Protein AF-A0A919EI27-F1 (afdb_monomer_lite)

InterPro domains:
  IPR001242 Condensation domain [PF00668] (5-442)
  IPR001242 Condensation domain [PF00668] (584-1006)
  IPR009081 Phosphopantetheine binding ACP domain [PF00550] (474-535)
  IPR009081 Phosphopantetheine binding ACP domain [PS50075] (466-541)
  IPR020806 Polyketide synthase-like, phosphopantetheine-binding domain [SM00823] (472-541)
  IPR023213 Chloramphenicol acetyltransferase-like domain superfamily [G3DSA:3.30.559.10] (4-199)
  IPR023213 Chloramphenicol acetyltransferase-like domain superfamily [G3DSA:3.30.559.10] (585-956)
  IPR036736 ACP-like superfamily [G3DSA:1.10.1200.10] (461-544)
  IPR036736 ACP-like superfamily [SSF47336] (469-537)

Organism: Streptomyces filamentosus (NCBI:txid67294)

pLDDT: mean 82.1, std 15.03, range [23.94, 98.06]

Structure (mmCIF, N/CA/C/O backbone):
data_AF-A0A919EI27-F1
#
_entry.id   AF-A0A919EI27-F1
#
loop_
_atom_site.group_PDB
_atom_site.id
_atom_site.type_symbol
_atom_site.label_atom_id
_atom_site.label_alt_id
_atom_site.label_comp_id
_atom_site.label_asym_id
_atom_site.label_entity_id
_atom_site.label_seq_id
_atom_site.pdbx_PDB_ins_code
_atom_site.Cartn_x
_atom_site.Cartn_y
_atom_site.Cartn_z
_atom_site.occupancy
_atom_site.B_iso_or_equiv
_atom_site.auth_seq_id
_atom_site.auth_comp_id
_atom_site.auth_asym_id
_atom_site.auth_atom_id
_atom_site.pdbx_PDB_model_num
ATOM 1 N N . MET A 1 1 ? 16.706 -13.895 17.678 1.00 40.94 1 MET A N 1
ATOM 2 C CA . MET A 1 1 ? 17.689 -13.401 18.673 1.00 40.94 1 MET A CA 1
ATOM 3 C C . MET A 1 1 ? 19.081 -13.915 18.341 1.00 40.94 1 MET A C 1
ATOM 5 O O . MET A 1 1 ? 19.346 -15.107 18.488 1.00 40.94 1 MET A O 1
ATOM 9 N N . HIS A 1 2 ? 19.948 -13.021 17.863 1.00 50.62 2 HIS A N 1
ATOM 10 C CA . HIS A 1 2 ? 21.358 -13.309 17.609 1.00 50.62 2 HIS A CA 1
ATOM 11 C C . HIS A 1 2 ? 22.090 -13.737 18.895 1.00 50.62 2 HIS A C 1
ATOM 13 O O . HIS A 1 2 ? 21.871 -13.136 19.945 1.00 50.62 2 HIS A O 1
ATOM 19 N N . PRO A 1 3 ? 22.994 -14.731 18.836 1.00 46.50 3 PRO A N 1
ATOM 20 C CA . PRO A 1 3 ? 23.742 -15.185 20.009 1.00 46.50 3 PRO A CA 1
ATOM 21 C C . PRO A 1 3 ? 24.803 -14.184 20.510 1.00 46.50 3 PRO A C 1
ATOM 23 O O . PRO A 1 3 ? 25.354 -14.405 21.583 1.00 46.50 3 PRO A O 1
ATOM 26 N N . ASP A 1 4 ? 25.082 -13.101 19.770 1.00 62.56 4 ASP A N 1
ATOM 27 C CA . ASP A 1 4 ? 26.096 -12.090 20.111 1.00 62.56 4 ASP A CA 1
ATOM 28 C C . ASP A 1 4 ? 25.528 -10.657 20.014 1.00 62.56 4 ASP A C 1
ATOM 30 O O . ASP A 1 4 ? 25.851 -9.886 19.111 1.00 62.56 4 ASP A O 1
ATOM 34 N N . GLN A 1 5 ? 24.642 -10.298 20.951 1.00 67.88 5 GLN A N 1
ATOM 35 C CA . GLN A 1 5 ? 24.111 -8.930 21.113 1.00 67.88 5 GLN A CA 1
ATOM 36 C C . GLN A 1 5 ? 25.181 -7.913 21.577 1.00 67.88 5 GLN A C 1
ATOM 38 O O . GLN A 1 5 ? 24.897 -6.716 21.694 1.00 67.88 5 GLN A O 1
ATOM 43 N N . GLU A 1 6 ? 26.413 -8.367 21.840 1.00 71.62 6 GLU A N 1
ATOM 44 C CA . GLU A 1 6 ? 27.525 -7.514 22.260 1.00 71.62 6 GLU A CA 1
ATOM 45 C C . GLU A 1 6 ? 28.332 -6.941 21.081 1.00 71.62 6 GLU A C 1
ATOM 47 O O . GLU A 1 6 ? 29.053 -5.957 21.276 1.00 71.62 6 GLU A O 1
ATOM 52 N N . ARG A 1 7 ? 28.219 -7.522 19.872 1.00 86.00 7 ARG A N 1
ATOM 53 C CA . ARG A 1 7 ? 28.982 -7.117 18.674 1.00 86.00 7 ARG A CA 1
ATOM 54 C C . ARG A 1 7 ? 28.161 -7.202 17.374 1.00 86.00 7 ARG A C 1
ATOM 56 O O . ARG A 1 7 ? 28.481 -7.980 16.473 1.00 86.00 7 ARG A O 1
ATOM 63 N N . LEU A 1 8 ? 27.134 -6.367 17.234 1.00 91.31 8 LEU A N 1
ATOM 64 C CA . LEU A 1 8 ? 26.376 -6.232 15.982 1.00 91.31 8 LEU A CA 1
ATOM 65 C C . LEU A 1 8 ? 27.047 -5.226 15.015 1.00 91.31 8 LEU A C 1
ATOM 67 O O . LEU A 1 8 ? 27.677 -4.265 15.468 1.00 91.31 8 LEU A O 1
ATOM 71 N N . PRO A 1 9 ? 26.959 -5.421 13.684 1.00 90.81 9 PRO A N 1
ATOM 72 C CA . PRO A 1 9 ? 27.556 -4.506 12.708 1.00 90.81 9 PRO A CA 1
ATOM 73 C C . PRO A 1 9 ? 26.771 -3.193 12.610 1.00 90.81 9 PRO A C 1
ATOM 75 O O . PRO A 1 9 ? 25.562 -3.190 12.785 1.00 90.81 9 PRO A O 1
ATOM 78 N N . LEU A 1 10 ? 27.434 -2.085 12.273 1.00 90.44 10 LEU A N 1
ATOM 79 C CA . LEU A 1 10 ? 26.735 -0.852 11.891 1.00 90.44 10 LEU A CA 1
ATOM 80 C C . LEU A 1 10 ? 26.278 -0.942 10.432 1.00 90.44 10 LEU A C 1
ATOM 82 O O . LEU A 1 10 ? 27.021 -1.437 9.573 1.00 90.44 10 LEU A O 1
ATOM 86 N N . THR A 1 11 ? 25.117 -0.359 10.139 1.00 89.44 11 THR A N 1
ATOM 87 C CA . THR A 1 11 ? 24.726 -0.041 8.758 1.00 89.44 11 THR A CA 1
ATOM 88 C C . THR A 1 11 ? 25.671 1.022 8.171 1.00 89.44 11 THR A C 1
ATOM 90 O O . THR A 1 11 ? 26.298 1.778 8.928 1.00 89.44 11 THR A O 1
ATOM 93 N N . PRO A 1 12 ? 25.817 1.152 6.836 1.00 83.62 12 PRO A N 1
ATOM 94 C CA . PRO A 1 12 ? 26.621 2.211 6.223 1.00 83.62 12 PRO A CA 1
ATOM 95 C C . PRO A 1 12 ? 26.224 3.616 6.689 1.00 83.62 12 PRO A C 1
ATOM 97 O O . PRO A 1 12 ? 27.091 4.471 6.884 1.00 83.62 12 PRO A O 1
ATOM 100 N N . VAL A 1 13 ? 24.924 3.846 6.900 1.00 85.25 13 VAL A N 1
ATOM 101 C CA . VAL A 1 13 ? 24.385 5.119 7.395 1.00 85.25 13 VAL A CA 1
ATOM 102 C C . VAL A 1 13 ? 24.808 5.358 8.847 1.00 85.25 13 VAL A C 1
ATOM 104 O O . VAL A 1 13 ? 25.328 6.427 9.167 1.00 85.25 13 VAL A O 1
ATOM 107 N N . GLN A 1 14 ? 24.675 4.359 9.725 1.00 89.31 14 GLN A N 1
ATOM 108 C CA . GLN A 1 14 ? 25.134 4.473 11.113 1.00 89.31 14 GLN A CA 1
ATOM 109 C C . GLN A 1 14 ? 26.646 4.682 11.215 1.00 89.31 14 GLN A C 1
ATOM 111 O O . GLN A 1 14 ? 27.096 5.483 12.033 1.00 89.31 14 GLN A O 1
ATOM 116 N N . ALA A 1 15 ? 27.438 4.002 10.380 1.00 86.62 15 ALA A N 1
ATOM 117 C CA . ALA A 1 15 ? 28.888 4.174 10.344 1.00 86.62 15 ALA A CA 1
ATOM 118 C C . ALA A 1 15 ? 29.279 5.609 9.955 1.00 86.62 15 ALA A C 1
ATOM 120 O O . ALA A 1 15 ? 30.195 6.181 10.550 1.00 86.62 15 ALA A O 1
ATOM 121 N N . GLN A 1 16 ? 28.554 6.218 9.009 1.00 82.44 16 GLN A N 1
ATOM 122 C CA . GLN A 1 16 ? 28.746 7.618 8.626 1.00 82.44 16 GLN A CA 1
ATOM 123 C C . GLN A 1 16 ? 28.404 8.580 9.774 1.00 82.44 16 GLN A C 1
ATOM 125 O O . GLN A 1 16 ? 29.179 9.500 10.043 1.00 82.44 16 GLN A O 1
ATOM 130 N N . LEU A 1 17 ? 27.281 8.361 10.466 1.00 85.56 17 LEU A N 1
ATOM 131 C CA . LEU A 1 17 ? 26.871 9.171 11.620 1.00 85.56 17 LEU A CA 1
ATOM 132 C C . LEU A 1 17 ? 27.876 9.066 12.774 1.00 85.56 17 LEU A C 1
ATOM 134 O O . LEU A 1 17 ? 28.286 10.083 13.330 1.00 85.56 17 LEU A O 1
ATOM 138 N N . TRP A 1 18 ? 28.324 7.850 13.093 1.00 88.06 18 TRP A N 1
ATOM 139 C CA . TRP A 1 18 ? 29.341 7.613 14.117 1.00 88.06 18 TRP A CA 1
ATOM 140 C C . TRP A 1 18 ? 30.667 8.305 13.778 1.00 88.06 18 TRP A C 1
ATOM 142 O O . TRP A 1 18 ? 31.270 8.949 14.639 1.00 88.06 18 TRP A O 1
ATOM 152 N N . PHE A 1 19 ? 31.113 8.219 12.519 1.00 82.19 19 PHE A N 1
ATOM 153 C CA . PHE A 1 19 ? 32.331 8.894 12.071 1.00 82.19 19 PHE A CA 1
ATOM 154 C C . PHE A 1 19 ? 32.207 10.418 12.191 1.00 82.19 19 PHE A C 1
ATOM 156 O O . PHE A 1 19 ? 33.133 11.068 12.676 1.00 82.19 19 PHE A O 1
ATOM 163 N N . ALA A 1 20 ? 31.063 10.987 11.796 1.00 78.75 20 ALA A N 1
ATOM 164 C CA . ALA A 1 20 ? 30.810 12.421 11.901 1.00 78.75 20 ALA A CA 1
ATOM 165 C C . ALA A 1 20 ? 30.842 12.909 13.362 1.00 78.75 20 ALA A C 1
ATOM 167 O O . ALA A 1 20 ? 31.530 13.885 13.657 1.00 78.75 20 ALA A O 1
ATOM 168 N N . GLU A 1 21 ? 30.180 12.198 14.279 1.00 81.31 21 GLU A N 1
ATOM 169 C CA . GLU A 1 21 ? 30.173 12.532 15.711 1.00 81.31 21 GLU A CA 1
ATOM 170 C C . GLU A 1 21 ? 31.572 12.385 16.342 1.00 81.31 21 GLU A C 1
ATOM 172 O O . GLU A 1 21 ? 31.992 13.210 17.148 1.00 81.31 21 GLU A O 1
ATOM 177 N N . THR A 1 22 ? 32.349 11.377 15.928 1.00 78.88 22 THR A N 1
ATOM 178 C CA . THR A 1 22 ? 33.712 11.141 16.447 1.00 78.88 22 THR A CA 1
ATOM 179 C C . THR A 1 22 ? 34.710 12.213 15.996 1.00 78.88 22 THR A C 1
ATOM 181 O O . THR A 1 22 ? 35.674 12.504 16.707 1.00 78.88 22 THR A O 1
ATOM 184 N N . MET A 1 23 ? 34.501 12.811 14.820 1.00 73.25 23 MET A N 1
ATOM 185 C CA . MET A 1 23 ? 35.348 13.889 14.294 1.00 73.25 23 MET A CA 1
ATOM 186 C C . MET A 1 23 ? 35.092 15.232 14.989 1.00 73.25 23 MET A C 1
ATOM 188 O O . MET A 1 23 ? 36.012 16.043 15.107 1.00 73.25 23 MET A O 1
ATOM 192 N N . GLU A 1 24 ? 33.870 15.461 15.477 1.00 68.88 24 GLU A N 1
ATOM 193 C CA . GLU A 1 24 ? 33.476 16.685 16.181 1.00 68.88 24 GLU A CA 1
ATOM 194 C C . GLU A 1 24 ? 32.713 16.386 17.489 1.00 68.88 24 GLU A C 1
ATOM 196 O O . GLU A 1 24 ? 31.555 16.784 17.641 1.00 68.88 24 GLU A O 1
ATOM 201 N N . PRO A 1 25 ? 33.352 15.716 18.468 1.00 63.69 25 PRO A N 1
ATOM 202 C CA . PRO A 1 25 ? 32.661 15.192 19.639 1.00 63.69 25 PRO A CA 1
ATOM 203 C C . PRO A 1 25 ? 32.029 16.299 20.483 1.00 63.69 25 PRO A C 1
ATOM 205 O O . PRO A 1 25 ? 32.644 17.331 20.773 1.00 63.69 25 PRO A O 1
ATOM 208 N N . GLY A 1 26 ? 30.789 16.061 20.914 1.00 61.41 26 GLY A N 1
ATOM 209 C CA . GLY A 1 26 ? 30.034 16.979 21.767 1.00 61.41 26 GLY A CA 1
ATOM 210 C C . GLY A 1 26 ? 29.308 18.088 21.008 1.00 61.41 26 GLY A C 1
ATOM 211 O O . GLY A 1 26 ? 28.791 19.027 21.627 1.00 61.41 26 GLY A O 1
ATOM 212 N N . ARG A 1 27 ? 29.244 17.996 19.677 1.00 65.88 27 ARG A N 1
ATOM 213 C CA . ARG A 1 27 ? 28.364 18.822 18.859 1.00 65.88 27 ARG A CA 1
ATOM 214 C C . ARG A 1 27 ? 27.091 18.029 18.591 1.00 65.88 27 ARG A C 1
ATOM 216 O O . ARG A 1 27 ? 27.091 17.142 17.761 1.00 65.88 27 ARG A O 1
ATOM 223 N N . THR A 1 28 ? 26.003 18.368 19.280 1.00 67.38 28 THR A N 1
ATOM 224 C CA . THR A 1 28 ? 24.674 17.728 19.191 1.00 67.38 28 THR A CA 1
ATOM 225 C C . THR A 1 28 ? 23.966 17.965 17.847 1.00 67.38 28 THR A C 1
ATOM 227 O O . THR A 1 28 ? 22.826 18.411 17.793 1.00 67.38 28 THR A O 1
ATOM 230 N N . LEU A 1 29 ? 24.656 17.695 16.739 1.00 76.44 29 LEU A N 1
ATOM 231 C CA . LEU A 1 29 ? 24.203 17.926 15.369 1.00 76.44 29 LEU A CA 1
ATOM 232 C C . LEU A 1 29 ? 23.205 16.870 14.899 1.00 76.44 29 LEU A C 1
ATOM 234 O O . LEU A 1 29 ? 22.384 17.154 14.035 1.00 76.44 29 LEU A O 1
ATOM 238 N N . TYR A 1 30 ? 23.272 15.663 15.460 1.00 83.25 30 TYR A N 1
ATOM 239 C CA . TYR A 1 30 ? 22.472 14.517 15.033 1.00 83.25 30 TYR A CA 1
ATOM 240 C C . TYR A 1 30 ? 21.437 14.079 16.078 1.00 83.25 30 TYR A C 1
ATOM 242 O O . TYR A 1 30 ? 20.992 12.933 16.068 1.00 83.25 30 TYR A O 1
ATOM 250 N N . THR A 1 31 ? 21.044 14.986 16.975 1.00 83.94 31 THR A N 1
ATOM 251 C CA . THR A 1 31 ? 19.948 14.761 17.924 1.00 83.94 31 THR A CA 1
ATOM 252 C C . THR A 1 31 ? 18.634 15.236 17.313 1.00 83.94 31 THR A C 1
ATOM 254 O O . THR A 1 31 ? 18.442 16.432 17.102 1.00 83.94 31 THR A O 1
ATOM 257 N N . GLU A 1 32 ? 17.705 14.312 17.089 1.00 80.75 32 GLU A N 1
ATOM 258 C CA . GLU A 1 32 ? 16.315 14.642 16.788 1.00 80.75 32 GLU A CA 1
ATOM 259 C C . GLU A 1 32 ? 15.535 14.921 18.063 1.00 80.75 32 GLU A C 1
ATOM 261 O O . GLU A 1 32 ? 15.783 14.327 19.115 1.00 80.75 32 GLU A O 1
ATOM 266 N N . CYS A 1 33 ? 14.574 15.836 17.978 1.00 85.44 33 CYS A N 1
ATOM 267 C CA . CYS A 1 33 ? 13.729 16.182 19.111 1.00 85.44 33 CYS A CA 1
ATOM 268 C C . CYS A 1 33 ? 12.317 16.585 18.688 1.00 85.44 33 CYS A C 1
ATOM 270 O O . CYS A 1 33 ? 12.097 17.096 17.590 1.00 85.44 33 CYS A O 1
ATOM 272 N N . GLY A 1 34 ? 11.369 16.375 19.599 1.00 83.38 34 GLY A N 1
ATOM 273 C CA . GLY A 1 34 ? 9.989 16.829 19.483 1.00 83.38 34 GLY A CA 1
ATOM 274 C C . GLY A 1 34 ? 9.426 17.210 20.848 1.00 83.38 34 GLY A C 1
ATOM 275 O O . GLY A 1 34 ? 9.849 16.670 21.874 1.00 83.38 34 GLY A O 1
ATOM 276 N N . GLY A 1 35 ? 8.485 18.153 20.864 1.00 87.44 35 GLY A N 1
ATOM 277 C CA . GLY A 1 35 ? 7.832 18.629 22.078 1.00 87.44 35 GLY A CA 1
ATOM 278 C C . GLY A 1 35 ? 6.309 18.558 21.991 1.00 87.44 35 GLY A C 1
ATOM 279 O O . GLY A 1 35 ? 5.726 18.766 20.928 1.00 87.44 35 GLY A O 1
ATOM 280 N N . LEU A 1 36 ? 5.665 18.307 23.130 1.00 90.75 36 LEU A N 1
ATOM 281 C CA . LEU A 1 36 ? 4.223 18.412 23.325 1.00 90.75 36 LEU A CA 1
ATOM 282 C C . LEU A 1 36 ? 3.922 19.319 24.510 1.00 90.75 36 LEU A C 1
ATOM 284 O O . LEU A 1 36 ? 4.356 19.054 25.629 1.00 90.75 36 LEU A O 1
ATOM 288 N N . ARG A 1 37 ? 3.144 20.373 24.278 1.00 93.19 37 ARG A N 1
ATOM 289 C CA . ARG A 1 37 ? 2.492 21.141 25.332 1.00 93.19 37 ARG A CA 1
ATOM 290 C C . ARG A 1 37 ? 1.243 20.383 25.765 1.00 93.19 37 ARG A C 1
ATOM 292 O O . ARG A 1 37 ? 0.349 20.147 24.966 1.00 93.19 37 ARG A O 1
ATOM 299 N N . LEU A 1 38 ? 1.210 20.006 27.032 1.00 94.06 38 LEU A N 1
ATOM 300 C CA . LEU A 1 38 ? 0.148 19.251 27.674 1.00 94.06 38 LEU A CA 1
ATOM 301 C C . LEU A 1 38 ? -0.658 20.192 28.567 1.00 94.06 38 LEU A C 1
ATOM 303 O O . LEU A 1 38 ? -0.113 20.743 29.525 1.00 94.06 38 LEU A O 1
ATOM 307 N N . THR A 1 39 ? -1.946 20.362 28.286 1.00 94.06 39 THR A N 1
ATOM 308 C CA . THR A 1 39 ? -2.867 21.148 29.116 1.00 94.06 39 THR A CA 1
ATOM 309 C C . THR A 1 39 ? -3.849 20.210 29.807 1.00 94.06 39 THR A C 1
ATOM 311 O O . THR A 1 39 ? -4.676 19.564 29.161 1.00 94.06 39 THR A O 1
ATOM 314 N N . GLY A 1 40 ? -3.742 20.127 31.133 1.00 91.69 40 GLY A N 1
ATOM 315 C CA . GLY A 1 40 ? -4.445 19.160 31.974 1.00 91.69 40 GLY A CA 1
ATOM 316 C C . GLY A 1 40 ? -3.506 18.410 32.929 1.00 91.69 40 GLY A C 1
ATOM 317 O O . GLY A 1 40 ? -2.307 18.690 32.984 1.00 91.69 40 GLY A O 1
ATOM 318 N N . PRO A 1 41 ? -4.039 17.481 33.740 1.00 90.31 41 PRO A N 1
ATOM 319 C CA . PRO A 1 41 ? -3.232 16.705 34.672 1.00 90.31 41 PRO A CA 1
ATOM 320 C C . PRO A 1 41 ? -2.353 15.683 33.938 1.00 90.31 41 PRO A C 1
ATOM 322 O O . PRO A 1 41 ? -2.840 14.938 33.093 1.00 90.31 41 PRO A O 1
ATOM 325 N N . VAL A 1 42 ? -1.074 15.607 34.322 1.00 93.12 42 VAL A N 1
ATOM 326 C CA . VAL A 1 42 ? -0.113 14.616 33.813 1.00 93.12 42 VAL A CA 1
ATOM 327 C C . VAL A 1 42 ? 0.392 13.749 34.966 1.00 93.12 42 VAL A C 1
ATOM 329 O O . VAL A 1 42 ? 1.088 14.223 35.867 1.00 93.12 42 VAL A O 1
ATOM 332 N N . ASP A 1 43 ? 0.064 12.460 34.933 1.00 93.62 43 ASP A N 1
ATOM 333 C CA . ASP A 1 43 ? 0.638 11.446 35.821 1.00 93.62 43 ASP A CA 1
ATOM 334 C C . ASP A 1 43 ? 2.110 11.168 35.460 1.00 93.62 43 ASP A C 1
ATOM 336 O O . ASP A 1 43 ? 2.430 10.587 34.426 1.00 93.62 43 ASP A O 1
ATOM 340 N N . ARG A 1 44 ? 3.040 11.581 36.321 1.00 94.19 44 ARG A N 1
ATOM 341 C CA . ARG A 1 44 ? 4.482 11.411 36.079 1.00 94.19 44 ARG A CA 1
ATOM 342 C C . ARG A 1 44 ? 4.950 9.963 36.195 1.00 94.19 44 ARG A C 1
ATOM 344 O O . ARG A 1 44 ? 5.930 9.592 35.551 1.00 94.19 44 ARG A O 1
ATOM 351 N N . GLU A 1 45 ? 4.291 9.161 37.025 1.00 93.75 45 GLU A N 1
ATOM 352 C CA . GLU A 1 45 ? 4.665 7.767 37.254 1.00 93.75 45 GLU A CA 1
ATOM 353 C C . GLU A 1 45 ? 4.229 6.900 36.073 1.00 93.75 45 GLU A C 1
ATOM 355 O O . GLU A 1 45 ? 5.025 6.108 35.564 1.00 93.75 45 GLU A O 1
ATOM 360 N N . ALA A 1 46 ? 3.003 7.096 35.580 1.00 94.19 46 ALA A N 1
ATOM 361 C CA . ALA A 1 46 ? 2.534 6.453 34.356 1.00 94.19 46 ALA A CA 1
ATOM 362 C C . ALA A 1 46 ? 3.414 6.823 33.150 1.00 94.19 46 ALA A C 1
ATOM 364 O O . ALA A 1 46 ? 3.792 5.937 32.387 1.00 94.19 46 ALA A O 1
ATOM 365 N N . LEU A 1 47 ? 3.831 8.091 33.027 1.00 95.06 47 LEU A N 1
ATOM 366 C CA . LEU A 1 47 ? 4.739 8.537 31.961 1.00 95.06 47 LEU A CA 1
ATOM 367 C C . LEU A 1 47 ? 6.112 7.859 32.041 1.00 95.06 47 LEU A C 1
ATOM 369 O O . LEU A 1 47 ? 6.648 7.409 31.029 1.00 95.06 47 LEU A O 1
ATOM 373 N N . GLY A 1 48 ? 6.671 7.742 33.248 1.00 95.75 48 GLY A N 1
ATOM 374 C CA . GLY A 1 48 ? 7.915 7.007 33.470 1.00 95.75 48 GLY A CA 1
ATOM 375 C C . GLY A 1 48 ? 7.793 5.522 33.111 1.00 95.75 48 GLY A C 1
ATOM 376 O O . GLY A 1 48 ? 8.687 4.975 32.467 1.00 95.75 48 GLY A O 1
ATOM 377 N N . ARG A 1 49 ? 6.680 4.871 33.474 1.00 95.19 49 ARG A N 1
ATOM 378 C CA . ARG A 1 49 ? 6.418 3.467 33.112 1.00 95.19 49 ARG A CA 1
ATOM 379 C C . ARG A 1 49 ? 6.235 3.280 31.605 1.00 95.19 49 ARG A C 1
ATOM 381 O O . ARG A 1 49 ? 6.775 2.321 31.065 1.00 95.19 49 ARG A O 1
ATOM 388 N N . ALA A 1 50 ? 5.545 4.202 30.935 1.00 95.31 50 ALA A N 1
ATOM 389 C CA . ALA A 1 50 ? 5.350 4.182 29.485 1.00 95.31 50 ALA A CA 1
ATOM 390 C C . ALA A 1 50 ? 6.685 4.250 28.735 1.00 95.31 50 ALA A C 1
ATOM 392 O O . ALA A 1 50 ? 6.979 3.391 27.911 1.00 95.31 50 ALA A O 1
ATOM 393 N N . LEU A 1 51 ? 7.548 5.204 29.101 1.00 95.31 51 LEU A N 1
ATOM 394 C CA . LEU A 1 51 ? 8.895 5.310 28.531 1.00 95.31 51 LEU A CA 1
ATOM 395 C C . LEU A 1 51 ? 9.731 4.044 28.758 1.00 95.31 51 LEU A C 1
ATOM 397 O O . LEU A 1 51 ? 10.425 3.599 27.848 1.00 95.31 51 LEU A O 1
ATOM 401 N N . LEU A 1 52 ? 9.665 3.451 29.953 1.00 95.19 52 LEU A N 1
ATOM 402 C CA . LEU A 1 52 ? 10.368 2.200 30.251 1.00 95.19 52 LEU A CA 1
ATOM 403 C C . LEU A 1 52 ? 9.881 1.030 29.394 1.00 95.19 52 LEU A C 1
ATOM 405 O O . LEU A 1 52 ? 10.711 0.273 28.899 1.00 95.19 52 LEU A O 1
ATOM 409 N N . ALA A 1 53 ? 8.566 0.891 29.215 1.00 94.81 53 ALA A N 1
ATOM 410 C CA . ALA A 1 53 ? 7.982 -0.177 28.408 1.00 94.81 53 ALA A CA 1
ATOM 411 C C . ALA A 1 53 ? 8.446 -0.089 26.946 1.00 94.81 53 ALA A C 1
ATOM 413 O O . ALA A 1 53 ? 8.921 -1.078 26.394 1.00 94.81 53 ALA A O 1
ATOM 414 N N . VAL A 1 54 ? 8.419 1.113 26.363 1.00 95.00 54 VAL A N 1
ATOM 415 C CA . VAL A 1 54 ? 8.875 1.349 24.984 1.00 95.00 54 VAL A CA 1
ATOM 416 C C . VAL A 1 54 ? 10.378 1.090 24.824 1.00 95.00 54 VAL A C 1
ATOM 418 O O . VAL A 1 54 ? 10.793 0.433 23.874 1.00 95.00 54 VAL A O 1
ATOM 421 N N . ILE A 1 55 ? 11.214 1.533 25.771 1.00 95.06 55 ILE A N 1
ATOM 422 C CA . ILE A 1 55 ? 12.665 1.262 25.733 1.00 95.06 55 ILE A CA 1
ATOM 423 C C . ILE A 1 55 ? 12.967 -0.235 25.885 1.00 95.06 55 ILE A C 1
ATOM 425 O O . ILE A 1 55 ? 13.918 -0.735 25.287 1.00 95.06 55 ILE A O 1
ATOM 429 N N . ALA A 1 56 ? 12.192 -0.958 26.696 1.00 93.25 56 ALA A N 1
ATOM 430 C CA . ALA A 1 56 ? 12.385 -2.392 26.879 1.00 93.25 56 ALA A CA 1
ATOM 431 C C . ALA A 1 56 ? 12.076 -3.183 25.596 1.00 93.25 56 ALA A C 1
ATOM 433 O O . ALA A 1 56 ? 12.838 -4.087 25.251 1.00 93.25 56 ALA A O 1
ATOM 434 N N . ARG A 1 57 ? 11.007 -2.787 24.894 1.00 93.81 57 ARG A N 1
ATOM 435 C CA . ARG A 1 57 ? 10.481 -3.407 23.669 1.00 93.81 57 ARG A CA 1
ATOM 436 C C . ARG A 1 57 ? 11.408 -3.259 22.456 1.00 93.81 57 ARG A C 1
ATOM 438 O O . ARG A 1 57 ? 11.557 -4.180 21.657 1.00 93.81 57 ARG A O 1
ATOM 445 N N . HIS A 1 58 ? 12.072 -2.109 22.329 1.00 94.69 58 HIS A N 1
ATOM 446 C CA . HIS A 1 58 ? 12.854 -1.760 21.135 1.00 94.69 58 HIS A CA 1
ATOM 447 C C . HIS A 1 58 ? 14.364 -1.760 21.399 1.00 94.69 58 HIS A C 1
ATOM 449 O O . HIS A 1 58 ? 14.890 -0.881 22.085 1.00 94.69 58 HIS A O 1
ATOM 455 N N . GLU A 1 59 ? 15.097 -2.708 20.801 1.00 93.50 59 GLU A N 1
ATOM 456 C CA . GLU A 1 59 ? 16.556 -2.849 20.953 1.00 93.50 59 GLU A CA 1
ATOM 457 C C . GLU A 1 59 ? 17.324 -1.591 20.550 1.00 93.50 59 GLU A C 1
ATOM 459 O O . GLU A 1 59 ? 18.281 -1.202 21.227 1.00 93.50 59 GLU A O 1
ATOM 464 N N . ALA A 1 60 ? 16.886 -0.916 19.486 1.00 94.50 60 ALA A N 1
ATOM 465 C CA . ALA A 1 60 ? 17.524 0.302 19.002 1.00 94.50 60 ALA A CA 1
ATOM 466 C C . ALA A 1 60 ? 17.592 1.388 20.089 1.00 94.50 60 ALA A C 1
ATOM 468 O O . ALA A 1 60 ? 18.634 2.013 20.269 1.00 94.50 60 ALA A O 1
ATOM 469 N N . LEU A 1 61 ? 16.545 1.552 20.905 1.00 94.44 61 LEU A N 1
ATOM 470 C CA . LEU A 1 61 ? 16.490 2.595 21.942 1.00 94.44 61 LEU A CA 1
ATOM 471 C C . LEU A 1 61 ? 17.439 2.352 23.122 1.00 94.44 61 LEU A C 1
ATOM 473 O O . LEU A 1 61 ? 17.747 3.279 23.874 1.00 94.44 61 LEU A O 1
ATOM 477 N N . ARG A 1 62 ? 17.915 1.114 23.274 1.00 92.62 62 ARG A N 1
ATOM 478 C CA . ARG A 1 62 ? 18.908 0.690 24.271 1.00 92.62 62 ARG A CA 1
ATOM 479 C C . ARG A 1 62 ? 20.251 0.315 23.638 1.00 92.62 62 ARG A C 1
ATOM 481 O O . ARG A 1 62 ? 21.105 -0.262 24.306 1.00 92.62 62 ARG A O 1
ATOM 488 N N . THR A 1 63 ? 20.458 0.647 22.365 1.00 94.25 63 THR A N 1
ATOM 489 C CA . THR A 1 63 ? 21.716 0.402 21.656 1.00 94.25 63 THR A CA 1
ATOM 490 C C . THR A 1 63 ? 22.705 1.543 21.883 1.00 94.25 63 THR A C 1
ATOM 492 O O . THR A 1 63 ? 22.345 2.717 21.848 1.00 94.25 63 THR A O 1
ATOM 495 N N . VAL A 1 64 ? 23.969 1.183 22.100 1.00 94.44 64 VAL A N 1
ATOM 496 C CA . VAL A 1 64 ? 25.129 2.086 22.129 1.00 94.44 64 VAL A CA 1
ATOM 497 C C . VAL A 1 64 ? 26.156 1.642 21.087 1.00 94.44 64 VAL A C 1
ATOM 499 O O . VAL A 1 64 ? 26.129 0.501 20.628 1.00 94.44 64 VAL A O 1
ATOM 502 N N . VAL A 1 65 ? 27.075 2.532 20.717 1.00 94.19 65 VAL A N 1
ATOM 503 C CA . VAL A 1 65 ? 28.064 2.341 19.648 1.00 94.19 65 VAL A CA 1
ATOM 504 C C . VAL A 1 65 ? 29.504 2.489 20.177 1.00 94.19 65 VAL A C 1
ATOM 506 O O . VAL A 1 65 ? 30.184 3.479 19.888 1.00 94.19 65 VAL A O 1
ATOM 509 N N . PRO A 1 66 ? 29.997 1.546 21.006 1.00 93.69 66 PRO A N 1
ATOM 510 C CA . PRO A 1 66 ? 31.378 1.553 21.470 1.00 93.69 66 PRO A CA 1
ATOM 511 C C . PRO A 1 66 ? 32.357 1.155 20.357 1.00 93.69 66 PRO A C 1
ATOM 513 O O . PRO A 1 66 ? 32.008 0.494 19.381 1.00 93.69 66 PRO A O 1
ATOM 516 N N . THR A 1 67 ? 33.631 1.495 20.553 1.00 91.19 67 THR A N 1
ATOM 517 C CA . THR A 1 67 ? 34.730 0.928 19.761 1.00 91.19 67 THR A CA 1
ATOM 518 C C . THR A 1 67 ? 35.269 -0.320 20.449 1.00 91.19 67 THR A C 1
ATOM 520 O O . THR A 1 67 ? 35.718 -0.257 21.594 1.00 91.19 67 THR A O 1
ATOM 523 N N . VAL A 1 68 ? 35.265 -1.447 19.744 1.00 86.38 68 VAL A N 1
ATOM 524 C CA . VAL A 1 68 ? 35.797 -2.727 20.217 1.00 86.38 68 VAL A CA 1
ATOM 525 C C . VAL A 1 68 ? 36.883 -3.174 19.245 1.00 86.38 68 VAL A C 1
ATOM 527 O O . VAL A 1 68 ? 36.656 -3.239 18.043 1.00 86.38 68 VAL A O 1
ATOM 530 N N . ASP A 1 69 ? 38.096 -3.419 19.748 1.00 85.12 69 ASP A N 1
ATOM 531 C CA . ASP A 1 69 ? 39.261 -3.797 18.929 1.00 85.12 69 ASP A CA 1
ATOM 532 C C . ASP A 1 69 ? 39.575 -2.804 17.779 1.00 85.12 69 ASP A C 1
ATOM 534 O O . ASP A 1 69 ? 40.141 -3.170 16.752 1.00 85.12 69 ASP A O 1
ATOM 538 N N . GLY A 1 70 ? 39.219 -1.524 17.953 1.00 81.88 70 GLY A N 1
ATOM 539 C CA . GLY A 1 70 ? 39.415 -0.467 16.951 1.00 81.88 70 GLY A CA 1
ATOM 540 C C . GLY A 1 70 ? 38.299 -0.342 15.905 1.00 81.88 70 GLY A C 1
ATOM 541 O O . GLY A 1 70 ? 38.426 0.483 15.004 1.00 81.88 70 GLY A O 1
ATOM 542 N N . VAL A 1 71 ? 37.214 -1.116 16.026 1.00 85.44 71 VAL A N 1
ATOM 543 C CA . VAL A 1 71 ? 36.061 -1.098 15.111 1.00 85.44 71 VAL A CA 1
ATOM 544 C C . VAL A 1 71 ? 34.800 -0.663 15.872 1.00 85.44 71 VAL A C 1
ATOM 546 O O . VAL A 1 71 ? 34.564 -1.168 16.974 1.00 85.44 71 VAL A O 1
ATOM 549 N N . PRO A 1 72 ? 33.983 0.267 15.343 1.00 90.69 72 PRO A N 1
ATOM 550 C CA . PRO A 1 72 ? 32.692 0.583 15.944 1.00 90.69 72 PRO A CA 1
ATOM 551 C C . PRO A 1 72 ? 31.725 -0.591 15.771 1.00 90.69 72 PRO A C 1
ATOM 553 O O . PRO A 1 72 ? 31.633 -1.170 14.688 1.00 90.69 72 PRO A O 1
ATOM 556 N N . VAL A 1 73 ? 30.999 -0.935 16.832 1.00 92.44 73 VAL A N 1
ATOM 557 C CA . VAL A 1 73 ? 29.972 -1.990 16.821 1.00 92.44 73 VAL A CA 1
ATOM 558 C C . VAL A 1 73 ? 28.722 -1.506 17.540 1.00 92.44 73 VAL A C 1
ATOM 560 O O . VAL A 1 73 ? 28.815 -0.699 18.461 1.00 92.44 73 VAL A O 1
ATOM 563 N N . MET A 1 74 ? 27.556 -2.006 17.146 1.00 94.12 74 MET A N 1
ATOM 564 C CA . MET A 1 74 ? 26.338 -1.844 17.928 1.00 94.12 74 MET A CA 1
ATOM 565 C C . MET A 1 74 ? 26.365 -2.831 19.095 1.00 94.12 74 MET A C 1
ATOM 567 O O . MET A 1 74 ? 26.581 -4.031 18.909 1.00 94.12 74 MET A O 1
ATOM 571 N N . ARG A 1 75 ? 26.122 -2.322 20.301 1.00 94.31 75 ARG A N 1
ATOM 572 C CA . ARG A 1 75 ? 25.960 -3.118 21.517 1.00 94.31 75 ARG A CA 1
ATOM 573 C C . ARG A 1 75 ? 24.616 -2.795 22.143 1.00 94.31 75 ARG A C 1
ATOM 575 O O . ARG A 1 75 ? 24.377 -1.656 22.544 1.00 94.31 75 ARG A O 1
ATOM 582 N N . VAL A 1 76 ? 23.767 -3.807 22.264 1.00 93.62 76 VAL A N 1
ATOM 583 C CA . VAL A 1 76 ? 22.435 -3.654 22.848 1.00 93.62 76 VAL A CA 1
ATOM 584 C C . VAL A 1 76 ? 22.534 -3.812 24.369 1.00 93.62 76 VAL A C 1
ATOM 586 O O . VAL A 1 76 ? 22.939 -4.859 24.868 1.00 93.62 76 VAL A O 1
ATOM 589 N N . LEU A 1 77 ? 22.186 -2.772 25.127 1.00 92.25 77 LEU A N 1
ATOM 590 C CA . LEU A 1 77 ? 22.179 -2.808 26.594 1.00 92.25 77 LEU A CA 1
ATOM 591 C C . LEU A 1 77 ? 20.895 -3.467 27.119 1.00 92.25 77 LEU A C 1
ATOM 593 O O . LEU A 1 77 ? 19.875 -3.438 26.427 1.00 92.25 77 LEU A O 1
ATOM 597 N N . PRO A 1 78 ? 20.885 -4.044 28.335 1.00 90.81 78 PRO A N 1
ATOM 598 C CA . PRO A 1 78 ? 19.639 -4.467 28.972 1.00 90.81 78 PRO A CA 1
ATOM 599 C C . PRO A 1 78 ? 18.703 -3.266 29.215 1.00 90.81 78 PRO A C 1
ATOM 601 O O . PRO A 1 78 ? 19.183 -2.131 29.320 1.00 90.81 78 PRO A O 1
ATOM 604 N N . PRO A 1 79 ? 17.380 -3.488 29.339 1.00 89.62 79 PRO A N 1
ATOM 605 C CA . PRO A 1 79 ? 16.446 -2.427 29.707 1.00 89.62 79 PRO A CA 1
ATOM 606 C C . PRO A 1 79 ? 16.874 -1.731 31.012 1.00 89.62 79 PRO A C 1
ATOM 608 O O . PRO A 1 79 ? 17.280 -2.415 31.956 1.00 89.62 79 PRO A O 1
ATOM 611 N N . PRO A 1 80 ? 16.810 -0.391 31.093 1.00 89.50 80 PRO A N 1
ATOM 612 C CA . PRO A 1 80 ? 17.243 0.332 32.280 1.00 89.50 80 PRO A CA 1
ATOM 613 C C . PRO A 1 80 ? 16.250 0.159 33.437 1.00 89.50 80 PRO A C 1
ATOM 615 O O . PRO A 1 80 ? 15.042 0.102 33.230 1.00 89.50 80 PRO A O 1
ATOM 618 N N . ASP A 1 81 ? 16.744 0.190 34.678 1.00 87.25 81 ASP A N 1
ATOM 619 C CA . ASP A 1 81 ? 15.889 0.135 35.879 1.00 87.25 81 ASP A CA 1
ATOM 620 C C . ASP A 1 81 ? 14.981 1.373 36.031 1.00 87.25 81 ASP A C 1
ATOM 622 O O . ASP A 1 81 ? 14.001 1.358 36.780 1.00 87.25 81 ASP A O 1
ATOM 626 N N . LYS A 1 82 ? 15.337 2.488 35.378 1.00 88.88 82 LYS A N 1
ATOM 627 C CA . LYS A 1 82 ? 14.618 3.768 35.437 1.00 88.88 82 LYS A CA 1
ATOM 628 C C . LYS A 1 82 ? 14.558 4.427 34.067 1.00 88.88 82 LYS A C 1
ATOM 630 O O . LYS A 1 82 ? 15.554 4.442 33.347 1.00 88.88 82 LYS A O 1
ATOM 635 N N . ALA A 1 83 ? 13.410 5.027 33.750 1.00 90.19 83 ALA A N 1
ATOM 636 C CA . ALA A 1 83 ? 13.250 5.815 32.534 1.00 90.19 83 ALA A CA 1
ATOM 637 C C . ALA A 1 83 ? 14.272 6.963 32.507 1.00 90.19 83 ALA A C 1
ATOM 639 O O . ALA A 1 83 ? 14.457 7.622 33.538 1.00 90.19 83 ALA A O 1
ATOM 640 N N . PRO A 1 84 ? 14.862 7.286 31.344 1.00 92.50 84 PRO A N 1
ATOM 641 C CA . PRO A 1 84 ? 15.652 8.498 31.154 1.00 92.50 84 PRO A CA 1
ATOM 642 C C . PRO A 1 84 ? 14.738 9.740 31.059 1.00 92.50 84 PRO A C 1
ATOM 644 O O . PRO A 1 84 ? 14.795 10.487 30.085 1.00 92.50 84 PRO A O 1
ATOM 647 N N . LEU A 1 85 ? 13.875 9.946 32.062 1.00 95.94 85 LEU A N 1
ATOM 648 C CA . LEU A 1 85 ? 12.906 11.041 32.165 1.00 95.94 85 LEU A CA 1
ATOM 649 C C . LEU A 1 85 ? 13.344 12.046 33.238 1.00 95.94 85 LEU A C 1
ATOM 651 O O . LEU A 1 85 ? 13.358 11.742 34.433 1.00 95.94 85 LEU A O 1
ATOM 655 N N . GLY A 1 86 ? 13.690 13.256 32.805 1.00 95.50 86 GLY A N 1
ATOM 656 C CA . GLY A 1 86 ? 13.955 14.396 33.675 1.00 95.50 86 GLY A CA 1
ATOM 657 C C . GLY A 1 86 ? 12.691 15.186 34.015 1.00 95.50 86 GLY A C 1
ATOM 658 O O . GLY A 1 86 ? 11.695 15.137 33.294 1.00 95.50 86 GLY A O 1
ATOM 659 N N . PHE A 1 87 ? 12.766 15.983 35.083 1.00 95.69 87 PHE A N 1
ATOM 660 C CA . PHE A 1 87 ? 11.718 16.930 35.464 1.00 95.69 87 PHE A CA 1
ATOM 661 C C . PHE A 1 87 ? 12.312 18.321 35.688 1.00 95.69 87 PHE A C 1
ATOM 663 O O . PHE A 1 87 ? 13.335 18.458 36.361 1.00 95.69 87 PHE A O 1
ATOM 670 N N . ALA A 1 88 ? 11.648 19.345 35.160 1.00 95.88 88 ALA A N 1
ATOM 671 C CA . ALA A 1 88 ? 11.966 20.750 35.391 1.00 95.88 88 ALA A CA 1
ATOM 672 C C . ALA A 1 88 ? 10.691 21.536 35.724 1.00 95.88 88 ALA A C 1
ATOM 674 O O . ALA A 1 88 ? 9.580 21.081 35.464 1.00 95.88 88 ALA A O 1
ATOM 675 N N . SER A 1 89 ? 10.836 22.718 36.317 1.00 95.62 89 SER A N 1
ATOM 676 C CA . SER A 1 89 ? 9.703 23.594 36.622 1.00 95.62 89 SER A CA 1
ATOM 677 C C . SER A 1 89 ? 10.115 25.049 36.470 1.00 95.62 89 SER A C 1
ATOM 679 O O . SER A 1 89 ? 11.120 25.467 37.047 1.00 95.62 89 SER A O 1
ATOM 681 N N . VAL A 1 90 ? 9.320 25.820 35.728 1.00 96.38 90 VAL A N 1
ATOM 682 C CA . VAL A 1 90 ? 9.491 27.275 35.585 1.00 96.38 90 VAL A CA 1
ATOM 683 C C . VAL A 1 90 ? 8.447 28.059 36.380 1.00 96.38 90 VAL A C 1
ATOM 685 O O . VAL A 1 90 ? 8.382 29.281 36.295 1.00 96.38 90 VAL A O 1
ATOM 688 N N . LEU A 1 91 ? 7.650 27.392 37.221 1.00 93.50 91 LEU A N 1
ATOM 689 C CA . LEU A 1 91 ? 6.584 28.037 37.998 1.00 93.50 91 LEU A CA 1
ATOM 690 C C . LEU A 1 91 ? 7.105 29.113 38.970 1.00 93.50 91 LEU A C 1
ATOM 692 O O . LEU A 1 91 ? 6.364 30.029 39.332 1.00 93.50 91 LEU A O 1
ATOM 696 N N . GLY A 1 92 ? 8.380 29.025 39.368 1.00 92.44 92 GLY A N 1
ATOM 697 C CA . GLY A 1 92 ? 9.067 30.035 40.181 1.00 92.44 92 GLY A CA 1
ATOM 698 C C . GLY A 1 92 ? 9.494 31.300 39.422 1.00 92.44 92 GLY A C 1
ATOM 699 O O . GLY A 1 92 ? 9.933 32.257 40.055 1.00 92.44 92 GLY A O 1
ATOM 700 N N . ILE A 1 93 ? 9.373 31.316 38.092 1.00 94.94 93 ILE A N 1
ATOM 701 C CA . ILE A 1 93 ? 9.684 32.457 37.222 1.00 94.94 93 ILE A CA 1
ATOM 702 C C . ILE A 1 93 ? 8.408 33.305 37.046 1.00 94.94 93 ILE A C 1
ATOM 704 O O . ILE A 1 93 ? 7.310 32.731 36.992 1.00 94.94 93 ILE A O 1
ATOM 708 N N . PRO A 1 94 ? 8.504 34.653 36.990 1.00 93.38 94 PRO A N 1
ATOM 709 C CA . PRO A 1 94 ? 7.352 35.519 36.733 1.00 93.38 94 PRO A CA 1
ATOM 710 C C . PRO A 1 94 ? 6.572 35.096 35.472 1.00 93.38 94 PRO A C 1
ATOM 712 O O . PRO A 1 94 ? 7.220 34.735 34.486 1.00 93.38 94 PRO A O 1
ATOM 715 N N . PRO A 1 95 ? 5.219 35.112 35.479 1.00 90.94 95 PRO A N 1
ATOM 716 C CA . PRO A 1 95 ? 4.391 34.599 34.379 1.00 90.94 95 PRO A CA 1
ATOM 717 C C . PRO A 1 95 ? 4.783 35.107 32.988 1.00 90.94 95 PRO A C 1
ATOM 719 O O . PRO A 1 95 ? 4.814 34.330 32.039 1.00 90.94 95 PRO A O 1
ATOM 722 N N . GLU A 1 96 ? 5.154 36.381 32.879 1.00 92.06 96 GLU A N 1
ATOM 723 C CA . GLU A 1 96 ? 5.577 37.036 31.640 1.00 92.06 96 GLU A CA 1
ATOM 724 C C . GLU A 1 96 ? 6.867 36.461 31.023 1.00 92.06 96 GLU A C 1
ATOM 726 O O . GLU A 1 96 ? 7.099 36.642 29.832 1.00 92.06 96 GLU A O 1
ATOM 731 N N . HIS A 1 97 ? 7.677 35.738 31.804 1.00 93.56 97 HIS A N 1
ATOM 732 C CA . HIS A 1 97 ? 8.941 35.128 31.373 1.00 93.56 97 HIS A CA 1
ATOM 733 C C . HIS A 1 97 ? 8.893 33.590 31.323 1.00 93.56 97 HIS A C 1
ATOM 735 O O . HIS A 1 97 ? 9.885 32.953 30.968 1.00 93.56 97 HIS A O 1
ATOM 741 N N . ARG A 1 98 ? 7.764 32.959 31.682 1.00 93.50 98 ARG A N 1
ATOM 742 C CA . ARG A 1 98 ? 7.666 31.488 31.766 1.00 93.50 98 ARG A CA 1
ATOM 743 C C . ARG A 1 98 ? 7.786 30.795 30.418 1.00 93.50 98 ARG A C 1
ATOM 745 O O . ARG A 1 98 ? 8.425 29.751 30.340 1.00 93.50 98 ARG A O 1
ATOM 752 N N . GLU A 1 99 ? 7.200 31.360 29.368 1.00 92.94 99 GLU A N 1
ATOM 753 C CA . GLU A 1 99 ? 7.267 30.782 28.021 1.00 92.94 99 GLU A CA 1
ATOM 754 C C . GLU A 1 99 ? 8.710 30.781 27.491 1.00 92.94 99 GLU A C 1
ATOM 756 O O . GLU A 1 99 ? 9.194 29.755 27.016 1.00 92.94 99 GLU A O 1
ATOM 761 N N . GLU A 1 100 ? 9.426 31.898 27.652 1.00 92.06 100 GLU A N 1
ATOM 762 C CA . GLU A 1 100 ? 10.846 32.023 27.296 1.00 92.06 100 GLU A CA 1
ATOM 763 C C . GLU A 1 100 ? 11.707 31.040 28.100 1.00 92.06 100 GLU A C 1
ATOM 765 O O . GLU A 1 100 ? 12.505 30.297 27.532 1.00 92.06 100 GLU A O 1
ATOM 770 N N . ALA A 1 101 ? 11.491 30.956 29.415 1.00 94.19 101 ALA A N 1
ATOM 771 C CA . ALA A 1 101 ? 12.212 30.015 30.264 1.00 94.19 101 ALA A CA 1
ATOM 772 C C . ALA A 1 101 ? 11.896 28.543 29.947 1.00 94.19 101 ALA A C 1
ATOM 774 O O . ALA A 1 101 ? 12.768 27.687 30.084 1.00 94.19 101 ALA A O 1
ATOM 775 N N . THR A 1 102 ? 10.667 28.235 29.520 1.00 95.69 102 THR A N 1
ATOM 776 C CA . THR A 1 102 ? 10.263 26.883 29.102 1.00 95.69 102 THR A CA 1
ATOM 777 C C . THR A 1 102 ? 10.994 26.477 27.828 1.00 95.69 102 THR A C 1
ATOM 779 O O . THR A 1 102 ? 11.550 25.380 27.778 1.00 95.69 102 THR A O 1
ATOM 782 N N . ARG A 1 103 ? 11.052 27.368 26.826 1.00 92.69 103 ARG A N 1
ATOM 783 C CA . ARG A 1 103 ? 11.830 27.148 25.595 1.00 92.69 103 ARG A CA 1
ATOM 784 C C . ARG A 1 103 ? 13.310 26.983 25.903 1.00 92.69 103 ARG A C 1
ATOM 786 O O . ARG A 1 103 ? 13.884 25.978 25.507 1.00 92.69 103 ARG A O 1
ATOM 793 N N . ALA A 1 104 ? 13.887 27.877 26.707 1.00 92.38 104 ALA A N 1
ATOM 794 C CA . ALA A 1 104 ? 15.285 27.781 27.121 1.00 92.38 104 ALA A CA 1
ATOM 795 C C . ALA A 1 104 ? 15.592 26.444 27.817 1.00 92.38 104 ALA A C 1
ATOM 797 O O . ALA A 1 104 ? 16.564 25.784 27.473 1.00 92.38 104 ALA A O 1
ATOM 798 N N . ALA A 1 105 ? 14.734 25.991 28.738 1.00 94.88 105 ALA A N 1
ATOM 799 C CA . ALA A 1 105 ? 14.913 24.710 29.419 1.00 94.88 105 ALA A CA 1
ATOM 800 C C . ALA A 1 105 ? 14.803 23.497 28.474 1.00 94.88 105 ALA A C 1
ATOM 802 O O . ALA A 1 105 ? 15.525 22.514 28.660 1.00 94.88 105 ALA A O 1
ATOM 803 N N . ALA A 1 106 ? 13.915 23.551 27.476 1.00 93.94 106 ALA A N 1
ATOM 804 C CA . ALA A 1 106 ? 13.798 22.518 26.448 1.00 93.94 106 ALA A CA 1
ATOM 805 C C . ALA A 1 106 ? 15.044 22.479 25.544 1.00 93.94 106 ALA A C 1
ATOM 807 O O . ALA A 1 106 ? 15.619 21.409 25.336 1.00 93.94 106 ALA A O 1
ATOM 808 N N . THR A 1 107 ? 15.499 23.640 25.075 1.00 90.25 107 THR A N 1
ATOM 809 C CA . THR A 1 107 ? 16.700 23.800 24.243 1.00 90.25 107 THR A CA 1
ATOM 810 C C . THR A 1 107 ? 17.954 23.334 24.985 1.00 90.25 107 THR A C 1
ATOM 812 O O . THR A 1 107 ? 18.664 22.449 24.506 1.00 90.25 107 THR A O 1
ATOM 815 N N . ASP A 1 108 ? 18.153 23.799 26.223 1.00 91.44 108 ASP A N 1
ATOM 816 C CA . ASP A 1 108 ? 19.250 23.381 27.108 1.00 91.44 108 ASP A CA 1
ATOM 817 C C . ASP A 1 108 ? 19.265 21.872 27.371 1.00 91.44 108 ASP A C 1
ATOM 819 O O . ASP A 1 108 ? 20.295 21.313 27.745 1.00 91.44 108 ASP A O 1
ATOM 823 N N . PHE A 1 109 ? 18.122 21.195 27.267 1.00 92.69 109 PHE A N 1
ATOM 824 C CA . PHE A 1 109 ? 18.030 19.750 27.425 1.00 92.69 109 PHE A CA 1
ATOM 825 C C . PHE A 1 109 ? 18.444 19.004 26.155 1.00 92.69 109 PHE A C 1
ATOM 827 O O . PHE A 1 109 ? 19.258 18.079 26.242 1.00 92.69 109 PHE A O 1
ATOM 834 N N . VAL A 1 110 ? 17.926 19.414 24.995 1.00 89.06 110 VAL A N 1
ATOM 835 C CA . VAL A 1 110 ? 18.239 18.793 23.697 1.00 89.06 110 VAL A CA 1
ATOM 836 C C . VAL A 1 110 ? 19.715 18.976 23.342 1.00 89.06 110 VAL A C 1
ATOM 838 O O . VAL A 1 110 ? 20.354 18.042 22.854 1.00 89.06 110 VAL A O 1
ATOM 841 N N . GLU A 1 111 ? 20.290 20.135 23.664 1.00 86.44 111 GLU A N 1
ATOM 842 C CA . GLU A 1 111 ? 21.676 20.470 23.335 1.00 86.44 111 GLU A CA 1
ATOM 843 C C . GLU A 1 111 ? 22.730 19.754 24.179 1.00 86.44 111 GLU A C 1
ATOM 845 O O . GLU A 1 111 ? 23.918 19.817 23.846 1.00 86.44 111 GLU A O 1
ATOM 850 N N . ARG A 1 112 ? 22.332 19.046 25.243 1.00 87.94 112 ARG A N 1
ATOM 851 C CA . ARG A 1 112 ? 23.280 18.292 26.072 1.00 87.94 112 ARG A CA 1
ATOM 852 C C . ARG A 1 112 ? 23.956 17.211 25.235 1.00 87.94 112 ARG A C 1
ATOM 854 O O . ARG A 1 112 ? 23.231 16.336 24.745 1.00 87.94 112 ARG A O 1
ATOM 861 N N . PRO A 1 113 ? 25.301 17.210 25.156 1.00 85.19 113 PRO A N 1
ATOM 862 C CA . PRO A 1 113 ? 26.066 16.165 24.492 1.00 85.19 113 PRO A CA 1
ATOM 863 C C . PRO A 1 113 ? 25.642 14.765 24.923 1.00 85.19 113 PRO A C 1
ATOM 865 O O . PRO A 1 113 ? 25.258 14.548 26.077 1.00 85.19 113 PRO A O 1
ATOM 868 N N . VAL A 1 114 ? 25.723 13.828 23.986 1.00 85.31 114 VAL A N 1
ATOM 869 C CA . VAL A 1 114 ? 25.453 12.411 24.214 1.00 85.31 114 VAL A CA 1
ATOM 870 C C . VAL A 1 114 ? 26.703 11.642 23.821 1.00 85.31 114 VAL A C 1
ATOM 872 O O . VAL A 1 114 ? 27.259 11.879 22.755 1.00 85.31 114 VAL A O 1
ATOM 875 N N . ASP A 1 115 ? 27.152 10.738 24.685 1.00 88.50 115 ASP A N 1
ATOM 876 C CA . ASP A 1 115 ? 28.227 9.813 24.343 1.00 88.50 115 ASP A CA 1
ATOM 877 C C . ASP A 1 115 ? 27.623 8.590 23.647 1.00 88.50 115 ASP A C 1
ATOM 879 O O . ASP A 1 115 ? 26.812 7.868 24.237 1.00 88.50 115 ASP A O 1
ATOM 883 N N . LEU A 1 116 ? 28.016 8.353 22.392 1.00 91.44 116 LEU A N 1
ATOM 884 C CA . LEU A 1 116 ? 27.534 7.211 21.622 1.00 91.44 116 LEU A CA 1
ATOM 885 C C . LEU A 1 116 ? 27.922 5.868 22.246 1.00 91.44 116 LEU A C 1
ATOM 887 O O . LEU A 1 116 ? 27.184 4.905 22.070 1.00 91.44 116 LEU A O 1
ATOM 891 N N . ALA A 1 117 ? 29.035 5.779 22.977 1.00 91.00 117 ALA A N 1
ATOM 892 C CA . ALA A 1 117 ? 29.522 4.533 23.564 1.00 91.00 117 ALA A CA 1
ATOM 893 C C . ALA A 1 117 ? 28.823 4.158 24.884 1.00 91.00 117 ALA A C 1
ATOM 895 O O . ALA A 1 117 ? 28.798 2.972 25.244 1.00 91.00 117 ALA A O 1
ATOM 896 N N . GLU A 1 118 ? 28.262 5.144 25.591 1.00 88.12 118 GLU A N 1
ATOM 897 C CA . GLU A 1 118 ? 27.673 4.971 26.928 1.00 88.12 118 GLU A CA 1
ATOM 898 C C . GLU A 1 118 ? 26.149 5.177 26.968 1.00 88.12 118 GLU A C 1
ATOM 900 O O . GLU A 1 118 ? 25.463 4.479 27.716 1.00 88.12 118 GLU A O 1
ATOM 905 N N . GLY A 1 119 ? 25.595 6.073 26.144 1.00 85.38 119 GLY A N 1
ATOM 906 C CA . GLY A 1 119 ? 24.169 6.408 26.159 1.00 85.38 119 GLY A CA 1
ATOM 907 C C . GLY A 1 119 ? 23.706 7.117 27.449 1.00 85.38 119 GLY A C 1
ATOM 908 O O . GLY A 1 119 ? 24.527 7.620 28.218 1.00 85.38 119 GLY A O 1
ATOM 909 N N . PRO A 1 120 ? 22.385 7.201 27.711 1.00 89.50 120 PRO A N 1
ATOM 910 C CA . PRO A 1 120 ? 21.283 6.757 26.855 1.00 89.50 120 PRO A CA 1
ATOM 911 C C . PRO A 1 120 ? 21.100 7.669 25.633 1.00 89.50 120 PRO A C 1
ATOM 913 O O . PRO A 1 120 ? 21.198 8.893 25.737 1.00 89.50 120 PRO A O 1
ATOM 916 N N . LEU A 1 121 ? 20.808 7.063 24.479 1.00 91.94 121 LEU A N 1
ATOM 917 C CA . LEU A 1 121 ? 20.640 7.787 23.213 1.00 91.94 121 LEU A CA 1
ATOM 918 C C . LEU A 1 121 ? 19.221 8.337 23.012 1.00 91.94 121 LEU A C 1
ATOM 920 O O . LEU A 1 121 ? 19.061 9.286 22.251 1.00 91.94 121 LEU A O 1
ATOM 924 N N . LEU A 1 122 ? 18.230 7.805 23.740 1.00 93.19 122 LEU A N 1
ATOM 925 C CA . LEU A 1 122 ? 16.886 8.367 23.904 1.00 93.19 122 LEU A CA 1
ATOM 926 C C . LEU A 1 122 ? 16.740 8.972 25.311 1.00 93.19 122 LEU A C 1
ATOM 928 O O . LEU A 1 122 ? 17.054 8.329 26.314 1.00 93.19 122 LEU A O 1
ATOM 932 N N . ARG A 1 123 ? 16.255 10.213 25.396 1.00 92.81 123 ARG A N 1
ATOM 933 C CA . ARG A 1 123 ? 16.074 10.977 26.639 1.00 92.81 123 ARG A CA 1
ATOM 934 C C . ARG A 1 123 ? 14.758 11.748 26.593 1.00 92.81 123 ARG A C 1
ATOM 936 O O . ARG A 1 123 ? 14.355 12.212 25.531 1.00 92.81 123 ARG A O 1
ATOM 943 N N . ALA A 1 124 ? 14.133 11.967 27.746 1.00 95.62 124 ALA A N 1
ATOM 944 C CA . ALA A 1 124 ? 12.919 12.769 27.861 1.00 95.62 124 ALA A CA 1
ATOM 945 C C . ALA A 1 124 ? 12.990 13.801 29.001 1.00 95.62 124 ALA A C 1
ATOM 947 O O . ALA A 1 124 ? 13.701 13.608 29.990 1.00 95.62 124 ALA A O 1
ATOM 948 N N . LEU A 1 125 ? 12.221 14.884 28.886 1.00 97.19 125 LEU A N 1
ATOM 949 C CA . LEU A 1 125 ? 12.072 15.928 29.900 1.00 97.19 125 LEU A CA 1
ATOM 950 C C . LEU A 1 125 ? 10.604 16.348 30.013 1.00 97.19 125 LEU A C 1
ATOM 952 O O . LEU A 1 125 ? 9.980 16.673 29.012 1.00 97.19 125 LEU A O 1
ATOM 956 N N . LEU A 1 126 ? 10.068 16.403 31.232 1.00 97.50 126 LEU A N 1
ATOM 957 C CA . LEU A 1 126 ? 8.778 17.032 31.516 1.00 97.50 126 LEU A CA 1
ATOM 958 C C . LEU A 1 126 ? 8.993 18.346 32.279 1.00 97.50 126 LEU A C 1
ATOM 960 O O . LEU A 1 126 ? 9.562 18.352 33.372 1.00 97.50 126 LEU A O 1
ATOM 964 N N . ILE A 1 127 ? 8.535 19.456 31.707 1.00 98.06 127 ILE A N 1
ATOM 965 C CA . ILE A 1 127 ? 8.665 20.808 32.258 1.00 98.06 127 ILE A CA 1
ATOM 966 C C . ILE A 1 127 ? 7.297 21.266 32.762 1.00 98.06 127 ILE A C 1
ATOM 968 O O . ILE A 1 127 ? 6.351 21.300 31.986 1.00 98.06 127 ILE A O 1
ATOM 972 N N . ASP A 1 128 ? 7.169 21.670 34.023 1.00 96.69 128 ASP A N 1
ATOM 973 C CA . ASP A 1 128 ? 5.981 22.410 34.469 1.00 96.69 128 ASP A CA 1
ATOM 974 C C . ASP A 1 128 ? 6.070 23.852 33.953 1.00 96.69 128 ASP A C 1
ATOM 976 O O . ASP A 1 128 ? 6.834 24.657 34.498 1.00 96.69 128 ASP A O 1
ATOM 980 N N . ALA A 1 129 ? 5.321 24.145 32.888 1.00 94.44 129 ALA A N 1
ATOM 981 C CA . ALA A 1 129 ? 5.376 25.406 32.150 1.00 94.44 129 ALA A CA 1
ATOM 982 C C . ALA A 1 129 ? 4.469 26.480 32.771 1.00 94.44 129 ALA A C 1
ATOM 984 O O . ALA A 1 129 ? 4.873 27.633 32.918 1.00 94.44 129 ALA A O 1
ATOM 985 N N . ASP A 1 130 ? 3.262 26.094 33.193 1.00 92.19 130 ASP A N 1
ATOM 986 C CA . ASP A 1 130 ? 2.331 26.968 33.911 1.00 92.19 130 ASP A CA 1
ATOM 987 C C . ASP A 1 130 ? 1.362 26.161 34.798 1.00 92.19 130 ASP A C 1
ATOM 989 O O . ASP A 1 130 ? 1.412 24.930 34.856 1.00 92.19 130 ASP A O 1
ATOM 993 N N . ALA A 1 131 ? 0.468 26.836 35.523 1.00 87.44 131 ALA A N 1
ATOM 994 C CA . ALA A 1 131 ? -0.572 26.185 36.311 1.00 87.44 131 ALA A CA 1
ATOM 995 C C . ALA A 1 131 ? -1.468 25.307 35.414 1.00 87.44 131 ALA A C 1
ATOM 997 O O . ALA A 1 131 ? -2.243 25.810 34.605 1.00 87.44 131 ALA A O 1
ATOM 998 N N . GLY A 1 132 ? -1.360 23.983 35.567 1.00 88.56 132 GLY A N 1
ATOM 999 C CA . GLY A 1 132 ? -2.106 23.011 34.760 1.00 88.56 132 GLY A CA 1
ATOM 1000 C C . GLY A 1 132 ? -1.574 22.820 33.336 1.00 88.56 132 GLY A C 1
ATOM 1001 O O . GLY A 1 132 ? -2.274 22.226 32.520 1.00 88.56 132 GLY A O 1
ATOM 1002 N N . THR A 1 133 ? -0.370 23.320 33.034 1.00 94.75 133 THR A N 1
ATOM 1003 C CA . THR A 1 133 ? 0.285 23.144 31.731 1.00 94.75 133 THR A CA 1
ATOM 1004 C C . THR A 1 133 ? 1.709 22.627 31.907 1.00 94.75 133 THR A C 1
ATOM 1006 O O . THR A 1 133 ? 2.513 23.218 32.631 1.00 94.75 133 THR A O 1
ATOM 1009 N N . SER A 1 134 ? 2.045 21.553 31.201 1.00 95.94 134 SER A N 1
ATOM 1010 C CA . SER A 1 134 ? 3.391 20.982 31.149 1.00 95.94 134 SER A CA 1
ATOM 1011 C C . SER A 1 134 ? 3.893 20.912 29.707 1.00 95.94 134 SER A C 1
ATOM 1013 O O . SER A 1 134 ? 3.102 20.907 28.775 1.00 95.94 134 SER A O 1
ATOM 1015 N N . VAL A 1 135 ? 5.204 20.843 29.501 1.00 95.62 135 VAL A N 1
ATOM 1016 C CA . VAL A 1 135 ? 5.813 20.564 28.195 1.00 95.62 135 VAL A CA 1
ATOM 1017 C C . VAL A 1 135 ? 6.623 19.279 28.302 1.00 95.62 135 VAL A C 1
ATOM 1019 O O . VAL A 1 135 ? 7.554 19.197 29.100 1.00 95.62 135 VAL A O 1
ATOM 1022 N N . PHE A 1 136 ? 6.250 18.268 27.524 1.00 94.88 136 PHE A N 1
ATOM 1023 C CA . PHE A 1 136 ? 6.972 17.009 27.388 1.00 94.88 136 PHE A CA 1
ATOM 1024 C C . PHE A 1 136 ? 7.882 17.070 26.161 1.00 94.88 136 PHE A C 1
ATOM 1026 O O . PHE A 1 136 ? 7.401 17.254 25.049 1.00 94.88 136 PHE A O 1
ATOM 1033 N N . VAL A 1 137 ? 9.188 16.924 26.360 1.00 93.50 137 VAL A N 1
ATOM 1034 C CA . VAL A 1 137 ? 10.210 16.948 25.309 1.00 93.50 137 VAL A CA 1
ATOM 1035 C C . VAL A 1 137 ? 10.844 15.569 25.208 1.00 93.50 137 VAL A C 1
ATOM 1037 O O . VAL A 1 137 ? 11.306 15.027 26.212 1.00 93.50 137 VAL A O 1
ATOM 1040 N N . LEU A 1 138 ? 10.907 15.024 23.998 1.00 92.06 138 LEU A N 1
ATOM 1041 C CA . LEU A 1 138 ? 11.591 13.775 23.676 1.00 92.06 138 LEU A CA 1
ATOM 1042 C C . LEU A 1 138 ? 12.775 14.085 22.755 1.00 92.06 138 LEU A C 1
ATOM 1044 O O . LEU A 1 138 ? 12.616 14.812 21.778 1.00 92.06 138 LEU A O 1
ATOM 1048 N N . ALA A 1 139 ? 13.952 13.545 23.064 1.00 90.69 139 ALA A N 1
ATOM 1049 C CA . ALA A 1 139 ? 15.170 13.713 22.278 1.00 90.69 139 ALA A CA 1
ATOM 1050 C C . ALA A 1 139 ? 15.832 12.355 22.017 1.00 90.69 139 ALA A C 1
ATOM 1052 O O . ALA A 1 139 ? 16.001 11.567 22.949 1.00 90.69 139 ALA A O 1
ATOM 1053 N N . CYS A 1 140 ? 16.232 12.088 20.776 1.00 90.56 140 CYS A N 1
ATOM 1054 C CA . CYS A 1 140 ? 16.868 10.836 20.375 1.00 90.56 140 CYS A CA 1
ATOM 1055 C C . CYS A 1 140 ? 18.002 11.076 19.372 1.00 90.56 140 CYS A C 1
ATOM 1057 O O . CYS A 1 140 ? 17.863 11.899 18.473 1.00 90.56 140 CYS A O 1
ATOM 1059 N N . HIS A 1 141 ? 19.121 10.362 19.487 1.00 91.56 141 HIS A N 1
ATOM 1060 C CA . HIS A 1 141 ? 20.192 10.454 18.491 1.00 91.56 141 HIS A CA 1
ATOM 1061 C C . HIS A 1 141 ? 19.832 9.681 17.211 1.00 91.56 141 HIS A C 1
ATOM 1063 O O . HIS A 1 141 ? 19.446 8.513 17.277 1.00 91.56 141 HIS A O 1
ATOM 1069 N N . HIS A 1 142 ? 20.095 10.262 16.037 1.00 88.81 142 HIS A N 1
ATOM 1070 C CA . HIS A 1 142 ? 19.867 9.644 14.722 1.00 88.81 142 HIS A CA 1
ATOM 1071 C C . HIS A 1 142 ? 20.578 8.312 14.493 1.00 88.81 142 HIS A C 1
ATOM 1073 O O . HIS A 1 142 ? 20.301 7.632 13.523 1.00 88.81 142 HIS A O 1
ATOM 1079 N N . VAL A 1 143 ? 21.520 7.909 15.346 1.00 90.81 143 VAL A N 1
ATOM 1080 C CA . VAL A 1 143 ? 22.208 6.627 15.146 1.00 90.81 143 VAL A CA 1
ATOM 1081 C C . VAL A 1 143 ? 21.304 5.455 15.541 1.00 90.81 143 VAL A C 1
ATOM 1083 O O . VAL A 1 143 ? 21.557 4.331 15.126 1.00 90.81 143 VAL A O 1
ATOM 1086 N N . VAL A 1 144 ? 20.230 5.715 16.296 1.00 91.88 144 VAL A N 1
ATOM 1087 C CA . VAL A 1 144 ? 19.250 4.710 16.737 1.00 91.88 144 VAL A CA 1
ATOM 1088 C C . VAL A 1 144 ? 17.809 5.025 16.328 1.00 91.88 144 VAL A C 1
ATOM 1090 O O . VAL A 1 144 ? 16.925 4.219 16.599 1.00 91.88 144 VAL A O 1
ATOM 1093 N N . CYS A 1 145 ? 17.538 6.184 15.719 1.00 88.62 145 CYS A N 1
ATOM 1094 C CA . CYS A 1 145 ? 16.169 6.639 15.478 1.00 88.62 145 CYS A CA 1
ATOM 1095 C C . CYS A 1 145 ? 16.078 7.636 14.311 1.00 88.62 145 CYS A C 1
ATOM 1097 O O . CYS A 1 145 ? 16.656 8.721 14.374 1.00 88.62 145 CYS A O 1
ATOM 1099 N N . ASP A 1 146 ? 15.299 7.302 13.284 1.00 87.50 146 ASP A N 1
ATOM 1100 C CA . ASP A 1 146 ? 14.856 8.242 12.247 1.00 87.50 146 ASP A CA 1
ATOM 1101 C C . ASP A 1 146 ? 13.512 8.924 12.599 1.00 87.50 146 ASP A C 1
ATOM 1103 O O . ASP A 1 146 ? 12.890 8.648 13.626 1.00 87.50 146 ASP A O 1
ATOM 1107 N N . ALA A 1 147 ? 13.039 9.846 11.752 1.00 78.38 147 ALA A N 1
ATOM 1108 C CA . ALA A 1 147 ? 11.792 10.586 11.992 1.00 78.38 147 ALA A CA 1
ATOM 1109 C C . ALA A 1 147 ? 10.547 9.674 12.074 1.00 78.38 147 ALA A C 1
ATOM 1111 O O . ALA A 1 147 ? 9.645 9.911 12.886 1.00 78.38 147 ALA A O 1
ATOM 1112 N N . THR A 1 148 ? 10.509 8.600 11.277 1.00 83.31 148 THR A N 1
ATOM 1113 C CA . THR A 1 148 ? 9.453 7.578 11.347 1.00 83.31 148 THR A CA 1
ATOM 1114 C C . THR A 1 148 ? 9.497 6.854 12.692 1.00 83.31 148 THR A C 1
ATOM 1116 O O . THR A 1 148 ? 8.478 6.764 13.374 1.00 83.31 148 THR A O 1
ATOM 1119 N N . SER A 1 149 ? 10.683 6.431 13.136 1.00 88.50 149 SER A N 1
ATOM 1120 C CA . SER A 1 149 ? 10.895 5.809 14.447 1.00 88.50 149 SER A CA 1
ATOM 1121 C C . SER A 1 149 ? 10.468 6.716 15.593 1.00 88.50 149 SER A C 1
ATOM 1123 O O . SER A 1 149 ? 9.799 6.258 16.514 1.00 88.50 149 SER A O 1
ATOM 1125 N N . ALA A 1 150 ? 10.787 8.011 15.535 1.00 84.38 150 ALA A N 1
ATOM 1126 C CA . ALA A 1 150 ? 10.374 8.967 16.561 1.00 84.38 150 ALA A CA 1
ATOM 1127 C C . ALA A 1 150 ? 8.841 9.056 16.682 1.00 84.38 150 ALA A C 1
ATOM 1129 O O . ALA A 1 150 ? 8.313 9.150 17.791 1.00 84.38 150 ALA A O 1
ATOM 1130 N N . SER A 1 151 ? 8.135 8.963 15.552 1.00 82.31 151 SER A N 1
ATOM 1131 C CA . SER A 1 151 ? 6.668 8.949 15.498 1.00 82.31 151 SER A CA 1
ATOM 1132 C C . SER A 1 151 ? 6.088 7.663 16.105 1.00 82.31 151 SER A C 1
ATOM 1134 O O . SER A 1 151 ? 5.166 7.730 16.919 1.00 82.31 151 SER A O 1
ATOM 1136 N N . LEU A 1 152 ? 6.666 6.496 15.779 1.00 86.88 152 LEU A N 1
ATOM 1137 C CA . LEU A 1 152 ? 6.281 5.199 16.360 1.00 86.88 152 LEU A CA 1
ATOM 1138 C C . LEU A 1 152 ? 6.467 5.188 17.881 1.00 86.88 152 LEU A C 1
ATOM 1140 O O . LEU A 1 152 ? 5.530 4.894 18.624 1.00 86.88 152 LEU A O 1
ATOM 1144 N N . VAL A 1 153 ? 7.657 5.587 18.341 1.00 90.12 153 VAL A N 1
ATOM 1145 C CA . VAL A 1 153 ? 8.024 5.650 19.761 1.00 90.12 153 VAL A CA 1
ATOM 1146 C C . VAL A 1 153 ? 7.057 6.537 20.532 1.00 90.12 153 VAL A C 1
ATOM 1148 O O . VAL A 1 153 ? 6.568 6.144 21.589 1.00 90.12 153 VAL A O 1
ATOM 1151 N N . LEU A 1 154 ? 6.736 7.719 20.007 1.00 86.94 154 LEU A N 1
ATOM 1152 C CA . LEU A 1 154 ? 5.811 8.628 20.671 1.00 86.94 154 LEU A CA 1
ATOM 1153 C C . LEU A 1 154 ? 4.377 8.084 20.698 1.00 86.94 154 LEU A C 1
ATOM 1155 O O . LEU A 1 154 ? 3.718 8.164 21.735 1.00 86.94 154 LEU A O 1
ATOM 1159 N N . GLY A 1 155 ? 3.911 7.467 19.610 1.00 87.25 155 GLY A N 1
ATOM 1160 C CA . GLY A 1 155 ? 2.604 6.810 19.568 1.00 87.25 155 GLY A CA 1
ATOM 1161 C C . GLY A 1 155 ? 2.480 5.642 20.553 1.00 87.25 155 GLY A C 1
ATOM 1162 O O . GLY A 1 155 ? 1.413 5.437 21.134 1.00 87.25 155 GLY A O 1
ATO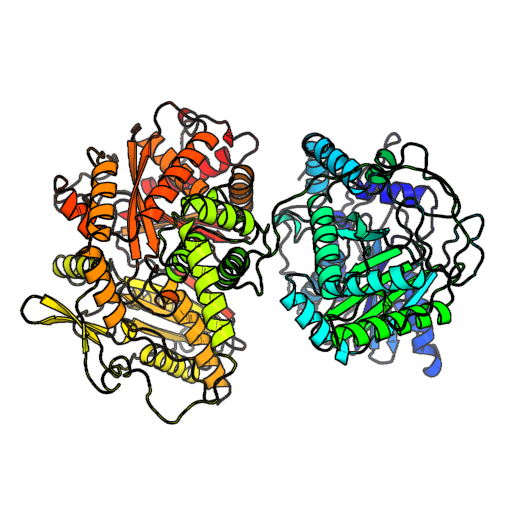M 1163 N N . GLU A 1 156 ? 3.551 4.878 20.772 1.00 92.06 156 GLU A N 1
ATOM 1164 C CA . GLU A 1 156 ? 3.586 3.837 21.805 1.00 92.06 156 GLU A CA 1
ATOM 1165 C C . GLU A 1 156 ? 3.638 4.417 23.218 1.00 92.06 156 GLU A C 1
ATOM 1167 O O . GLU A 1 156 ? 2.925 3.921 24.086 1.00 92.06 156 GLU A O 1
ATOM 1172 N N . ILE A 1 157 ? 4.405 5.494 23.448 1.00 92.00 157 ILE A N 1
ATOM 1173 C CA . ILE A 1 157 ? 4.424 6.194 24.742 1.00 92.00 157 ILE A CA 1
ATOM 1174 C C . ILE A 1 157 ? 3.008 6.636 25.117 1.00 92.00 157 ILE A C 1
ATOM 1176 O O . ILE A 1 157 ? 2.610 6.431 26.258 1.00 92.00 157 ILE A O 1
ATOM 1180 N N . VAL A 1 158 ? 2.238 7.206 24.182 1.00 90.38 158 VAL A N 1
ATOM 1181 C CA . VAL A 1 158 ? 0.848 7.633 24.432 1.00 90.38 158 VAL A CA 1
ATOM 1182 C C . VAL A 1 158 ? -0.044 6.440 24.795 1.00 90.38 158 VAL A C 1
ATOM 1184 O O . VAL A 1 158 ? -0.729 6.480 25.815 1.00 90.38 158 VAL A O 1
ATOM 1187 N N . ARG A 1 159 ? 0.006 5.351 24.017 1.00 90.56 159 ARG A N 1
ATOM 1188 C CA . ARG A 1 159 ? -0.798 4.141 24.273 1.00 90.56 159 ARG A CA 1
ATOM 1189 C C . ARG A 1 159 ? -0.456 3.477 25.609 1.00 90.56 159 ARG A C 1
ATOM 1191 O O . ARG A 1 159 ? -1.351 3.106 26.369 1.00 90.56 159 ARG A O 1
ATOM 1198 N N . ASP A 1 160 ? 0.833 3.338 25.911 1.00 93.69 160 ASP A N 1
ATOM 1199 C CA . ASP A 1 160 ? 1.301 2.757 27.172 1.00 93.69 160 ASP A CA 1
ATOM 1200 C C . ASP A 1 160 ? 0.979 3.677 28.355 1.00 93.69 160 ASP A C 1
ATOM 1202 O O . ASP A 1 160 ? 0.599 3.205 29.427 1.00 93.69 160 ASP A O 1
ATOM 1206 N N . TYR A 1 161 ? 1.061 4.993 28.157 1.00 93.62 161 TYR A N 1
ATOM 1207 C CA . TYR A 1 161 ? 0.666 5.981 29.152 1.00 93.62 161 TYR A CA 1
ATOM 1208 C C . TYR A 1 161 ? -0.805 5.834 29.548 1.00 93.62 161 TYR A C 1
ATOM 1210 O O . TYR A 1 161 ? -1.099 5.733 30.738 1.00 93.62 161 TYR A O 1
ATOM 1218 N N . GLU A 1 162 ? -1.710 5.763 28.571 1.00 90.94 162 GLU A N 1
ATOM 1219 C CA . GLU A 1 162 ? -3.149 5.568 28.792 1.00 90.94 162 GLU A CA 1
ATOM 1220 C C . GLU A 1 162 ? -3.457 4.249 29.507 1.00 90.94 162 GLU A C 1
ATOM 1222 O O . GLU A 1 162 ? -4.232 4.211 30.462 1.00 90.94 162 GLU A O 1
ATOM 1227 N N . ALA A 1 163 ? -2.808 3.154 29.107 1.00 91.31 163 ALA A N 1
ATOM 1228 C CA . ALA A 1 163 ? -2.973 1.882 29.799 1.00 91.31 163 ALA A CA 1
ATOM 1229 C C . ALA A 1 163 ? -2.536 1.983 31.272 1.00 91.31 163 ALA A C 1
ATOM 1231 O O . ALA A 1 163 ? -3.236 1.513 32.174 1.00 91.31 163 ALA A O 1
ATOM 1232 N N . PHE A 1 164 ? -1.397 2.625 31.539 1.00 93.88 164 PHE A N 1
ATOM 1233 C CA . PHE A 1 164 ? -0.837 2.716 32.883 1.00 93.88 164 PHE A CA 1
ATOM 1234 C C . PHE A 1 164 ? -1.565 3.691 33.806 1.00 93.88 164 PHE A C 1
ATOM 1236 O O . PHE A 1 164 ? -1.600 3.422 35.014 1.00 93.88 164 PHE A O 1
ATOM 1243 N N . THR A 1 165 ? -2.157 4.770 33.288 1.00 92.81 165 THR A N 1
ATOM 1244 C CA . THR A 1 165 ? -3.026 5.662 34.077 1.00 92.81 165 THR A CA 1
ATOM 1245 C C . THR A 1 165 ? -4.321 4.966 34.498 1.00 92.81 165 THR A C 1
ATOM 1247 O O . THR A 1 165 ? -4.827 5.221 35.589 1.00 92.81 165 THR A O 1
ATOM 1250 N N . GLU A 1 166 ? -4.815 4.020 33.699 1.00 90.50 166 GLU A N 1
ATOM 1251 C CA . GLU A 1 166 ? -5.992 3.198 34.013 1.00 90.50 166 GLU A CA 1
ATOM 1252 C C . GLU A 1 166 ? -5.671 1.941 34.842 1.00 90.50 166 GLU A C 1
ATOM 1254 O O . GLU A 1 166 ? -6.564 1.168 35.193 1.00 90.50 166 GLU A O 1
ATOM 1259 N N . GLY A 1 167 ? -4.396 1.707 35.167 1.00 88.94 167 GLY A N 1
ATOM 1260 C CA . GLY A 1 167 ? -3.957 0.517 35.900 1.00 88.94 167 GLY A CA 1
ATOM 1261 C C . GLY A 1 167 ? -3.980 -0.779 35.079 1.00 88.94 167 GLY A C 1
ATOM 1262 O O . GLY A 1 167 ? -3.919 -1.865 35.658 1.00 88.94 167 GLY A O 1
ATOM 1263 N N . ARG A 1 168 ? -4.054 -0.684 33.747 1.00 91.44 168 ARG A N 1
ATOM 1264 C CA . ARG A 1 168 ? -3.918 -1.807 32.809 1.00 91.44 168 ARG A CA 1
ATOM 1265 C C . ARG A 1 168 ? -2.441 -2.087 32.498 1.00 91.44 168 ARG A C 1
ATOM 1267 O O . ARG A 1 168 ? -1.555 -1.296 32.814 1.00 91.44 168 ARG A O 1
ATOM 1274 N N . ILE A 1 169 ? -2.171 -3.244 31.894 1.00 88.69 169 ILE A N 1
ATOM 1275 C CA . ILE A 1 169 ? -0.858 -3.569 31.315 1.00 88.69 169 ILE A CA 1
ATOM 1276 C C . ILE A 1 169 ? -0.750 -3.006 29.892 1.00 88.69 169 ILE A C 1
ATOM 1278 O O . ILE A 1 169 ? -1.773 -2.743 29.260 1.00 88.69 169 ILE A O 1
ATOM 1282 N N . SER A 1 170 ? 0.476 -2.853 29.385 1.00 87.81 170 SER A N 1
ATOM 1283 C CA . SER A 1 170 ? 0.707 -2.488 27.982 1.00 87.81 170 SER A CA 1
ATOM 1284 C C . SER A 1 170 ? 0.067 -3.520 27.046 1.00 87.81 170 SER A C 1
ATOM 1286 O O . SER A 1 170 ? 0.225 -4.724 27.248 1.00 87.81 170 SER A O 1
ATOM 1288 N N . GLY A 1 171 ? -0.666 -3.038 26.040 1.00 84.94 171 GLY A N 1
ATOM 1289 C CA . GLY A 1 171 ? -1.248 -3.856 24.970 1.00 84.94 171 GLY A CA 1
ATOM 1290 C C . GLY A 1 171 ? -0.471 -3.780 23.655 1.00 84.94 171 GLY A C 1
ATOM 1291 O O . GLY A 1 171 ? -0.962 -4.259 22.637 1.00 84.94 171 GLY A O 1
ATOM 1292 N N . VAL A 1 172 ? 0.696 -3.131 23.649 1.00 87.56 172 VAL A N 1
ATOM 1293 C CA . VAL A 1 172 ? 1.520 -2.974 22.448 1.00 87.56 172 VAL A CA 1
ATOM 1294 C C . VAL A 1 172 ? 2.336 -4.256 22.238 1.00 87.56 172 VAL A C 1
ATOM 1296 O O . VAL A 1 172 ? 3.067 -4.640 23.155 1.00 87.56 172 VAL A O 1
ATOM 1299 N N . PRO A 1 173 ? 2.208 -4.932 21.079 1.00 85.88 173 PRO A N 1
ATOM 1300 C CA . PRO A 1 173 ? 2.923 -6.178 20.818 1.00 85.88 173 PRO A CA 1
ATOM 1301 C C . PRO A 1 173 ? 4.438 -5.954 20.715 1.00 85.88 173 PRO A C 1
ATOM 1303 O O . PRO A 1 173 ? 4.892 -4.874 20.341 1.00 85.88 173 PRO A O 1
ATOM 1306 N N . GLU A 1 174 ? 5.213 -6.989 21.039 1.00 84.81 174 GLU A N 1
ATOM 1307 C CA . GLU A 1 174 ? 6.657 -7.016 20.779 1.00 84.81 174 GLU A CA 1
ATOM 1308 C C . GLU A 1 174 ? 6.907 -7.122 19.265 1.00 84.81 174 GLU A C 1
ATOM 1310 O O . GLU A 1 174 ? 6.224 -7.911 18.605 1.00 84.81 174 GLU A O 1
ATOM 1315 N N . PRO A 1 175 ? 7.858 -6.361 18.698 1.00 84.50 175 PRO A N 1
ATOM 1316 C CA . PRO A 1 175 ? 8.153 -6.434 17.274 1.00 84.50 175 PRO A CA 1
ATOM 1317 C C . PRO A 1 175 ? 8.860 -7.755 16.932 1.00 84.50 175 PRO A C 1
ATOM 1319 O O . PRO A 1 175 ? 9.752 -8.208 17.653 1.00 84.50 175 PRO A O 1
ATOM 1322 N N . GLU A 1 176 ? 8.459 -8.368 15.815 1.00 85.19 176 GLU A N 1
ATOM 1323 C CA . GLU A 1 176 ? 9.009 -9.646 15.331 1.00 85.19 176 GLU A CA 1
ATOM 1324 C C . GLU A 1 176 ? 10.471 -9.515 14.876 1.00 85.19 176 GLU A C 1
ATOM 1326 O O . GLU A 1 176 ? 11.269 -10.436 15.067 1.00 85.19 176 GLU A O 1
ATOM 1331 N N . LEU A 1 177 ? 10.835 -8.344 14.343 1.00 89.75 177 LEU A N 1
ATOM 1332 C CA . LEU A 1 177 ? 12.194 -7.974 13.957 1.00 89.75 177 LEU A CA 1
ATOM 1333 C C . LEU A 1 177 ? 12.723 -6.833 14.822 1.00 89.75 177 LEU A C 1
ATOM 1335 O O . LEU A 1 177 ? 12.003 -5.899 15.175 1.00 89.75 177 LEU A O 1
ATOM 1339 N N . GLN A 1 178 ? 14.021 -6.874 15.102 1.00 92.69 178 GLN A N 1
ATOM 1340 C CA . GLN A 1 178 ? 14.741 -5.784 15.747 1.00 92.69 178 GLN A CA 1
ATOM 1341 C C . GLN A 1 178 ? 15.734 -5.162 14.761 1.00 92.69 178 GLN A C 1
ATOM 1343 O O . GLN A 1 178 ? 16.185 -5.793 13.805 1.00 92.69 178 GLN A O 1
ATOM 1348 N N . PHE A 1 179 ? 16.134 -3.912 15.002 1.00 92.94 179 PHE A N 1
ATOM 1349 C CA . PHE A 1 179 ? 17.069 -3.213 14.111 1.00 92.94 179 PHE A CA 1
ATOM 1350 C C . PHE A 1 179 ? 18.415 -3.943 13.946 1.00 92.94 179 PHE A C 1
ATOM 1352 O O . PHE A 1 179 ? 19.048 -3.871 12.893 1.00 92.94 179 PHE A O 1
ATOM 1359 N N . GLY A 1 180 ? 18.843 -4.685 14.972 1.00 90.94 180 GLY A N 1
ATOM 1360 C CA . GLY A 1 180 ? 20.030 -5.532 14.902 1.00 90.94 180 GLY A CA 1
ATOM 1361 C C . GLY A 1 180 ? 19.951 -6.605 13.813 1.00 90.94 180 GLY A C 1
ATOM 1362 O O . GLY A 1 180 ? 20.953 -6.857 13.144 1.00 90.94 180 GLY A O 1
ATOM 1363 N N . ASP A 1 181 ? 18.768 -7.190 13.599 1.00 90.81 181 ASP A N 1
ATOM 1364 C CA . ASP A 1 181 ? 18.541 -8.206 12.567 1.00 90.81 181 ASP A CA 1
ATOM 1365 C C . ASP A 1 181 ? 18.675 -7.588 11.165 1.00 90.81 181 ASP A C 1
ATOM 1367 O O . ASP A 1 181 ? 19.366 -8.135 10.302 1.00 90.81 181 ASP A O 1
ATOM 1371 N N . PHE A 1 182 ? 18.110 -6.390 10.968 1.00 90.00 182 PHE A N 1
ATOM 1372 C CA . PHE A 1 182 ? 18.263 -5.618 9.731 1.00 90.00 182 PHE A CA 1
ATOM 1373 C C . PHE A 1 182 ? 19.731 -5.281 9.435 1.00 90.00 182 PHE A C 1
ATOM 1375 O O . PHE A 1 182 ? 20.198 -5.495 8.318 1.00 90.00 182 PHE A O 1
ATOM 1382 N N . ALA A 1 183 ? 20.486 -4.804 10.429 1.00 89.25 183 ALA A N 1
ATOM 1383 C CA . ALA A 1 183 ? 21.885 -4.425 10.234 1.00 89.25 183 ALA A CA 1
ATOM 1384 C C . ALA A 1 183 ? 22.778 -5.619 9.840 1.00 89.25 183 ALA A C 1
ATOM 1386 O O . ALA A 1 183 ? 23.729 -5.470 9.067 1.00 89.25 183 ALA A O 1
ATOM 1387 N N . VAL A 1 184 ? 22.473 -6.818 10.349 1.00 90.06 184 VAL A N 1
ATOM 1388 C CA . VAL A 1 184 ? 23.148 -8.056 9.935 1.00 90.06 184 VAL A CA 1
ATOM 1389 C C . VAL A 1 184 ? 22.770 -8.432 8.503 1.00 90.06 184 VAL A C 1
ATOM 1391 O O . VAL A 1 184 ? 23.663 -8.690 7.696 1.00 90.06 184 VAL A O 1
ATOM 1394 N N . TRP A 1 185 ? 21.478 -8.411 8.172 1.00 88.19 185 TRP A N 1
ATOM 1395 C CA . TRP A 1 185 ? 20.994 -8.706 6.823 1.00 88.19 185 TRP A CA 1
ATOM 1396 C C . TRP A 1 185 ? 21.585 -7.758 5.769 1.00 88.19 185 TRP A C 1
ATOM 1398 O O . TRP A 1 185 ? 22.060 -8.205 4.723 1.00 88.19 185 TRP A O 1
ATOM 1408 N N . GLU A 1 186 ? 21.627 -6.457 6.052 1.00 84.50 186 GLU A N 1
ATOM 1409 C CA . GLU A 1 186 ? 22.169 -5.452 5.135 1.00 84.50 186 GLU A CA 1
ATOM 1410 C C . GLU A 1 186 ? 23.676 -5.650 4.919 1.00 84.50 186 GLU A C 1
ATOM 1412 O O . GLU A 1 186 ? 24.171 -5.528 3.799 1.00 84.50 186 GLU A O 1
ATOM 1417 N N . ARG A 1 187 ? 24.428 -6.011 5.968 1.00 85.56 187 ARG A N 1
ATOM 1418 C CA . ARG A 1 187 ? 25.845 -6.383 5.834 1.00 85.56 187 ARG A CA 1
ATOM 1419 C C . ARG A 1 187 ? 26.017 -7.592 4.912 1.00 85.56 187 ARG A C 1
ATOM 1421 O O . ARG A 1 187 ? 26.904 -7.564 4.063 1.00 85.56 187 ARG A O 1
ATOM 1428 N N . ASP A 1 188 ? 25.206 -8.631 5.091 1.00 84.94 188 ASP A N 1
ATOM 1429 C CA . ASP A 1 188 ? 25.370 -9.915 4.397 1.00 84.94 188 ASP A CA 1
ATOM 1430 C C . ASP A 1 188 ? 24.921 -9.867 2.928 1.00 84.94 188 ASP A C 1
ATOM 1432 O O . ASP A 1 188 ? 25.405 -10.643 2.106 1.00 84.94 188 ASP A O 1
ATOM 1436 N N . THR A 1 189 ? 24.036 -8.932 2.579 1.00 81.19 189 THR A N 1
ATOM 1437 C CA . THR A 1 189 ? 23.504 -8.765 1.215 1.00 81.19 189 THR A CA 1
ATOM 1438 C C . THR A 1 189 ? 24.167 -7.634 0.422 1.00 81.19 189 THR A C 1
ATOM 1440 O O . THR A 1 189 ? 23.972 -7.542 -0.792 1.00 81.19 189 THR A O 1
ATOM 1443 N N . ARG A 1 190 ? 24.986 -6.797 1.073 1.00 75.81 190 ARG A N 1
ATOM 1444 C CA . ARG A 1 190 ? 25.594 -5.584 0.499 1.00 75.81 190 ARG A CA 1
ATOM 1445 C C . ARG A 1 190 ? 26.296 -5.813 -0.836 1.00 75.81 190 ARG A C 1
ATOM 1447 O O . ARG A 1 190 ? 26.002 -5.121 -1.810 1.00 75.81 190 ARG A O 1
ATOM 1454 N N . ASP A 1 191 ? 27.199 -6.789 -0.886 1.00 74.38 191 ASP A N 1
ATOM 1455 C CA . ASP A 1 191 ? 28.065 -7.021 -2.048 1.00 74.38 191 ASP A CA 1
ATOM 1456 C C . ASP A 1 191 ? 27.261 -7.378 -3.312 1.00 74.38 191 ASP A C 1
ATOM 1458 O O . ASP A 1 191 ? 27.698 -7.100 -4.430 1.00 74.38 191 ASP A O 1
ATOM 1462 N N . ALA A 1 192 ? 26.066 -7.960 -3.147 1.00 71.31 192 ALA A N 1
ATOM 1463 C CA . ALA A 1 192 ? 25.201 -8.362 -4.252 1.00 71.31 192 ALA A CA 1
ATOM 1464 C C . ALA A 1 192 ? 24.521 -7.173 -4.953 1.00 71.31 192 ALA A C 1
ATOM 1466 O O . ALA A 1 192 ? 24.151 -7.287 -6.123 1.00 71.31 192 ALA A O 1
ATOM 1467 N N . VAL A 1 193 ? 24.359 -6.039 -4.261 1.00 72.88 193 VAL A N 1
ATOM 1468 C CA . VAL A 1 193 ? 23.642 -4.858 -4.773 1.00 72.88 193 VAL A CA 1
ATOM 1469 C C . VAL A 1 193 ? 24.552 -3.646 -4.987 1.00 72.88 193 VAL A C 1
ATOM 1471 O O . VAL A 1 193 ? 24.287 -2.850 -5.886 1.00 72.88 193 VAL A O 1
ATOM 1474 N N . GLU A 1 194 ? 25.664 -3.530 -4.248 1.00 79.94 194 GLU A N 1
ATOM 1475 C CA . GLU A 1 194 ? 26.539 -2.346 -4.265 1.00 79.94 194 GLU A CA 1
ATOM 1476 C C . GLU A 1 194 ? 27.059 -2.010 -5.674 1.00 79.94 194 GLU A C 1
ATOM 1478 O O . GLU A 1 194 ? 27.096 -0.844 -6.058 1.00 79.94 194 GLU A O 1
ATOM 1483 N N . GLY A 1 195 ? 27.410 -3.013 -6.486 1.00 82.19 195 GLY A N 1
ATOM 1484 C CA . GLY A 1 195 ? 27.922 -2.780 -7.841 1.00 82.19 195 GLY A CA 1
ATOM 1485 C C . GLY A 1 195 ? 26.921 -2.082 -8.771 1.00 82.19 195 GLY A C 1
ATOM 1486 O O . GLY A 1 195 ? 27.303 -1.177 -9.513 1.00 82.19 195 GLY A O 1
ATOM 1487 N N . ALA A 1 196 ? 25.645 -2.477 -8.718 1.00 81.06 196 ALA A N 1
ATOM 1488 C CA . ALA A 1 196 ? 24.589 -1.878 -9.535 1.00 81.06 196 ALA A CA 1
ATOM 1489 C C . ALA A 1 196 ? 24.238 -0.463 -9.051 1.00 81.06 196 ALA A C 1
ATOM 1491 O O . ALA A 1 196 ? 24.079 0.444 -9.868 1.00 81.06 196 ALA A O 1
ATOM 1492 N N . GLU A 1 197 ? 24.195 -0.267 -7.731 1.00 83.50 197 GLU A N 1
ATOM 1493 C CA . GLU A 1 197 ? 23.958 1.038 -7.107 1.00 83.50 197 GLU A CA 1
ATOM 1494 C C . GLU A 1 197 ? 25.052 2.042 -7.482 1.00 83.50 197 GLU A C 1
ATOM 1496 O O . GLU A 1 197 ? 24.773 3.133 -7.980 1.00 83.50 197 GLU A O 1
ATOM 1501 N N . LEU A 1 198 ? 26.323 1.665 -7.319 1.00 86.88 198 LEU A N 1
ATOM 1502 C CA . LEU A 1 198 ? 27.446 2.538 -7.660 1.00 86.88 198 LEU A CA 1
ATOM 1503 C C . LEU A 1 198 ? 27.472 2.893 -9.149 1.00 86.88 198 LEU A C 1
ATOM 1505 O O . LEU A 1 198 ? 27.755 4.042 -9.487 1.00 86.88 198 LEU A O 1
ATOM 1509 N N . ALA A 1 199 ? 27.152 1.941 -10.031 1.00 87.06 199 ALA A N 1
ATOM 1510 C CA . ALA A 1 199 ? 27.071 2.197 -11.466 1.00 87.06 199 ALA A CA 1
ATOM 1511 C C . ALA A 1 199 ? 25.972 3.219 -11.805 1.00 87.06 199 ALA A C 1
ATOM 1513 O O . ALA A 1 199 ? 26.216 4.124 -12.606 1.00 87.06 199 ALA A O 1
ATOM 1514 N N . HIS A 1 200 ? 24.799 3.124 -11.165 1.00 88.19 200 HIS A N 1
ATOM 1515 C CA . HIS A 1 200 ? 23.740 4.123 -11.310 1.00 88.19 200 HIS A CA 1
ATOM 1516 C C . HIS A 1 200 ? 24.222 5.512 -10.879 1.00 88.19 200 HIS A C 1
ATOM 1518 O O . HIS A 1 200 ? 24.134 6.461 -11.656 1.00 88.19 200 HIS A O 1
ATOM 1524 N N . TRP A 1 201 ? 24.784 5.639 -9.673 1.00 89.50 201 TRP A N 1
ATOM 1525 C CA . TRP A 1 201 ? 25.205 6.938 -9.142 1.00 89.50 201 TRP A CA 1
ATOM 1526 C C . TRP A 1 201 ? 26.347 7.578 -9.944 1.00 89.50 201 TRP A C 1
ATOM 1528 O O . TRP A 1 201 ? 26.370 8.798 -10.106 1.00 89.50 201 TRP A O 1
ATOM 1538 N N . GLN A 1 202 ? 27.259 6.774 -10.499 1.00 89.56 202 GLN A N 1
ATOM 1539 C CA . GLN A 1 202 ? 28.294 7.248 -11.426 1.00 89.56 202 GLN A CA 1
ATOM 1540 C C . GLN A 1 202 ? 27.719 7.819 -12.725 1.00 89.56 202 GLN A C 1
ATOM 1542 O O . GLN A 1 202 ? 28.267 8.782 -13.260 1.00 89.56 202 GLN A O 1
ATOM 1547 N N . GLU A 1 203 ? 26.649 7.223 -13.250 1.00 88.38 203 GLU A N 1
ATOM 1548 C CA . GLU A 1 203 ? 25.955 7.714 -14.440 1.00 88.38 203 GLU A CA 1
ATOM 1549 C C . GLU A 1 203 ? 25.129 8.966 -14.117 1.00 88.38 203 GLU A C 1
ATOM 1551 O O . GLU A 1 203 ? 25.328 10.010 -14.734 1.00 88.38 203 GLU A O 1
ATOM 1556 N N . ALA A 1 204 ? 24.259 8.892 -13.105 1.00 87.69 204 ALA A N 1
ATOM 1557 C CA . ALA A 1 204 ? 23.325 9.956 -12.737 1.00 87.69 204 ALA A CA 1
ATOM 1558 C C . ALA A 1 204 ? 24.034 11.274 -12.374 1.00 87.69 204 ALA A C 1
ATOM 1560 O O . ALA A 1 204 ? 23.578 12.368 -12.724 1.00 87.69 204 ALA A O 1
ATOM 1561 N N . LEU A 1 205 ? 25.189 11.181 -11.709 1.00 89.31 205 LEU A N 1
ATOM 1562 C CA . LEU A 1 205 ? 25.987 12.332 -11.281 1.00 89.31 205 LEU A CA 1
ATOM 1563 C C . LEU A 1 205 ? 27.204 12.588 -12.181 1.00 89.31 205 LEU A C 1
ATOM 1565 O O . LEU A 1 205 ? 28.113 13.336 -11.808 1.00 89.31 205 LEU A O 1
ATOM 1569 N N . ARG A 1 206 ? 27.244 12.001 -13.384 1.00 87.25 206 ARG A N 1
ATOM 1570 C CA . ARG A 1 206 ? 28.321 12.262 -14.342 1.00 87.25 206 ARG A CA 1
ATOM 1571 C C . ARG A 1 206 ? 28.355 13.742 -14.716 1.00 87.25 206 ARG A C 1
ATOM 1573 O O . ARG A 1 206 ? 27.359 14.292 -15.183 1.00 87.25 206 ARG A O 1
ATOM 1580 N N . GLY A 1 207 ? 29.520 14.368 -14.553 1.00 82.75 207 GLY A N 1
ATOM 1581 C CA . GLY A 1 207 ? 29.698 15.788 -14.866 1.00 82.75 207 GLY A CA 1
ATOM 1582 C C . GLY A 1 207 ? 28.831 16.697 -13.995 1.00 82.75 207 GLY A C 1
ATOM 1583 O O . GLY A 1 207 ? 28.387 17.735 -14.473 1.00 82.75 207 GLY A O 1
ATOM 1584 N N . VAL A 1 208 ? 28.527 16.274 -12.761 1.00 79.81 208 VAL A N 1
ATOM 1585 C CA . VAL A 1 208 ? 27.752 17.081 -11.818 1.00 79.81 208 VAL A CA 1
ATOM 1586 C C . VAL A 1 208 ? 28.397 18.468 -11.658 1.00 79.81 208 VAL A C 1
ATOM 1588 O O . VAL A 1 208 ? 29.607 18.546 -11.418 1.00 79.81 208 VAL A O 1
ATOM 1591 N N . PRO A 1 209 ? 27.628 19.560 -11.812 1.00 71.19 209 PRO A N 1
ATOM 1592 C CA . PRO A 1 209 ? 28.162 20.907 -11.668 1.00 71.19 209 PRO A CA 1
ATOM 1593 C C . PRO A 1 209 ? 28.655 21.168 -10.239 1.00 71.19 209 PRO A C 1
ATOM 1595 O O . PRO A 1 209 ? 28.286 20.475 -9.288 1.00 71.19 209 PRO A O 1
ATOM 1598 N N . GLY A 1 210 ? 29.513 22.182 -10.095 1.00 65.69 210 GLY A N 1
ATOM 1599 C CA . GLY A 1 210 ? 30.086 22.587 -8.812 1.00 65.69 210 GLY A CA 1
ATOM 1600 C C . GLY A 1 210 ? 29.038 22.974 -7.760 1.00 65.69 210 GLY A C 1
ATOM 1601 O O . GLY A 1 210 ? 27.838 23.021 -8.012 1.00 65.69 210 GLY A O 1
ATOM 1602 N N . VAL A 1 211 ? 29.509 23.296 -6.561 1.00 71.88 211 VAL A N 1
ATOM 1603 C CA . VAL A 1 211 ? 28.711 23.597 -5.356 1.00 71.88 211 VAL A CA 1
ATOM 1604 C C . VAL A 1 211 ? 27.552 24.567 -5.643 1.00 71.88 211 VAL A C 1
ATOM 1606 O O . VAL A 1 211 ? 27.745 25.598 -6.287 1.00 71.88 211 VAL A O 1
ATOM 1609 N N . LEU A 1 212 ? 26.354 24.249 -5.140 1.00 82.06 212 LEU A N 1
ATOM 1610 C CA . LEU A 1 212 ? 25.200 25.148 -5.197 1.00 82.06 212 LEU A CA 1
ATOM 1611 C C . LEU A 1 212 ? 25.293 26.175 -4.063 1.00 82.06 212 LEU A C 1
ATOM 1613 O O . LEU A 1 212 ? 25.458 25.805 -2.902 1.00 82.06 212 LEU A O 1
ATOM 1617 N N . ASP A 1 213 ? 25.181 27.460 -4.397 1.00 81.19 213 ASP A N 1
ATOM 1618 C CA . ASP A 1 213 ? 25.279 28.558 -3.437 1.00 81.19 213 ASP A CA 1
ATOM 1619 C C . ASP A 1 213 ? 24.060 29.484 -3.533 1.00 81.19 213 ASP A C 1
ATOM 1621 O O . ASP A 1 213 ? 23.860 30.161 -4.540 1.00 81.19 213 ASP A O 1
ATOM 1625 N N . LEU A 1 214 ? 23.238 29.509 -2.480 1.00 83.06 214 LEU A N 1
ATOM 1626 C CA . LEU A 1 214 ? 22.018 30.328 -2.413 1.00 83.06 214 LEU A CA 1
ATOM 1627 C C . LEU A 1 214 ? 22.216 31.692 -1.723 1.00 83.06 214 LEU A C 1
ATOM 1629 O O . LEU A 1 214 ? 21.249 32.436 -1.525 1.00 83.06 214 LEU A O 1
ATOM 1633 N N . ARG A 1 215 ? 23.445 32.032 -1.314 1.00 76.81 215 ARG A N 1
ATOM 1634 C CA . ARG A 1 215 ? 23.726 33.217 -0.487 1.00 76.81 215 ARG A CA 1
ATOM 1635 C C . ARG A 1 215 ? 23.620 34.518 -1.279 1.00 76.81 215 ARG A C 1
ATOM 1637 O O . ARG A 1 215 ? 24.046 34.609 -2.423 1.00 76.81 215 ARG A O 1
ATOM 1644 N N . ALA A 1 216 ? 23.164 35.573 -0.607 1.00 60.09 216 ALA A N 1
ATOM 1645 C CA . ALA A 1 216 ? 23.093 36.932 -1.149 1.00 60.09 216 ALA A CA 1
ATOM 1646 C C . ALA A 1 216 ? 24.267 37.819 -0.678 1.00 60.09 216 ALA A C 1
ATOM 1648 O O . ALA A 1 216 ? 24.064 38.906 -0.145 1.00 60.09 216 ALA A O 1
ATOM 1649 N N . GLY A 1 217 ? 25.513 37.354 -0.853 1.00 59.81 217 GLY A N 1
ATOM 1650 C CA . GLY A 1 217 ? 26.707 38.214 -0.736 1.00 59.81 217 GLY A CA 1
ATOM 1651 C C . GLY A 1 217 ? 27.526 38.139 0.564 1.00 59.81 217 GLY A C 1
ATOM 1652 O O . GLY A 1 217 ? 28.521 38.856 0.690 1.00 59.81 217 GLY A O 1
ATOM 1653 N N . ARG A 1 218 ? 27.190 37.263 1.524 1.00 72.19 218 ARG A N 1
ATOM 1654 C CA . ARG A 1 218 ? 28.061 37.001 2.689 1.00 72.19 218 ARG A CA 1
ATOM 1655 C C . ARG A 1 218 ? 29.284 36.158 2.294 1.00 72.19 218 ARG A C 1
ATOM 1657 O O . ARG A 1 218 ? 29.120 35.129 1.635 1.00 72.19 218 ARG A O 1
ATOM 1664 N N . PRO A 1 219 ? 30.515 36.528 2.699 1.00 75.00 219 PRO A N 1
ATOM 1665 C CA . PRO A 1 219 ? 31.696 35.716 2.421 1.00 75.00 219 PRO A CA 1
ATOM 1666 C C . PRO A 1 219 ? 31.612 34.386 3.173 1.00 75.00 219 PRO A C 1
ATOM 1668 O O . PRO A 1 219 ? 31.158 34.334 4.313 1.00 75.00 219 PRO A O 1
ATOM 1671 N N . ARG A 1 220 ? 32.044 33.293 2.534 1.00 83.25 220 ARG A N 1
ATOM 1672 C CA . ARG A 1 220 ? 32.063 31.981 3.198 1.00 83.25 220 ARG A CA 1
ATOM 1673 C C . ARG A 1 220 ? 33.214 31.965 4.206 1.00 83.25 220 ARG A C 1
ATOM 1675 O O . ARG A 1 220 ? 34.323 32.341 3.814 1.00 83.25 220 ARG A O 1
ATOM 1682 N N . PRO A 1 221 ? 33.008 31.529 5.459 1.00 81.25 221 PRO A N 1
ATOM 1683 C CA . PRO A 1 221 ? 34.116 31.343 6.382 1.00 81.25 221 PRO A CA 1
ATOM 1684 C C . PRO A 1 221 ? 35.073 30.265 5.853 1.00 81.25 221 PRO A C 1
ATOM 1686 O O . PRO A 1 221 ? 34.673 29.330 5.163 1.00 81.25 221 PRO A O 1
ATOM 1689 N N . ALA A 1 222 ? 36.365 30.394 6.166 1.00 77.56 222 ALA A N 1
ATOM 1690 C CA . ALA A 1 222 ? 37.391 29.454 5.701 1.00 77.56 222 ALA A CA 1
ATOM 1691 C C . ALA A 1 222 ? 37.216 28.039 6.282 1.00 77.56 222 ALA A C 1
ATOM 1693 O O . ALA A 1 222 ? 37.677 27.068 5.688 1.00 77.56 222 ALA A O 1
ATOM 1694 N N . ARG A 1 223 ? 36.550 27.938 7.436 1.00 77.94 223 ARG A N 1
ATOM 1695 C CA . ARG A 1 223 ? 36.127 26.691 8.069 1.00 77.94 223 ARG A CA 1
ATOM 1696 C C . ARG A 1 223 ? 34.657 26.797 8.412 1.00 77.94 223 ARG A C 1
ATOM 1698 O O . ARG A 1 223 ? 34.235 27.843 8.895 1.00 77.94 223 ARG A O 1
ATOM 1705 N N . LYS A 1 224 ? 33.910 25.731 8.168 1.00 75.00 224 LYS A N 1
ATOM 1706 C CA . LYS A 1 224 ? 32.486 25.685 8.469 1.00 75.00 224 LYS A CA 1
ATOM 1707 C C . LYS A 1 224 ? 32.253 25.691 9.987 1.00 75.00 224 LYS A C 1
ATOM 1709 O O . LYS A 1 224 ? 32.900 24.936 10.718 1.00 75.00 224 LYS A O 1
ATOM 1714 N N . GLY A 1 225 ? 31.364 26.568 10.447 1.00 74.81 225 GLY A N 1
ATOM 1715 C CA . GLY A 1 225 ? 30.877 26.599 11.821 1.00 74.81 225 GLY A CA 1
ATOM 1716 C C . GLY A 1 225 ? 29.768 25.573 12.064 1.00 74.81 225 GLY A C 1
ATOM 1717 O O . GLY A 1 225 ? 29.449 24.750 11.211 1.00 74.81 225 GLY A O 1
ATOM 1718 N N . THR A 1 226 ? 29.174 25.615 13.256 1.00 74.38 226 THR A N 1
ATOM 1719 C CA . THR A 1 226 ? 27.978 24.813 13.585 1.00 74.38 226 THR A CA 1
ATOM 1720 C C . THR A 1 226 ? 26.855 25.655 14.153 1.00 74.38 226 THR A C 1
ATOM 1722 O O . THR A 1 226 ? 25.915 25.095 14.701 1.00 74.38 226 THR A O 1
ATOM 1725 N N . ALA A 1 227 ? 26.976 26.981 14.101 1.00 82.56 227 ALA A N 1
ATOM 1726 C CA . ALA A 1 227 ? 25.957 27.885 14.603 1.00 82.56 227 ALA A CA 1
ATOM 1727 C C . ALA A 1 227 ? 24.775 27.881 13.635 1.00 82.56 227 ALA A C 1
ATOM 1729 O O . ALA A 1 227 ? 24.917 28.234 12.466 1.00 82.56 227 ALA A O 1
ATOM 1730 N N . GLY A 1 228 ? 23.608 27.489 14.121 1.00 86.25 228 GLY A N 1
ATOM 1731 C CA . GLY A 1 228 ? 22.403 27.421 13.319 1.00 86.25 228 GLY A CA 1
ATOM 1732 C C . GLY A 1 228 ? 21.224 28.077 14.002 1.00 86.25 228 GLY A C 1
ATOM 1733 O O . GLY A 1 228 ? 21.246 28.382 15.191 1.00 86.25 228 GLY A O 1
ATOM 1734 N N . ALA A 1 229 ? 20.193 28.303 13.215 1.00 85.50 229 ALA A N 1
ATOM 1735 C CA . ALA A 1 229 ? 18.886 28.694 13.693 1.00 85.50 229 ALA A CA 1
ATOM 1736 C C . ALA A 1 229 ? 17.843 27.974 12.849 1.00 85.50 229 ALA A C 1
ATOM 1738 O O . ALA A 1 229 ? 18.119 27.553 11.723 1.00 85.50 229 ALA A O 1
ATOM 1739 N N . ARG A 1 230 ? 16.638 27.842 13.393 1.00 84.44 230 ARG A N 1
ATOM 1740 C CA . ARG A 1 230 ? 15.480 27.337 12.664 1.00 84.44 230 ARG A CA 1
ATOM 1741 C C . ARG A 1 230 ? 14.397 28.395 12.687 1.00 84.44 230 ARG A C 1
ATOM 1743 O O . ARG A 1 230 ? 14.127 28.975 13.734 1.00 84.44 230 ARG A O 1
ATOM 1750 N N . ALA A 1 231 ? 13.782 28.638 11.542 1.00 80.88 231 ALA A N 1
ATOM 1751 C CA . ALA A 1 231 ? 12.671 29.569 11.438 1.00 80.88 231 ALA A CA 1
ATOM 1752 C C . ALA A 1 231 ? 11.490 28.913 10.712 1.00 80.88 231 ALA A C 1
ATOM 1754 O O . ALA A 1 231 ? 11.679 28.166 9.751 1.00 80.88 231 ALA A O 1
ATOM 1755 N N . GLU A 1 232 ? 10.285 29.170 11.224 1.00 83.06 232 GLU A N 1
ATOM 1756 C CA . GLU A 1 232 ? 9.008 28.752 10.643 1.00 83.06 232 GLU A CA 1
ATOM 1757 C C . GLU A 1 232 ? 8.450 29.865 9.760 1.00 83.06 232 GLU A C 1
ATOM 1759 O O . GLU A 1 232 ? 8.467 31.038 10.141 1.00 83.06 232 GLU A O 1
ATOM 1764 N N . PHE A 1 233 ? 7.893 29.487 8.612 1.00 80.75 233 PHE A N 1
ATOM 1765 C CA . PHE A 1 233 ? 7.307 30.421 7.667 1.00 80.75 233 PHE A CA 1
ATOM 1766 C C . PHE A 1 233 ? 5.974 29.899 7.120 1.00 80.75 233 PHE A C 1
ATOM 1768 O O . PHE A 1 233 ? 5.931 28.829 6.499 1.00 80.75 233 PHE A O 1
ATOM 1775 N N . PRO A 1 234 ? 4.873 30.653 7.297 1.00 80.12 234 PRO A N 1
ATOM 1776 C CA . PRO A 1 234 ? 3.629 30.372 6.601 1.00 80.12 234 PRO A CA 1
ATOM 1777 C C . PRO A 1 234 ? 3.782 30.788 5.134 1.00 80.12 234 PRO A C 1
ATOM 1779 O O . PRO A 1 234 ? 3.969 31.967 4.833 1.00 80.12 234 PRO A O 1
ATOM 1782 N N . LEU A 1 235 ? 3.705 29.829 4.210 1.00 83.88 235 LEU A N 1
ATOM 1783 C CA . LEU A 1 235 ? 3.792 30.132 2.776 1.00 83.88 235 LEU A CA 1
ATOM 1784 C C . LEU A 1 235 ? 2.441 30.623 2.226 1.00 83.88 235 LEU A C 1
ATOM 1786 O O . LEU A 1 235 ? 2.410 31.447 1.308 1.00 83.88 235 LEU A O 1
ATOM 1790 N N . GLY A 1 236 ? 1.341 30.188 2.850 1.00 77.69 236 GLY A N 1
ATOM 1791 C CA . GLY A 1 236 ? -0.036 30.567 2.537 1.00 77.69 236 GLY A CA 1
ATOM 1792 C C . GLY A 1 236 ? -0.920 29.331 2.419 1.00 77.69 236 GLY A C 1
ATOM 1793 O O . GLY A 1 236 ? -0.691 28.494 1.550 1.00 77.69 236 GLY A O 1
ATOM 1794 N N . ASP A 1 237 ? -1.924 29.207 3.287 1.00 77.25 237 ASP A N 1
ATOM 1795 C CA . ASP A 1 237 ? -2.844 28.059 3.282 1.00 77.25 237 ASP A CA 1
ATOM 1796 C C . ASP A 1 237 ? -3.690 28.007 1.994 1.00 77.25 237 ASP A C 1
ATOM 1798 O O . ASP A 1 237 ? -4.106 26.934 1.562 1.00 77.25 237 ASP A O 1
ATOM 1802 N N . ASP A 1 238 ? -3.853 29.153 1.322 1.00 83.00 238 ASP A N 1
ATOM 1803 C CA . ASP A 1 238 ? -4.478 29.289 0.003 1.00 83.00 238 ASP A CA 1
ATOM 1804 C C . ASP A 1 238 ? -3.730 28.541 -1.112 1.00 83.00 238 ASP A C 1
ATOM 1806 O O . ASP A 1 238 ? -4.328 28.206 -2.133 1.00 83.00 238 ASP A O 1
ATOM 1810 N N . LEU A 1 239 ? -2.442 28.247 -0.916 1.00 87.06 239 LEU A N 1
ATOM 1811 C CA . LEU A 1 239 ? -1.599 27.551 -1.891 1.00 87.06 239 LEU A CA 1
ATOM 1812 C C . LEU A 1 239 ? -1.622 26.031 -1.732 1.00 87.06 239 LEU A C 1
ATOM 1814 O O . LEU A 1 239 ? -1.236 25.319 -2.660 1.00 87.06 239 LEU A O 1
ATOM 1818 N N . ALA A 1 240 ? -2.069 25.524 -0.582 1.00 87.12 240 ALA A N 1
ATOM 1819 C CA . ALA A 1 240 ? -1.970 24.109 -0.253 1.00 87.12 240 ALA A CA 1
ATOM 1820 C C . ALA A 1 240 ? -2.799 23.232 -1.205 1.00 87.12 240 ALA A C 1
ATOM 1822 O O . ALA A 1 240 ? -2.274 22.314 -1.838 1.00 87.12 240 ALA A O 1
ATOM 1823 N N . ASP A 1 241 ? -4.084 23.548 -1.363 1.00 88.25 241 ASP A N 1
ATOM 1824 C CA . ASP A 1 241 ? -4.983 22.766 -2.212 1.00 88.25 241 ASP A CA 1
ATOM 1825 C C . ASP A 1 241 ? -4.642 22.871 -3.709 1.00 88.25 241 ASP A C 1
ATOM 1827 O O . ASP A 1 241 ? -4.658 21.829 -4.371 1.00 88.25 241 ASP A O 1
ATOM 1831 N N . PRO A 1 242 ? -4.267 24.049 -4.260 1.00 90.56 242 PRO A N 1
ATOM 1832 C CA . PRO A 1 242 ? -3.744 24.154 -5.623 1.00 90.56 242 PRO A CA 1
ATOM 1833 C C . PRO A 1 242 ? -2.479 23.325 -5.865 1.00 90.56 242 PRO A C 1
ATOM 1835 O O . PRO A 1 242 ? -2.394 22.632 -6.877 1.00 90.56 242 PRO A O 1
ATOM 1838 N N . LEU A 1 243 ? -1.513 23.332 -4.940 1.00 87.00 243 LEU A N 1
ATOM 1839 C CA . LEU A 1 243 ? -0.302 22.514 -5.073 1.00 87.00 243 LEU A CA 1
ATOM 1840 C C . LEU A 1 243 ? -0.612 21.023 -4.988 1.00 87.00 243 LEU A C 1
ATOM 1842 O O . LEU A 1 243 ? -0.079 20.251 -5.776 1.00 87.00 243 LEU A O 1
ATOM 1846 N N . LEU A 1 244 ? -1.504 20.608 -4.083 1.00 85.62 244 LEU A N 1
ATOM 1847 C CA . LEU A 1 244 ? -1.971 19.221 -4.016 1.00 85.62 244 LEU A CA 1
ATOM 1848 C C . LEU A 1 244 ? -2.771 18.828 -5.262 1.00 85.62 244 LEU A C 1
ATOM 1850 O O . LEU A 1 244 ? -2.715 17.677 -5.688 1.00 85.62 244 LEU A O 1
ATOM 1854 N N . ALA A 1 245 ? -3.509 19.761 -5.865 1.00 85.56 245 ALA A N 1
ATOM 1855 C CA . ALA A 1 245 ? -4.195 19.534 -7.129 1.00 85.56 245 ALA A CA 1
ATOM 1856 C C . ALA A 1 245 ? -3.201 19.356 -8.282 1.00 85.56 245 ALA A C 1
ATOM 1858 O O . ALA A 1 245 ? -3.376 18.429 -9.067 1.00 85.56 245 ALA A O 1
ATOM 1859 N N . LEU A 1 246 ? -2.140 20.167 -8.344 1.00 83.50 246 LEU A N 1
ATOM 1860 C CA . LEU A 1 246 ? -1.054 19.999 -9.313 1.00 83.50 246 LEU A CA 1
ATOM 1861 C C . LEU A 1 246 ? -0.291 18.690 -9.088 1.00 83.50 246 LEU A C 1
ATOM 1863 O O . LEU A 1 246 ? -0.055 17.961 -10.042 1.00 83.50 246 LEU A O 1
ATOM 1867 N N . ALA A 1 247 ? 0.003 18.332 -7.838 1.00 80.62 247 ALA A N 1
ATOM 1868 C CA . ALA A 1 247 ? 0.609 17.049 -7.492 1.00 80.62 247 ALA A CA 1
ATOM 1869 C C . ALA A 1 247 ? -0.234 15.866 -7.999 1.00 80.62 247 ALA A C 1
ATOM 1871 O O . ALA A 1 247 ? 0.272 15.003 -8.715 1.00 80.62 247 ALA A O 1
ATOM 1872 N N . ARG A 1 248 ? -1.549 15.877 -7.717 1.00 81.56 248 ARG A N 1
ATOM 1873 C CA . ARG A 1 248 ? -2.506 14.875 -8.228 1.00 81.56 248 ARG A CA 1
ATOM 1874 C C . ARG A 1 248 ? -2.573 14.857 -9.756 1.00 81.56 248 ARG A C 1
ATOM 1876 O O . ARG A 1 248 ? -2.670 13.781 -10.333 1.00 81.56 248 ARG A O 1
ATOM 1883 N N . ARG A 1 249 ? -2.524 16.033 -10.391 1.00 83.81 249 ARG A N 1
ATOM 1884 C CA . ARG A 1 249 ? -2.568 16.205 -11.852 1.00 83.81 249 ARG A CA 1
ATOM 1885 C C . ARG A 1 249 ? -1.304 15.720 -12.566 1.00 83.81 249 ARG A C 1
ATOM 1887 O O . ARG A 1 249 ? -1.386 15.530 -13.772 1.00 83.81 249 ARG A O 1
ATOM 1894 N N . HIS A 1 250 ? -0.184 15.578 -11.854 1.00 76.25 250 HIS A N 1
ATOM 1895 C CA . HIS A 1 250 ? 1.110 15.175 -12.414 1.00 76.25 250 HIS A CA 1
ATOM 1896 C C . HIS A 1 250 ? 1.638 13.833 -11.886 1.00 76.25 250 HIS A C 1
ATOM 1898 O O . HIS A 1 250 ? 2.804 13.520 -12.127 1.00 76.25 250 HIS A O 1
ATOM 1904 N N . ARG A 1 251 ? 0.833 13.037 -11.164 1.00 73.94 251 ARG A N 1
ATOM 1905 C CA . ARG A 1 251 ? 1.255 11.733 -10.588 1.00 73.94 251 ARG A CA 1
ATOM 1906 C C . ARG A 1 251 ? 2.370 11.855 -9.559 1.00 73.94 251 ARG A C 1
ATOM 1908 O O . ARG A 1 251 ? 3.040 10.872 -9.263 1.00 73.94 251 ARG A O 1
ATOM 1915 N N . THR A 1 252 ? 2.600 13.040 -9.003 1.00 78.62 252 THR A N 1
ATOM 1916 C CA . THR A 1 252 ? 3.697 13.262 -8.060 1.00 78.62 252 THR A CA 1
ATOM 1917 C C . THR A 1 252 ? 3.182 13.458 -6.643 1.00 78.62 252 THR A C 1
ATOM 1919 O O . THR A 1 252 ? 2.015 13.771 -6.409 1.00 78.62 252 THR A O 1
ATOM 1922 N N . SER A 1 253 ? 4.062 13.319 -5.653 1.00 82.56 253 SER A N 1
ATOM 1923 C CA . SER A 1 253 ? 3.729 13.731 -4.292 1.00 82.56 253 SER A CA 1
ATOM 1924 C C . SER A 1 253 ? 3.667 15.258 -4.193 1.00 82.56 253 SER A C 1
ATOM 1926 O O . SER A 1 253 ? 4.347 15.972 -4.934 1.00 82.56 253 SER A O 1
ATOM 1928 N N . GLY A 1 254 ? 2.897 15.775 -3.229 1.00 83.44 254 GLY A N 1
ATOM 1929 C CA . GLY A 1 254 ? 2.905 17.209 -2.915 1.00 83.44 254 GLY A CA 1
ATOM 1930 C C . GLY A 1 254 ? 4.310 17.726 -2.574 1.00 83.44 254 GLY A C 1
ATOM 1931 O O . GLY A 1 254 ? 4.658 18.856 -2.907 1.00 83.44 254 GLY A O 1
ATOM 1932 N N . TYR A 1 255 ? 5.149 16.862 -1.996 1.00 90.00 255 TYR A N 1
ATOM 1933 C CA . TYR A 1 255 ? 6.571 17.118 -1.788 1.00 90.00 255 TYR A CA 1
ATOM 1934 C C . TYR A 1 255 ? 7.326 17.368 -3.102 1.00 90.00 255 TYR A C 1
ATOM 1936 O O . TYR A 1 255 ? 8.044 18.359 -3.193 1.00 90.00 255 TYR A O 1
ATOM 1944 N N . VAL A 1 256 ? 7.157 16.520 -4.124 1.00 92.62 256 VAL A N 1
ATOM 1945 C CA . VAL A 1 256 ? 7.822 16.695 -5.429 1.00 92.62 256 VAL A CA 1
ATOM 1946 C C . VAL A 1 256 ? 7.369 17.988 -6.104 1.00 92.62 256 VAL A C 1
ATOM 1948 O O . VAL A 1 256 ? 8.192 18.702 -6.666 1.00 92.62 256 VAL A O 1
ATOM 1951 N N . THR A 1 257 ? 6.085 18.334 -6.012 1.00 92.19 257 THR A N 1
ATOM 1952 C CA . THR A 1 257 ? 5.563 19.594 -6.560 1.00 92.19 257 THR A CA 1
ATOM 1953 C C . THR A 1 257 ? 6.156 20.813 -5.850 1.00 92.19 257 THR A C 1
ATOM 1955 O O . THR A 1 257 ? 6.573 21.770 -6.502 1.00 92.19 257 THR A O 1
ATOM 1958 N N . ALA A 1 258 ? 6.270 20.764 -4.520 1.00 93.25 258 ALA A N 1
ATOM 1959 C CA . ALA A 1 258 ? 6.965 21.787 -3.742 1.00 93.25 258 ALA A CA 1
ATOM 1960 C C . ALA A 1 258 ? 8.468 21.854 -4.096 1.00 93.25 258 ALA A C 1
ATOM 1962 O O . ALA A 1 258 ? 9.012 22.935 -4.312 1.00 93.25 258 ALA A O 1
ATOM 1963 N N . LEU A 1 259 ? 9.135 20.706 -4.246 1.00 96.12 259 LEU A N 1
ATOM 1964 C CA . LEU A 1 259 ? 10.539 20.629 -4.654 1.00 96.12 259 LEU A CA 1
ATOM 1965 C C . LEU A 1 259 ? 10.759 21.227 -6.046 1.00 96.12 259 LEU A C 1
ATOM 1967 O O . LEU A 1 259 ? 11.716 21.968 -6.233 1.00 96.12 259 LEU A O 1
ATOM 1971 N N . ALA A 1 260 ? 9.879 20.949 -7.009 1.00 96.38 260 ALA A N 1
ATOM 1972 C CA . ALA A 1 260 ? 9.946 21.521 -8.351 1.00 96.38 260 ALA A CA 1
ATOM 1973 C C . ALA A 1 260 ? 9.808 23.049 -8.318 1.00 96.38 260 ALA A C 1
ATOM 1975 O O . ALA A 1 260 ? 10.566 23.759 -8.976 1.00 96.38 260 ALA A O 1
ATOM 1976 N N . ALA A 1 261 ? 8.901 23.571 -7.488 1.00 95.44 261 ALA A N 1
ATOM 1977 C CA . ALA A 1 261 ? 8.760 25.010 -7.303 1.00 95.44 261 ALA A CA 1
ATOM 1978 C C . ALA A 1 261 ? 10.032 25.627 -6.700 1.00 95.44 261 ALA A C 1
ATOM 1980 O O . ALA A 1 261 ? 10.495 26.684 -7.136 1.00 95.44 261 ALA A O 1
ATOM 1981 N N . PHE A 1 262 ? 10.633 24.939 -5.727 1.00 95.88 262 PHE A N 1
ATOM 1982 C CA . PHE A 1 262 ? 11.882 25.363 -5.110 1.00 95.88 262 PHE A CA 1
ATOM 1983 C C . PHE A 1 262 ? 13.056 25.282 -6.095 1.00 95.88 262 PHE A C 1
ATOM 1985 O O . PHE A 1 262 ? 13.875 26.195 -6.146 1.00 95.88 262 PHE A O 1
ATOM 1992 N N . ALA A 1 263 ? 13.104 24.256 -6.945 1.00 95.19 263 ALA A N 1
ATOM 1993 C CA . ALA A 1 263 ? 14.073 24.135 -8.030 1.00 95.19 263 ALA A CA 1
ATOM 1994 C C . ALA A 1 263 ? 13.967 25.317 -9.005 1.00 95.19 263 ALA A C 1
ATOM 1996 O O . ALA A 1 263 ? 14.983 25.889 -9.391 1.00 95.19 263 ALA A O 1
ATOM 1997 N N . GLY A 1 264 ? 12.745 25.745 -9.336 1.00 94.75 264 GLY A N 1
ATOM 1998 C CA . GLY A 1 264 ? 12.517 26.926 -10.165 1.00 94.75 264 GLY A CA 1
ATOM 1999 C C . GLY A 1 264 ? 13.034 28.217 -9.526 1.00 94.75 264 GLY A C 1
ATOM 2000 O O . GLY A 1 264 ? 13.718 29.010 -10.176 1.00 94.75 264 GLY A O 1
ATOM 2001 N N . LEU A 1 265 ? 12.787 28.402 -8.225 1.00 94.00 265 LEU A N 1
ATOM 2002 C CA . LEU A 1 265 ? 13.362 29.511 -7.458 1.00 94.00 265 LEU A CA 1
ATOM 2003 C C . LEU A 1 265 ? 14.896 29.490 -7.506 1.00 94.00 265 LEU A C 1
ATOM 2005 O O . LEU A 1 265 ? 15.513 30.515 -7.797 1.00 94.00 265 LEU A O 1
ATOM 2009 N N . VAL A 1 266 ? 15.508 28.332 -7.247 1.00 92.75 266 VAL A N 1
ATOM 2010 C CA . VAL A 1 266 ? 16.966 28.156 -7.274 1.00 92.75 266 VAL A CA 1
ATOM 2011 C C . VAL A 1 266 ? 17.530 28.499 -8.652 1.00 92.75 266 VAL A C 1
ATOM 2013 O O . VAL A 1 266 ? 18.461 29.303 -8.741 1.00 92.75 266 VAL A O 1
ATOM 2016 N N . ALA A 1 267 ? 16.944 27.960 -9.721 1.00 92.19 267 ALA A N 1
ATOM 2017 C CA . ALA A 1 267 ? 17.376 28.218 -11.089 1.00 92.19 267 ALA A CA 1
ATOM 2018 C C . ALA A 1 267 ? 17.293 29.710 -11.440 1.00 92.19 267 ALA A C 1
ATOM 2020 O O . ALA A 1 267 ? 18.240 30.290 -11.969 1.00 92.19 267 ALA A O 1
ATOM 2021 N N . ARG A 1 268 ? 16.198 30.385 -11.065 1.00 90.38 268 ARG A N 1
ATOM 2022 C CA . ARG A 1 268 ? 16.025 31.822 -11.332 1.00 90.38 268 ARG A CA 1
ATOM 2023 C C . ARG A 1 268 ? 16.935 32.720 -10.514 1.00 90.38 268 ARG A C 1
ATOM 2025 O O . ARG A 1 268 ? 17.378 33.748 -11.025 1.00 90.38 268 ARG A O 1
ATOM 2032 N N . ARG A 1 269 ? 17.217 32.342 -9.271 1.00 87.94 269 ARG A N 1
ATOM 2033 C CA . ARG A 1 269 ? 18.062 33.121 -8.364 1.00 87.94 269 ARG A CA 1
ATOM 2034 C C . ARG A 1 269 ? 19.544 32.995 -8.711 1.00 87.94 269 ARG A C 1
ATOM 2036 O O . ARG A 1 269 ? 20.260 33.987 -8.625 1.00 87.94 269 ARG A O 1
ATOM 2043 N N . THR A 1 270 ? 19.978 31.794 -9.098 1.00 87.00 270 THR A N 1
ATOM 2044 C CA . THR A 1 270 ? 21.391 31.461 -9.354 1.00 87.00 270 THR A CA 1
ATOM 2045 C C . THR A 1 270 ? 21.787 31.520 -10.829 1.00 87.00 270 THR A C 1
ATOM 2047 O O . THR A 1 270 ? 22.973 31.568 -11.139 1.00 87.00 270 THR A O 1
ATOM 2050 N N . GLY A 1 271 ? 20.821 31.471 -11.750 1.00 86.00 271 GLY A N 1
ATOM 2051 C CA . GLY A 1 271 ? 21.076 31.318 -13.184 1.00 86.00 271 GLY A CA 1
ATOM 2052 C C . GLY A 1 271 ? 21.566 29.922 -13.588 1.00 86.00 271 GLY A C 1
ATOM 2053 O O . GLY A 1 271 ? 21.924 29.730 -14.747 1.00 86.00 271 GLY A O 1
ATOM 2054 N N . ARG A 1 272 ? 21.606 28.951 -12.663 1.00 88.25 272 ARG A N 1
ATOM 2055 C CA . ARG A 1 272 ? 22.014 27.573 -12.960 1.00 88.25 272 ARG A CA 1
ATOM 2056 C C . ARG A 1 272 ? 20.827 26.746 -13.437 1.00 88.25 272 ARG A C 1
ATOM 2058 O O . ARG A 1 272 ? 19.790 26.708 -12.783 1.00 88.25 272 ARG A O 1
ATOM 2065 N N . GLU A 1 273 ? 21.020 26.041 -14.543 1.00 90.75 273 GLU A N 1
ATOM 2066 C CA . GLU A 1 273 ? 20.017 25.133 -15.112 1.00 90.75 273 GLU A CA 1
ATOM 2067 C C . GLU A 1 273 ? 20.203 23.678 -14.655 1.00 90.75 273 GLU A C 1
ATOM 2069 O O . GLU A 1 273 ? 19.263 22.902 -14.720 1.00 90.75 273 GLU A O 1
ATOM 2074 N N . ASP A 1 274 ? 21.383 23.312 -14.154 1.00 90.75 274 ASP A N 1
ATOM 2075 C CA . ASP A 1 274 ? 21.702 21.975 -13.643 1.00 90.75 274 ASP A CA 1
ATOM 2076 C C . ASP A 1 274 ? 22.361 22.120 -12.267 1.00 90.75 274 ASP A C 1
ATOM 2078 O O . ASP A 1 274 ? 23.309 22.896 -12.093 1.00 90.75 274 ASP A O 1
ATOM 2082 N N . PHE A 1 275 ? 21.815 21.440 -11.263 1.00 91.44 275 PHE A N 1
ATOM 2083 C CA . PHE A 1 275 ? 22.298 21.485 -9.883 1.00 91.44 275 PHE A CA 1
ATOM 2084 C C . PHE A 1 275 ? 21.783 20.292 -9.075 1.00 91.44 275 PHE A C 1
ATOM 2086 O O . PHE A 1 275 ? 20.888 19.561 -9.493 1.00 91.44 275 PHE A O 1
ATOM 2093 N N . VAL A 1 276 ? 22.347 20.092 -7.883 1.00 91.44 276 VAL A N 1
ATOM 2094 C CA . VAL A 1 276 ? 21.957 19.004 -6.981 1.00 91.44 276 VAL A CA 1
ATOM 2095 C C . VAL A 1 276 ? 21.386 19.572 -5.689 1.00 91.44 276 VAL A C 1
ATOM 2097 O O . VAL A 1 276 ? 22.008 20.406 -5.031 1.00 91.44 276 VAL A O 1
ATOM 2100 N N . LEU A 1 277 ? 20.211 19.075 -5.313 1.00 92.56 277 LEU A N 1
ATOM 2101 C CA . LEU A 1 277 ? 19.665 19.181 -3.962 1.00 92.56 277 LEU A CA 1
ATOM 2102 C C . LEU A 1 277 ? 19.672 17.793 -3.332 1.00 92.56 277 LEU A C 1
ATOM 2104 O O . LEU A 1 277 ? 19.665 16.791 -4.038 1.00 92.56 277 LEU A O 1
ATOM 2108 N N . GLY A 1 278 ? 19.694 17.705 -2.008 1.00 90.94 278 GLY A N 1
ATOM 2109 C CA . GLY A 1 278 ? 19.531 16.412 -1.353 1.00 90.94 278 GLY A CA 1
ATOM 2110 C C . GLY A 1 278 ? 18.116 16.214 -0.833 1.00 90.94 278 GLY A C 1
ATOM 2111 O O . GLY A 1 278 ? 17.439 17.165 -0.431 1.00 90.94 278 GLY A O 1
ATOM 2112 N N . THR A 1 279 ? 17.706 14.954 -0.800 1.00 90.75 279 THR A N 1
ATOM 2113 C CA . THR A 1 279 ? 16.485 14.496 -0.142 1.00 90.75 279 THR A CA 1
ATOM 2114 C C . THR A 1 279 ? 16.793 13.313 0.774 1.00 90.75 279 THR A C 1
ATOM 2116 O O . THR A 1 279 ? 17.935 12.854 0.846 1.00 90.75 279 THR A O 1
ATOM 2119 N N . MET A 1 280 ? 15.782 12.824 1.485 1.00 85.12 280 MET A N 1
ATOM 2120 C CA . MET A 1 280 ? 15.869 11.598 2.269 1.00 85.12 280 MET A CA 1
ATOM 2121 C C . MET A 1 280 ? 14.955 10.532 1.682 1.00 85.12 280 MET A C 1
ATOM 2123 O O . MET A 1 280 ? 13.809 10.808 1.329 1.00 85.12 280 MET A O 1
ATOM 2127 N N . VAL A 1 281 ? 15.460 9.306 1.638 1.00 83.88 281 VAL A N 1
ATOM 2128 C CA . VAL A 1 281 ? 14.679 8.105 1.347 1.00 83.88 281 VAL A CA 1
ATOM 2129 C C . VAL A 1 281 ? 14.437 7.350 2.657 1.00 83.88 281 VAL A C 1
ATOM 2131 O O . VAL A 1 281 ? 15.340 7.317 3.496 1.00 83.88 281 VAL A O 1
ATOM 2134 N N . PRO A 1 282 ? 13.252 6.752 2.875 1.00 75.75 282 PRO A N 1
ATOM 2135 C CA . PRO A 1 282 ? 12.926 6.111 4.151 1.00 75.75 282 PRO A CA 1
ATOM 2136 C C . PRO A 1 282 ? 13.807 4.907 4.511 1.00 75.75 282 PRO A C 1
ATOM 2138 O O . PRO A 1 282 ? 13.964 4.626 5.694 1.00 75.75 282 PRO A O 1
ATOM 2141 N N . GLY A 1 283 ? 14.354 4.193 3.518 1.00 76.44 283 GLY A N 1
ATOM 2142 C CA . GLY A 1 283 ? 15.198 3.006 3.725 1.00 76.44 283 GLY A CA 1
ATOM 2143 C C . GLY A 1 283 ? 14.460 1.788 4.300 1.00 76.44 283 GLY A C 1
ATOM 2144 O O . GLY A 1 283 ? 15.093 0.882 4.837 1.00 76.44 283 GLY A O 1
ATOM 2145 N N . ARG A 1 284 ? 13.123 1.773 4.215 1.00 78.06 284 ARG A N 1
ATOM 2146 C CA . ARG A 1 284 ? 12.223 0.724 4.727 1.00 78.06 284 ARG A CA 1
ATOM 2147 C C . ARG A 1 284 ? 11.474 0.070 3.568 1.00 78.06 284 ARG A C 1
ATOM 2149 O O . ARG A 1 284 ? 10.260 0.175 3.462 1.00 78.06 284 ARG A O 1
ATOM 2156 N N . ASP A 1 285 ? 12.217 -0.572 2.674 1.00 67.94 285 ASP A N 1
ATOM 2157 C CA . ASP A 1 285 ? 11.672 -1.131 1.425 1.00 67.94 285 ASP A CA 1
ATOM 2158 C C . ASP A 1 285 ? 10.920 -2.465 1.628 1.00 67.94 285 ASP A C 1
ATOM 2160 O O . ASP A 1 285 ? 10.467 -3.078 0.660 1.00 67.94 285 ASP A O 1
ATOM 2164 N N . MET A 1 286 ? 10.831 -2.942 2.874 1.00 74.94 286 MET A N 1
ATOM 2165 C CA . MET A 1 286 ? 10.205 -4.205 3.270 1.00 74.94 286 MET A CA 1
ATOM 2166 C C . MET A 1 286 ? 9.112 -3.927 4.316 1.00 74.94 286 MET A C 1
ATOM 2168 O O . MET A 1 286 ? 9.405 -3.216 5.285 1.00 74.94 286 MET A O 1
ATOM 2172 N N . PRO A 1 287 ? 7.889 -4.475 4.163 1.00 70.31 287 PRO A N 1
ATOM 2173 C CA . PRO A 1 287 ? 6.784 -4.259 5.105 1.00 70.31 287 PRO A CA 1
ATOM 2174 C C . PRO A 1 287 ? 7.140 -4.576 6.565 1.00 70.31 287 PRO A C 1
ATOM 2176 O O . PRO A 1 287 ? 6.705 -3.893 7.487 1.00 70.31 287 PRO A O 1
ATOM 2179 N N . GLU A 1 288 ? 7.995 -5.571 6.791 1.00 80.19 288 GLU A N 1
ATOM 2180 C CA . GLU A 1 288 ? 8.433 -5.997 8.121 1.00 80.19 288 GLU A CA 1
ATOM 2181 C C . GLU A 1 288 ? 9.271 -4.935 8.840 1.00 80.19 288 GLU A C 1
ATOM 2183 O O . GLU A 1 288 ? 9.381 -4.961 10.063 1.00 80.19 288 GLU A O 1
ATOM 2188 N N . LEU A 1 289 ? 9.848 -3.981 8.101 1.00 82.44 289 LEU A N 1
ATOM 2189 C CA . LEU A 1 289 ? 10.616 -2.872 8.661 1.00 82.44 289 LEU A CA 1
ATOM 2190 C C . LEU A 1 289 ? 9.739 -1.674 9.035 1.00 82.44 289 LEU A C 1
ATOM 2192 O O . LEU A 1 289 ? 10.240 -0.750 9.673 1.00 82.44 289 LEU A O 1
ATOM 2196 N N . GLU A 1 290 ? 8.451 -1.647 8.675 1.00 79.25 290 GLU A N 1
ATOM 2197 C CA . GLU A 1 290 ? 7.577 -0.493 8.931 1.00 79.25 290 GLU A CA 1
ATOM 2198 C C . GLU A 1 290 ? 7.433 -0.181 10.424 1.00 79.25 290 GLU A C 1
ATOM 2200 O O . GLU A 1 290 ? 7.418 0.988 10.801 1.00 79.25 290 GLU A O 1
ATOM 2205 N N . GLN A 1 291 ? 7.383 -1.213 11.272 1.00 83.50 291 GLN A N 1
ATOM 2206 C CA . GLN A 1 291 ? 7.210 -1.080 12.726 1.00 83.50 291 GLN A CA 1
ATOM 2207 C C . GLN A 1 291 ? 8.527 -1.176 13.514 1.00 83.50 291 GLN A C 1
ATOM 2209 O O . GLN A 1 291 ? 8.524 -1.098 14.742 1.00 83.50 291 GLN A O 1
ATOM 2214 N N . VAL A 1 292 ? 9.669 -1.336 12.837 1.00 91.44 292 VAL A N 1
ATOM 2215 C CA . VAL A 1 292 ? 10.967 -1.490 13.507 1.00 91.44 292 VAL A CA 1
ATOM 2216 C C . VAL A 1 292 ? 11.528 -0.120 13.872 1.00 91.44 292 VAL A C 1
ATOM 2218 O O . VAL A 1 292 ? 11.742 0.736 13.016 1.00 91.44 292 VAL A O 1
ATOM 2221 N N . VAL A 1 293 ? 11.812 0.115 15.147 1.00 93.50 293 VAL A N 1
ATOM 2222 C CA . VAL A 1 293 ? 12.487 1.345 15.584 1.00 93.50 293 VAL A CA 1
ATOM 2223 C C . VAL A 1 293 ? 13.975 1.255 15.237 1.00 93.50 293 VAL A C 1
ATOM 2225 O O . VAL A 1 293 ? 14.630 0.281 15.598 1.00 93.50 293 VAL A O 1
ATOM 2228 N N . GLY A 1 294 ? 14.517 2.259 14.540 1.00 93.12 294 GLY A N 1
ATOM 2229 C CA . GLY A 1 294 ? 15.913 2.269 14.096 1.00 93.12 294 GLY A CA 1
ATOM 2230 C C . GLY A 1 294 ? 16.277 3.407 13.137 1.00 93.12 294 GLY A C 1
ATOM 2231 O O . GLY A 1 294 ? 15.451 4.263 12.827 1.00 93.12 294 GLY A O 1
ATOM 2232 N N . GLN A 1 295 ? 17.526 3.426 12.660 1.00 91.56 295 GLN A N 1
ATOM 2233 C CA . GLN A 1 295 ? 17.997 4.395 11.661 1.00 91.56 295 GLN A CA 1
ATOM 2234 C C . GLN A 1 295 ? 18.006 3.770 10.263 1.00 91.56 295 GLN A C 1
ATOM 2236 O O . GLN A 1 295 ? 18.985 3.126 9.881 1.00 91.56 295 GLN A O 1
ATOM 2241 N N . PHE A 1 296 ? 16.931 3.991 9.506 1.00 88.94 296 PHE A N 1
ATOM 2242 C CA . PHE A 1 296 ? 16.794 3.515 8.124 1.00 88.94 296 PHE A CA 1
ATOM 2243 C C . PHE A 1 296 ? 16.957 4.639 7.105 1.00 88.94 296 PHE A C 1
ATOM 2245 O O . PHE A 1 296 ? 17.501 4.421 6.024 1.00 88.94 296 PHE A O 1
ATOM 2252 N N . ALA A 1 297 ? 16.519 5.849 7.466 1.00 86.19 297 ALA A N 1
ATOM 2253 C CA . ALA A 1 297 ? 16.549 6.990 6.567 1.00 86.19 297 ALA A CA 1
ATOM 2254 C C . ALA A 1 297 ? 17.962 7.254 6.022 1.00 86.19 297 ALA A C 1
ATOM 2256 O O . ALA A 1 297 ? 18.924 7.408 6.784 1.00 86.19 297 ALA A O 1
ATOM 2257 N N . ASN A 1 298 ? 18.068 7.352 4.698 1.00 86.88 298 ASN A N 1
ATOM 2258 C CA . ASN A 1 298 ? 19.313 7.653 4.002 1.00 86.88 298 ASN A CA 1
ATOM 2259 C C . ASN A 1 298 ? 19.178 8.957 3.213 1.00 86.88 298 ASN A C 1
ATOM 2261 O O . ASN A 1 298 ? 18.144 9.229 2.604 1.00 86.88 298 ASN A O 1
ATOM 2265 N N . THR A 1 299 ? 20.232 9.767 3.210 1.00 87.56 299 THR A N 1
ATOM 2266 C CA . THR A 1 299 ? 20.277 11.016 2.445 1.00 87.56 299 THR A CA 1
ATOM 2267 C C . THR A 1 299 ? 20.834 10.730 1.060 1.00 87.56 299 THR A C 1
ATOM 2269 O O . THR A 1 299 ? 21.959 10.247 0.938 1.00 87.56 299 THR A O 1
ATOM 2272 N N . VAL A 1 300 ? 20.083 11.081 0.019 1.00 89.88 300 VAL A N 1
ATOM 2273 C CA . VAL A 1 300 ? 20.471 10.849 -1.378 1.00 89.88 300 VAL A CA 1
ATOM 2274 C C . VAL A 1 300 ? 20.458 12.151 -2.185 1.00 89.88 300 VAL A C 1
ATOM 2276 O O . VAL A 1 300 ? 19.630 13.033 -1.930 1.00 89.88 300 VAL A O 1
ATOM 2279 N N . PRO A 1 301 ? 21.383 12.314 -3.145 1.00 92.06 301 PRO A N 1
ATOM 2280 C CA . PRO A 1 301 ? 21.385 13.457 -4.045 1.00 92.06 301 PRO A CA 1
ATOM 2281 C C . PRO A 1 301 ? 20.302 13.317 -5.123 1.00 92.06 301 PRO A C 1
ATOM 2283 O O . PRO A 1 301 ? 20.079 12.240 -5.666 1.00 92.06 301 PRO A O 1
ATOM 2286 N N . VAL A 1 302 ? 19.673 14.436 -5.470 1.00 92.50 302 VAL A N 1
ATOM 2287 C CA . VAL A 1 302 ? 18.700 14.575 -6.557 1.00 92.50 302 VAL A CA 1
ATOM 2288 C C . VAL A 1 302 ? 19.224 15.649 -7.503 1.00 92.50 302 VAL A C 1
ATOM 2290 O O . VAL A 1 302 ? 19.264 16.832 -7.158 1.00 92.50 302 VAL A O 1
ATOM 2293 N N . ARG A 1 303 ? 19.664 15.230 -8.691 1.00 93.50 303 ARG A N 1
ATOM 2294 C CA . ARG A 1 303 ? 20.094 16.145 -9.754 1.00 93.50 303 ARG A CA 1
ATOM 2295 C C . ARG A 1 303 ? 18.865 16.696 -10.465 1.00 93.50 303 ARG A C 1
ATOM 2297 O O . ARG A 1 303 ? 18.039 15.929 -10.953 1.00 93.50 303 ARG A O 1
ATOM 2304 N N . LEU A 1 304 ? 18.738 18.013 -10.482 1.00 93.62 304 LEU A N 1
ATOM 2305 C CA . LEU A 1 304 ? 17.588 18.726 -11.011 1.00 93.62 304 LEU A CA 1
ATOM 2306 C C . LEU A 1 304 ? 17.997 19.482 -12.267 1.00 93.62 304 LEU A C 1
ATOM 2308 O O . LEU A 1 304 ? 19.008 20.179 -12.280 1.00 93.62 304 LEU A O 1
ATOM 2312 N N . ASP A 1 305 ? 17.171 19.334 -13.297 1.00 93.19 305 ASP A N 1
ATOM 2313 C CA . ASP A 1 305 ? 17.335 19.971 -14.595 1.00 93.19 305 ASP A CA 1
ATOM 2314 C C . ASP A 1 305 ? 16.207 20.986 -14.818 1.00 93.19 305 ASP A C 1
ATOM 2316 O O . ASP A 1 305 ? 15.032 20.626 -14.924 1.00 93.19 305 ASP A O 1
ATOM 2320 N N . ALA A 1 306 ? 16.592 22.254 -14.885 1.00 94.19 306 ALA A N 1
ATOM 2321 C CA . ALA A 1 306 ? 15.762 23.414 -15.171 1.00 94.19 306 ALA A CA 1
ATOM 2322 C C . ALA A 1 306 ? 16.116 24.056 -16.529 1.00 94.19 306 ALA A C 1
ATOM 2324 O O . ALA A 1 306 ? 15.785 25.219 -16.767 1.00 94.19 306 ALA A O 1
ATOM 2325 N N . SER A 1 307 ? 16.803 23.324 -17.414 1.00 92.88 307 SER A N 1
ATOM 2326 C CA . SER A 1 307 ? 17.207 23.814 -18.733 1.00 92.88 307 SER A CA 1
ATOM 2327 C C . SER A 1 307 ? 16.034 24.018 -19.688 1.00 92.88 307 SER A C 1
ATOM 2329 O O . SER A 1 307 ? 14.979 23.383 -19.568 1.00 92.88 307 SER A O 1
ATOM 2331 N N . ALA A 1 308 ? 16.261 24.871 -20.689 1.00 93.12 308 ALA A N 1
ATOM 2332 C CA . ALA A 1 308 ? 15.303 25.195 -21.749 1.00 93.12 308 ALA A CA 1
ATOM 2333 C C . ALA A 1 308 ? 14.037 25.934 -21.276 1.00 93.12 308 ALA A C 1
ATOM 2335 O O . ALA A 1 308 ? 13.006 25.856 -21.936 1.00 93.12 308 ALA A O 1
ATOM 2336 N N . ASP A 1 309 ? 14.141 26.692 -20.181 1.00 93.44 309 ASP A N 1
ATOM 2337 C CA . ASP A 1 309 ? 13.080 27.578 -19.683 1.00 93.44 309 ASP A CA 1
ATOM 2338 C C . ASP A 1 309 ? 11.724 26.869 -19.433 1.00 93.44 309 ASP A C 1
ATOM 2340 O O . ASP A 1 309 ? 10.700 27.275 -19.991 1.00 93.44 309 ASP A O 1
ATOM 2344 N N . PRO A 1 310 ? 11.694 25.788 -18.623 1.00 96.12 310 PRO A N 1
ATOM 2345 C CA . PRO A 1 310 ? 10.526 24.923 -18.504 1.00 96.12 310 PRO A CA 1
ATOM 2346 C C . PRO A 1 310 ? 9.333 25.625 -17.847 1.00 96.12 310 PRO A C 1
ATOM 2348 O O . PRO A 1 310 ? 9.487 26.526 -17.017 1.00 96.12 310 PRO A O 1
ATOM 2351 N N . SER A 1 311 ? 8.129 25.149 -18.162 1.00 96.00 311 SER A N 1
ATOM 2352 C CA . SER A 1 311 ? 6.923 25.449 -17.379 1.00 96.00 311 SER A CA 1
ATOM 2353 C C . SER A 1 311 ? 6.958 24.757 -16.008 1.00 96.00 311 SER A C 1
ATOM 2355 O O . SER A 1 311 ? 7.792 23.876 -15.758 1.00 96.00 311 SER A O 1
ATOM 2357 N N . PHE A 1 312 ? 6.033 25.108 -15.106 1.00 95.31 312 PHE A N 1
ATOM 2358 C CA . PHE A 1 312 ? 5.962 24.427 -13.811 1.00 95.31 312 PHE A CA 1
ATOM 2359 C C . PHE A 1 312 ? 5.647 22.941 -13.977 1.00 95.31 312 PHE A C 1
ATOM 2361 O O . PHE A 1 312 ? 6.267 22.096 -13.337 1.00 95.31 312 PHE A O 1
ATOM 2368 N N . GLU A 1 313 ? 4.717 22.625 -14.875 1.00 93.38 313 GLU A N 1
ATOM 2369 C CA . GLU A 1 313 ? 4.278 21.262 -15.177 1.00 93.38 313 GLU A CA 1
ATOM 2370 C C . GLU A 1 313 ? 5.438 20.379 -15.661 1.00 93.38 313 GLU A C 1
ATOM 2372 O O . GLU A 1 313 ? 5.627 19.254 -15.186 1.00 93.38 313 GLU A O 1
ATOM 2377 N N . GLU A 1 314 ? 6.275 20.913 -16.553 1.00 94.31 314 GLU A N 1
ATOM 2378 C CA . GLU A 1 314 ? 7.482 20.227 -17.016 1.00 94.31 314 GLU A CA 1
ATOM 2379 C C . GLU A 1 314 ? 8.484 20.009 -15.884 1.00 94.31 314 GLU A C 1
ATOM 2381 O O . GLU A 1 314 ? 9.047 18.916 -15.755 1.00 94.31 314 GLU A O 1
ATOM 2386 N N . LEU A 1 315 ? 8.699 21.029 -15.050 1.00 94.12 315 LEU A N 1
ATOM 2387 C CA . LEU A 1 315 ? 9.650 20.957 -13.948 1.00 94.12 315 LEU A CA 1
ATOM 2388 C C . LEU A 1 315 ? 9.185 19.982 -12.853 1.00 94.12 315 LEU A C 1
ATOM 2390 O O . LEU A 1 315 ? 10.020 19.268 -12.298 1.00 94.12 315 LEU A O 1
ATOM 2394 N N . ILE A 1 316 ? 7.873 19.867 -12.600 1.00 93.88 316 ILE A N 1
ATOM 2395 C CA . ILE A 1 316 ? 7.283 18.826 -11.737 1.00 93.88 316 ILE A CA 1
ATOM 2396 C C . ILE A 1 316 ? 7.613 17.438 -12.288 1.00 93.88 316 ILE A C 1
ATOM 2398 O O . ILE A 1 316 ? 8.097 16.583 -11.545 1.00 93.88 316 ILE A O 1
ATOM 2402 N N . GLY A 1 317 ? 7.421 17.218 -13.591 1.00 89.50 317 GLY A N 1
ATOM 2403 C CA . GLY A 1 317 ? 7.750 15.945 -14.232 1.00 89.50 317 GLY A CA 1
ATOM 2404 C C . GLY A 1 317 ? 9.244 15.600 -14.159 1.00 89.50 317 GLY A C 1
ATOM 2405 O O . GLY A 1 317 ? 9.602 14.458 -13.861 1.00 89.50 317 GLY A O 1
ATOM 2406 N N . ARG A 1 318 ? 10.131 16.580 -14.395 1.00 94.00 318 ARG A N 1
ATOM 2407 C CA . ARG A 1 318 ? 11.594 16.405 -14.290 1.00 94.00 318 ARG A CA 1
ATOM 2408 C C . ARG A 1 318 ? 12.019 16.091 -12.853 1.00 94.00 318 ARG A C 1
ATOM 2410 O O . ARG A 1 318 ? 12.725 15.107 -12.635 1.00 94.00 318 ARG A O 1
ATOM 2417 N N . ALA A 1 319 ? 11.543 16.869 -11.879 1.00 90.12 319 ALA A N 1
ATOM 2418 C CA . ALA A 1 319 ? 11.821 16.647 -10.462 1.00 90.12 319 ALA A CA 1
ATOM 2419 C C . ALA A 1 319 ? 11.278 15.294 -9.975 1.00 90.12 319 ALA A C 1
ATOM 2421 O O . ALA A 1 319 ? 11.973 14.589 -9.247 1.00 90.12 319 ALA A O 1
ATOM 2422 N N . GLY A 1 320 ? 10.082 14.890 -10.416 1.00 87.25 320 GLY A N 1
ATOM 2423 C CA . GLY A 1 320 ? 9.490 13.595 -10.079 1.00 87.25 320 GLY A CA 1
ATOM 2424 C C . GLY A 1 320 ? 10.339 12.419 -10.549 1.00 87.25 320 GLY A C 1
ATOM 2425 O O . GLY A 1 320 ? 10.649 11.540 -9.749 1.00 87.25 320 GLY A O 1
ATOM 2426 N N . ARG A 1 321 ? 10.811 12.439 -11.803 1.00 90.12 321 ARG A N 1
ATOM 2427 C CA . ARG A 1 321 ? 11.736 11.411 -12.313 1.00 90.12 321 ARG A CA 1
ATOM 2428 C C . ARG A 1 321 ? 13.041 11.368 -11.520 1.00 90.12 321 ARG A C 1
ATOM 2430 O O . ARG A 1 321 ? 13.501 10.281 -11.182 1.00 90.12 321 ARG A O 1
ATOM 2437 N N . ALA A 1 322 ? 13.616 12.530 -11.207 1.00 88.88 322 ALA A N 1
ATOM 2438 C CA . ALA A 1 322 ? 14.863 12.613 -10.452 1.00 88.88 322 ALA A CA 1
ATOM 2439 C C . ALA A 1 322 ? 14.716 12.055 -9.023 1.00 88.88 322 ALA A C 1
ATOM 2441 O O . ALA A 1 322 ? 15.571 11.295 -8.571 1.00 88.88 322 ALA A O 1
ATOM 2442 N N . VAL A 1 323 ? 13.618 12.380 -8.331 1.00 85.25 323 VAL A N 1
ATOM 2443 C CA . VAL A 1 323 ? 13.322 11.857 -6.987 1.00 85.25 323 VAL A CA 1
ATOM 2444 C C . VAL A 1 323 ? 13.055 10.352 -7.022 1.00 85.25 323 VAL A C 1
ATOM 2446 O O . VAL A 1 323 ? 13.617 9.631 -6.202 1.00 85.25 323 VAL A O 1
ATOM 2449 N N . SER A 1 324 ? 12.258 9.854 -7.973 1.00 83.88 324 SER A N 1
ATOM 2450 C CA . SER A 1 324 ? 11.979 8.416 -8.100 1.00 83.88 324 SER A CA 1
ATOM 2451 C C . SER A 1 324 ? 13.234 7.606 -8.430 1.00 83.88 324 SER A C 1
ATOM 2453 O O . SER A 1 324 ? 13.446 6.546 -7.843 1.00 83.88 324 SER A O 1
ATOM 2455 N N . ALA A 1 325 ? 14.101 8.114 -9.313 1.00 84.12 325 ALA A N 1
ATOM 2456 C CA . ALA A 1 325 ? 15.384 7.482 -9.615 1.00 84.12 325 ALA A CA 1
ATOM 2457 C C . ALA A 1 325 ? 16.286 7.419 -8.372 1.00 84.12 325 ALA A C 1
ATOM 2459 O O . ALA A 1 325 ? 16.818 6.359 -8.054 1.00 84.12 325 ALA A O 1
ATOM 2460 N N . ALA A 1 326 ? 16.392 8.523 -7.624 1.00 81.69 326 ALA A N 1
ATOM 2461 C CA . ALA A 1 326 ? 17.158 8.562 -6.382 1.00 81.69 326 ALA A CA 1
ATOM 2462 C C . ALA A 1 326 ? 16.590 7.613 -5.308 1.00 81.69 326 ALA A C 1
ATOM 2464 O O . ALA A 1 326 ? 17.355 6.968 -4.591 1.00 81.69 326 ALA A O 1
ATOM 2465 N N . ALA A 1 327 ? 15.260 7.487 -5.219 1.00 77.12 327 ALA A N 1
ATOM 2466 C CA . ALA A 1 327 ? 14.586 6.572 -4.300 1.00 77.12 327 ALA A CA 1
ATOM 2467 C C . ALA A 1 327 ? 14.826 5.096 -4.641 1.00 77.12 327 ALA A C 1
ATOM 2469 O O . ALA A 1 327 ? 15.084 4.300 -3.742 1.00 77.12 327 ALA A O 1
ATOM 2470 N N . GLY A 1 328 ? 14.822 4.743 -5.930 1.00 79.62 328 GLY A N 1
ATOM 2471 C CA . GLY A 1 328 ? 15.113 3.384 -6.397 1.00 79.62 328 GLY A CA 1
ATOM 2472 C C . GLY A 1 328 ? 16.558 2.923 -6.164 1.00 79.62 328 GLY A C 1
ATOM 2473 O O . GLY A 1 328 ? 16.821 1.728 -6.262 1.00 79.62 328 GLY A O 1
ATOM 2474 N N . HIS A 1 329 ? 17.466 3.852 -5.837 1.00 83.69 329 HIS A N 1
ATOM 2475 C CA . HIS A 1 329 ? 18.906 3.617 -5.682 1.00 83.69 329 HIS A CA 1
ATOM 2476 C C . HIS A 1 329 ? 19.459 4.037 -4.305 1.00 83.69 329 HIS A C 1
ATOM 2478 O O . HIS A 1 329 ? 20.634 4.372 -4.122 1.00 83.69 329 HIS A O 1
ATOM 2484 N N . GLY A 1 330 ? 18.591 4.038 -3.293 1.00 79.88 330 GLY A N 1
ATOM 2485 C CA . GLY A 1 330 ? 18.864 4.572 -1.959 1.00 79.88 330 GLY A CA 1
ATOM 2486 C C . GLY A 1 330 ? 19.680 3.692 -1.008 1.00 79.88 330 GLY A C 1
ATOM 2487 O O . GLY A 1 330 ? 19.746 4.010 0.178 1.00 79.88 330 GLY A O 1
ATOM 2488 N N . ARG A 1 331 ? 20.282 2.589 -1.473 1.00 79.12 331 ARG A N 1
ATOM 2489 C CA . ARG A 1 331 ? 20.859 1.537 -0.604 1.00 79.12 331 ARG A CA 1
ATOM 2490 C C . ARG A 1 331 ? 22.318 1.740 -0.200 1.00 79.12 331 ARG A C 1
ATOM 2492 O O . ARG A 1 331 ? 22.840 0.992 0.622 1.00 79.12 331 ARG A O 1
ATOM 2499 N N . ILE A 1 332 ? 22.995 2.739 -0.762 1.00 83.44 332 ILE A N 1
ATOM 2500 C CA . ILE A 1 332 ? 24.372 3.091 -0.393 1.00 83.44 332 ILE A CA 1
ATOM 2501 C C . ILE A 1 332 ? 24.427 4.475 0.254 1.00 83.44 332 ILE A C 1
ATOM 2503 O O . ILE A 1 332 ? 23.668 5.376 -0.100 1.00 83.44 332 ILE A O 1
ATOM 2507 N N . SER A 1 333 ? 25.326 4.661 1.222 1.00 84.69 333 SER A N 1
ATOM 2508 C CA . SER A 1 333 ? 25.426 5.927 1.953 1.00 84.69 333 SER A CA 1
ATOM 2509 C C . SER A 1 333 ? 25.933 7.068 1.068 1.00 84.69 333 SER A C 1
ATOM 2511 O O . SER A 1 333 ? 26.737 6.865 0.153 1.00 84.69 333 SER A O 1
ATOM 2513 N N . LEU A 1 334 ? 25.542 8.303 1.396 1.00 85.06 334 LEU A N 1
ATOM 2514 C CA . LEU A 1 334 ? 26.032 9.503 0.711 1.00 85.06 334 LEU A CA 1
ATOM 2515 C C . LEU A 1 334 ? 27.565 9.572 0.675 1.00 85.06 334 LEU A C 1
ATOM 2517 O O . LEU A 1 334 ? 28.141 9.952 -0.342 1.00 85.06 334 LEU A O 1
ATOM 2521 N N . GLY A 1 335 ? 28.236 9.188 1.767 1.00 81.38 335 GLY A N 1
ATOM 2522 C CA . GLY A 1 335 ? 29.699 9.142 1.808 1.00 81.38 335 GLY A CA 1
ATOM 2523 C C . GLY A 1 335 ? 30.278 8.238 0.716 1.00 81.38 335 GLY A C 1
ATOM 2524 O O . GLY A 1 335 ? 31.215 8.631 0.022 1.00 81.38 335 GLY A O 1
ATOM 2525 N N . ARG A 1 336 ? 29.658 7.073 0.497 1.00 83.88 336 ARG A N 1
ATOM 2526 C CA . ARG A 1 336 ? 30.065 6.118 -0.537 1.00 83.88 336 ARG A CA 1
ATOM 2527 C C . ARG A 1 336 ? 29.802 6.636 -1.953 1.00 83.88 336 ARG A C 1
ATOM 2529 O O . ARG A 1 336 ? 30.647 6.456 -2.833 1.00 83.88 336 ARG A O 1
ATOM 2536 N N . ILE A 1 337 ? 28.675 7.323 -2.158 1.00 86.88 337 ILE A N 1
ATOM 2537 C CA . ILE A 1 337 ? 28.355 8.013 -3.419 1.00 86.88 337 ILE A CA 1
ATOM 2538 C C . ILE A 1 337 ? 29.430 9.066 -3.723 1.00 86.88 337 ILE A C 1
ATOM 2540 O O . ILE A 1 337 ? 30.010 9.066 -4.807 1.00 86.88 337 ILE A O 1
ATOM 2544 N N . VAL A 1 338 ? 29.760 9.920 -2.749 1.00 83.56 338 VAL A N 1
ATOM 2545 C CA . VAL A 1 338 ? 30.764 10.987 -2.895 1.00 83.56 338 VAL A CA 1
ATOM 2546 C C . VAL A 1 338 ? 32.148 10.427 -3.219 1.00 83.56 338 VAL A C 1
ATOM 2548 O O . VAL A 1 338 ? 32.795 10.917 -4.142 1.00 83.56 338 VAL A O 1
ATOM 2551 N N . GLU A 1 339 ? 32.604 9.401 -2.495 1.00 82.81 339 GLU A N 1
ATOM 2552 C CA . GLU A 1 339 ? 33.897 8.748 -2.754 1.00 82.81 339 GLU A CA 1
ATOM 2553 C C . GLU A 1 339 ? 34.014 8.224 -4.187 1.00 82.81 339 GLU A C 1
ATOM 2555 O O . GLU A 1 339 ? 35.093 8.260 -4.782 1.00 82.81 339 GLU A O 1
ATOM 2560 N N . THR A 1 340 ? 32.899 7.742 -4.730 1.00 84.06 340 THR A N 1
ATOM 2561 C CA . THR A 1 340 ? 32.842 7.080 -6.032 1.00 84.06 340 THR A CA 1
ATOM 2562 C C . THR A 1 340 ? 32.706 8.073 -7.183 1.00 84.06 340 THR A C 1
ATOM 2564 O O . THR A 1 340 ? 33.339 7.897 -8.222 1.00 84.06 340 THR A O 1
ATOM 2567 N N . VAL A 1 341 ? 31.886 9.111 -7.008 1.00 83.25 341 VAL A N 1
ATOM 2568 C CA . VAL A 1 341 ? 31.575 10.108 -8.046 1.00 83.25 341 VAL A CA 1
ATOM 2569 C C . VAL A 1 341 ? 32.628 11.216 -8.103 1.00 83.25 341 VAL A C 1
ATOM 2571 O O . VAL A 1 341 ? 32.915 11.733 -9.179 1.00 83.25 341 VAL A O 1
ATOM 2574 N N . LEU A 1 342 ? 33.251 11.558 -6.969 1.00 78.62 342 LEU A N 1
ATOM 2575 C CA . LEU A 1 342 ? 34.268 12.610 -6.864 1.00 78.62 342 LEU A CA 1
ATOM 2576 C C . LEU A 1 342 ? 35.598 12.052 -6.308 1.00 78.62 342 LEU A C 1
ATOM 2578 O O . LEU A 1 342 ? 36.059 12.496 -5.245 1.00 78.62 342 LEU A O 1
ATOM 2582 N N . PRO A 1 343 ? 36.252 11.093 -7.002 1.00 62.41 343 PRO A N 1
ATOM 2583 C CA . PRO A 1 343 ? 37.469 10.451 -6.516 1.00 62.41 343 PRO A CA 1
ATOM 2584 C C . PRO A 1 343 ? 38.611 11.472 -6.383 1.00 62.41 343 PRO A C 1
ATOM 2586 O O . PRO A 1 343 ? 39.185 11.940 -7.362 1.00 62.41 343 PRO A O 1
ATOM 2589 N N . GLY A 1 344 ? 38.937 11.832 -5.137 1.00 59.41 344 GLY A N 1
ATOM 2590 C CA . GLY A 1 344 ? 40.004 12.778 -4.788 1.00 59.41 344 GLY A CA 1
ATOM 2591 C C . GLY A 1 344 ? 39.626 14.269 -4.785 1.00 59.41 344 GLY A C 1
ATOM 2592 O O . GLY A 1 344 ? 40.494 15.085 -4.484 1.00 59.41 344 GLY A O 1
ATOM 2593 N N . GLY A 1 345 ? 38.370 14.643 -5.074 1.00 50.88 345 GLY A N 1
ATOM 2594 C CA . GLY A 1 345 ? 38.020 16.009 -5.511 1.00 50.88 345 GLY A CA 1
ATOM 2595 C C . GLY A 1 345 ? 36.976 16.799 -4.707 1.00 50.88 345 GLY A C 1
ATOM 2596 O O . GLY A 1 345 ? 36.450 17.766 -5.239 1.00 50.88 345 GLY A O 1
ATOM 2597 N N . GLY A 1 346 ? 36.639 16.433 -3.462 1.00 50.72 346 GLY A N 1
ATOM 2598 C CA . GLY A 1 346 ? 35.503 17.057 -2.745 1.00 50.72 346 GLY A CA 1
ATOM 2599 C C . GLY A 1 346 ? 35.765 17.618 -1.343 1.00 50.72 346 GLY A C 1
ATOM 2600 O O . GLY A 1 346 ? 34.823 18.056 -0.685 1.00 50.72 346 GLY A O 1
ATOM 2601 N N . ARG A 1 347 ? 37.003 17.582 -0.830 1.00 55.47 347 ARG A N 1
ATOM 2602 C CA . ARG A 1 347 ? 37.286 18.031 0.545 1.00 55.47 347 ARG A CA 1
ATOM 2603 C C . ARG A 1 347 ? 37.448 19.544 0.600 1.00 55.47 347 ARG A C 1
ATOM 2605 O O . ARG A 1 347 ? 38.470 20.079 0.182 1.00 55.47 347 ARG A O 1
ATOM 2612 N N . SER A 1 348 ? 36.444 20.208 1.158 1.00 68.06 348 SER A N 1
ATOM 2613 C CA . SER A 1 348 ? 36.509 21.609 1.546 1.00 68.06 348 SER A CA 1
ATOM 2614 C C . SER A 1 348 ? 36.331 21.721 3.053 1.00 68.06 348 SER A C 1
ATOM 2616 O O . SER A 1 348 ? 35.394 21.159 3.611 1.00 68.06 348 SER A O 1
ATOM 2618 N N . ASP A 1 349 ? 37.195 22.495 3.707 1.00 72.00 349 ASP A N 1
ATOM 2619 C CA . ASP A 1 349 ? 37.030 22.835 5.124 1.00 72.00 349 ASP A CA 1
ATOM 2620 C C . ASP A 1 349 ? 35.791 23.728 5.357 1.00 72.00 349 ASP A C 1
ATOM 2622 O O . ASP A 1 349 ? 35.335 23.878 6.490 1.00 72.00 349 ASP A O 1
ATOM 2626 N N . SER A 1 350 ? 35.241 24.338 4.297 1.00 76.88 350 SER A N 1
ATOM 2627 C CA . SER A 1 350 ? 34.135 25.300 4.363 1.00 76.88 350 SER A CA 1
ATOM 2628 C C . SER A 1 350 ? 32.824 24.822 3.731 1.00 76.88 350 SER A C 1
ATOM 2630 O O . SER A 1 350 ? 31.811 25.522 3.824 1.00 76.88 350 SER A O 1
ATOM 2632 N N . ARG A 1 351 ? 32.815 23.658 3.067 1.00 77.12 351 ARG A N 1
ATOM 2633 C CA . ARG A 1 351 ? 31.652 23.136 2.333 1.00 77.12 351 ARG A CA 1
ATOM 2634 C C . ARG A 1 351 ? 31.525 21.628 2.520 1.00 77.12 351 ARG A C 1
ATOM 2636 O O . ARG A 1 351 ? 32.520 20.912 2.497 1.00 77.12 351 ARG A O 1
ATOM 2643 N N . ASN A 1 352 ? 30.291 21.142 2.618 1.00 74.69 352 ASN A N 1
ATOM 2644 C CA . ASN A 1 352 ? 30.037 19.706 2.510 1.00 74.69 352 ASN A CA 1
ATOM 2645 C C . ASN A 1 352 ? 30.279 19.242 1.070 1.00 74.69 352 ASN A C 1
ATOM 2647 O O . ASN A 1 352 ? 30.032 20.001 0.132 1.00 74.69 352 ASN A O 1
ATOM 2651 N N . ALA A 1 353 ? 30.709 17.996 0.889 1.00 71.56 353 ALA A N 1
ATOM 2652 C CA . ALA A 1 353 ? 30.832 17.408 -0.437 1.00 71.56 353 ALA A CA 1
ATOM 2653 C C . ALA A 1 353 ? 29.439 17.120 -1.027 1.00 71.56 353 ALA A C 1
ATOM 2655 O O . ALA A 1 353 ? 28.587 16.562 -0.337 1.00 71.56 353 ALA A O 1
ATOM 2656 N N . LEU A 1 354 ? 29.231 17.491 -2.296 1.00 79.19 354 LEU A N 1
ATOM 2657 C CA . LEU A 1 354 ? 28.026 17.259 -3.112 1.00 79.19 354 LEU A CA 1
ATOM 2658 C C . LEU A 1 354 ? 26.722 17.953 -2.656 1.00 79.19 354 LEU A C 1
ATOM 2660 O O . LEU A 1 354 ? 25.993 18.432 -3.516 1.00 79.19 354 LEU A O 1
ATOM 2664 N N . LEU A 1 355 ? 26.427 18.052 -1.353 1.00 86.81 355 LEU A N 1
ATOM 2665 C CA . LEU A 1 355 ? 25.145 18.559 -0.835 1.00 86.81 355 LEU A CA 1
ATOM 2666 C C . LEU A 1 355 ? 25.307 19.714 0.165 1.00 86.81 355 LEU A C 1
ATOM 2668 O O . LEU A 1 355 ? 25.735 19.522 1.304 1.00 86.81 355 LEU A O 1
ATOM 2672 N N . GLN A 1 356 ? 24.912 20.923 -0.238 1.00 86.94 356 GLN A N 1
ATOM 2673 C CA . GLN A 1 356 ? 24.845 22.100 0.645 1.00 86.94 356 GLN A CA 1
ATOM 2674 C C . GLN A 1 356 ? 23.431 22.348 1.174 1.00 86.94 356 GLN A C 1
ATOM 2676 O O . GLN A 1 356 ? 23.276 22.862 2.282 1.00 86.94 356 GLN A O 1
ATOM 2681 N N . HIS A 1 357 ? 22.420 21.940 0.408 1.00 91.62 357 HIS A N 1
ATOM 2682 C CA . HIS A 1 357 ? 21.017 22.234 0.663 1.00 91.62 357 HIS A CA 1
ATOM 2683 C C . HIS A 1 357 ? 20.188 20.944 0.623 1.00 91.62 357 HIS A C 1
ATOM 2685 O O . HIS A 1 357 ? 20.271 20.182 -0.345 1.00 91.62 357 HIS A O 1
ATOM 2691 N N . LEU A 1 358 ? 19.386 20.704 1.665 1.00 92.81 358 LEU A N 1
ATOM 2692 C CA . LEU A 1 358 ? 18.358 19.659 1.669 1.00 92.81 358 LEU A CA 1
ATOM 2693 C C . LEU A 1 358 ? 16.971 20.265 1.535 1.00 92.81 358 LEU A C 1
ATOM 2695 O O . LEU A 1 358 ? 16.692 21.329 2.093 1.00 92.81 358 LEU A O 1
ATOM 2699 N N . PHE A 1 359 ? 16.103 19.535 0.848 1.00 93.56 359 PHE A N 1
ATOM 2700 C CA . PHE A 1 359 ? 14.687 19.840 0.750 1.00 93.56 359 PHE A CA 1
ATOM 2701 C C . PHE A 1 359 ? 13.892 18.574 1.059 1.00 93.56 359 PHE A C 1
ATOM 2703 O O . PHE A 1 359 ? 13.982 17.585 0.332 1.00 93.56 359 PHE A O 1
ATOM 2710 N N . LEU A 1 360 ? 13.144 18.584 2.157 1.00 89.94 360 LEU A N 1
ATOM 2711 C CA . LEU A 1 360 ? 12.591 17.398 2.802 1.00 89.94 360 LEU A CA 1
ATOM 2712 C C . LEU A 1 360 ? 11.076 17.539 3.006 1.00 89.94 360 LEU A C 1
ATOM 2714 O O . LEU A 1 360 ? 10.590 18.642 3.277 1.00 89.94 360 LEU A O 1
ATOM 2718 N N . PRO A 1 361 ? 10.304 16.444 2.920 1.00 84.00 361 PRO A N 1
ATOM 2719 C CA . PRO A 1 361 ? 8.951 16.443 3.453 1.00 84.00 361 PRO A CA 1
ATOM 2720 C C . PRO A 1 361 ? 9.016 16.515 4.983 1.00 84.00 361 PRO A C 1
ATOM 2722 O O . PRO A 1 361 ? 9.827 15.828 5.608 1.00 84.00 361 PRO A O 1
ATOM 2725 N N . ARG A 1 362 ? 8.155 17.322 5.610 1.00 79.75 362 ARG A N 1
ATOM 2726 C CA . ARG A 1 362 ? 8.030 17.318 7.066 1.00 79.75 362 ARG A CA 1
ATOM 2727 C C . ARG A 1 362 ? 7.201 16.112 7.494 1.00 79.75 362 ARG A C 1
ATOM 2729 O O . ARG A 1 362 ? 6.002 16.048 7.242 1.00 79.75 362 ARG A O 1
ATOM 2736 N N . ILE A 1 363 ? 7.831 15.187 8.207 1.00 66.12 363 ILE A N 1
ATOM 2737 C CA . ILE A 1 363 ? 7.131 14.129 8.936 1.00 66.12 363 ILE A CA 1
ATOM 2738 C C . ILE A 1 363 ? 6.818 14.713 10.312 1.00 66.12 363 ILE A C 1
ATOM 2740 O O . ILE A 1 363 ? 7.698 14.806 11.165 1.00 66.12 363 ILE A O 1
ATOM 2744 N N . SER A 1 364 ? 5.596 15.214 10.504 1.00 55.72 364 SER A N 1
ATOM 2745 C CA . SER A 1 364 ? 5.184 15.692 11.825 1.00 55.72 364 SER A CA 1
ATOM 2746 C C . SER A 1 364 ? 4.941 14.479 12.725 1.00 55.72 364 SER A C 1
ATOM 2748 O O . SER A 1 364 ? 4.068 13.673 12.401 1.00 55.72 364 SER A O 1
ATOM 2750 N N . PRO A 1 365 ? 5.661 14.325 13.849 1.00 47.56 365 PRO A N 1
ATOM 2751 C CA . PRO A 1 365 ? 5.559 13.113 14.652 1.00 47.56 365 PRO A CA 1
ATOM 2752 C C . PRO A 1 365 ? 4.245 12.986 15.435 1.00 47.56 365 PRO A C 1
ATOM 2754 O O . PRO A 1 365 ? 4.042 11.967 16.090 1.00 47.56 365 PRO A O 1
ATOM 2757 N N . VAL A 1 366 ? 3.354 13.996 15.426 1.00 49.47 366 VAL A N 1
ATOM 2758 C CA . VAL A 1 366 ? 2.175 13.999 16.306 1.00 49.47 366 VAL A CA 1
ATOM 2759 C C . VAL A 1 366 ? 0.936 14.653 15.696 1.00 49.47 366 VAL A C 1
ATOM 2761 O O . VAL A 1 366 ? 0.925 15.829 15.340 1.00 49.47 366 VAL A O 1
ATOM 2764 N N . SER A 1 367 ? -0.157 13.894 15.698 1.00 46.78 367 SER A N 1
ATOM 2765 C CA . SER A 1 367 ? -1.535 14.385 15.822 1.00 46.78 367 SER A CA 1
ATOM 2766 C C . SER A 1 367 ? -2.227 13.548 16.901 1.00 46.78 367 SER A C 1
ATOM 2768 O O . SER A 1 367 ? -3.094 12.735 16.614 1.00 46.78 367 SER A O 1
ATOM 2770 N N . ALA A 1 368 ? -1.777 13.687 18.148 1.00 53.47 368 ALA A N 1
ATOM 2771 C CA . ALA A 1 368 ? -2.430 13.106 19.315 1.00 53.47 368 ALA A CA 1
ATOM 2772 C C . ALA A 1 368 ? -3.157 14.247 20.039 1.00 53.47 368 ALA A C 1
ATOM 2774 O O . ALA A 1 368 ? -2.511 14.993 20.768 1.00 53.47 368 ALA A O 1
ATOM 2775 N N . PRO A 1 369 ? -4.468 14.448 19.822 1.00 58.16 369 PRO A N 1
ATOM 2776 C CA . PRO A 1 369 ? -5.208 15.516 20.498 1.00 58.16 369 PRO A CA 1
ATOM 2777 C C . PRO A 1 369 ? -5.347 15.272 22.012 1.00 58.16 369 PRO A C 1
ATOM 2779 O O . PRO A 1 369 ? -5.684 16.196 22.754 1.00 58.16 369 PRO A O 1
ATOM 2782 N N . ALA A 1 370 ? -5.071 14.047 22.477 1.00 68.38 370 ALA A N 1
ATOM 2783 C CA . ALA A 1 370 ? -5.146 13.638 23.873 1.00 68.38 370 ALA A CA 1
ATOM 2784 C C . ALA A 1 370 ? -3.875 12.894 24.322 1.00 68.38 370 ALA A C 1
ATOM 2786 O O . ALA A 1 370 ? -3.263 12.149 23.558 1.00 68.38 370 ALA A O 1
ATOM 2787 N N . PHE A 1 371 ? -3.501 13.114 25.581 1.00 80.75 371 PHE A N 1
ATOM 2788 C CA . PHE A 1 371 ? -2.435 12.437 26.312 1.00 80.75 371 PHE A CA 1
ATOM 2789 C C . PHE A 1 371 ? -3.010 12.030 27.676 1.00 80.75 371 PHE A C 1
ATOM 2791 O O . PHE A 1 371 ? -2.907 12.762 28.668 1.00 80.75 371 PHE A O 1
ATOM 2798 N N . GLY A 1 372 ? -3.729 10.904 27.709 1.00 82.31 372 GLY A N 1
ATOM 2799 C CA . GLY A 1 372 ? -4.609 10.567 28.830 1.00 82.31 372 GLY A CA 1
ATOM 2800 C C . GLY A 1 372 ? -5.682 11.643 29.038 1.00 82.31 372 GLY A C 1
ATOM 2801 O O . GLY A 1 372 ? -6.437 11.962 28.126 1.00 82.31 372 GLY A O 1
ATOM 2802 N N . ALA A 1 373 ? -5.747 12.231 30.236 1.00 85.19 373 ALA A N 1
ATOM 2803 C CA . ALA A 1 373 ? -6.705 13.296 30.554 1.00 85.19 373 ALA A CA 1
ATOM 2804 C C . ALA A 1 373 ? -6.245 14.710 30.136 1.00 85.19 373 ALA A C 1
ATOM 2806 O O . ALA A 1 373 ? -7.008 15.666 30.293 1.00 85.19 373 ALA A O 1
ATOM 2807 N N . ALA A 1 374 ? -5.006 14.868 29.657 1.00 88.62 374 ALA A N 1
ATOM 2808 C CA . ALA A 1 374 ? -4.495 16.138 29.155 1.00 88.62 374 ALA A CA 1
ATOM 2809 C C . ALA A 1 374 ? -4.742 16.269 27.647 1.00 88.62 374 ALA A C 1
ATOM 2811 O O . ALA A 1 374 ? -4.673 15.296 26.900 1.00 88.62 374 ALA A O 1
ATOM 2812 N N . THR A 1 375 ? -4.986 17.493 27.193 1.00 88.25 375 THR A N 1
ATOM 2813 C CA . THR A 1 375 ? -4.917 17.840 25.764 1.00 88.25 375 THR A CA 1
ATOM 2814 C C . THR A 1 375 ? -3.465 18.072 25.377 1.00 88.25 375 THR A C 1
ATOM 2816 O O . THR A 1 375 ? -2.695 18.564 26.203 1.00 88.25 375 THR A O 1
ATOM 2819 N N . ALA A 1 376 ? -3.081 17.707 24.157 1.00 88.50 376 ALA A N 1
ATOM 2820 C CA . ALA A 1 376 ? -1.710 17.851 23.686 1.00 88.50 376 ALA A CA 1
ATOM 2821 C C . ALA A 1 376 ? -1.645 18.673 22.395 1.00 88.50 376 ALA A C 1
ATOM 2823 O O . ALA A 1 376 ? -2.378 18.423 21.441 1.00 88.50 376 ALA A O 1
ATOM 2824 N N . GLU A 1 377 ? -0.735 19.642 22.370 1.00 85.44 377 GLU A N 1
ATOM 2825 C CA . GLU A 1 377 ? -0.431 20.484 21.214 1.00 85.44 377 GLU A CA 1
ATOM 2826 C C . GLU A 1 377 ? 1.070 20.416 20.908 1.00 85.44 377 GLU A C 1
ATOM 2828 O O . GLU A 1 377 ? 1.877 20.350 21.839 1.00 85.44 377 GLU A O 1
ATOM 2833 N N . PRO A 1 378 ? 1.495 20.452 19.634 1.00 83.25 378 PRO A N 1
ATOM 2834 C CA . PRO A 1 378 ? 2.911 20.496 19.295 1.00 83.25 378 PRO A CA 1
ATOM 2835 C C . PRO A 1 378 ? 3.632 21.676 19.958 1.00 83.25 378 PRO A C 1
ATOM 2837 O O . PRO A 1 378 ? 3.143 22.807 19.966 1.00 83.25 378 PRO A O 1
ATOM 2840 N N . PHE A 1 379 ? 4.822 21.415 20.494 1.00 86.00 379 PHE A N 1
ATOM 2841 C CA . PHE A 1 379 ? 5.722 22.422 21.043 1.00 86.00 379 PHE A CA 1
ATOM 2842 C C . PHE A 1 379 ? 7.047 22.389 20.277 1.00 86.00 379 PHE A C 1
ATOM 2844 O O . PHE A 1 379 ? 7.760 21.385 20.299 1.00 86.00 379 PHE A O 1
ATOM 2851 N N . GLU A 1 380 ? 7.375 23.488 19.600 1.00 82.19 380 GLU A N 1
ATOM 2852 C CA . GLU A 1 380 ? 8.645 23.635 18.884 1.00 82.19 380 GLU A CA 1
ATOM 2853 C C . GLU A 1 380 ? 9.782 23.909 19.874 1.00 82.19 380 GLU A C 1
ATOM 2855 O O . GLU A 1 380 ? 9.700 24.824 20.697 1.00 82.19 380 GLU A O 1
ATOM 2860 N N . VAL A 1 381 ? 10.844 23.110 19.772 1.00 83.94 381 VAL A N 1
ATOM 2861 C CA . VAL A 1 381 ? 12.090 23.296 20.520 1.00 83.94 381 VAL A CA 1
ATOM 2862 C C . VAL A 1 381 ? 13.082 24.026 19.622 1.00 83.94 381 VAL A C 1
ATOM 2864 O O . VAL A 1 381 ? 13.263 23.645 18.462 1.00 83.94 381 VAL A O 1
ATOM 2867 N N . ASP A 1 382 ? 13.722 25.071 20.145 1.00 81.94 382 ASP A N 1
ATOM 2868 C CA . ASP A 1 382 ? 14.670 25.855 19.359 1.00 81.94 382 ASP A CA 1
ATOM 2869 C C . ASP A 1 382 ? 15.917 25.017 19.033 1.00 81.94 382 ASP A C 1
ATOM 2871 O O . ASP A 1 382 ? 16.414 24.250 19.860 1.00 81.94 382 ASP A O 1
ATOM 2875 N N . ARG A 1 383 ? 16.439 25.175 17.812 1.00 74.69 383 ARG A N 1
ATOM 2876 C CA . ARG A 1 383 ? 17.706 24.571 17.379 1.00 74.69 383 ARG A CA 1
ATOM 2877 C C . ARG A 1 383 ? 18.740 25.669 17.190 1.00 74.69 383 ARG A C 1
ATOM 2879 O O . ARG A 1 383 ? 18.530 26.560 16.372 1.00 74.69 383 ARG A O 1
ATOM 2886 N N . THR A 1 384 ? 19.862 25.582 17.901 1.00 75.50 384 THR A N 1
ATOM 2887 C CA . THR A 1 384 ? 20.972 26.547 17.778 1.00 75.50 384 THR A CA 1
ATOM 2888 C C . THR A 1 384 ? 22.128 26.037 16.918 1.00 75.50 384 THR A C 1
ATOM 2890 O O . THR A 1 384 ? 23.173 26.688 16.812 1.00 75.50 384 THR A O 1
ATOM 2893 N N . ARG A 1 385 ? 21.976 24.853 16.307 1.00 74.69 385 ARG A N 1
ATOM 2894 C CA . ARG A 1 385 ? 23.012 24.228 15.483 1.00 74.69 385 ARG A CA 1
ATOM 2895 C C . ARG A 1 385 ? 22.502 23.842 14.105 1.00 74.69 385 ARG A C 1
ATOM 2897 O O . ARG A 1 385 ? 21.365 23.406 13.979 1.00 74.69 385 ARG A O 1
ATOM 2904 N N . GLY A 1 386 ? 23.358 24.027 13.100 1.00 67.50 386 GLY A N 1
ATOM 2905 C CA . GLY A 1 386 ? 23.058 23.769 11.692 1.00 67.50 386 GLY A CA 1
ATOM 2906 C C . GLY A 1 386 ? 23.987 22.713 11.099 1.00 67.50 386 GLY A C 1
ATOM 2907 O O . GLY A 1 386 ? 25.207 22.803 11.248 1.00 67.50 386 GLY A O 1
ATOM 2908 N N . ARG A 1 387 ? 23.422 21.704 10.424 1.00 75.44 387 ARG A N 1
ATOM 2909 C CA . ARG A 1 387 ? 24.201 20.619 9.785 1.00 75.44 387 ARG A CA 1
ATOM 2910 C C . ARG A 1 387 ? 24.693 20.967 8.388 1.00 75.44 387 ARG A C 1
ATOM 2912 O O . ARG A 1 387 ? 25.775 20.552 7.969 1.00 75.44 387 ARG A O 1
ATOM 2919 N N . LEU A 1 388 ? 23.895 21.705 7.636 1.00 84.50 388 LEU A N 1
ATOM 2920 C CA . LEU A 1 388 ? 24.129 22.076 6.244 1.00 84.50 388 LEU A CA 1
ATOM 2921 C C . LEU A 1 388 ? 23.907 23.581 6.092 1.00 84.50 388 LEU A C 1
ATOM 2923 O O . LEU A 1 388 ? 23.541 24.244 7.058 1.00 84.50 388 LEU A O 1
ATOM 2927 N N . ASP A 1 389 ? 24.137 24.116 4.896 1.00 89.38 389 ASP A N 1
ATOM 2928 C CA . ASP A 1 389 ? 23.914 25.541 4.658 1.00 89.38 389 ASP A CA 1
ATOM 2929 C C . ASP A 1 389 ? 22.429 25.872 4.870 1.00 89.38 389 ASP A C 1
ATOM 2931 O O . ASP A 1 389 ? 22.112 26.831 5.574 1.00 89.38 389 ASP A O 1
ATOM 2935 N N . THR A 1 390 ? 21.535 25.026 4.334 1.00 90.75 390 THR A N 1
ATOM 2936 C CA . THR A 1 390 ? 20.106 25.018 4.681 1.00 90.75 390 THR A CA 1
ATOM 2937 C C . THR A 1 390 ? 19.501 23.609 4.656 1.00 90.75 390 THR A C 1
ATOM 2939 O O . THR A 1 390 ? 19.803 22.813 3.763 1.00 90.75 390 THR A O 1
ATOM 2942 N N . ILE A 1 391 ? 18.557 23.329 5.552 1.00 91.06 391 ILE A N 1
ATOM 2943 C CA . ILE A 1 391 ? 17.620 22.200 5.473 1.00 91.06 391 ILE A CA 1
ATOM 2944 C C . ILE A 1 391 ? 16.214 22.786 5.461 1.00 91.06 391 ILE A C 1
ATOM 2946 O O . ILE A 1 391 ? 15.788 23.391 6.442 1.00 91.06 391 ILE A O 1
ATOM 2950 N N . THR A 1 392 ? 15.518 22.631 4.338 1.00 92.12 392 THR A N 1
ATOM 2951 C CA . THR A 1 392 ? 14.141 23.099 4.161 1.00 92.12 392 THR A CA 1
ATOM 2952 C C . THR A 1 392 ? 13.189 21.927 4.329 1.00 92.12 392 THR A C 1
ATOM 2954 O O . THR A 1 392 ? 13.309 20.936 3.618 1.00 92.12 392 THR A O 1
ATOM 2957 N N . GLU A 1 393 ? 12.233 22.043 5.239 1.00 90.06 393 GLU A N 1
ATOM 2958 C CA . GLU A 1 393 ? 11.183 21.055 5.478 1.00 90.06 393 GLU A CA 1
ATOM 2959 C C . GLU A 1 393 ? 9.826 21.644 5.097 1.00 90.06 393 GLU A C 1
ATOM 2961 O O . GLU A 1 393 ? 9.483 22.734 5.556 1.00 90.06 393 GLU A O 1
ATOM 2966 N N . ILE A 1 394 ? 9.043 20.925 4.292 1.00 88.94 394 ILE A N 1
ATOM 2967 C CA . ILE A 1 394 ? 7.705 21.350 3.860 1.00 88.94 394 ILE A CA 1
ATOM 2968 C C . ILE A 1 394 ? 6.629 20.475 4.504 1.00 88.94 394 ILE A C 1
ATOM 2970 O O . ILE A 1 394 ? 6.603 19.265 4.285 1.00 88.94 394 ILE A O 1
ATOM 2974 N N . ASP A 1 395 ? 5.709 21.095 5.243 1.00 86.06 395 ASP A N 1
ATOM 2975 C CA . ASP A 1 395 ? 4.430 20.494 5.641 1.00 86.06 395 ASP A CA 1
ATOM 2976 C C . ASP A 1 395 ? 3.361 20.953 4.651 1.00 86.06 395 ASP A C 1
ATOM 2978 O O . ASP A 1 395 ? 2.957 22.119 4.661 1.00 86.06 395 ASP A O 1
ATOM 2982 N N . LEU A 1 396 ? 2.944 20.039 3.776 1.00 85.00 396 LEU A N 1
ATOM 2983 C CA . LEU A 1 396 ? 1.875 20.260 2.811 1.00 85.00 396 LEU A CA 1
ATOM 2984 C C . LEU A 1 396 ? 0.753 19.250 3.064 1.00 85.00 396 LEU A C 1
ATOM 2986 O O . LEU A 1 396 ? 0.908 18.056 2.812 1.00 85.00 396 LEU A O 1
ATOM 2990 N N . ALA A 1 397 ? -0.385 19.757 3.527 1.00 79.12 397 ALA A N 1
ATOM 2991 C CA . ALA A 1 397 ? -1.614 19.012 3.775 1.00 79.12 397 ALA A CA 1
ATOM 2992 C C . ALA A 1 397 ? -2.823 19.828 3.275 1.00 79.12 397 ALA A C 1
ATOM 2994 O O . ALA A 1 397 ? -2.677 21.023 3.015 1.00 79.12 397 ALA A O 1
ATOM 2995 N N . PRO A 1 398 ? -4.021 19.232 3.121 1.00 80.25 398 PRO A N 1
ATOM 2996 C CA . PRO A 1 398 ? -5.204 19.984 2.705 1.00 80.25 398 PRO A CA 1
ATOM 2997 C C . PRO A 1 398 ? -5.443 21.214 3.593 1.00 80.25 398 PRO A C 1
ATOM 2999 O O . PRO A 1 398 ? -5.473 21.098 4.820 1.00 80.25 398 PRO A O 1
ATOM 3002 N N . GLY A 1 399 ? -5.560 22.389 2.971 1.00 81.00 399 GLY A N 1
ATOM 3003 C CA . GLY A 1 399 ? -5.715 23.675 3.662 1.00 81.00 399 GLY A CA 1
ATOM 3004 C C . GLY A 1 399 ? -4.552 24.109 4.569 1.00 81.00 399 GLY A C 1
ATOM 3005 O O . GLY A 1 399 ? -4.753 24.990 5.404 1.00 81.00 399 GLY A O 1
ATOM 3006 N N . ARG A 1 400 ? -3.358 23.504 4.460 1.00 81.12 400 ARG A N 1
ATOM 3007 C CA . ARG A 1 400 ? -2.185 23.865 5.272 1.00 81.12 400 ARG A CA 1
ATOM 3008 C C . ARG A 1 400 ? -0.883 23.760 4.480 1.00 81.12 400 ARG A C 1
ATOM 3010 O O . ARG A 1 400 ? -0.514 22.674 4.034 1.00 81.12 400 ARG A O 1
ATOM 3017 N N . LEU A 1 401 ? -0.151 24.870 4.372 1.00 87.31 401 LEU A N 1
ATOM 3018 C CA . LEU A 1 401 ? 1.196 24.885 3.790 1.00 87.31 401 LEU A CA 1
ATOM 3019 C C . LEU A 1 401 ? 2.164 25.727 4.627 1.00 87.31 401 LEU A C 1
ATOM 3021 O O . LEU A 1 401 ? 2.065 26.958 4.698 1.00 87.31 401 LEU A O 1
ATOM 3025 N N . ARG A 1 402 ? 3.157 25.054 5.211 1.00 87.25 402 ARG A N 1
ATOM 3026 C CA . ARG A 1 402 ? 4.193 25.676 6.044 1.00 87.25 402 ARG A CA 1
ATOM 3027 C C . ARG A 1 402 ? 5.577 25.143 5.708 1.00 87.25 402 ARG A C 1
ATOM 3029 O O . ARG A 1 402 ? 5.725 23.993 5.298 1.00 87.25 402 ARG A O 1
ATOM 3036 N N . ALA A 1 403 ? 6.584 25.986 5.907 1.00 89.31 403 ALA A N 1
ATOM 3037 C CA . ALA A 1 403 ? 7.982 25.624 5.744 1.00 89.31 403 ALA A CA 1
ATOM 3038 C C . ALA A 1 403 ? 8.781 25.907 7.015 1.00 89.31 403 ALA A C 1
ATOM 3040 O O . ALA A 1 403 ? 8.571 26.928 7.671 1.00 89.31 403 ALA A O 1
ATOM 3041 N N . TRP A 1 404 ? 9.741 25.039 7.317 1.00 87.94 404 TRP A N 1
ATOM 3042 C CA . TRP A 1 404 ? 10.791 25.301 8.296 1.00 87.94 404 TRP A CA 1
ATOM 3043 C C . TRP A 1 404 ? 12.124 25.289 7.583 1.00 87.94 404 TRP A C 1
ATOM 3045 O O . TRP A 1 404 ? 12.379 24.413 6.761 1.00 87.94 404 TRP A O 1
ATOM 3055 N N . VAL A 1 405 ? 12.979 26.247 7.912 1.00 90.25 405 VAL A N 1
ATOM 3056 C CA . VAL A 1 405 ? 14.349 26.261 7.409 1.00 90.25 405 VAL A CA 1
ATOM 3057 C C . VAL A 1 405 ? 15.296 26.278 8.591 1.00 90.25 405 VAL A C 1
ATOM 3059 O O . VAL A 1 405 ? 15.318 27.243 9.353 1.00 90.25 405 VAL A O 1
ATOM 3062 N N . GLU A 1 406 ? 16.054 25.194 8.749 1.00 89.44 406 GLU A N 1
ATOM 3063 C CA . GLU A 1 406 ? 17.292 25.182 9.532 1.00 89.44 406 GLU A CA 1
ATOM 3064 C C . GLU A 1 406 ? 18.395 25.761 8.642 1.00 89.44 406 GLU A C 1
ATOM 3066 O O . GLU A 1 406 ? 18.538 25.343 7.493 1.00 89.44 406 GLU A O 1
ATOM 3071 N N . TYR A 1 407 ? 19.157 26.730 9.136 1.00 89.56 407 TYR A N 1
ATOM 3072 C CA . TYR A 1 407 ? 20.209 27.386 8.361 1.00 89.56 407 TYR A CA 1
ATOM 3073 C C . TYR A 1 407 ? 21.423 27.717 9.217 1.00 89.56 407 TYR A C 1
ATOM 3075 O O . TYR A 1 407 ? 21.310 27.947 10.423 1.00 89.56 407 TYR A O 1
ATOM 3083 N N . ASP A 1 408 ? 22.587 27.778 8.573 1.00 88.44 408 ASP A N 1
ATOM 3084 C CA . ASP A 1 408 ? 23.823 28.251 9.192 1.00 88.44 408 ASP A CA 1
ATOM 3085 C C . ASP A 1 408 ? 23.770 29.779 9.365 1.00 88.44 408 ASP A C 1
ATOM 3087 O O . ASP A 1 408 ? 23.712 30.540 8.394 1.00 88.44 408 ASP A O 1
ATOM 3091 N N . THR A 1 409 ? 23.795 30.236 10.616 1.00 88.81 409 THR A N 1
ATOM 3092 C CA . THR A 1 409 ? 23.703 31.665 10.972 1.00 88.81 409 THR A CA 1
ATOM 3093 C C . THR A 1 409 ? 24.941 32.482 10.590 1.00 88.81 409 THR A C 1
ATOM 3095 O O . THR A 1 409 ? 24.875 33.715 10.503 1.00 88.81 409 THR A O 1
ATOM 3098 N N . GLU A 1 410 ? 26.075 31.828 10.323 1.00 86.31 410 GLU A N 1
ATOM 3099 C CA . GLU A 1 410 ? 27.263 32.478 9.767 1.00 86.31 410 GLU A CA 1
ATOM 3100 C C . GLU A 1 410 ? 27.078 32.765 8.268 1.00 86.31 410 GLU A C 1
ATOM 3102 O O . GLU A 1 410 ? 27.627 33.742 7.750 1.00 86.31 410 GLU A O 1
ATOM 3107 N N . LEU A 1 411 ? 26.254 31.968 7.577 1.00 86.19 411 LEU A N 1
ATOM 3108 C CA . LEU A 1 411 ? 25.980 32.098 6.144 1.00 86.19 411 LEU A CA 1
ATOM 3109 C C . LEU A 1 411 ? 24.721 32.910 5.829 1.00 86.19 411 LEU A C 1
ATOM 3111 O O . LEU A 1 411 ? 24.733 33.637 4.836 1.00 86.19 411 LEU A O 1
ATOM 3115 N N . PHE A 1 412 ? 23.684 32.823 6.666 1.00 87.94 412 PHE A N 1
ATOM 3116 C CA . PHE A 1 412 ? 22.383 33.455 6.440 1.00 87.94 412 PHE A CA 1
ATOM 3117 C C . PHE A 1 412 ? 21.866 34.193 7.682 1.00 87.94 412 PHE A C 1
ATOM 3119 O O . PHE A 1 412 ? 22.085 33.779 8.821 1.00 87.94 412 PHE A O 1
ATOM 3126 N N . THR A 1 413 ? 21.135 35.285 7.474 1.00 87.19 413 THR A N 1
ATOM 3127 C CA . THR A 1 413 ? 20.292 35.910 8.505 1.00 87.19 413 THR A CA 1
ATOM 3128 C C . THR A 1 413 ? 18.859 35.392 8.456 1.00 87.19 413 THR A C 1
ATOM 3130 O O . THR A 1 413 ? 18.400 34.903 7.427 1.00 87.19 413 THR A O 1
ATOM 3133 N N . ALA A 1 414 ? 18.120 35.568 9.556 1.00 85.19 414 ALA A N 1
ATOM 3134 C CA . ALA A 1 414 ? 16.682 35.297 9.580 1.00 85.19 414 ALA A CA 1
ATOM 3135 C C . ALA A 1 414 ? 15.927 36.099 8.502 1.00 85.19 414 ALA A C 1
ATOM 3137 O O . ALA A 1 414 ? 15.039 35.557 7.849 1.00 85.19 414 ALA A O 1
ATOM 3138 N N . ASP A 1 415 ? 16.325 37.355 8.269 1.00 85.12 415 ASP A N 1
ATOM 3139 C CA . ASP A 1 415 ? 15.730 38.216 7.242 1.00 85.12 415 ASP A CA 1
ATOM 3140 C C . ASP A 1 415 ? 16.022 37.697 5.824 1.00 85.12 415 ASP A C 1
ATOM 3142 O O . ASP A 1 415 ? 15.133 37.683 4.978 1.00 85.12 415 ASP A O 1
ATOM 3146 N N . GLU A 1 416 ? 17.245 37.225 5.556 1.00 87.19 416 GLU A N 1
ATOM 3147 C CA . GLU A 1 416 ? 17.629 36.635 4.262 1.00 87.19 416 GLU A CA 1
ATOM 3148 C C . GLU A 1 416 ? 16.850 35.344 3.971 1.00 87.19 416 GLU A C 1
ATOM 3150 O O . GLU A 1 416 ? 16.375 35.155 2.850 1.00 87.19 416 GLU A O 1
ATOM 3155 N N . ILE A 1 417 ? 16.669 34.479 4.975 1.00 89.25 417 ILE A N 1
ATOM 3156 C CA . ILE A 1 417 ? 15.838 33.272 4.855 1.00 89.25 417 ILE A CA 1
ATOM 3157 C C . ILE A 1 417 ? 14.361 33.635 4.678 1.00 89.25 417 ILE A C 1
ATOM 3159 O O . ILE A 1 417 ? 13.677 33.046 3.840 1.00 89.25 417 ILE A O 1
ATOM 3163 N N . GLY A 1 418 ? 13.871 34.641 5.406 1.00 86.69 418 GLY A N 1
ATOM 3164 C CA . GLY A 1 418 ? 12.509 35.142 5.248 1.00 86.69 418 GLY A CA 1
ATOM 3165 C C . GLY A 1 418 ? 12.241 35.701 3.854 1.00 86.69 418 GLY A C 1
ATOM 3166 O O . GLY A 1 418 ? 11.186 35.432 3.282 1.00 86.69 418 GLY A O 1
ATOM 3167 N N . LEU A 1 419 ? 13.210 36.407 3.265 1.00 85.62 419 LEU A N 1
ATOM 3168 C CA . LEU A 1 419 ? 13.136 36.864 1.877 1.00 85.62 419 LEU A CA 1
ATOM 3169 C C . LEU A 1 419 ? 13.135 35.691 0.890 1.00 85.62 419 LEU A C 1
ATOM 3171 O O . LEU A 1 419 ? 12.290 35.669 -0.002 1.00 85.62 419 LEU A O 1
ATOM 3175 N N . LEU A 1 420 ? 14.012 34.696 1.072 1.00 87.69 420 LEU A N 1
ATOM 3176 C CA . LEU A 1 420 ? 14.046 33.497 0.225 1.00 87.69 420 LEU A CA 1
ATOM 3177 C C . LEU A 1 420 ? 12.693 32.767 0.218 1.00 87.69 420 LEU A C 1
ATOM 3179 O O . LEU A 1 420 ? 12.218 32.351 -0.836 1.00 87.69 420 LEU A O 1
ATOM 3183 N N . LEU A 1 421 ? 12.042 32.635 1.375 1.00 89.62 421 LEU A N 1
ATOM 3184 C CA . LEU A 1 421 ? 10.749 31.954 1.480 1.00 89.62 421 LEU A CA 1
ATOM 3185 C C . LEU A 1 421 ? 9.571 32.820 1.031 1.00 89.62 421 LEU A C 1
ATOM 3187 O O . LEU A 1 421 ? 8.584 32.286 0.529 1.00 89.62 421 LEU A O 1
ATOM 3191 N N . ALA A 1 422 ? 9.673 34.144 1.146 1.00 87.19 422 ALA A N 1
ATOM 3192 C CA . ALA A 1 422 ? 8.711 35.054 0.534 1.00 87.19 422 ALA A CA 1
ATOM 3193 C C . ALA A 1 422 ? 8.770 34.974 -1.001 1.00 87.19 422 ALA A C 1
ATOM 3195 O O . ALA A 1 422 ? 7.725 34.915 -1.650 1.00 87.19 422 ALA A O 1
ATOM 3196 N N . GLU A 1 423 ? 9.974 34.909 -1.578 1.00 89.56 423 GLU A N 1
ATOM 3197 C CA . GLU A 1 423 ? 10.173 34.643 -3.007 1.00 89.56 423 GLU A CA 1
ATOM 3198 C C . GLU A 1 423 ? 9.651 33.256 -3.389 1.00 89.56 423 GLU A C 1
ATOM 3200 O O . GLU A 1 423 ? 8.932 33.129 -4.376 1.00 89.56 423 GLU A O 1
ATOM 3205 N N . TYR A 1 424 ? 9.924 32.229 -2.580 1.00 93.06 424 TYR A N 1
ATOM 3206 C CA . TYR A 1 424 ? 9.383 30.889 -2.796 1.00 93.06 424 TYR A CA 1
ATOM 3207 C C . TYR A 1 424 ? 7.849 30.883 -2.815 1.00 93.06 424 TYR A C 1
ATOM 3209 O O . TYR A 1 424 ? 7.242 30.351 -3.742 1.00 93.06 424 TYR A O 1
ATOM 3217 N N . ALA A 1 425 ? 7.203 31.547 -1.854 1.00 90.81 425 ALA A N 1
ATOM 3218 C CA . ALA A 1 425 ? 5.753 31.706 -1.834 1.00 90.81 425 ALA A CA 1
ATOM 3219 C C . ALA A 1 425 ? 5.234 32.495 -3.051 1.00 90.81 425 ALA A C 1
ATOM 3221 O O . ALA A 1 425 ? 4.146 32.213 -3.548 1.00 90.81 425 ALA A O 1
ATOM 3222 N N . ALA A 1 426 ? 5.990 33.475 -3.555 1.00 90.38 426 ALA A N 1
ATOM 3223 C CA . ALA A 1 426 ? 5.643 34.200 -4.776 1.00 90.38 426 ALA A CA 1
ATOM 3224 C C . ALA A 1 426 ? 5.749 33.315 -6.030 1.00 90.38 426 ALA A C 1
ATOM 3226 O O . ALA A 1 426 ? 4.856 33.370 -6.873 1.00 90.38 426 ALA A O 1
ATOM 3227 N N . VAL A 1 427 ? 6.781 32.468 -6.125 1.00 94.25 427 VAL A N 1
ATOM 3228 C CA . VAL A 1 427 ? 6.920 31.452 -7.183 1.00 94.25 427 VAL A CA 1
ATOM 3229 C C . VAL A 1 427 ? 5.747 30.478 -7.138 1.00 94.25 427 VAL A C 1
ATOM 3231 O O . VAL A 1 427 ? 5.077 30.289 -8.149 1.00 94.25 427 VAL A O 1
ATOM 3234 N N . LEU A 1 428 ? 5.432 29.938 -5.956 1.00 94.06 428 LEU A N 1
ATOM 3235 C CA . LEU A 1 428 ? 4.279 29.058 -5.760 1.00 94.06 428 LEU A CA 1
ATOM 3236 C C . LEU A 1 428 ? 2.971 29.738 -6.185 1.00 94.06 428 LEU A C 1
ATOM 3238 O O . LEU A 1 428 ? 2.179 29.122 -6.887 1.00 94.06 428 LEU A O 1
ATOM 3242 N N . ARG A 1 429 ? 2.741 31.009 -5.827 1.00 93.00 429 ARG A N 1
ATOM 3243 C CA . ARG A 1 429 ? 1.545 31.766 -6.256 1.00 93.00 429 ARG A CA 1
ATOM 3244 C C . ARG A 1 429 ? 1.484 31.980 -7.762 1.00 93.00 429 ARG A C 1
ATOM 3246 O O . ARG A 1 429 ? 0.422 31.810 -8.350 1.00 93.00 429 ARG A O 1
ATOM 3253 N N . ALA A 1 430 ? 2.599 32.359 -8.383 1.00 92.31 430 ALA A N 1
ATOM 3254 C CA . ALA A 1 430 ? 2.653 32.582 -9.824 1.00 92.31 430 ALA A CA 1
ATOM 3255 C C . ALA A 1 430 ? 2.312 31.294 -10.585 1.00 92.31 430 ALA A C 1
ATOM 3257 O O . ALA A 1 430 ? 1.435 31.296 -11.442 1.00 92.31 430 ALA A O 1
ATOM 3258 N N . TRP A 1 431 ? 2.937 30.184 -10.199 1.00 93.94 431 TRP A N 1
ATOM 3259 C CA . TRP A 1 431 ? 2.786 28.900 -10.874 1.00 93.94 431 TRP A CA 1
ATOM 3260 C C . TRP A 1 431 ? 1.537 28.102 -10.496 1.00 93.94 431 TRP A C 1
ATOM 3262 O O . TRP A 1 431 ? 1.077 27.287 -11.287 1.00 93.94 431 TRP A O 1
ATOM 3272 N N . THR A 1 432 ? 0.933 28.341 -9.332 1.00 91.62 432 THR A N 1
ATOM 3273 C CA . THR A 1 432 ? -0.417 27.819 -9.044 1.00 91.62 432 THR A CA 1
ATOM 3274 C C . THR A 1 432 ? -1.506 28.621 -9.755 1.00 91.62 432 THR A C 1
ATOM 3276 O O . THR A 1 432 ? -2.553 28.060 -10.070 1.00 91.62 432 THR A O 1
ATOM 3279 N N . GLY A 1 433 ? -1.267 29.909 -10.032 1.00 90.12 433 GLY A N 1
ATOM 3280 C CA . GLY A 1 433 ? -2.160 30.749 -10.831 1.00 90.12 433 GLY A CA 1
ATOM 3281 C C . GLY A 1 433 ? -2.071 30.479 -12.335 1.00 90.12 433 GLY A C 1
ATOM 3282 O O . GLY A 1 433 ? -3.099 30.479 -13.010 1.00 90.12 433 GLY A O 1
ATOM 3283 N N . ASP A 1 434 ? -0.864 30.231 -12.847 1.00 93.62 434 ASP A N 1
ATOM 3284 C CA . ASP A 1 434 ? -0.597 29.872 -14.242 1.00 93.62 434 ASP A CA 1
ATOM 3285 C C . ASP A 1 434 ? 0.539 28.829 -14.327 1.00 93.62 434 ASP A C 1
ATOM 3287 O O . ASP A 1 434 ? 1.719 29.191 -14.393 1.00 93.62 434 ASP A O 1
ATOM 3291 N N . PRO A 1 435 ? 0.212 27.523 -14.316 1.00 92.25 435 PRO A N 1
ATOM 3292 C CA . PRO A 1 435 ? 1.210 26.451 -14.393 1.00 92.25 435 PRO A CA 1
ATOM 3293 C C . PRO A 1 435 ? 2.016 26.427 -15.700 1.00 92.25 435 PRO A C 1
ATOM 3295 O O . PRO A 1 435 ? 3.106 25.853 -15.735 1.00 92.25 435 PRO A O 1
ATOM 3298 N N . ALA A 1 436 ? 1.503 27.055 -16.765 1.00 92.00 436 ALA A N 1
ATOM 3299 C CA . ALA A 1 436 ? 2.167 27.147 -18.062 1.00 92.00 436 ALA A CA 1
ATOM 3300 C C . ALA A 1 436 ? 3.165 28.316 -18.140 1.00 92.00 436 ALA A C 1
ATOM 3302 O O . ALA A 1 436 ? 3.911 28.416 -19.116 1.00 92.00 436 ALA A O 1
ATOM 3303 N N . LEU A 1 437 ? 3.201 29.191 -17.127 1.00 92.88 437 LEU A N 1
ATOM 3304 C CA . LEU A 1 437 ? 4.141 30.305 -17.057 1.00 92.88 437 LEU A CA 1
ATOM 3305 C C . LEU A 1 437 ? 5.589 29.772 -17.114 1.00 92.88 437 LEU A C 1
ATOM 3307 O O . LEU A 1 437 ? 5.968 28.962 -16.259 1.00 92.88 437 LEU A O 1
ATOM 3311 N N . PRO A 1 438 ? 6.419 30.217 -18.077 1.00 94.75 438 PRO A N 1
ATOM 3312 C CA . PRO A 1 438 ? 7.793 29.744 -18.192 1.00 94.75 438 PRO A CA 1
ATOM 3313 C C . PRO A 1 438 ? 8.643 30.225 -17.014 1.00 94.75 438 PRO A C 1
ATOM 3315 O O . PRO A 1 438 ? 8.402 31.298 -16.447 1.00 94.75 438 PRO A O 1
ATOM 3318 N N . LEU A 1 439 ? 9.665 29.443 -16.670 1.00 93.62 439 LEU A N 1
ATOM 3319 C CA . LEU A 1 439 ? 10.595 29.703 -15.572 1.00 93.62 439 LEU A CA 1
ATOM 3320 C C . LEU A 1 439 ? 11.126 31.150 -15.578 1.00 93.62 439 LEU A C 1
ATOM 3322 O O . LEU A 1 439 ? 11.118 31.822 -14.544 1.00 93.62 439 LEU A O 1
ATOM 3326 N N . SER A 1 440 ? 11.537 31.668 -16.734 1.00 92.38 440 SER A N 1
ATOM 3327 C CA . SER A 1 440 ? 12.122 32.997 -16.945 1.00 92.38 440 SER A CA 1
ATOM 3328 C C . SER A 1 440 ? 11.185 34.145 -16.572 1.00 92.38 440 SER A C 1
ATOM 3330 O O . SER A 1 440 ? 11.659 35.213 -16.170 1.00 92.38 440 SER A O 1
ATOM 3332 N N . ALA A 1 441 ? 9.871 33.916 -16.638 1.00 91.88 441 ALA A N 1
ATOM 3333 C CA . ALA A 1 441 ? 8.837 34.892 -16.317 1.00 91.88 441 ALA A CA 1
ATOM 3334 C C . ALA A 1 441 ? 8.479 34.941 -14.820 1.00 91.88 441 ALA A C 1
ATOM 3336 O O . ALA A 1 441 ? 7.688 35.794 -14.408 1.00 91.88 441 ALA A O 1
ATOM 3337 N N . LEU A 1 442 ? 9.062 34.068 -13.991 1.00 90.38 442 LEU A N 1
ATOM 3338 C CA . LEU A 1 442 ? 8.828 34.081 -12.550 1.00 90.38 442 LEU A CA 1
ATOM 3339 C C . LEU A 1 442 ? 9.309 35.381 -11.880 1.00 90.38 442 LEU A C 1
ATOM 3341 O O . LEU A 1 442 ? 10.376 35.904 -12.227 1.00 90.38 442 LEU A O 1
ATOM 3345 N N . PRO A 1 443 ? 8.585 35.868 -10.852 1.00 83.56 443 PRO A N 1
ATOM 3346 C CA . PRO A 1 443 ? 8.888 37.113 -10.148 1.00 83.56 443 PRO A CA 1
ATOM 3347 C C . PRO A 1 443 ? 10.024 36.939 -9.121 1.00 83.56 443 PRO A C 1
ATOM 3349 O O . PRO A 1 443 ? 9.839 37.171 -7.928 1.00 83.56 443 PRO A O 1
ATOM 3352 N N . VAL A 1 444 ? 11.208 36.524 -9.580 1.00 82.50 444 VAL A N 1
ATOM 3353 C CA . VAL A 1 444 ? 12.407 36.301 -8.753 1.00 82.50 444 VAL A CA 1
ATOM 3354 C C . VAL A 1 444 ? 13.493 37.307 -9.132 1.00 82.50 444 VAL A C 1
ATOM 3356 O O . VAL A 1 444 ? 13.763 37.535 -10.314 1.00 82.50 444 VAL A O 1
ATOM 3359 N N . THR A 1 445 ? 14.140 37.898 -8.127 1.00 72.25 445 THR A N 1
ATOM 3360 C CA . THR A 1 445 ? 15.285 38.794 -8.341 1.00 72.25 445 THR A CA 1
ATOM 3361 C C . THR A 1 445 ? 16.556 37.953 -8.459 1.00 72.25 445 THR A C 1
ATOM 3363 O O . THR A 1 445 ? 16.896 37.221 -7.532 1.00 72.25 445 THR A O 1
ATOM 3366 N N . ALA A 1 446 ? 17.256 38.039 -9.593 1.00 63.56 446 ALA A N 1
ATOM 3367 C CA . ALA A 1 446 ? 18.541 37.361 -9.770 1.00 63.56 446 ALA A CA 1
ATOM 3368 C C . ALA A 1 446 ? 19.589 37.929 -8.797 1.00 63.56 446 ALA A C 1
ATOM 3370 O O . ALA A 1 446 ? 19.622 39.139 -8.557 1.00 63.56 446 ALA A O 1
ATOM 3371 N N . VAL A 1 447 ? 20.438 37.063 -8.244 1.00 60.75 447 VAL A N 1
ATOM 3372 C CA . VAL A 1 447 ? 21.543 37.454 -7.359 1.00 60.75 447 VAL A CA 1
ATOM 3373 C C . VAL A 1 447 ? 22.848 37.366 -8.148 1.00 60.75 447 VAL A C 1
ATOM 3375 O O . VAL A 1 447 ? 23.097 36.356 -8.800 1.00 60.75 447 VAL A O 1
ATOM 3378 N N . ASP A 1 448 ? 23.693 38.398 -8.074 1.00 51.84 448 ASP A N 1
ATOM 3379 C CA . ASP A 1 448 ? 25.052 38.340 -8.625 1.00 51.84 448 ASP A CA 1
ATOM 3380 C C . ASP A 1 448 ? 25.880 37.322 -7.819 1.00 51.84 448 ASP A C 1
ATOM 3382 O O . ASP A 1 448 ? 26.325 37.603 -6.700 1.00 51.84 448 ASP A O 1
ATOM 3386 N N . LEU A 1 449 ? 26.051 36.116 -8.367 1.00 48.44 449 LEU A N 1
ATOM 3387 C CA . LEU A 1 449 ? 26.892 35.077 -7.780 1.00 48.44 449 LEU A CA 1
ATOM 3388 C C . LEU A 1 449 ? 28.378 35.327 -8.103 1.00 48.44 449 LEU A C 1
ATOM 3390 O O . LEU A 1 449 ? 28.701 35.776 -9.201 1.00 48.44 449 LEU A O 1
ATOM 3394 N N . PRO A 1 450 ? 29.309 35.022 -7.182 1.00 43.81 450 PRO A N 1
ATOM 3395 C CA . PRO A 1 450 ? 30.737 35.024 -7.493 1.00 43.81 450 PRO A CA 1
ATOM 3396 C C . PRO A 1 450 ? 31.100 33.859 -8.440 1.00 43.81 450 PRO A C 1
ATOM 3398 O O . PRO A 1 450 ? 30.741 32.717 -8.157 1.00 43.81 450 PRO A O 1
ATOM 3401 N N . ASP A 1 451 ? 31.815 34.150 -9.536 1.00 36.62 451 ASP A N 1
ATOM 3402 C CA . ASP A 1 451 ? 32.195 33.193 -10.596 1.00 36.62 451 ASP A CA 1
ATOM 3403 C C . ASP A 1 451 ? 32.935 31.939 -10.077 1.00 36.62 451 ASP A C 1
ATOM 3405 O O . ASP A 1 451 ? 33.891 32.033 -9.301 1.00 36.62 451 ASP A O 1
ATOM 3409 N N . GLU A 1 452 ? 32.540 30.763 -10.583 1.00 39.38 452 GLU A N 1
ATOM 3410 C CA . GLU A 1 452 ? 33.237 29.475 -10.436 1.00 39.38 452 GLU A CA 1
ATOM 3411 C C . GLU A 1 452 ? 33.636 28.937 -11.827 1.00 39.38 452 GLU A C 1
ATOM 3413 O O . GLU A 1 452 ? 32.956 28.093 -12.404 1.00 39.38 452 GLU A O 1
ATOM 3418 N N . ASP A 1 453 ? 34.754 29.418 -12.376 1.00 33.78 453 ASP A N 1
ATOM 3419 C CA . ASP A 1 453 ? 35.439 28.756 -13.493 1.00 33.78 453 ASP A CA 1
ATOM 3420 C C . ASP A 1 453 ? 36.249 27.555 -12.968 1.00 33.78 453 ASP A C 1
ATOM 3422 O O . ASP A 1 453 ? 37.229 27.759 -12.246 1.00 33.78 453 ASP A O 1
ATOM 3426 N N . ALA A 1 454 ? 35.870 26.325 -13.346 1.00 32.19 454 ALA A N 1
ATOM 3427 C CA . ALA A 1 454 ? 36.766 25.283 -13.889 1.00 32.19 454 ALA A CA 1
ATOM 3428 C C . ALA A 1 454 ? 36.086 23.893 -13.991 1.00 32.19 454 ALA A C 1
ATOM 3430 O O . ALA A 1 454 ? 35.578 23.368 -13.007 1.00 32.19 454 ALA A O 1
ATOM 3431 N N . ASP A 1 455 ? 36.229 23.288 -15.180 1.00 28.42 455 ASP A N 1
ATOM 3432 C CA . ASP A 1 455 ? 36.223 21.845 -15.508 1.00 28.42 455 ASP A CA 1
ATOM 3433 C C . ASP A 1 455 ? 34.916 21.122 -15.942 1.00 28.42 455 ASP A C 1
ATOM 3435 O O . ASP A 1 455 ? 34.219 20.505 -15.147 1.00 28.42 455 ASP A O 1
ATOM 3439 N N . GLY A 1 456 ? 34.719 21.015 -17.275 1.00 27.52 456 GLY A N 1
ATOM 3440 C CA . GLY A 1 456 ? 34.754 19.688 -17.935 1.00 27.52 456 GLY A CA 1
ATOM 3441 C C . GLY A 1 456 ? 33.589 19.190 -18.828 1.00 27.52 456 GLY A C 1
ATOM 3442 O O . GLY A 1 456 ? 32.811 18.357 -18.394 1.00 27.52 456 GLY A O 1
ATOM 3443 N N . ALA A 1 457 ? 33.605 19.594 -20.112 1.00 27.78 457 ALA A N 1
ATOM 3444 C CA . ALA A 1 457 ? 33.334 18.863 -21.382 1.00 27.78 457 ALA A CA 1
ATOM 3445 C C . ALA A 1 457 ? 32.134 17.882 -21.573 1.00 27.78 457 ALA A C 1
ATOM 3447 O O . ALA A 1 457 ? 32.022 16.854 -20.913 1.00 27.78 457 ALA A O 1
ATOM 3448 N N . GLY A 1 458 ? 31.333 18.139 -22.626 1.00 29.02 458 GLY A N 1
ATOM 3449 C CA . GLY A 1 458 ? 30.140 17.376 -23.043 1.00 29.02 458 GLY A CA 1
ATOM 3450 C C . GLY A 1 458 ? 30.316 16.286 -24.119 1.00 29.02 458 GLY A C 1
ATOM 3451 O O . GLY A 1 458 ? 31.408 16.073 -24.647 1.00 29.02 458 GLY A O 1
ATOM 3452 N N . ALA A 1 459 ? 29.202 15.619 -24.461 1.00 24.53 459 ALA A N 1
ATOM 3453 C CA . ALA A 1 459 ? 29.058 14.708 -25.602 1.00 24.53 459 ALA A CA 1
ATOM 3454 C C . ALA A 1 459 ? 27.594 14.627 -26.106 1.00 24.53 459 ALA A C 1
ATOM 3456 O O . ALA A 1 459 ? 26.650 14.730 -25.332 1.00 24.53 459 ALA A O 1
ATOM 3457 N N . ASP A 1 460 ? 27.481 14.454 -27.422 1.00 23.94 460 ASP A N 1
ATOM 3458 C CA . ASP A 1 460 ? 26.337 14.542 -28.347 1.00 23.94 460 ASP A CA 1
ATOM 3459 C C . ASP A 1 460 ? 25.330 13.362 -28.241 1.00 23.94 460 ASP A C 1
ATOM 3461 O O . ASP A 1 460 ? 25.750 12.220 -28.035 1.00 23.94 460 ASP A O 1
ATOM 3465 N N . THR A 1 461 ? 24.018 13.607 -28.409 1.00 25.86 461 THR A N 1
ATOM 3466 C CA . THR A 1 461 ? 22.917 12.619 -28.270 1.00 25.86 461 THR A CA 1
ATOM 3467 C C . THR A 1 461 ? 22.140 12.390 -29.580 1.00 25.86 461 THR A C 1
ATOM 3469 O O . THR A 1 461 ? 21.821 13.321 -30.314 1.00 25.86 461 THR A O 1
ATOM 3472 N N . GLY A 1 462 ? 21.802 11.127 -29.880 1.00 24.17 462 GLY A N 1
ATOM 3473 C CA . GLY A 1 462 ? 20.851 10.739 -30.943 1.00 24.17 462 GLY A CA 1
ATOM 3474 C C . GLY A 1 462 ? 19.406 10.581 -30.419 1.00 24.17 462 GLY A C 1
ATOM 3475 O O . GLY A 1 462 ? 19.227 10.498 -29.205 1.00 24.17 462 GLY A O 1
ATOM 3476 N N . PRO A 1 463 ? 18.370 10.532 -31.287 1.00 29.97 463 PRO A N 1
ATOM 3477 C CA . PRO A 1 463 ? 16.981 10.772 -30.874 1.00 29.97 463 PRO A CA 1
ATOM 3478 C C . PRO A 1 463 ? 16.212 9.514 -30.417 1.00 29.97 463 PRO A C 1
ATOM 3480 O O . PRO A 1 463 ? 16.360 8.435 -30.995 1.00 29.97 463 PRO A O 1
ATOM 3483 N N . ALA A 1 464 ? 15.348 9.700 -29.411 1.00 30.67 464 ALA A N 1
ATOM 3484 C CA . ALA A 1 464 ? 14.346 8.764 -28.879 1.00 30.67 464 ALA A CA 1
ATOM 3485 C C . ALA A 1 464 ? 12.950 8.988 -29.532 1.00 30.67 464 ALA A C 1
ATOM 3487 O O . ALA A 1 464 ? 12.758 10.031 -30.159 1.00 30.67 464 ALA A O 1
ATOM 3488 N N . PRO A 1 465 ? 11.987 8.040 -29.438 1.00 37.69 465 PRO A N 1
ATOM 3489 C CA . PRO A 1 465 ? 10.671 8.154 -30.076 1.00 37.69 465 PRO A CA 1
ATOM 3490 C C . PRO A 1 465 ? 9.691 9.069 -29.312 1.00 37.69 465 PRO A C 1
ATOM 3492 O O . PRO A 1 465 ? 9.867 9.335 -28.127 1.00 37.69 465 PRO A O 1
ATOM 3495 N N . ASP A 1 466 ? 8.678 9.551 -30.039 1.00 47.16 466 ASP A N 1
ATOM 3496 C CA . ASP A 1 466 ? 7.798 10.687 -29.712 1.00 47.16 466 ASP A CA 1
ATOM 3497 C C . ASP A 1 466 ? 6.955 10.498 -28.433 1.00 47.16 466 ASP A C 1
ATOM 3499 O O . ASP A 1 466 ? 6.187 9.540 -28.313 1.00 47.16 466 ASP A O 1
ATOM 3503 N N . ALA A 1 467 ? 7.064 11.445 -27.496 1.00 48.31 467 ALA A N 1
ATOM 3504 C CA . ALA A 1 467 ? 6.402 11.427 -26.185 1.00 48.31 467 ALA A CA 1
ATOM 3505 C C . ALA A 1 467 ? 4.902 11.807 -26.220 1.00 48.31 467 ALA A C 1
ATOM 3507 O O . ALA A 1 467 ? 4.212 11.664 -25.212 1.00 48.31 467 ALA A O 1
ATOM 3508 N N . ASP A 1 468 ? 4.386 12.223 -27.382 1.00 54.19 468 ASP A N 1
ATOM 3509 C CA . ASP A 1 468 ? 3.053 12.826 -27.551 1.00 54.19 468 ASP A CA 1
ATOM 3510 C C . ASP A 1 468 ? 2.013 11.894 -28.212 1.00 54.19 468 ASP A C 1
ATOM 3512 O O . ASP A 1 468 ? 1.027 12.342 -28.804 1.00 54.19 468 ASP A O 1
ATOM 3516 N N . SER A 1 469 ? 2.192 10.570 -28.139 1.00 70.00 469 SER A N 1
ATOM 3517 C CA . SER A 1 469 ? 1.211 9.635 -28.711 1.00 70.00 469 SER A CA 1
ATOM 3518 C C . SER A 1 469 ? -0.124 9.696 -27.957 1.00 70.00 469 SER A C 1
ATOM 3520 O O . SER A 1 469 ? -0.229 9.309 -26.796 1.00 70.00 469 SER A O 1
ATOM 3522 N N . MET A 1 470 ? -1.190 10.128 -28.633 1.00 70.25 470 MET A N 1
ATOM 3523 C CA . MET A 1 470 ? -2.547 10.177 -28.072 1.00 70.25 470 MET A CA 1
ATOM 3524 C C . MET A 1 470 ? -3.025 8.804 -27.564 1.00 70.25 470 MET A C 1
ATOM 3526 O O . MET A 1 470 ? -3.727 8.722 -26.557 1.00 70.25 470 MET A O 1
ATOM 3530 N N . LEU A 1 471 ? -2.578 7.720 -28.206 1.00 74.12 471 LEU A N 1
ATOM 3531 C CA . LEU A 1 471 ? -2.829 6.348 -27.770 1.00 74.12 471 LEU A CA 1
ATOM 3532 C C . LEU A 1 471 ? -2.218 6.057 -26.385 1.00 74.12 471 LEU A C 1
ATOM 3534 O O . LEU A 1 471 ? -2.877 5.430 -25.557 1.00 74.12 471 LEU A O 1
ATOM 3538 N N . LEU A 1 472 ? -1.016 6.577 -26.099 1.00 81.81 472 LEU A N 1
ATOM 3539 C CA . LEU A 1 472 ? -0.357 6.452 -24.791 1.00 81.81 472 LEU A CA 1
ATOM 3540 C C . LEU A 1 472 ? -1.173 7.126 -23.685 1.00 81.81 472 LEU A C 1
ATOM 3542 O O . LEU A 1 472 ? -1.323 6.571 -22.599 1.00 81.81 472 LEU A O 1
ATOM 3546 N N . SER A 1 473 ? -1.742 8.299 -23.956 1.00 78.50 473 SER A N 1
ATOM 3547 C CA . SER A 1 473 ? -2.573 9.026 -22.990 1.00 78.50 473 SER A CA 1
ATOM 3548 C C . SER A 1 473 ? -3.868 8.284 -22.647 1.00 78.50 473 SER A C 1
ATOM 3550 O O . SER A 1 473 ? -4.178 8.139 -21.466 1.00 78.50 473 SER A O 1
ATOM 3552 N N . LEU A 1 474 ? -4.578 7.744 -23.645 1.00 72.94 474 LEU A N 1
ATOM 3553 C CA . LEU A 1 474 ? -5.789 6.939 -23.423 1.00 72.94 474 LEU A CA 1
ATOM 3554 C C . LEU A 1 474 ? -5.484 5.639 -22.658 1.00 72.94 474 LEU A C 1
ATOM 3556 O O . LEU A 1 474 ? -6.218 5.262 -21.748 1.00 72.94 474 LEU A O 1
ATOM 3560 N N . ILE A 1 475 ? -4.374 4.967 -22.979 1.00 79.50 475 ILE A N 1
ATOM 3561 C CA . ILE A 1 475 ? -3.937 3.764 -22.258 1.00 79.50 475 ILE A CA 1
ATOM 3562 C C . ILE A 1 475 ? -3.611 4.097 -20.792 1.00 79.50 475 ILE A C 1
ATOM 3564 O O . ILE A 1 475 ? -4.051 3.376 -19.899 1.00 79.50 475 ILE A O 1
ATOM 3568 N N . ARG A 1 476 ? -2.913 5.210 -20.522 1.00 85.94 476 ARG A N 1
ATOM 3569 C CA . ARG A 1 476 ? -2.612 5.700 -19.159 1.00 85.94 476 ARG A CA 1
ATOM 3570 C C . ARG A 1 476 ? -3.863 6.075 -18.364 1.00 85.94 476 ARG A C 1
ATOM 3572 O O . ARG A 1 476 ? -3.867 5.951 -17.141 1.00 85.94 476 ARG A O 1
ATOM 3579 N N . GLU A 1 477 ? -4.902 6.569 -19.026 1.00 74.94 477 GLU A N 1
ATOM 3580 C CA . GLU A 1 477 ? -6.184 6.894 -18.395 1.00 74.94 477 GLU A CA 1
ATOM 3581 C C . GLU A 1 477 ? -6.923 5.629 -17.957 1.00 74.94 477 GLU A C 1
ATOM 3583 O O . GLU A 1 477 ? -7.329 5.517 -16.801 1.00 74.94 477 GLU A O 1
ATOM 3588 N N . VAL A 1 478 ? -7.013 4.640 -18.845 1.00 72.69 478 VAL A N 1
ATOM 3589 C CA . VAL A 1 478 ? -7.586 3.328 -18.529 1.00 72.69 478 VAL A CA 1
ATOM 3590 C C . VAL A 1 478 ? -6.813 2.654 -17.381 1.00 72.69 478 VAL A C 1
ATOM 3592 O O . VAL A 1 478 ? -7.420 2.092 -16.473 1.00 72.69 478 VAL A O 1
ATOM 3595 N N . TRP A 1 479 ? -5.487 2.805 -17.351 1.00 84.06 479 TRP A N 1
ATOM 3596 C CA . TRP A 1 479 ? -4.617 2.349 -16.259 1.00 84.06 479 TRP A CA 1
ATOM 3597 C C . TRP A 1 479 ? -4.897 3.005 -14.910 1.00 84.06 479 TRP A C 1
ATOM 3599 O O . TRP A 1 479 ? -4.989 2.317 -13.894 1.00 84.06 479 TRP A O 1
ATOM 3609 N N . ALA A 1 480 ? -5.052 4.327 -14.903 1.00 66.81 480 ALA A N 1
ATOM 3610 C CA . ALA A 1 480 ? -5.356 5.089 -13.698 1.00 66.81 480 ALA A CA 1
ATOM 3611 C C . ALA A 1 480 ? -6.717 4.713 -13.110 1.00 66.81 480 ALA A C 1
ATOM 3613 O O . ALA A 1 480 ? -6.840 4.511 -11.905 1.00 66.81 480 ALA A O 1
ATOM 3614 N N . GLN A 1 481 ? -7.720 4.546 -13.973 1.00 67.38 481 GLN A N 1
ATOM 3615 C CA . GLN A 1 481 ? -9.066 4.184 -13.543 1.00 67.38 481 GLN A CA 1
ATOM 3616 C C . GLN A 1 481 ? -9.126 2.798 -12.889 1.00 67.38 481 GLN A C 1
ATOM 3618 O O . GLN A 1 481 ? -9.893 2.616 -11.950 1.00 67.38 481 GLN A O 1
ATOM 3623 N N . GLU A 1 482 ? -8.344 1.829 -13.368 1.00 72.56 482 GLU A N 1
ATOM 3624 C CA . GLU A 1 482 ? -8.383 0.459 -12.839 1.00 72.56 482 GLU A CA 1
ATOM 3625 C C . GLU A 1 482 ? -7.584 0.291 -11.552 1.00 72.56 482 GLU A C 1
ATOM 3627 O O . GLU A 1 482 ? -8.020 -0.414 -10.651 1.00 72.56 482 GLU A O 1
ATOM 3632 N N . LEU A 1 483 ? -6.439 0.961 -11.427 1.00 64.06 483 LEU A N 1
ATOM 3633 C CA . LEU A 1 483 ? -5.654 0.947 -10.190 1.00 64.06 483 LEU A CA 1
ATOM 3634 C C . LEU A 1 483 ? -6.245 1.862 -9.097 1.00 64.06 483 LEU A C 1
ATOM 3636 O O . LEU A 1 483 ? -5.676 1.946 -8.013 1.00 64.06 483 LEU A O 1
ATOM 3640 N N . GLU A 1 484 ? -7.355 2.558 -9.382 1.00 55.03 484 GLU A N 1
ATOM 3641 C CA . GLU A 1 484 ? -7.961 3.594 -8.528 1.00 55.03 484 GLU A CA 1
ATOM 3642 C C . GLU A 1 484 ? -6.947 4.664 -8.069 1.00 55.03 484 GLU A C 1
ATOM 3644 O O . GLU A 1 484 ? -7.084 5.286 -7.014 1.00 55.03 484 GLU A O 1
ATOM 3649 N N . VAL A 1 485 ? -5.924 4.911 -8.892 1.00 53.00 485 VAL A N 1
ATOM 3650 C CA . VAL A 1 485 ? -4.924 5.959 -8.674 1.00 53.00 485 VAL A CA 1
ATOM 3651 C C . VAL A 1 485 ? -5.291 7.183 -9.506 1.00 53.00 485 VAL A C 1
ATOM 3653 O O . VAL A 1 485 ? -5.830 7.037 -10.604 1.00 53.00 485 VAL A O 1
ATOM 3656 N N . PRO A 1 486 ? -4.991 8.409 -9.042 1.00 45.03 486 PRO A N 1
ATOM 3657 C CA . PRO A 1 486 ? -5.387 9.614 -9.763 1.00 45.03 486 PRO A CA 1
ATOM 3658 C C . PRO A 1 486 ? -4.871 9.600 -11.196 1.00 45.03 486 PRO A C 1
ATOM 3660 O O . PRO A 1 486 ? -5.540 10.066 -12.116 1.00 45.03 486 PRO A O 1
ATOM 3663 N N . GLU A 1 487 ? -3.654 9.085 -11.382 1.00 56.72 487 GLU A N 1
ATOM 3664 C CA . GLU A 1 487 ? -2.965 9.151 -12.644 1.00 56.72 487 GLU A CA 1
ATOM 3665 C C . GLU A 1 487 ? -1.906 7.931 -12.603 1.00 56.72 487 GLU A C 1
ATOM 3667 O O . GLU A 1 487 ? -1.294 7.700 -11.571 1.00 56.72 487 GLU A O 1
ATOM 3672 N N . VAL A 1 488 ? -1.658 7.177 -13.711 1.00 69.69 488 VAL A N 1
ATOM 3673 C CA . VAL A 1 488 ? -0.463 6.329 -14.065 1.00 69.69 488 VAL A CA 1
ATOM 3674 C C . VAL A 1 488 ? 0.530 6.882 -15.147 1.00 69.69 488 VAL A C 1
ATOM 3676 O O . VAL A 1 488 ? 0.153 7.185 -16.283 1.00 69.69 488 VAL A O 1
ATOM 3679 N N . GLY A 1 489 ? 1.827 6.979 -14.848 1.00 70.81 489 GLY A N 1
ATOM 3680 C CA . GLY A 1 489 ? 2.905 7.463 -15.729 1.00 70.81 489 GLY A CA 1
ATOM 3681 C C . GLY A 1 489 ? 3.248 6.518 -16.894 1.00 70.81 489 GLY A C 1
ATOM 3682 O O . GLY A 1 489 ? 2.886 5.347 -16.861 1.00 70.81 489 GLY A O 1
ATOM 3683 N N . PRO A 1 490 ? 3.926 6.991 -17.962 1.00 61.38 490 PRO A N 1
ATOM 3684 C CA . PRO A 1 490 ? 4.207 6.171 -19.146 1.00 61.38 490 PRO A CA 1
ATOM 3685 C C . PRO A 1 490 ? 5.093 4.952 -18.841 1.00 61.38 490 PRO A C 1
ATOM 3687 O O . PRO A 1 490 ? 4.897 3.906 -19.446 1.00 61.38 490 PRO A O 1
ATOM 3690 N N . ASP A 1 491 ? 6.002 5.049 -17.874 1.00 74.12 491 ASP A N 1
ATOM 3691 C CA . ASP A 1 491 ? 6.918 3.964 -17.496 1.00 74.12 491 ASP A CA 1
ATOM 3692 C C . ASP A 1 491 ? 6.570 3.320 -16.144 1.00 74.12 491 ASP A C 1
ATOM 3694 O O . ASP A 1 491 ? 7.348 2.524 -15.618 1.00 74.12 491 ASP A O 1
ATOM 3698 N N . ASP A 1 492 ? 5.402 3.637 -15.580 1.00 59.62 492 ASP A N 1
ATOM 3699 C CA . ASP A 1 492 ? 4.975 3.072 -14.304 1.00 59.62 492 ASP A CA 1
ATOM 3700 C C . ASP A 1 492 ? 4.583 1.601 -14.491 1.00 59.62 492 ASP A C 1
ATOM 3702 O O . ASP A 1 492 ? 3.681 1.268 -15.265 1.00 59.62 492 ASP A O 1
ATOM 3706 N N . ASP A 1 493 ? 5.270 0.708 -13.780 1.00 76.50 493 ASP A N 1
ATOM 3707 C CA . ASP A 1 493 ? 5.030 -0.732 -13.858 1.00 76.50 493 ASP A CA 1
ATOM 3708 C C . ASP A 1 493 ? 3.745 -1.108 -13.105 1.00 76.50 493 ASP A C 1
ATOM 3710 O O . ASP A 1 493 ? 3.603 -0.873 -11.901 1.00 76.50 493 ASP A O 1
ATOM 3714 N N . PHE A 1 494 ? 2.808 -1.724 -13.826 1.00 65.88 494 PHE A N 1
ATOM 3715 C CA . PHE A 1 494 ? 1.505 -2.141 -13.321 1.00 65.88 494 PHE A CA 1
ATOM 3716 C C . PHE A 1 494 ? 1.593 -2.993 -12.048 1.00 65.88 494 PHE A C 1
ATOM 3718 O O . PHE A 1 494 ? 0.780 -2.818 -11.143 1.00 65.88 494 PHE A O 1
ATOM 3725 N N . PHE A 1 495 ? 2.573 -3.893 -11.949 1.00 59.03 495 PHE A N 1
ATOM 3726 C CA . PHE A 1 495 ? 2.711 -4.817 -10.822 1.00 59.03 495 PHE A CA 1
ATOM 3727 C C . PHE A 1 495 ? 3.436 -4.180 -9.635 1.00 59.03 495 PHE A C 1
ATOM 3729 O O . PHE A 1 495 ? 3.170 -4.541 -8.490 1.00 59.03 495 PHE A O 1
ATOM 3736 N N . VAL A 1 496 ? 4.314 -3.204 -9.887 1.00 54.59 496 VAL A N 1
ATOM 3737 C CA . VAL A 1 496 ? 4.963 -2.407 -8.830 1.00 54.59 496 VAL A CA 1
ATOM 3738 C C . VAL A 1 496 ? 3.963 -1.464 -8.159 1.00 54.59 496 VAL A C 1
ATOM 3740 O O . VAL A 1 496 ? 4.024 -1.272 -6.949 1.00 54.59 496 VAL A O 1
ATOM 3743 N N . MET A 1 497 ? 2.987 -0.948 -8.909 1.00 51.88 497 MET A N 1
ATOM 3744 C CA . MET A 1 497 ? 1.901 -0.112 -8.377 1.00 51.88 497 MET A CA 1
ATOM 3745 C C . MET A 1 497 ? 0.807 -0.896 -7.625 1.00 51.88 497 MET A C 1
ATOM 3747 O O . MET A 1 497 ? -0.261 -0.356 -7.349 1.00 51.88 497 MET A O 1
ATOM 3751 N N . GLY A 1 498 ? 1.035 -2.173 -7.302 1.00 48.34 498 GLY A N 1
ATOM 3752 C CA . GLY A 1 498 ? 0.062 -3.009 -6.591 1.00 48.34 498 GLY A CA 1
ATOM 3753 C C . GLY A 1 498 ? -0.971 -3.691 -7.492 1.00 48.34 498 GLY A C 1
ATOM 3754 O O . GLY A 1 498 ? -1.906 -4.321 -6.994 1.00 48.34 498 GLY A O 1
ATOM 3755 N N . GLY A 1 499 ? -0.803 -3.622 -8.815 1.00 55.09 499 GLY A N 1
ATOM 3756 C CA . GLY A 1 499 ? -1.620 -4.365 -9.763 1.00 55.09 499 GLY A CA 1
ATOM 3757 C C . GLY A 1 499 ? -1.463 -5.878 -9.594 1.00 55.09 499 GLY A C 1
ATOM 3758 O O . GLY A 1 499 ? -0.362 -6.426 -9.593 1.00 55.09 499 GLY A O 1
ATOM 3759 N N . HIS A 1 500 ? -2.587 -6.581 -9.484 1.00 57.59 500 HIS A N 1
ATOM 3760 C CA . HIS A 1 500 ? -2.655 -8.043 -9.403 1.00 57.59 500 HIS A CA 1
ATOM 3761 C C . HIS A 1 500 ? -3.573 -8.605 -10.498 1.00 57.59 500 HIS A C 1
ATOM 3763 O O . HIS A 1 500 ? -4.239 -7.852 -11.205 1.00 57.59 500 HIS A O 1
ATOM 3769 N N . SER A 1 501 ? -3.680 -9.934 -10.610 1.00 51.44 501 SER A N 1
ATOM 3770 C CA . SER A 1 501 ? -4.362 -10.620 -11.725 1.00 51.44 501 SER A CA 1
ATOM 3771 C C . SER A 1 501 ? -5.781 -10.111 -12.036 1.00 51.44 501 SER A C 1
ATOM 3773 O O . SER A 1 501 ? -6.110 -9.945 -13.208 1.00 51.44 501 SER A O 1
ATOM 3775 N N . MET A 1 502 ? -6.604 -9.812 -11.018 1.00 54.19 502 MET A N 1
ATOM 3776 C CA . MET A 1 502 ? -7.922 -9.180 -11.226 1.00 54.19 502 MET A CA 1
ATOM 3777 C C . MET A 1 502 ? -7.806 -7.802 -11.907 1.00 54.19 502 MET A C 1
ATOM 3779 O O . MET A 1 502 ? -8.476 -7.562 -12.908 1.00 54.19 502 MET A O 1
ATOM 3783 N N . LEU A 1 503 ? -6.954 -6.904 -11.398 1.00 64.31 503 LEU A N 1
ATOM 3784 C CA . LEU A 1 503 ? -6.765 -5.569 -11.976 1.00 64.31 503 LEU A CA 1
ATOM 3785 C C . LEU A 1 503 ? -6.168 -5.664 -13.388 1.00 64.31 503 LEU A C 1
ATOM 3787 O O . LEU A 1 503 ? -6.558 -4.905 -14.269 1.00 64.31 503 LEU A O 1
ATOM 3791 N N . SER A 1 504 ? -5.276 -6.632 -13.633 1.00 65.94 504 SER A N 1
ATOM 3792 C CA . SER A 1 504 ? -4.684 -6.868 -14.955 1.00 65.94 504 SER A CA 1
ATOM 3793 C C . SER A 1 504 ? -5.759 -7.191 -15.997 1.00 65.94 504 SER A C 1
ATOM 3795 O O . SER A 1 504 ? -5.739 -6.661 -17.107 1.00 65.94 504 SER A O 1
ATOM 3797 N N . ALA A 1 505 ? -6.706 -8.067 -15.644 1.00 57.31 505 ALA A N 1
ATOM 3798 C CA . ALA A 1 505 ? -7.779 -8.484 -16.540 1.00 57.31 505 ALA A CA 1
ATOM 3799 C C . ALA A 1 505 ? -8.768 -7.346 -16.828 1.00 57.31 505 ALA A C 1
ATOM 3801 O O . ALA A 1 505 ? -9.182 -7.184 -17.978 1.00 57.31 505 ALA A O 1
ATOM 3802 N N . LYS A 1 506 ? -9.110 -6.542 -15.810 1.00 62.62 506 LYS A N 1
ATOM 3803 C CA . LYS A 1 506 ? -9.963 -5.357 -15.977 1.00 62.62 506 LYS A CA 1
ATOM 3804 C C . LYS A 1 506 ? -9.307 -4.320 -16.888 1.00 62.62 506 LYS A C 1
ATOM 3806 O O . LYS A 1 506 ? -9.917 -3.891 -17.865 1.00 62.62 506 LYS A O 1
ATOM 3811 N N . LEU A 1 507 ? -8.025 -4.037 -16.650 1.00 74.38 507 LEU A N 1
ATOM 3812 C CA . LEU A 1 507 ? -7.220 -3.128 -17.459 1.00 74.38 507 LEU A CA 1
ATOM 3813 C C . LEU A 1 507 ? -7.210 -3.502 -18.937 1.00 74.38 507 LEU A C 1
ATOM 3815 O O . LEU A 1 507 ? -7.552 -2.697 -19.800 1.00 74.38 507 LEU A O 1
ATOM 3819 N N . VAL A 1 508 ? -6.858 -4.747 -19.238 1.00 74.75 508 VAL A N 1
ATOM 3820 C CA . VAL A 1 508 ? -6.779 -5.228 -20.619 1.00 74.75 508 VAL A CA 1
ATOM 3821 C C . VAL A 1 508 ? -8.158 -5.281 -21.279 1.00 74.75 508 VAL A C 1
ATOM 3823 O O . VAL A 1 508 ? -8.275 -4.958 -22.463 1.00 74.75 508 VAL A O 1
ATOM 3826 N N . GLY A 1 509 ? -9.207 -5.616 -20.520 1.00 59.34 509 GLY A N 1
ATOM 3827 C CA . GLY A 1 509 ? -10.596 -5.542 -20.974 1.00 59.34 509 GLY A CA 1
ATOM 3828 C C . GLY A 1 509 ? -10.998 -4.125 -21.388 1.00 59.34 509 GLY A C 1
ATOM 3829 O O . GLY A 1 509 ? -11.438 -3.925 -22.519 1.00 59.34 509 GLY A O 1
ATOM 3830 N N . ARG A 1 510 ? -10.754 -3.132 -20.524 1.00 68.38 510 ARG A N 1
ATOM 3831 C CA . ARG A 1 510 ? -11.100 -1.724 -20.773 1.00 68.38 510 ARG A CA 1
ATOM 3832 C C . ARG A 1 510 ? -10.299 -1.115 -21.930 1.00 68.38 510 ARG A C 1
ATOM 3834 O O . ARG A 1 510 ? -10.854 -0.339 -22.710 1.00 68.38 510 ARG A O 1
ATOM 3841 N N . ILE A 1 511 ? -9.032 -1.503 -22.113 1.00 74.25 511 ILE A N 1
ATOM 3842 C CA . ILE A 1 511 ? -8.237 -1.105 -23.292 1.00 74.25 511 ILE A CA 1
ATOM 3843 C C . ILE A 1 511 ? -8.817 -1.747 -24.560 1.00 74.25 511 ILE A C 1
ATOM 3845 O O . ILE A 1 511 ? -9.033 -1.061 -25.559 1.00 74.25 511 ILE A O 1
ATOM 3849 N N . GLY A 1 512 ? -9.111 -3.050 -24.524 1.00 66.31 512 GLY A N 1
ATOM 3850 C CA . GLY A 1 512 ? -9.707 -3.761 -25.656 1.00 66.31 512 GLY A CA 1
ATOM 3851 C C . GLY A 1 512 ? -11.047 -3.167 -26.095 1.00 66.31 512 GLY A C 1
ATOM 3852 O O . GLY A 1 512 ? -11.299 -3.032 -27.291 1.00 66.31 512 GLY A O 1
ATOM 3853 N N . GLU A 1 513 ? -11.877 -2.746 -25.141 1.00 61.72 513 GLU A N 1
ATOM 3854 C CA . GLU A 1 513 ? -13.147 -2.057 -25.392 1.00 61.72 513 GLU A CA 1
ATOM 3855 C C . GLU A 1 513 ? -12.948 -0.665 -25.992 1.00 61.72 513 GLU A C 1
ATOM 3857 O O . GLU A 1 513 ? -13.516 -0.373 -27.044 1.00 61.72 513 GLU A O 1
ATOM 3862 N N . THR A 1 514 ? -12.108 0.165 -25.364 1.00 67.44 514 THR A N 1
ATOM 3863 C CA . THR A 1 514 ? -11.848 1.552 -25.790 1.00 67.44 514 THR A CA 1
ATOM 3864 C C . THR A 1 514 ? -11.410 1.630 -27.253 1.00 67.44 514 THR A C 1
ATOM 3866 O O . THR A 1 514 ? -11.834 2.526 -27.981 1.00 67.44 514 THR A O 1
ATOM 3869 N N . PHE A 1 515 ? -10.599 0.671 -27.706 1.00 68.38 515 PHE A N 1
ATOM 3870 C CA . PHE A 1 515 ? -10.050 0.664 -29.065 1.00 68.38 515 PHE A CA 1
ATOM 3871 C C . PHE A 1 515 ? -10.665 -0.394 -29.988 1.00 68.38 515 PHE A C 1
ATOM 3873 O O . PHE A 1 515 ? -10.212 -0.546 -31.120 1.00 68.38 515 PHE A O 1
ATOM 3880 N N . ALA A 1 516 ? -11.686 -1.122 -29.524 1.00 58.62 516 ALA A N 1
ATOM 3881 C CA . ALA A 1 516 ? -12.307 -2.243 -30.234 1.00 58.62 516 ALA A CA 1
ATOM 3882 C C . ALA A 1 516 ? -11.293 -3.287 -30.752 1.00 58.62 516 ALA A C 1
ATOM 3884 O O . ALA A 1 516 ? -11.463 -3.871 -31.827 1.00 58.62 516 ALA A O 1
ATOM 3885 N N . ILE A 1 517 ? -10.234 -3.531 -29.979 1.00 68.44 517 ILE A N 1
ATOM 3886 C CA . ILE A 1 517 ? -9.155 -4.460 -30.319 1.00 68.44 517 ILE A CA 1
ATOM 3887 C C . ILE A 1 517 ? -9.144 -5.652 -29.379 1.00 68.44 517 ILE A C 1
ATOM 3889 O O . ILE A 1 517 ? -9.637 -5.613 -28.253 1.00 68.44 517 ILE A O 1
ATOM 3893 N N . ARG A 1 518 ? -8.517 -6.735 -29.831 1.00 61.53 518 ARG A N 1
ATOM 3894 C CA . ARG A 1 518 ? -8.268 -7.881 -28.971 1.00 61.53 518 ARG A CA 1
ATOM 3895 C C . ARG A 1 518 ? -6.877 -7.769 -28.366 1.00 61.53 518 ARG A C 1
ATOM 3897 O O . ARG A 1 518 ? -5.905 -8.120 -29.023 1.00 61.53 518 ARG A O 1
ATOM 3904 N N . LEU A 1 519 ? -6.815 -7.379 -27.099 1.00 71.31 519 LEU A N 1
ATOM 3905 C CA . LEU A 1 519 ? -5.575 -7.324 -26.339 1.00 71.31 519 LEU A CA 1
ATOM 3906 C C . LEU A 1 519 ? -5.457 -8.556 -25.422 1.00 71.31 519 LEU A C 1
ATOM 3908 O O . LEU A 1 519 ? -6.309 -8.747 -24.556 1.00 71.31 519 LEU A O 1
ATOM 3912 N N . PRO A 1 520 ? -4.465 -9.439 -25.620 1.00 69.56 520 PRO A N 1
ATOM 3913 C CA . PRO A 1 520 ? -4.154 -10.494 -24.659 1.00 69.56 520 PRO A CA 1
ATOM 3914 C C . PRO A 1 520 ? -3.629 -9.906 -23.335 1.00 69.56 520 PRO A C 1
ATOM 3916 O O . PRO A 1 520 ? -2.790 -9.011 -23.336 1.00 69.56 520 PRO A O 1
ATOM 3919 N N . LEU A 1 521 ? -4.053 -10.448 -22.195 1.00 70.44 521 LEU A N 1
ATOM 3920 C CA . LEU A 1 521 ? -3.505 -10.201 -20.860 1.00 70.44 521 LEU A CA 1
ATOM 3921 C C . LEU A 1 521 ? -1.996 -10.419 -20.808 1.00 70.44 521 LEU A C 1
ATOM 3923 O O . LEU A 1 521 ? -1.283 -9.662 -20.152 1.00 70.44 521 LEU A O 1
ATOM 3927 N N . ARG A 1 522 ? -1.493 -11.426 -21.533 1.00 71.19 522 ARG A N 1
ATOM 3928 C CA . ARG A 1 522 ? -0.049 -11.661 -21.684 1.00 71.19 522 ARG A CA 1
ATOM 3929 C C . ARG A 1 522 ? 0.699 -10.405 -22.134 1.00 71.19 522 ARG A C 1
ATOM 3931 O O . ARG A 1 522 ? 1.804 -10.161 -21.659 1.00 71.19 522 ARG A O 1
ATOM 3938 N N . THR A 1 523 ? 0.095 -9.602 -23.006 1.00 74.62 523 THR A N 1
ATOM 3939 C CA . THR A 1 523 ? 0.714 -8.391 -23.545 1.00 74.62 523 THR A CA 1
ATOM 3940 C C . THR A 1 523 ? 1.030 -7.384 -22.439 1.00 74.62 523 THR A C 1
ATOM 3942 O O . THR A 1 523 ? 2.107 -6.800 -22.469 1.00 74.62 523 THR A O 1
ATOM 3945 N N . LEU A 1 524 ? 0.164 -7.256 -21.426 1.00 76.69 524 LEU A N 1
ATOM 3946 C CA . LEU A 1 524 ? 0.410 -6.431 -20.238 1.00 76.69 524 LEU A CA 1
ATOM 3947 C C . LEU A 1 524 ? 1.562 -6.977 -19.379 1.00 76.69 524 LEU A C 1
ATOM 3949 O O . LEU A 1 524 ? 2.354 -6.208 -18.860 1.00 76.69 524 LEU A O 1
ATOM 3953 N N . PHE A 1 525 ? 1.698 -8.296 -19.233 1.00 68.94 525 PHE A N 1
ATOM 3954 C CA . PHE A 1 525 ? 2.796 -8.884 -18.450 1.00 68.94 525 PHE A CA 1
ATOM 3955 C C . PHE A 1 525 ? 4.165 -8.732 -19.124 1.00 68.94 525 PHE A C 1
ATOM 3957 O O . PHE A 1 525 ? 5.175 -8.543 -18.449 1.00 68.94 525 PHE A O 1
ATOM 3964 N N . GLU A 1 526 ? 4.207 -8.828 -20.451 1.00 70.56 526 GLU A N 1
ATOM 3965 C CA . GLU A 1 526 ? 5.435 -8.647 -21.235 1.00 70.56 526 GLU A CA 1
ATOM 3966 C C . GLU A 1 526 ? 5.807 -7.163 -21.385 1.00 70.56 526 GLU A C 1
ATOM 3968 O O . GLU A 1 526 ? 6.979 -6.837 -21.572 1.00 70.56 526 GLU A O 1
ATOM 3973 N N . ASN A 1 527 ? 4.821 -6.275 -21.246 1.00 80.38 527 ASN A N 1
ATOM 3974 C CA . ASN A 1 527 ? 4.942 -4.832 -21.404 1.00 80.38 527 ASN A CA 1
ATOM 3975 C C . ASN A 1 527 ? 4.232 -4.126 -20.236 1.00 80.38 527 ASN A C 1
ATOM 3977 O O . ASN A 1 527 ? 3.161 -3.546 -20.426 1.00 80.38 527 ASN A O 1
ATOM 3981 N N . PRO A 1 528 ? 4.794 -4.200 -19.015 1.00 73.62 528 PRO A N 1
ATOM 3982 C CA . PRO A 1 528 ? 4.084 -3.846 -17.785 1.00 73.62 528 PRO A CA 1
ATOM 3983 C C . PRO A 1 528 ? 3.896 -2.345 -17.578 1.00 73.62 528 PRO A C 1
ATOM 3985 O O . PRO A 1 528 ? 3.278 -1.956 -16.593 1.00 73.62 528 PRO A O 1
ATOM 3988 N N . THR A 1 529 ? 4.389 -1.509 -18.492 1.00 81.12 529 THR A N 1
ATOM 3989 C CA . THR A 1 529 ? 4.228 -0.056 -18.444 1.00 81.12 529 THR A CA 1
ATOM 3990 C C . THR A 1 529 ? 3.337 0.429 -19.588 1.00 81.12 529 THR A C 1
ATOM 3992 O O . THR A 1 529 ? 3.341 -0.178 -20.668 1.00 81.12 529 THR A O 1
ATOM 3995 N N . PRO A 1 530 ? 2.596 1.538 -19.422 1.00 81.69 530 PRO A N 1
ATOM 3996 C CA . PRO A 1 530 ? 1.788 2.100 -20.501 1.00 81.69 530 PRO A CA 1
ATOM 3997 C C . PRO A 1 530 ? 2.566 2.391 -21.788 1.00 81.69 530 PRO A C 1
ATOM 3999 O O . PRO A 1 530 ? 2.024 2.184 -22.870 1.00 81.69 530 PRO A O 1
ATOM 4002 N N . ALA A 1 531 ? 3.825 2.827 -21.709 1.00 74.44 531 ALA A N 1
ATOM 4003 C CA . ALA A 1 531 ? 4.689 3.103 -22.856 1.00 74.44 531 ALA A CA 1
ATOM 4004 C C . ALA A 1 531 ? 5.039 1.826 -23.617 1.00 74.44 531 ALA A C 1
ATOM 4006 O O . ALA A 1 531 ? 4.890 1.780 -24.840 1.00 74.44 531 ALA A O 1
ATOM 4007 N N . LEU A 1 532 ? 5.434 0.769 -22.901 1.00 73.62 532 LEU A N 1
ATOM 4008 C CA . LEU A 1 532 ? 5.718 -0.525 -23.514 1.00 73.62 532 LEU A CA 1
ATOM 4009 C C . LEU A 1 532 ? 4.443 -1.132 -24.116 1.00 73.62 532 LEU A C 1
ATOM 4011 O O . LEU A 1 532 ? 4.475 -1.618 -25.247 1.00 73.62 532 LEU A O 1
ATOM 4015 N N . LEU A 1 533 ? 3.306 -1.068 -23.408 1.00 80.94 533 LEU A N 1
ATOM 4016 C CA . LEU A 1 533 ? 2.047 -1.624 -23.911 1.00 80.94 533 LEU A CA 1
ATOM 4017 C C . LEU A 1 533 ? 1.526 -0.838 -25.117 1.00 80.94 533 LEU A C 1
ATOM 4019 O O . LEU A 1 533 ? 1.029 -1.437 -26.067 1.00 80.94 533 LEU A O 1
ATOM 4023 N N . THR A 1 534 ? 1.696 0.485 -25.120 1.00 82.00 534 THR A N 1
ATOM 4024 C CA . THR A 1 534 ? 1.367 1.339 -26.268 1.00 82.00 534 THR A CA 1
ATOM 4025 C C . THR A 1 534 ? 2.215 0.978 -27.478 1.00 82.00 534 THR A C 1
ATOM 4027 O O . THR A 1 534 ? 1.663 0.753 -28.553 1.00 82.00 534 THR A O 1
ATOM 4030 N N . ALA A 1 535 ? 3.534 0.859 -27.310 1.00 77.19 535 ALA A N 1
ATOM 4031 C CA . ALA A 1 535 ? 4.432 0.478 -28.397 1.00 77.19 535 ALA A CA 1
ATOM 4032 C C . ALA A 1 535 ? 4.065 -0.898 -28.982 1.00 77.19 535 ALA A C 1
ATOM 4034 O O . ALA A 1 535 ? 4.075 -1.093 -30.199 1.00 77.19 535 ALA A O 1
ATOM 4035 N N . GLU A 1 536 ? 3.683 -1.847 -28.128 1.00 83.81 536 GLU A N 1
ATOM 4036 C CA . GLU A 1 536 ? 3.264 -3.183 -28.546 1.00 83.81 536 GLU A CA 1
ATOM 4037 C C . GLU A 1 536 ? 1.891 -3.191 -29.243 1.00 83.81 536 GLU A C 1
ATOM 4039 O O . GLU A 1 536 ? 1.712 -3.885 -30.251 1.00 83.81 536 GLU A O 1
ATOM 4044 N N . ILE A 1 537 ? 0.934 -2.380 -28.780 1.00 80.44 537 ILE A N 1
ATOM 4045 C CA . ILE A 1 537 ? -0.360 -2.176 -29.446 1.00 80.44 537 ILE A CA 1
ATOM 4046 C C . ILE A 1 537 ? -0.154 -1.537 -30.823 1.00 80.44 537 ILE A C 1
ATOM 4048 O O . ILE A 1 537 ? -0.698 -2.036 -31.801 1.00 80.44 537 ILE A O 1
ATOM 4052 N N . GLN A 1 538 ? 0.694 -0.514 -30.948 1.00 80.38 538 GLN A N 1
ATOM 4053 C CA . GLN A 1 538 ? 1.017 0.104 -32.244 1.00 80.38 538 GLN A CA 1
ATOM 4054 C C . GLN A 1 538 ? 1.673 -0.888 -33.208 1.00 80.38 538 GLN A C 1
ATOM 4056 O O . GLN A 1 538 ? 1.410 -0.881 -34.412 1.00 80.38 538 GLN A O 1
ATOM 4061 N N . ARG A 1 539 ? 2.512 -1.785 -32.683 1.00 77.31 539 ARG A N 1
ATOM 4062 C CA . ARG A 1 539 ? 3.175 -2.825 -33.473 1.00 77.31 539 ARG A CA 1
ATOM 4063 C C . ARG A 1 539 ? 2.204 -3.903 -33.966 1.00 77.31 539 ARG A C 1
ATOM 4065 O O . ARG A 1 539 ? 2.400 -4.444 -35.055 1.00 77.31 539 ARG A O 1
ATOM 4072 N N . THR A 1 540 ? 1.213 -4.274 -33.156 1.00 73.31 540 THR A N 1
ATOM 4073 C CA . THR A 1 540 ? 0.283 -5.386 -33.437 1.00 73.31 540 THR A CA 1
ATOM 4074 C C . THR A 1 540 ? -1.015 -4.947 -34.110 1.00 73.31 540 THR A C 1
ATOM 4076 O O . THR A 1 540 ? -1.582 -5.732 -34.871 1.00 73.31 540 THR A O 1
ATOM 4079 N N . HIS A 1 541 ? -1.424 -3.700 -33.887 1.00 69.25 541 HIS A N 1
ATOM 4080 C CA . HIS A 1 541 ? -2.652 -3.069 -34.363 1.00 69.25 541 HIS A CA 1
ATOM 4081 C C . HIS A 1 541 ? -2.379 -1.661 -34.936 1.00 69.25 541 HIS A C 1
ATOM 4083 O O . HIS A 1 541 ? -2.873 -0.659 -34.406 1.00 69.25 541 HIS A O 1
ATOM 4089 N N . PRO A 1 542 ? -1.585 -1.544 -36.019 1.00 69.81 542 PRO A N 1
ATOM 4090 C CA . PRO A 1 542 ? -1.215 -0.250 -36.603 1.00 69.81 542 PRO A CA 1
ATOM 4091 C C . PRO A 1 542 ? -2.422 0.574 -37.090 1.00 69.81 542 PRO A C 1
ATOM 4093 O O . PRO A 1 542 ? -2.326 1.793 -37.224 1.00 69.81 542 PRO A O 1
ATOM 4096 N N . GLU A 1 543 ? -3.571 -0.066 -37.331 1.00 66.50 543 GLU A N 1
ATOM 4097 C CA . GLU A 1 543 ? -4.841 0.581 -37.672 1.00 66.50 543 GLU A CA 1
ATOM 4098 C C . GLU A 1 543 ? -5.371 1.532 -36.581 1.00 66.50 543 GLU A C 1
ATOM 4100 O O . GLU A 1 543 ? -6.109 2.470 -36.891 1.00 66.50 543 GLU A O 1
ATOM 4105 N N . ILE A 1 544 ? -4.980 1.341 -35.315 1.00 67.56 544 ILE A N 1
ATOM 4106 C CA . ILE A 1 544 ? -5.436 2.177 -34.194 1.00 67.56 544 ILE A CA 1
ATOM 4107 C C . ILE A 1 544 ? -4.863 3.588 -34.291 1.00 67.56 544 ILE A C 1
ATOM 4109 O O . ILE A 1 544 ? -5.583 4.546 -34.027 1.00 67.56 544 ILE A O 1
ATOM 4113 N N . ASP A 1 545 ? -3.610 3.754 -34.723 1.00 63.53 545 ASP A N 1
ATOM 4114 C CA . ASP A 1 545 ? -3.015 5.087 -34.889 1.00 63.53 545 ASP A CA 1
ATOM 4115 C C . ASP A 1 545 ? -3.769 5.908 -35.951 1.00 63.53 545 ASP A C 1
ATOM 4117 O O . ASP A 1 545 ? -3.842 7.136 -35.881 1.00 63.53 545 ASP A O 1
ATOM 4121 N N . GLU A 1 546 ? -4.337 5.256 -36.969 1.00 57.84 546 GLU A N 1
ATOM 4122 C CA . GLU A 1 546 ? -5.184 5.904 -37.978 1.00 57.84 546 GLU A CA 1
ATOM 4123 C C . GLU A 1 546 ? -6.588 6.215 -37.432 1.00 57.84 546 GLU A C 1
ATOM 4125 O O . GLU A 1 546 ? -7.116 7.301 -37.687 1.00 57.84 546 GLU A O 1
ATOM 4130 N N . LEU A 1 547 ? -7.154 5.328 -36.605 1.00 54.34 547 LEU A N 1
ATOM 4131 C CA . LEU A 1 547 ? -8.435 5.530 -35.921 1.00 54.34 547 LEU A CA 1
ATOM 4132 C C . LEU A 1 547 ? -8.372 6.686 -34.907 1.00 54.34 547 LEU A C 1
ATOM 4134 O O . LEU A 1 547 ? -9.203 7.591 -34.960 1.00 54.34 547 LEU A O 1
ATOM 4138 N N . VAL A 1 548 ? -7.359 6.702 -34.035 1.00 58.25 548 VAL A N 1
ATOM 4139 C CA . VAL A 1 548 ? -7.138 7.734 -33.006 1.00 58.25 548 VAL A CA 1
ATOM 4140 C C . VAL A 1 548 ? -6.893 9.100 -33.655 1.00 58.25 548 VAL A C 1
ATOM 4142 O O . VAL A 1 548 ? -7.491 10.091 -33.238 1.00 58.25 548 VAL A O 1
ATOM 4145 N N . ARG A 1 549 ? -6.117 9.164 -34.751 1.00 60.19 549 ARG A N 1
ATOM 4146 C CA . ARG A 1 549 ? -5.947 10.405 -35.533 1.00 60.19 549 ARG A CA 1
ATOM 4147 C C . ARG A 1 549 ? -7.237 10.867 -36.211 1.00 60.19 549 ARG A C 1
ATOM 4149 O O . ARG A 1 549 ? -7.509 12.064 -36.229 1.00 60.19 549 ARG A O 1
ATOM 4156 N N . SER A 1 550 ? -8.039 9.946 -36.745 1.00 47.88 550 SER A N 1
ATOM 4157 C CA . SER A 1 550 ? -9.310 10.279 -37.406 1.00 47.88 550 SER A CA 1
ATOM 4158 C C . SER A 1 550 ? -10.354 10.803 -36.414 1.00 47.88 550 SER A C 1
ATOM 4160 O O . SER A 1 550 ? -11.069 11.757 -36.717 1.00 47.88 550 SER A O 1
ATOM 4162 N N . VAL A 1 551 ? -10.415 10.224 -35.209 1.00 48.12 551 VAL A N 1
ATOM 4163 C CA . VAL A 1 551 ? -11.291 10.687 -34.121 1.00 48.12 551 VAL A CA 1
ATOM 4164 C C . VAL A 1 551 ? -10.835 12.051 -33.594 1.00 48.12 551 VAL A C 1
ATOM 4166 O O . VAL A 1 551 ? -11.673 12.936 -33.432 1.00 48.12 551 VAL A O 1
ATOM 4169 N N . ALA A 1 552 ? -9.529 12.280 -33.425 1.00 49.16 552 ALA A N 1
ATOM 4170 C CA . ALA A 1 552 ? -8.990 13.588 -33.041 1.00 49.16 552 ALA A CA 1
ATOM 4171 C C . ALA A 1 552 ? -9.337 14.688 -34.064 1.00 49.16 552 ALA A C 1
ATOM 4173 O O . ALA A 1 552 ? -9.831 15.748 -33.691 1.00 49.16 552 ALA A O 1
ATOM 4174 N N . GLN A 1 553 ? -9.190 14.402 -35.365 1.00 43.88 553 GLN A N 1
ATOM 4175 C CA . GLN A 1 553 ? -9.524 15.340 -36.448 1.00 43.88 553 GLN A CA 1
ATOM 4176 C C . GLN A 1 553 ? -11.031 15.635 -36.562 1.00 43.88 553 GLN A C 1
ATOM 4178 O O . GLN A 1 553 ? -11.420 16.754 -36.905 1.00 43.88 553 GLN A O 1
ATOM 4183 N N . LEU A 1 554 ? -11.891 14.652 -36.269 1.00 38.78 554 LEU A N 1
ATOM 4184 C CA . LEU A 1 554 ? -13.346 14.840 -36.210 1.00 38.78 554 LEU A CA 1
ATOM 4185 C C . LEU A 1 554 ? -13.770 15.666 -34.987 1.00 38.78 554 LEU A C 1
ATOM 4187 O O . LEU A 1 554 ? -14.692 16.469 -35.098 1.00 38.78 554 LEU A O 1
ATOM 4191 N N . THR A 1 555 ? -13.083 15.508 -33.853 1.00 39.88 555 THR A N 1
ATOM 4192 C CA . THR A 1 555 ? -13.375 16.231 -32.603 1.00 39.88 555 THR A CA 1
ATOM 4193 C C . THR A 1 555 ? -12.962 17.707 -32.698 1.00 39.88 555 THR A C 1
ATOM 4195 O O . THR A 1 555 ? -13.731 18.573 -32.289 1.00 39.88 555 THR A O 1
ATOM 4198 N N . ASP A 1 556 ? -11.837 18.006 -33.361 1.00 40.03 556 ASP A N 1
ATOM 4199 C CA . ASP A 1 556 ? -11.395 19.380 -33.671 1.00 40.03 556 ASP A CA 1
ATOM 4200 C C . ASP A 1 556 ? -12.271 20.092 -34.718 1.00 40.03 556 ASP A C 1
ATOM 4202 O O . ASP A 1 556 ? -12.311 21.317 -34.771 1.00 40.03 556 ASP A O 1
ATOM 4206 N N . SER A 1 557 ? -13.000 19.344 -35.554 1.00 35.50 557 SER A N 1
ATOM 4207 C CA . SER A 1 557 ? -13.894 19.916 -36.577 1.00 35.50 557 SER A CA 1
ATOM 4208 C C . SER A 1 557 ? -15.314 20.204 -36.058 1.00 35.50 557 SER A C 1
ATOM 4210 O O . SER A 1 557 ? -16.117 20.813 -36.767 1.00 35.50 557 SER A O 1
ATOM 4212 N N . LEU A 1 558 ? -15.650 19.749 -34.844 1.00 35.12 558 LEU A N 1
ATOM 4213 C CA . LEU A 1 558 ? -16.985 19.857 -34.236 1.00 35.12 558 LEU A CA 1
ATOM 4214 C C . LEU A 1 558 ? -17.107 21.003 -33.213 1.00 35.12 558 LEU A C 1
ATOM 4216 O O . LEU A 1 558 ? -18.206 21.257 -32.722 1.00 35.12 558 LEU A O 1
ATOM 4220 N N . THR A 1 559 ? -16.023 21.723 -32.919 1.00 38.09 559 THR A N 1
ATOM 4221 C CA . THR A 1 559 ? -15.971 22.811 -31.924 1.00 38.09 559 THR A CA 1
ATOM 4222 C C . THR A 1 559 ? -16.478 24.174 -32.427 1.00 38.09 559 THR A C 1
ATOM 4224 O O . THR A 1 559 ? -16.654 25.073 -31.609 1.00 38.09 559 THR A O 1
ATOM 4227 N N . ASP A 1 560 ? -16.820 24.312 -33.718 1.00 35.59 560 ASP A N 1
ATOM 4228 C CA . ASP A 1 560 ? -17.226 25.586 -34.356 1.00 35.59 560 ASP A CA 1
ATOM 4229 C C . ASP A 1 560 ? -18.691 25.653 -34.857 1.00 35.59 560 ASP A C 1
ATOM 4231 O O . ASP A 1 560 ? -19.065 26.561 -35.605 1.00 35.59 560 ASP A O 1
ATOM 4235 N N . LEU A 1 561 ? -19.571 24.731 -34.450 1.00 33.81 561 LEU A N 1
ATOM 4236 C CA . LEU A 1 561 ? -20.998 24.792 -34.805 1.00 33.81 561 LEU A CA 1
ATOM 4237 C C . LEU A 1 561 ? -21.867 25.059 -33.572 1.00 33.81 561 LEU A C 1
ATOM 4239 O O . LEU A 1 561 ? -22.027 24.196 -32.710 1.00 33.81 561 LEU A O 1
ATOM 4243 N N . GLU A 1 562 ? -22.492 26.243 -33.517 1.00 35.16 562 GLU A N 1
ATOM 4244 C CA . GLU A 1 562 ? -23.634 26.466 -32.624 1.00 35.16 562 GLU A CA 1
ATOM 4245 C C . GLU A 1 562 ? -24.710 25.395 -32.893 1.00 35.16 562 GLU A C 1
ATOM 4247 O O . GLU A 1 562 ? -25.026 25.111 -34.056 1.00 35.16 562 GLU A O 1
ATOM 4252 N N . PRO A 1 563 ? -25.304 24.792 -31.847 1.00 32.31 563 PRO A N 1
ATOM 4253 C CA . PRO A 1 563 ? -26.241 23.697 -32.028 1.00 32.31 563 PRO A CA 1
ATOM 4254 C C . PRO A 1 563 ? -27.524 24.201 -32.696 1.00 32.31 563 PRO A C 1
ATOM 4256 O O . PRO A 1 563 ? -28.294 24.980 -32.128 1.00 32.31 563 PRO A O 1
ATOM 4259 N N . ALA A 1 564 ? -27.782 23.716 -33.910 1.00 35.94 564 ALA A N 1
ATOM 4260 C CA . ALA A 1 564 ? -29.074 23.861 -34.564 1.00 35.94 564 ALA A CA 1
ATOM 4261 C C . ALA A 1 564 ? -30.164 23.108 -33.767 1.00 35.94 564 ALA A C 1
ATOM 4263 O O . ALA A 1 564 ? -29.904 22.032 -33.218 1.00 35.94 564 ALA A O 1
ATOM 4264 N N . PRO A 1 565 ? -31.405 23.622 -33.699 1.00 39.91 565 PRO A N 1
ATOM 4265 C CA . PRO A 1 565 ? -32.472 22.952 -32.971 1.00 39.91 565 PRO A CA 1
ATOM 4266 C C . PRO A 1 565 ? -32.967 21.706 -33.730 1.00 39.91 565 PRO A C 1
ATOM 4268 O O . PRO A 1 565 ? -33.614 21.819 -34.770 1.00 39.91 565 PRO A O 1
ATOM 4271 N N . GLY A 1 566 ? -32.716 20.526 -33.148 1.00 38.84 566 GLY A N 1
ATOM 4272 C CA . GLY A 1 566 ? -33.211 19.207 -33.582 1.00 38.84 566 GLY A CA 1
ATOM 4273 C C . GLY A 1 566 ? -32.201 18.458 -34.462 1.00 38.84 566 GLY A C 1
ATOM 4274 O O . GLY A 1 566 ? -31.674 19.022 -35.406 1.00 38.84 566 GLY A O 1
ATOM 4275 N N . GLN A 1 567 ? -31.872 17.186 -34.242 1.00 33.31 567 GLN A N 1
ATOM 4276 C CA . GLN A 1 567 ? -32.632 16.076 -33.669 1.00 33.31 567 GLN A CA 1
ATOM 4277 C C . GLN A 1 567 ? -31.716 15.260 -32.747 1.00 33.31 567 GLN A C 1
ATOM 4279 O O . GLN A 1 567 ? -30.585 14.950 -33.111 1.00 33.31 567 GLN A O 1
ATOM 4284 N N . ALA A 1 568 ? -32.211 14.916 -31.556 1.00 30.06 568 ALA A N 1
ATOM 4285 C CA . ALA A 1 568 ? -31.534 13.972 -30.677 1.00 30.06 568 ALA A CA 1
ATOM 4286 C C . ALA A 1 568 ? -31.295 12.645 -31.425 1.00 30.06 568 ALA A C 1
ATOM 4288 O O . ALA A 1 568 ? -32.188 12.229 -32.175 1.00 30.06 568 ALA A O 1
ATOM 4289 N N . PRO A 1 569 ? -30.150 11.968 -31.210 1.00 31.03 569 PRO A N 1
ATOM 4290 C CA . PRO A 1 569 ? -30.015 10.574 -31.600 1.00 31.03 569 PRO A CA 1
ATOM 4291 C C . PRO A 1 569 ? -31.196 9.828 -30.990 1.00 31.03 569 PRO A C 1
ATOM 4293 O O . PRO A 1 569 ? -31.525 10.041 -29.819 1.00 31.03 569 PRO A O 1
ATOM 4296 N N . GLU A 1 570 ? -31.881 9.035 -31.808 1.00 31.52 570 GLU A N 1
ATOM 4297 C CA . GLU A 1 570 ? -33.001 8.219 -31.369 1.00 31.52 570 GLU A CA 1
ATOM 4298 C C . GLU A 1 570 ? -32.559 7.457 -30.120 1.00 31.52 570 GLU A C 1
ATOM 4300 O O . GLU A 1 570 ? -31.585 6.703 -30.150 1.00 31.52 570 GLU A O 1
ATOM 4305 N N . ALA A 1 571 ? -33.198 7.786 -28.994 1.00 29.80 571 ALA A N 1
ATOM 4306 C CA . ALA A 1 571 ? -32.832 7.257 -27.698 1.00 29.80 571 ALA A CA 1
ATOM 4307 C C . ALA A 1 571 ? -32.759 5.735 -27.808 1.00 29.80 571 ALA A C 1
ATOM 4309 O O . ALA A 1 571 ? -33.737 5.103 -28.223 1.00 29.80 571 ALA A O 1
ATOM 4310 N N . ALA A 1 572 ? -31.624 5.161 -27.398 1.00 35.19 572 ALA A N 1
ATOM 4311 C CA . ALA A 1 572 ? -31.575 3.756 -27.028 1.00 35.19 572 ALA A CA 1
ATOM 4312 C C . ALA A 1 572 ? -32.831 3.458 -26.191 1.00 35.19 572 ALA A C 1
ATOM 4314 O O . ALA A 1 572 ? -33.213 4.303 -25.365 1.00 35.19 572 ALA A O 1
ATOM 4315 N N . PRO A 1 573 ? -33.540 2.349 -26.467 1.00 31.09 573 PRO A N 1
ATOM 4316 C CA . PRO A 1 573 ? -34.854 2.112 -25.898 1.00 31.09 573 PRO A CA 1
ATOM 4317 C C . PRO A 1 573 ? -34.762 2.300 -24.389 1.00 31.09 573 PRO A C 1
ATOM 4319 O O . PRO A 1 573 ? -33.980 1.624 -23.725 1.00 31.09 573 PRO A O 1
ATOM 4322 N N . LYS A 1 574 ? -35.525 3.272 -23.867 1.00 34.22 574 LYS A N 1
ATOM 4323 C CA . LYS A 1 574 ? -35.681 3.475 -22.426 1.00 34.22 574 LYS A CA 1
ATOM 4324 C C . LYS A 1 574 ? -35.894 2.103 -21.804 1.00 34.22 574 LYS A C 1
ATOM 4326 O O . LYS A 1 574 ? -36.833 1.411 -22.210 1.00 34.22 574 LYS A O 1
ATOM 4331 N N . ALA A 1 575 ? -35.057 1.747 -20.828 1.00 42.34 575 ALA A N 1
ATOM 4332 C CA . ALA A 1 575 ? -35.342 0.631 -19.942 1.00 42.34 575 ALA A CA 1
ATOM 4333 C C . ALA A 1 575 ? -36.834 0.708 -19.560 1.00 42.34 575 ALA A C 1
ATOM 4335 O O . ALA A 1 575 ? -37.320 1.806 -19.240 1.00 42.34 575 ALA A O 1
ATOM 4336 N N . PRO A 1 576 ? -37.599 -0.392 -19.692 1.00 42.12 576 PRO A N 1
ATOM 4337 C CA . PRO A 1 576 ? -39.017 -0.373 -19.368 1.00 42.12 576 PRO A CA 1
ATOM 4338 C C . PRO A 1 576 ? -39.193 0.147 -17.939 1.00 42.12 576 PRO A C 1
ATOM 4340 O O . PRO A 1 576 ? -38.324 -0.052 -17.091 1.00 42.12 576 PRO A O 1
ATOM 4343 N N . ALA A 1 577 ? -40.294 0.867 -17.705 1.00 41.53 577 ALA A N 1
ATOM 4344 C CA . ALA A 1 577 ? -40.575 1.553 -16.447 1.00 41.53 577 ALA A CA 1
ATOM 4345 C C . ALA A 1 577 ? -40.203 0.694 -15.225 1.00 41.53 577 ALA A C 1
ATOM 4347 O O . ALA A 1 577 ? -40.538 -0.494 -15.182 1.00 41.53 577 ALA A O 1
ATOM 4348 N N . ALA A 1 578 ? -39.560 1.326 -14.237 1.00 53.97 578 ALA A N 1
ATOM 4349 C CA . ALA A 1 578 ? -39.034 0.733 -13.003 1.00 53.97 578 ALA A CA 1
ATOM 4350 C C . ALA A 1 578 ? -40.066 -0.032 -12.138 1.00 53.97 578 ALA A C 1
ATOM 4352 O O . ALA A 1 578 ? -39.701 -0.577 -11.104 1.00 53.97 578 ALA A O 1
ATOM 4353 N N . ASP A 1 579 ? -41.322 -0.128 -12.584 1.00 62.03 579 ASP A N 1
ATOM 4354 C CA . ASP A 1 579 ? -42.461 -0.732 -11.891 1.00 62.03 579 ASP A CA 1
ATOM 4355 C C . ASP A 1 579 ? -42.888 -2.104 -12.457 1.00 62.03 579 ASP A C 1
ATOM 4357 O O . ASP A 1 579 ? -43.927 -2.638 -12.066 1.00 62.03 579 ASP A O 1
ATOM 4361 N N . THR A 1 580 ? -42.140 -2.699 -13.397 1.00 80.25 580 THR A N 1
ATOM 4362 C CA . THR A 1 580 ? -42.536 -3.968 -14.046 1.00 80.25 580 THR A CA 1
ATOM 4363 C C . THR A 1 580 ? -41.595 -5.131 -13.737 1.00 80.25 580 THR A C 1
ATOM 4365 O O . THR A 1 580 ? -40.382 -4.969 -13.626 1.00 80.25 580 THR A O 1
ATOM 4368 N N . VAL A 1 581 ? -42.168 -6.333 -13.597 1.00 89.12 581 VAL A N 1
ATOM 4369 C CA . VAL A 1 581 ? -41.404 -7.581 -13.452 1.00 89.12 581 VAL A CA 1
ATOM 4370 C C . VAL A 1 581 ? -40.749 -7.920 -14.788 1.00 89.12 581 VAL A C 1
ATOM 4372 O O . VAL A 1 581 ? -41.437 -7.998 -15.807 1.00 89.12 581 VAL A O 1
ATOM 4375 N N . ARG A 1 582 ? -39.437 -8.169 -14.783 1.00 92.44 582 ARG A N 1
ATOM 4376 C CA . ARG A 1 582 ? -38.684 -8.581 -15.978 1.00 92.44 582 ARG A CA 1
ATOM 4377 C C . ARG A 1 582 ? -38.285 -10.048 -15.885 1.00 92.44 582 ARG A C 1
ATOM 4379 O O . ARG A 1 582 ? -37.863 -10.508 -14.828 1.00 92.44 582 ARG A O 1
ATOM 4386 N N . LEU A 1 583 ? -38.415 -10.763 -17.000 1.00 93.94 583 LEU A N 1
ATOM 4387 C CA . LEU A 1 583 ? -37.940 -12.135 -17.165 1.00 93.94 583 LEU A CA 1
ATOM 4388 C C . LEU A 1 583 ? -36.753 -12.123 -18.123 1.00 93.94 583 LEU A C 1
ATOM 4390 O O . LEU A 1 583 ? -36.908 -11.829 -19.306 1.00 93.94 583 LEU A O 1
ATOM 4394 N N . VAL A 1 584 ? -35.579 -12.435 -17.594 1.00 93.94 584 VAL A N 1
ATOM 4395 C CA . VAL A 1 584 ? -34.304 -12.432 -18.311 1.00 93.94 584 VAL A CA 1
ATOM 4396 C C . VAL A 1 584 ? -33.823 -13.881 -18.435 1.00 93.94 584 VAL A C 1
ATOM 4398 O O . VAL A 1 584 ? -34.038 -14.665 -17.511 1.00 93.94 584 VAL A O 1
ATOM 4401 N N . PRO A 1 585 ? -33.218 -14.313 -19.552 1.00 92.81 585 PRO A N 1
ATOM 4402 C CA . PRO A 1 585 ? -32.538 -15.606 -19.597 1.00 92.81 585 PRO A CA 1
ATOM 4403 C C . PRO A 1 585 ? -31.449 -15.707 -18.517 1.00 92.81 585 PRO A C 1
ATOM 4405 O O . PRO A 1 585 ? -30.928 -14.694 -18.070 1.00 92.81 585 PRO A O 1
ATOM 4408 N N . LEU A 1 586 ? -31.079 -16.917 -18.100 1.00 91.69 586 LEU A N 1
ATOM 4409 C CA . LEU A 1 586 ? -29.897 -17.077 -17.244 1.00 91.69 586 LEU A CA 1
ATOM 4410 C C . LEU A 1 586 ? -28.628 -16.876 -18.081 1.00 91.69 586 LEU A C 1
ATOM 4412 O O . LEU A 1 586 ? -28.572 -17.321 -19.238 1.00 91.69 586 LEU A O 1
ATOM 4416 N N . ALA A 1 587 ? -27.618 -16.260 -17.467 1.00 86.94 587 ALA A N 1
ATOM 4417 C CA . ALA A 1 587 ? -26.234 -16.366 -17.922 1.00 86.94 587 ALA A CA 1
ATOM 4418 C C . ALA A 1 587 ? -25.769 -17.831 -17.861 1.00 86.94 587 ALA A C 1
ATOM 4420 O O . ALA A 1 587 ? -26.323 -18.638 -17.104 1.00 86.94 587 ALA A O 1
ATOM 4421 N N . SER A 1 588 ? -24.735 -18.195 -18.619 1.00 82.50 588 SER A N 1
ATOM 4422 C CA . SER A 1 588 ? -24.239 -19.582 -18.622 1.00 82.50 588 SER A CA 1
ATOM 4423 C C . SER A 1 588 ? -23.768 -20.052 -17.235 1.00 82.50 588 SER A C 1
ATOM 4425 O O . SER A 1 588 ? -24.047 -21.191 -16.854 1.00 82.50 588 SER A O 1
ATOM 4427 N N . SER A 1 589 ? -23.117 -19.181 -16.453 1.00 81.25 589 SER A N 1
ATOM 4428 C CA . SER A 1 589 ? -22.700 -19.452 -15.063 1.00 81.25 589 SER A CA 1
ATOM 4429 C C . SER A 1 589 ? -23.901 -19.756 -14.157 1.00 81.25 589 SER A C 1
ATOM 4431 O O . SER A 1 589 ? -23.945 -20.785 -13.479 1.00 81.25 589 SER A O 1
ATOM 4433 N N . GLN A 1 590 ? -24.932 -18.910 -14.215 1.00 90.06 590 GLN A N 1
ATOM 4434 C CA . GLN A 1 590 ? -26.171 -19.092 -13.462 1.00 90.06 590 GLN A CA 1
ATOM 4435 C C . GLN A 1 590 ? -26.913 -20.361 -13.881 1.00 90.06 590 GLN A C 1
ATOM 4437 O O . GLN A 1 590 ? -27.432 -21.076 -13.027 1.00 90.06 590 GLN A O 1
ATOM 4442 N N . LEU A 1 591 ? -26.959 -20.670 -15.181 1.00 88.44 591 LEU A N 1
ATOM 4443 C CA . LEU A 1 591 ? -27.611 -21.874 -15.691 1.00 88.44 591 LEU A CA 1
ATOM 4444 C C . LEU A 1 591 ? -26.964 -23.140 -15.122 1.00 88.44 591 LEU A C 1
ATOM 4446 O O . LEU A 1 591 ? -27.674 -24.077 -14.765 1.00 88.44 591 LEU A O 1
ATOM 4450 N N . GLN A 1 592 ? -25.635 -23.178 -15.002 1.00 82.88 592 GLN A N 1
ATOM 4451 C CA . GLN A 1 592 ? -24.949 -24.320 -14.397 1.00 82.88 592 GLN A CA 1
ATOM 4452 C C . GLN A 1 592 ? -25.311 -24.508 -12.929 1.00 82.88 592 GLN A C 1
ATOM 4454 O O . GLN A 1 592 ? -25.608 -25.632 -12.523 1.00 82.88 592 GLN A O 1
ATOM 4459 N N . ILE A 1 593 ? -25.301 -23.422 -12.154 1.00 87.50 593 ILE A N 1
ATOM 4460 C CA . ILE A 1 593 ? -25.681 -23.463 -10.741 1.00 87.50 593 ILE A CA 1
ATOM 4461 C C . ILE A 1 593 ? -27.139 -23.898 -10.619 1.00 87.50 593 ILE A C 1
ATOM 4463 O O . ILE A 1 593 ? -27.425 -24.845 -9.897 1.00 87.50 593 ILE A O 1
ATOM 4467 N N . TRP A 1 594 ? -28.047 -23.308 -11.399 1.00 89.88 594 TRP A N 1
ATOM 4468 C CA . TRP A 1 594 ? -29.459 -23.689 -11.406 1.00 89.88 594 TRP A CA 1
ATOM 4469 C C . TRP A 1 594 ? -29.650 -25.174 -11.740 1.00 89.88 594 TRP A C 1
ATOM 4471 O O . TRP A 1 594 ? -30.347 -25.874 -11.017 1.00 89.88 594 TRP A O 1
ATOM 4481 N N . LEU A 1 595 ? -28.980 -25.702 -12.771 1.00 86.00 595 LEU A N 1
ATOM 4482 C CA . LEU A 1 595 ? -29.036 -27.131 -13.113 1.00 86.00 595 LEU A CA 1
ATOM 4483 C C . LEU A 1 595 ? -28.452 -28.035 -12.016 1.00 86.00 595 LEU A C 1
ATOM 4485 O O . LEU A 1 595 ? -28.873 -29.186 -11.891 1.00 86.00 595 LEU A O 1
ATOM 4489 N N . SER A 1 596 ? -27.463 -27.549 -11.262 1.00 83.25 596 SER A N 1
ATOM 4490 C CA . SER A 1 596 ? -26.901 -28.246 -10.102 1.00 83.25 596 SER A CA 1
ATOM 4491 C C . SER A 1 596 ? -27.914 -28.296 -8.953 1.00 83.25 596 SER A C 1
ATOM 4493 O O . SER A 1 596 ? -28.199 -29.373 -8.432 1.00 83.25 596 SER A O 1
ATOM 4495 N N . GLU A 1 597 ? -28.546 -27.162 -8.653 1.00 86.62 597 GLU A N 1
ATOM 4496 C CA . GLU A 1 597 ? -29.605 -27.014 -7.647 1.00 86.62 597 GLU A CA 1
ATOM 4497 C C . GLU A 1 597 ? -30.847 -27.854 -7.983 1.00 86.62 597 GLU A C 1
ATOM 4499 O O . GLU A 1 597 ? -31.420 -28.494 -7.108 1.00 86.62 597 GLU A O 1
ATOM 4504 N N . GLN A 1 598 ? -31.230 -27.964 -9.262 1.00 86.00 598 GLN A N 1
ATOM 4505 C CA . GLN A 1 598 ? -32.334 -28.846 -9.672 1.00 86.00 598 GLN A CA 1
ATOM 4506 C C . GLN A 1 598 ? -32.030 -30.336 -9.447 1.00 86.00 598 GLN A C 1
ATOM 4508 O O . GLN A 1 598 ? -32.947 -31.136 -9.260 1.00 86.00 598 GLN A O 1
ATOM 4513 N N . LYS A 1 599 ? -30.753 -30.740 -9.484 1.00 81.31 599 LYS A N 1
ATOM 4514 C CA . LYS A 1 599 ? -30.351 -32.128 -9.206 1.00 81.31 599 LYS A CA 1
ATOM 4515 C C . LYS A 1 599 ? -30.279 -32.417 -7.713 1.00 81.31 599 LYS A C 1
ATOM 4517 O O . LYS A 1 599 ? -30.609 -33.529 -7.313 1.00 81.31 599 LYS A O 1
ATOM 4522 N N . ASN A 1 600 ? -29.856 -31.431 -6.926 1.00 77.88 600 ASN A N 1
ATOM 4523 C CA . ASN A 1 600 ? -29.653 -31.542 -5.487 1.00 77.88 600 ASN A CA 1
ATOM 4524 C C . ASN A 1 600 ? -30.422 -30.424 -4.757 1.00 77.88 600 ASN A C 1
ATOM 4526 O O . ASN A 1 600 ? -29.801 -29.521 -4.202 1.00 77.88 600 ASN A O 1
ATOM 4530 N N . PRO A 1 601 ? -31.767 -30.441 -4.772 1.00 79.25 601 PRO A N 1
ATOM 4531 C CA . PRO A 1 601 ? -32.547 -29.339 -4.228 1.00 79.25 601 PRO A CA 1
ATOM 4532 C C . PRO A 1 601 ? -32.352 -29.208 -2.716 1.00 79.25 601 PRO A C 1
ATOM 4534 O O . PRO A 1 601 ? -32.470 -30.185 -1.975 1.00 79.25 601 PRO A O 1
ATOM 4537 N N . GLY A 1 602 ? -32.119 -27.977 -2.260 1.00 73.62 602 GLY A N 1
ATOM 4538 C CA . GLY A 1 602 ? -32.004 -27.647 -0.839 1.00 73.62 602 GLY A CA 1
ATOM 4539 C C . GLY A 1 602 ? -30.627 -27.909 -0.229 1.00 73.62 602 GLY A C 1
ATOM 4540 O O . GLY A 1 602 ? -30.511 -27.857 0.997 1.00 73.62 602 GLY A O 1
ATOM 4541 N N . THR A 1 603 ? -29.597 -28.182 -1.039 1.00 79.44 603 THR A N 1
ATOM 4542 C CA . THR A 1 603 ? -28.214 -28.181 -0.548 1.00 79.44 603 THR A CA 1
ATOM 4543 C C . THR A 1 603 ? -27.710 -26.753 -0.339 1.00 79.44 603 THR A C 1
ATOM 4545 O O . THR A 1 603 ? -28.274 -25.779 -0.831 1.00 79.44 603 THR A O 1
ATOM 4548 N N . LEU A 1 604 ? -26.643 -26.618 0.449 1.00 86.31 604 LEU A N 1
ATOM 4549 C CA . LEU A 1 604 ? -26.052 -25.323 0.802 1.00 86.31 604 LEU A CA 1
ATOM 4550 C C . LEU A 1 604 ? -24.823 -24.985 -0.055 1.00 86.31 604 LEU A C 1
ATOM 4552 O O . LEU A 1 604 ? -24.185 -23.958 0.150 1.00 86.31 604 LEU A O 1
ATOM 4556 N N . THR A 1 605 ? -24.510 -25.827 -1.043 1.00 82.06 605 THR A N 1
ATOM 4557 C CA . THR A 1 605 ? -23.267 -25.808 -1.835 1.00 82.06 605 THR A CA 1
ATOM 4558 C C . THR A 1 605 ? -23.069 -24.547 -2.676 1.00 82.06 605 THR A C 1
ATOM 4560 O O . THR A 1 605 ? -21.960 -24.273 -3.147 1.00 82.06 605 THR A O 1
ATOM 4563 N N . HIS A 1 606 ? -24.133 -23.773 -2.887 1.00 87.62 606 HIS A N 1
ATOM 4564 C CA . HIS A 1 606 ? -24.078 -22.487 -3.576 1.00 87.62 606 HIS A CA 1
ATOM 4565 C C . HIS A 1 606 ? -24.501 -21.317 -2.681 1.00 87.62 606 HIS A C 1
ATOM 4567 O O . HIS A 1 606 ? -24.833 -20.248 -3.193 1.00 87.62 606 HIS A O 1
ATOM 4573 N N . THR A 1 607 ? -24.478 -21.492 -1.360 1.00 89.12 607 THR A N 1
ATOM 4574 C CA . THR A 1 607 ? -24.701 -20.406 -0.400 1.00 89.12 607 THR A CA 1
ATOM 4575 C C . THR A 1 607 ? -23.381 -19.838 0.110 1.00 89.12 607 THR A C 1
ATOM 4577 O O . THR A 1 607 ? -22.380 -20.541 0.166 1.00 89.12 607 THR A O 1
ATOM 4580 N N . VAL A 1 608 ? -23.374 -18.555 0.469 1.00 86.69 608 VAL A N 1
ATOM 4581 C CA . VAL A 1 608 ? -22.187 -17.835 0.947 1.00 86.69 608 VAL A CA 1
ATOM 4582 C C . VAL A 1 608 ? -22.528 -17.169 2.281 1.00 86.69 608 VAL A C 1
ATOM 4584 O O . VAL A 1 608 ? -23.107 -16.075 2.286 1.00 86.69 608 VAL A O 1
ATOM 4587 N N . PRO A 1 609 ? -22.266 -17.837 3.418 1.00 86.88 609 PRO A N 1
ATOM 4588 C CA . PRO A 1 609 ? -22.470 -17.268 4.740 1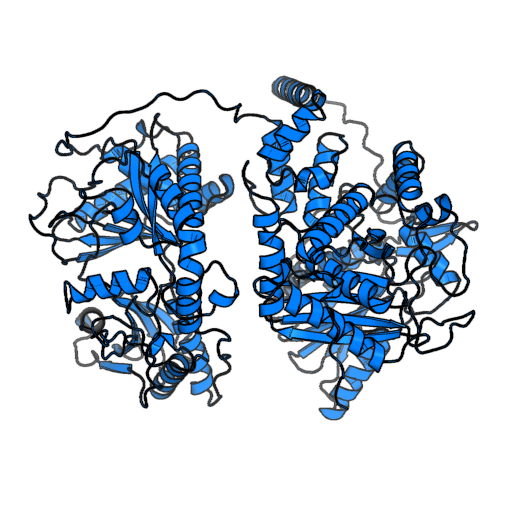.00 86.88 609 PRO A CA 1
ATOM 4589 C C . PRO A 1 609 ? -21.264 -16.426 5.172 1.00 86.88 609 PRO A C 1
ATOM 4591 O O . PRO A 1 609 ? -20.108 -16.844 5.114 1.00 86.88 609 PRO A O 1
ATOM 4594 N N . MET A 1 610 ? -21.558 -15.239 5.678 1.00 85.50 610 MET A N 1
ATOM 4595 C CA . MET A 1 610 ? -20.590 -14.270 6.162 1.00 85.50 610 MET A CA 1
ATOM 4596 C C . MET A 1 610 ? -21.041 -13.721 7.512 1.00 85.50 610 MET A C 1
ATOM 4598 O O . MET A 1 610 ? -22.223 -13.435 7.731 1.00 85.50 610 MET A O 1
ATOM 4602 N N . LEU A 1 611 ? -20.081 -13.571 8.418 1.00 86.06 611 LEU A N 1
ATOM 4603 C CA . LEU A 1 611 ? -20.283 -13.041 9.756 1.00 86.06 611 LEU A CA 1
ATOM 4604 C C . LEU A 1 611 ? -19.485 -11.753 9.924 1.00 86.06 611 LEU A C 1
ATOM 4606 O O . LEU A 1 611 ? -18.309 -11.717 9.568 1.00 86.06 611 LEU A O 1
ATOM 4610 N N . LEU A 1 612 ? -20.109 -10.717 10.480 1.00 89.75 612 LEU A N 1
ATOM 4611 C CA . LEU A 1 612 ? -19.427 -9.482 10.841 1.00 89.75 612 LEU A CA 1
ATOM 4612 C C . LEU A 1 612 ? -19.650 -9.187 12.319 1.00 89.75 612 LEU A C 1
ATOM 4614 O O . LEU A 1 612 ? -20.784 -8.961 12.739 1.00 89.75 612 LEU A O 1
ATOM 4618 N N . THR A 1 613 ? -18.574 -9.160 13.095 1.00 89.94 613 THR A N 1
ATOM 4619 C CA . THR A 1 613 ? -18.590 -8.664 14.472 1.00 89.94 613 THR A CA 1
ATOM 4620 C C . THR A 1 613 ? -18.462 -7.150 14.427 1.00 89.94 613 THR A C 1
ATOM 4622 O O . THR A 1 613 ? -17.481 -6.629 13.903 1.00 89.94 613 THR A O 1
ATOM 4625 N N . LEU A 1 614 ? -19.460 -6.450 14.955 1.00 94.19 614 LEU A N 1
ATOM 4626 C CA . LEU A 1 614 ? -19.560 -4.995 14.957 1.00 94.19 614 LEU A CA 1
ATOM 4627 C C . LEU A 1 614 ? -19.407 -4.492 16.393 1.00 94.19 614 LEU A C 1
ATOM 4629 O O . LEU A 1 614 ? -20.154 -4.924 17.276 1.00 94.19 614 LEU A O 1
ATOM 4633 N N . ARG A 1 615 ? -18.452 -3.589 16.631 1.00 93.19 615 ARG A N 1
ATOM 4634 C CA . ARG A 1 615 ? -18.191 -3.009 17.955 1.00 93.19 615 ARG A CA 1
ATOM 4635 C C . ARG A 1 615 ? -18.279 -1.490 17.921 1.00 93.19 615 ARG A C 1
ATOM 4637 O O . ARG A 1 615 ? -17.588 -0.857 17.133 1.00 93.19 615 ARG A O 1
ATOM 4644 N N . GLY A 1 616 ? -19.111 -0.913 18.780 1.00 93.19 616 GLY A N 1
ATOM 4645 C CA . GLY A 1 616 ? -19.364 0.526 18.876 1.00 93.19 616 GLY A CA 1
ATOM 4646 C C . GLY A 1 616 ? -20.859 0.882 18.829 1.00 93.19 616 GLY A C 1
ATOM 4647 O O . GLY A 1 616 ? -21.717 -0.008 18.812 1.00 93.19 616 GLY A O 1
ATOM 4648 N N . PRO A 1 617 ? -21.202 2.183 18.804 1.00 93.00 617 PRO A N 1
ATOM 4649 C CA . PRO A 1 617 ? -22.578 2.681 18.809 1.00 93.00 617 PRO A CA 1
ATOM 4650 C C . PRO A 1 617 ? -23.295 2.459 17.463 1.00 93.00 617 PRO A C 1
ATOM 4652 O O . PRO A 1 617 ? -23.464 3.376 16.660 1.00 93.00 617 PRO A O 1
ATOM 4655 N N . LEU A 1 618 ? -23.750 1.229 17.215 1.00 96.19 618 LEU A N 1
ATOM 4656 C CA . LEU A 1 618 ? -24.481 0.861 16.000 1.00 96.19 618 LEU A CA 1
ATOM 4657 C C . LEU A 1 618 ? -25.940 1.359 16.019 1.00 96.19 618 LEU A C 1
ATOM 4659 O O . LEU A 1 618 ? -26.749 0.930 16.850 1.00 96.19 618 LEU A O 1
ATOM 4663 N N . ASP A 1 619 ? -26.322 2.169 15.026 1.00 95.88 619 ASP A N 1
ATOM 4664 C CA . ASP A 1 619 ? -27.723 2.497 14.751 1.00 95.88 619 ASP A CA 1
ATOM 4665 C C . ASP A 1 619 ? -28.381 1.367 13.944 1.00 95.88 619 ASP A C 1
ATOM 4667 O O . ASP A 1 619 ? -28.285 1.263 12.719 1.00 95.88 619 ASP A O 1
ATOM 4671 N N . THR A 1 620 ? -29.096 0.497 14.653 1.00 95.00 620 THR A N 1
ATOM 4672 C CA . THR A 1 620 ? -29.754 -0.669 14.049 1.00 95.00 620 THR A CA 1
ATOM 4673 C C . THR A 1 620 ? -30.826 -0.307 13.010 1.00 95.00 620 THR A C 1
ATOM 4675 O O . THR A 1 620 ? -31.037 -1.070 12.067 1.00 95.00 620 THR A O 1
ATOM 4678 N N . ALA A 1 621 ? -31.487 0.851 13.144 1.00 94.75 621 ALA A N 1
ATOM 4679 C CA . ALA A 1 621 ? -32.526 1.280 12.211 1.00 94.75 621 ALA A CA 1
ATOM 4680 C C . ALA A 1 621 ? -31.907 1.841 10.924 1.00 94.75 621 ALA A C 1
ATOM 4682 O O . ALA A 1 621 ? -32.385 1.537 9.826 1.00 94.75 621 ALA A O 1
ATOM 4683 N N . ALA A 1 622 ? -30.813 2.599 11.048 1.00 95.25 622 ALA A N 1
ATOM 4684 C CA . ALA A 1 622 ? -30.028 3.049 9.905 1.00 95.25 622 ALA A CA 1
ATOM 4685 C C . ALA A 1 622 ? -29.451 1.860 9.120 1.00 95.25 622 ALA A C 1
ATOM 4687 O O . ALA A 1 622 ? -29.561 1.843 7.895 1.00 95.25 622 ALA A O 1
ATOM 4688 N N . LEU A 1 623 ? -28.929 0.833 9.808 1.00 96.38 623 LEU A N 1
ATOM 4689 C CA . LEU A 1 623 ? -28.416 -0.386 9.168 1.00 96.38 623 LEU A CA 1
ATOM 4690 C C . LEU A 1 623 ? -29.509 -1.135 8.402 1.00 96.38 623 LEU A C 1
ATOM 4692 O O . LEU A 1 623 ? -29.314 -1.490 7.241 1.00 96.38 623 LEU A O 1
ATOM 4696 N N . GLN A 1 624 ? -30.675 -1.341 9.020 1.00 95.75 624 GLN A N 1
ATOM 4697 C CA . GLN A 1 624 ? -31.808 -1.984 8.355 1.00 95.75 624 GLN A CA 1
ATOM 4698 C C . GLN A 1 624 ? -32.250 -1.206 7.107 1.00 95.75 624 GLN A C 1
ATOM 4700 O O . GLN A 1 624 ? -32.498 -1.807 6.061 1.00 95.75 624 GLN A O 1
ATOM 4705 N N . GLY A 1 625 ? -32.339 0.123 7.205 1.00 94.44 625 GLY A N 1
ATOM 4706 C CA . GLY A 1 625 ? -32.677 0.970 6.066 1.00 94.44 625 GLY A CA 1
ATOM 4707 C C . GLY A 1 625 ? -31.639 0.882 4.946 1.00 94.44 625 GLY A C 1
ATOM 4708 O O . GLY A 1 625 ? -32.015 0.753 3.785 1.00 94.44 625 GLY A O 1
ATOM 4709 N N . ALA A 1 626 ? -30.351 0.893 5.297 1.00 95.56 626 ALA A N 1
ATOM 4710 C CA . ALA A 1 626 ? -29.253 0.831 4.339 1.00 95.56 626 ALA A CA 1
ATOM 4711 C C . ALA A 1 626 ? -29.241 -0.492 3.558 1.00 95.56 626 ALA A C 1
ATOM 4713 O O . ALA A 1 626 ? -29.097 -0.474 2.340 1.00 95.56 626 ALA A O 1
ATOM 4714 N N . VAL A 1 627 ? -29.495 -1.630 4.218 1.00 96.31 627 VAL A N 1
ATOM 4715 C CA . VAL A 1 627 ? -29.689 -2.924 3.532 1.00 96.31 627 VAL A CA 1
ATOM 4716 C C . VAL A 1 627 ? -30.829 -2.837 2.511 1.00 96.31 627 VAL A C 1
ATOM 4718 O O . VAL A 1 627 ? -30.686 -3.313 1.385 1.00 96.31 627 VAL A O 1
ATOM 4721 N N . GLY A 1 628 ? -31.946 -2.201 2.879 1.00 94.88 628 GLY A N 1
ATOM 4722 C CA . GLY A 1 628 ? -33.074 -1.980 1.972 1.00 94.88 628 GLY A CA 1
ATOM 4723 C C . GLY A 1 628 ? -32.708 -1.141 0.743 1.00 94.88 628 GLY A C 1
ATOM 4724 O O . GLY A 1 628 ? -33.129 -1.468 -0.367 1.00 94.88 628 GLY A O 1
ATOM 4725 N N . ASP A 1 629 ? -31.882 -0.107 0.913 1.00 94.62 629 ASP A N 1
ATOM 4726 C CA . ASP A 1 629 ? -31.428 0.746 -0.192 1.00 94.62 629 ASP A CA 1
ATOM 4727 C C . ASP A 1 629 ? -30.513 -0.008 -1.168 1.00 94.62 629 ASP A C 1
ATOM 4729 O O . ASP A 1 629 ? -30.683 0.113 -2.386 1.00 94.62 629 ASP A O 1
ATOM 4733 N N . VAL A 1 630 ? -29.599 -0.844 -0.655 1.00 95.44 630 VAL A N 1
ATOM 4734 C CA . VAL A 1 630 ? -28.745 -1.707 -1.493 1.00 95.44 630 VAL A CA 1
ATOM 4735 C C . VAL A 1 630 ? -29.603 -2.693 -2.292 1.00 95.44 630 VAL A C 1
ATOM 4737 O O . VAL A 1 630 ? -29.428 -2.825 -3.503 1.00 95.44 630 VAL A O 1
ATOM 4740 N N . VAL A 1 631 ? -30.589 -3.338 -1.657 1.00 95.81 631 VAL A N 1
ATOM 4741 C CA . VAL A 1 631 ? -31.515 -4.278 -2.323 1.00 95.81 631 VAL A CA 1
ATOM 4742 C C . VAL A 1 631 ? -32.358 -3.586 -3.398 1.00 95.81 631 VAL A C 1
ATOM 4744 O O . VAL A 1 631 ? -32.592 -4.155 -4.465 1.00 95.81 631 VAL A O 1
ATOM 4747 N N . ALA A 1 632 ? -32.808 -2.354 -3.149 1.00 92.50 632 ALA A N 1
ATOM 4748 C CA . ALA A 1 632 ? -33.557 -1.579 -4.133 1.00 92.50 632 ALA A CA 1
ATOM 4749 C C . ALA A 1 632 ? -32.693 -1.228 -5.357 1.00 92.50 632 ALA A C 1
ATOM 4751 O O . ALA A 1 632 ? -33.156 -1.320 -6.500 1.00 92.50 632 ALA A O 1
ATOM 4752 N N . ARG A 1 633 ? -31.429 -0.862 -5.122 1.00 92.31 633 ARG A N 1
ATOM 4753 C CA . ARG A 1 633 ? -30.464 -0.487 -6.159 1.00 92.31 633 ARG A CA 1
ATOM 4754 C C . ARG A 1 633 ? -30.010 -1.679 -7.005 1.00 92.31 633 ARG A C 1
ATOM 4756 O O . ARG A 1 633 ? -30.000 -1.577 -8.230 1.00 92.31 633 ARG A O 1
ATOM 4763 N N . GLN A 1 634 ? -29.654 -2.794 -6.373 1.00 94.50 634 GLN A N 1
ATOM 4764 C CA . GLN A 1 634 ? -28.988 -3.928 -7.015 1.00 94.50 634 GLN A CA 1
ATOM 4765 C C . GLN A 1 634 ? -29.991 -4.989 -7.483 1.00 94.50 634 GLN A C 1
ATOM 4767 O O . GLN A 1 634 ? -30.584 -5.718 -6.689 1.00 94.50 634 GLN A O 1
ATOM 4772 N N . GLU A 1 635 ? -30.166 -5.119 -8.803 1.00 94.56 635 GLU A N 1
ATOM 4773 C CA . GLU A 1 635 ? -31.202 -5.981 -9.397 1.00 94.56 635 GLU A CA 1
ATOM 4774 C C . GLU A 1 635 ? -31.065 -7.456 -9.005 1.00 94.56 635 GLU A C 1
ATOM 4776 O O . GLU A 1 635 ? -32.070 -8.147 -8.824 1.00 94.56 635 GLU A O 1
ATOM 4781 N N . ALA A 1 636 ? -29.830 -7.935 -8.836 1.00 94.62 636 ALA A N 1
ATOM 4782 C CA . ALA A 1 636 ? -29.548 -9.307 -8.430 1.00 94.62 636 ALA A CA 1
ATOM 4783 C C . ALA A 1 636 ? -30.146 -9.637 -7.056 1.00 94.62 636 ALA A C 1
ATOM 4785 O O . ALA A 1 636 ? -30.747 -10.695 -6.897 1.00 94.62 636 ALA A O 1
ATOM 4786 N N . LEU A 1 637 ? -30.087 -8.715 -6.089 1.00 96.06 637 LEU A N 1
ATOM 4787 C CA . LEU A 1 637 ? -30.626 -8.942 -4.742 1.00 96.06 637 LEU A CA 1
ATOM 4788 C C . LEU A 1 637 ? -32.159 -9.013 -4.706 1.00 96.06 637 LEU A C 1
ATOM 4790 O O . LEU A 1 637 ? -32.729 -9.598 -3.786 1.00 96.06 637 LEU A O 1
ATOM 4794 N N . ARG A 1 638 ? -32.822 -8.475 -5.734 1.00 95.38 638 ARG A N 1
ATOM 4795 C CA . ARG A 1 638 ? -34.274 -8.559 -5.964 1.00 95.38 638 ARG A CA 1
ATOM 4796 C C . ARG A 1 638 ? -34.644 -9.507 -7.111 1.00 95.38 638 ARG A C 1
ATOM 4798 O O . ARG A 1 638 ? -35.695 -9.361 -7.741 1.00 95.38 638 ARG A O 1
ATOM 4805 N N . SER A 1 639 ? -33.779 -10.480 -7.392 1.00 95.94 639 SER A N 1
ATOM 4806 C CA . SER A 1 639 ? -33.999 -11.506 -8.410 1.00 95.94 639 SER A CA 1
ATOM 4807 C C . SER A 1 639 ? -34.349 -12.866 -7.810 1.00 95.94 639 SER A C 1
ATOM 4809 O O . SER A 1 639 ? -33.822 -13.278 -6.782 1.00 95.94 639 SER A O 1
ATOM 4811 N N . THR A 1 640 ? -35.232 -13.579 -8.505 1.00 95.94 640 THR A N 1
ATOM 4812 C CA . THR A 1 640 ? -35.586 -14.990 -8.271 1.00 95.94 640 THR A CA 1
ATOM 4813 C C . THR A 1 640 ? -35.380 -15.779 -9.563 1.00 95.94 640 THR A C 1
ATOM 4815 O O . THR A 1 640 ? -35.296 -15.183 -10.635 1.00 95.94 640 THR A O 1
ATOM 4818 N N . PHE A 1 641 ? -35.294 -17.102 -9.500 1.00 95.25 641 PHE A N 1
ATOM 4819 C CA . PHE A 1 641 ? -35.032 -17.973 -10.646 1.00 95.25 641 PHE A CA 1
ATOM 4820 C C . PHE A 1 641 ? -36.183 -18.956 -10.798 1.00 95.25 641 PHE A C 1
ATOM 4822 O O . PHE A 1 641 ? -36.455 -19.745 -9.900 1.00 95.25 641 PHE A O 1
ATOM 4829 N N . VAL A 1 642 ? -36.876 -18.875 -11.928 1.00 94.62 642 VAL A N 1
ATOM 4830 C CA . VAL A 1 642 ? -38.117 -19.607 -12.199 1.00 94.62 642 VAL A CA 1
ATOM 4831 C C . VAL A 1 642 ? -38.032 -20.301 -13.548 1.00 94.62 642 VAL A C 1
ATOM 4833 O O . VAL A 1 642 ? -37.362 -19.818 -14.458 1.00 94.62 642 VAL A O 1
ATOM 4836 N N . GLU A 1 643 ? -38.741 -21.410 -13.709 1.00 93.69 643 GLU A N 1
ATOM 4837 C CA . GLU A 1 643 ? -38.939 -22.020 -15.021 1.00 93.69 643 GLU A CA 1
ATOM 4838 C C . GLU A 1 643 ? -40.157 -21.386 -15.710 1.00 93.69 643 GLU A C 1
ATOM 4840 O O . GLU A 1 643 ? -41.253 -21.335 -15.147 1.00 93.69 643 GLU A O 1
ATOM 4845 N N . VAL A 1 644 ? -39.969 -20.877 -16.929 1.00 91.38 644 VAL A N 1
ATOM 4846 C CA . VAL A 1 644 ? -41.034 -20.325 -17.777 1.00 91.38 644 VAL A CA 1
ATOM 4847 C C . VAL A 1 644 ? -40.939 -21.003 -19.135 1.00 91.38 644 VAL A C 1
ATOM 4849 O O . VAL A 1 644 ? -39.901 -20.936 -19.785 1.00 91.38 644 VAL A O 1
ATOM 4852 N N . ASP A 1 645 ? -42.013 -21.673 -19.553 1.00 88.81 645 ASP A N 1
ATOM 4853 C CA . ASP A 1 645 ? -42.070 -22.431 -20.811 1.00 88.81 645 ASP A CA 1
ATOM 4854 C C . ASP A 1 645 ? -40.928 -23.460 -20.965 1.00 88.81 645 ASP A C 1
ATOM 4856 O O . ASP A 1 645 ? -40.358 -23.617 -22.043 1.00 88.81 645 ASP A O 1
ATOM 4860 N N . ALA A 1 646 ? -40.599 -24.172 -19.877 1.00 85.44 646 ALA A N 1
ATOM 4861 C CA . ALA A 1 646 ? -39.492 -25.136 -19.791 1.00 85.44 646 ALA A CA 1
ATOM 4862 C C . ALA A 1 646 ? -38.083 -24.539 -19.998 1.00 85.44 646 ALA A C 1
ATOM 4864 O O . ALA A 1 646 ? -37.116 -25.277 -20.198 1.00 85.44 646 ALA A O 1
ATOM 4865 N N . GLU A 1 647 ? -37.942 -23.212 -19.922 1.00 89.00 647 GLU A N 1
ATOM 4866 C CA . GLU A 1 647 ? -36.651 -22.529 -19.888 1.00 89.00 647 GLU A CA 1
ATOM 4867 C C . GLU A 1 647 ? -36.455 -21.817 -18.543 1.00 89.00 647 GLU A C 1
ATOM 4869 O O . GLU A 1 647 ? -37.345 -21.086 -18.095 1.00 89.00 647 GLU A O 1
ATOM 4874 N N . PRO A 1 648 ? -35.288 -21.951 -17.893 1.00 93.56 648 PRO A N 1
ATOM 4875 C CA . PRO A 1 648 ? -35.003 -21.173 -16.701 1.00 93.56 648 PRO A CA 1
ATOM 4876 C C . PRO A 1 648 ? -34.856 -19.690 -17.060 1.00 93.56 648 PRO A C 1
ATOM 4878 O O . PRO A 1 648 ? -34.200 -19.311 -18.042 1.00 93.56 648 PRO A O 1
ATOM 4881 N N . ARG A 1 649 ? -35.469 -18.839 -16.238 1.00 94.75 649 ARG A N 1
ATOM 4882 C CA . ARG A 1 649 ? -35.460 -17.380 -16.336 1.00 94.75 649 ARG A CA 1
ATOM 4883 C C . ARG A 1 649 ? -35.165 -16.755 -14.977 1.00 94.75 649 ARG A C 1
ATOM 4885 O O . ARG A 1 649 ? -35.675 -17.190 -13.947 1.00 94.75 649 ARG A O 1
ATOM 4892 N N . GLN A 1 650 ? -34.391 -15.681 -14.992 1.00 95.62 650 GLN A N 1
ATOM 4893 C CA . GLN A 1 650 ? -34.221 -14.777 -13.871 1.00 95.62 650 GLN A CA 1
ATOM 4894 C C . GLN A 1 650 ? -35.385 -13.785 -13.874 1.00 95.62 650 GLN A C 1
ATOM 4896 O O . GLN A 1 650 ? -35.571 -13.008 -14.812 1.00 95.62 650 GLN A O 1
ATOM 4901 N N . ARG A 1 651 ? -36.193 -13.828 -12.820 1.00 96.06 651 ARG A N 1
ATOM 4902 C CA . ARG A 1 651 ? -37.308 -12.925 -12.568 1.00 96.06 651 ARG A CA 1
ATOM 4903 C C . ARG A 1 651 ? -36.864 -11.806 -11.637 1.00 96.06 651 ARG A C 1
ATOM 4905 O O . ARG A 1 651 ? -36.691 -12.027 -10.440 1.00 96.06 651 ARG A O 1
ATOM 4912 N N . ILE A 1 652 ? -36.738 -10.608 -12.193 1.00 95.00 652 ILE A N 1
ATOM 4913 C CA . ILE A 1 652 ? -36.344 -9.392 -11.481 1.00 95.00 652 ILE A CA 1
ATOM 4914 C C . ILE A 1 652 ? -37.614 -8.628 -11.104 1.00 95.00 652 ILE A C 1
ATOM 4916 O O . ILE A 1 652 ? -38.355 -8.186 -11.989 1.00 95.00 652 ILE A O 1
ATOM 4920 N N . VAL A 1 653 ? -37.887 -8.488 -9.805 1.00 94.06 653 VAL A N 1
ATOM 4921 C CA . VAL A 1 653 ? -39.049 -7.731 -9.310 1.00 94.06 653 VAL A CA 1
ATOM 4922 C C . VAL A 1 653 ? -38.662 -6.276 -9.028 1.00 94.06 653 VAL A C 1
ATOM 4924 O O . VAL A 1 653 ? -37.518 -6.027 -8.654 1.00 94.06 653 VAL A O 1
ATOM 4927 N N . PRO A 1 654 ? -39.568 -5.297 -9.205 1.00 88.06 654 PRO A N 1
ATOM 4928 C CA . PRO A 1 654 ? -39.248 -3.878 -9.007 1.00 88.06 654 PRO A CA 1
ATOM 4929 C C . PRO A 1 654 ? -38.877 -3.545 -7.555 1.00 88.06 654 PRO A C 1
ATOM 4931 O O . PRO A 1 654 ? -38.008 -2.714 -7.314 1.00 88.06 654 PRO A O 1
ATOM 4934 N N . HIS A 1 655 ? -39.487 -4.236 -6.592 1.00 89.62 655 HIS A N 1
ATOM 4935 C CA . HIS A 1 655 ? -39.222 -4.072 -5.169 1.00 89.62 655 HIS A CA 1
ATOM 4936 C C . HIS A 1 655 ? -39.298 -5.429 -4.466 1.00 89.62 655 HIS A C 1
ATOM 4938 O O . HIS A 1 655 ? -40.179 -6.239 -4.768 1.00 89.62 655 HIS A O 1
ATOM 4944 N N . LEU A 1 656 ? -38.359 -5.670 -3.551 1.00 92.38 656 LEU A N 1
ATOM 4945 C CA . LEU A 1 656 ? -38.319 -6.836 -2.680 1.00 92.38 656 LEU A CA 1
ATOM 4946 C C . LEU A 1 656 ? -37.895 -6.383 -1.283 1.00 92.38 656 LEU A C 1
ATOM 4948 O O . LEU A 1 656 ? -36.846 -5.758 -1.135 1.00 92.38 656 LEU A O 1
ATOM 4952 N N . ASP A 1 657 ? -38.690 -6.725 -0.275 1.00 89.94 657 ASP A N 1
ATOM 4953 C CA . ASP A 1 657 ? -38.347 -6.471 1.120 1.00 89.94 657 ASP A CA 1
ATOM 4954 C C . ASP A 1 657 ? -37.479 -7.609 1.663 1.00 89.94 657 ASP A C 1
ATOM 4956 O O . ASP A 1 657 ? -37.905 -8.767 1.715 1.00 89.94 657 ASP A O 1
ATOM 4960 N N . VAL A 1 658 ? -36.264 -7.279 2.102 1.00 93.69 658 VAL A N 1
ATOM 4961 C CA . VAL A 1 658 ? -35.375 -8.211 2.807 1.00 93.69 658 VAL A CA 1
ATOM 4962 C C . VAL A 1 658 ? -35.429 -7.894 4.304 1.00 93.69 658 VAL A C 1
ATOM 4964 O O . VAL A 1 658 ? -35.017 -6.807 4.715 1.00 93.69 658 VAL A O 1
ATOM 4967 N N . PRO A 1 659 ? -35.948 -8.803 5.149 1.00 93.12 659 PRO A N 1
ATOM 4968 C CA . PRO A 1 659 ? -36.043 -8.554 6.579 1.00 93.12 659 PRO A CA 1
ATOM 4969 C C . PRO A 1 659 ? -34.661 -8.603 7.244 1.00 93.12 659 PRO A C 1
ATOM 4971 O O . PRO A 1 659 ? -33.858 -9.492 6.962 1.00 93.12 659 PRO A O 1
ATOM 4974 N N . VAL A 1 660 ? -34.429 -7.692 8.194 1.00 96.06 660 VAL A N 1
ATOM 4975 C CA . VAL A 1 660 ? -33.235 -7.648 9.056 1.00 96.06 660 VAL A CA 1
ATOM 4976 C C . VAL A 1 660 ? -33.673 -7.870 10.513 1.00 96.06 660 VAL A C 1
ATOM 4978 O O . VAL A 1 660 ? -33.766 -6.917 11.285 1.00 96.06 660 VAL A O 1
ATOM 4981 N N . PRO A 1 661 ? -34.053 -9.101 10.907 1.00 95.81 661 PRO A N 1
ATOM 4982 C CA . PRO A 1 661 ? -34.455 -9.390 12.278 1.00 95.81 661 PRO A CA 1
ATOM 4983 C C . PRO A 1 661 ? -33.312 -9.102 13.258 1.00 95.81 661 PRO A C 1
ATOM 4985 O O . PRO A 1 661 ? -32.205 -9.618 13.088 1.00 95.81 661 PRO A O 1
ATOM 4988 N N . LEU A 1 662 ? -33.619 -8.322 14.297 1.00 96.31 662 LEU A N 1
ATOM 4989 C CA . LEU A 1 662 ? -32.757 -8.094 15.454 1.00 96.31 662 LEU A CA 1
ATOM 4990 C C . LEU A 1 662 ? -33.097 -9.106 16.557 1.00 96.31 662 LEU A C 1
ATOM 4992 O O . LEU A 1 662 ? -34.221 -9.119 17.060 1.00 96.31 662 LEU A O 1
ATOM 4996 N N . VAL A 1 663 ? -32.126 -9.930 16.943 1.00 96.69 663 VAL A N 1
ATOM 4997 C CA . VAL A 1 663 ? -32.215 -10.825 18.103 1.00 96.69 663 VAL A CA 1
ATOM 4998 C C . VAL A 1 663 ? -31.390 -10.230 19.238 1.00 96.69 663 VAL A C 1
ATOM 5000 O O . VAL A 1 663 ? -30.177 -10.087 19.110 1.00 96.69 663 VAL A O 1
ATOM 5003 N N . ASP A 1 664 ? -32.043 -9.863 20.338 1.00 95.81 664 ASP A N 1
ATOM 5004 C CA . ASP A 1 664 ? -31.384 -9.252 21.494 1.00 95.81 664 ASP A CA 1
ATOM 5005 C C . ASP A 1 664 ? -31.058 -10.309 22.559 1.00 95.81 664 ASP A C 1
ATOM 5007 O O . ASP A 1 664 ? -31.962 -10.904 23.150 1.00 95.81 664 ASP A O 1
ATOM 5011 N N . LEU A 1 665 ? -29.762 -10.547 22.790 1.00 96.00 665 LEU A N 1
ATOM 5012 C CA . LEU A 1 665 ? -29.239 -11.482 23.790 1.00 96.00 665 LEU A CA 1
ATOM 5013 C C . LEU A 1 665 ? -28.601 -10.762 24.993 1.00 96.00 665 LEU A C 1
ATOM 5015 O O . LEU A 1 665 ? -27.894 -11.371 25.800 1.00 96.00 665 LEU A O 1
ATOM 5019 N N . THR A 1 666 ? -28.834 -9.459 25.161 1.00 92.56 666 THR A N 1
ATOM 5020 C CA . THR A 1 666 ? -28.293 -8.711 26.312 1.00 92.56 666 THR A CA 1
ATOM 5021 C C . THR A 1 666 ? -28.846 -9.225 27.645 1.00 92.56 666 THR A C 1
ATOM 5023 O O . THR A 1 666 ? -28.132 -9.239 28.647 1.00 92.56 666 THR A O 1
ATOM 5026 N N . GLY A 1 667 ? -30.086 -9.731 27.647 1.00 88.19 667 GLY A N 1
ATOM 5027 C CA . GLY A 1 667 ? -30.767 -10.283 28.822 1.00 88.19 667 GLY A CA 1
ATOM 5028 C C . GLY A 1 667 ? -30.401 -11.724 29.203 1.00 88.19 667 GLY A C 1
ATOM 5029 O O . GLY A 1 667 ? -30.863 -12.194 30.242 1.00 88.19 667 GLY A O 1
ATOM 5030 N N . THR A 1 668 ? -29.599 -12.437 28.403 1.00 90.88 668 THR A N 1
ATOM 5031 C CA . THR A 1 668 ? -29.162 -13.815 28.705 1.00 90.88 668 THR A CA 1
ATOM 5032 C C . THR A 1 668 ? -27.845 -13.823 29.482 1.00 90.88 668 THR A C 1
ATOM 5034 O O . THR A 1 668 ? -27.017 -12.923 29.320 1.00 90.88 668 THR A O 1
ATOM 5037 N N . GLY A 1 669 ? -27.619 -14.843 30.318 1.00 89.94 669 GLY A N 1
ATOM 5038 C CA . GLY A 1 669 ? -26.341 -15.010 31.023 1.00 89.94 669 GLY A CA 1
ATOM 5039 C C . GLY A 1 669 ? -25.166 -15.215 30.046 1.00 89.94 669 GLY A C 1
ATOM 5040 O O . GLY A 1 669 ? -25.403 -15.683 28.937 1.00 89.94 669 GLY A O 1
ATOM 5041 N N . PRO A 1 670 ? -23.904 -14.903 30.408 1.00 85.12 670 PRO A N 1
ATOM 5042 C CA . PRO A 1 670 ? -22.775 -14.927 29.466 1.00 85.12 670 PRO A CA 1
ATOM 5043 C C . PRO A 1 670 ? -22.555 -16.264 28.738 1.00 85.12 670 PRO A C 1
ATOM 5045 O O . PRO A 1 670 ? -22.350 -16.273 27.527 1.00 85.12 670 PRO A O 1
ATOM 5048 N N . GLU A 1 671 ? -22.638 -17.394 29.449 1.00 87.56 671 GLU A N 1
ATOM 5049 C CA . GLU A 1 671 ? -22.479 -18.730 28.850 1.00 87.56 671 GLU A CA 1
ATOM 5050 C C . GLU A 1 671 ? -23.639 -19.077 27.905 1.00 87.56 671 GLU A C 1
ATOM 5052 O O . GLU A 1 671 ? -23.425 -19.556 26.793 1.00 87.56 671 GLU A O 1
ATOM 5057 N N . GLU A 1 672 ? -24.872 -18.782 28.323 1.00 91.50 672 GLU A N 1
ATOM 5058 C CA . GLU A 1 672 ? -26.078 -18.993 27.517 1.00 91.50 672 GLU A CA 1
ATOM 5059 C C . GLU A 1 672 ? -26.090 -18.087 26.280 1.00 91.50 672 GLU A C 1
ATOM 5061 O O . GLU A 1 672 ? -26.458 -18.529 25.197 1.00 91.50 672 GLU A O 1
ATOM 5066 N N . ARG A 1 673 ? -25.606 -16.846 26.413 1.00 91.44 673 ARG A N 1
ATOM 5067 C CA . ARG A 1 673 ? -25.447 -15.894 25.310 1.00 91.44 673 ARG A CA 1
ATOM 5068 C C . ARG A 1 673 ? -24.495 -16.425 24.250 1.00 91.44 673 ARG A C 1
ATOM 5070 O O . ARG A 1 673 ? -24.829 -16.384 23.073 1.00 91.44 673 ARG A O 1
ATOM 5077 N N . ALA A 1 674 ? -23.321 -16.907 24.658 1.00 86.31 674 ALA A N 1
ATOM 5078 C CA . ALA A 1 674 ? -22.335 -17.454 23.732 1.00 86.31 674 ALA A CA 1
ATOM 5079 C C . ALA A 1 674 ? -22.887 -18.688 22.999 1.00 86.31 674 ALA A C 1
ATOM 5081 O O . ALA A 1 674 ? -22.741 -18.800 21.781 1.00 86.31 674 ALA A O 1
ATOM 5082 N N . LEU A 1 675 ? -23.577 -19.575 23.726 1.00 89.75 675 LEU A N 1
ATOM 5083 C CA . LEU A 1 675 ? -24.220 -20.754 23.148 1.00 89.75 675 LEU A CA 1
ATOM 5084 C C . LEU A 1 675 ? -25.325 -20.375 22.151 1.00 89.75 675 LEU A C 1
ATOM 5086 O O . LEU A 1 675 ? -25.379 -20.928 21.055 1.00 89.75 675 LEU A O 1
ATOM 5090 N N . GLU A 1 676 ? -26.185 -19.422 22.507 1.00 93.00 676 GLU A N 1
ATOM 5091 C CA . GLU A 1 676 ? -27.288 -18.984 21.652 1.00 93.00 676 GLU A CA 1
ATOM 5092 C C . GLU A 1 676 ? -26.791 -18.201 20.432 1.00 93.00 676 GLU A C 1
ATOM 5094 O O . GLU A 1 676 ? -27.284 -18.414 19.327 1.00 93.00 676 GLU A O 1
ATOM 5099 N N . ALA A 1 677 ? -25.764 -17.361 20.581 1.00 90.00 677 ALA A N 1
ATOM 5100 C CA . ALA A 1 677 ? -25.117 -16.683 19.460 1.00 90.00 677 ALA A CA 1
ATOM 5101 C C . ALA A 1 677 ? -24.518 -17.691 18.463 1.00 90.00 677 ALA A C 1
ATOM 5103 O O . ALA A 1 677 ? -24.749 -17.575 17.257 1.00 90.00 677 ALA A O 1
ATOM 5104 N N . ALA A 1 678 ? -23.828 -18.727 18.956 1.00 87.62 678 ALA A N 1
ATOM 5105 C CA . ALA A 1 678 ? -23.319 -19.817 18.123 1.00 87.62 678 ALA A CA 1
ATOM 5106 C C . ALA A 1 678 ? -24.457 -20.601 17.444 1.00 87.62 678 ALA A C 1
ATOM 5108 O O . ALA A 1 678 ? -24.387 -20.877 16.246 1.00 87.62 678 ALA A O 1
ATOM 5109 N N . ARG A 1 679 ? -25.551 -20.890 18.165 1.00 92.94 679 ARG A N 1
ATOM 5110 C CA . ARG A 1 679 ? -26.746 -21.541 17.604 1.00 92.94 679 ARG A CA 1
ATOM 5111 C C . ARG A 1 679 ? -27.371 -20.708 16.483 1.00 92.94 679 ARG A C 1
ATOM 5113 O O . ARG A 1 679 ? -27.724 -21.255 15.443 1.00 92.94 679 ARG A O 1
ATOM 5120 N N . LEU A 1 680 ? -27.505 -19.394 16.674 1.00 92.56 680 LEU A N 1
ATOM 5121 C CA . LEU A 1 680 ? -28.061 -18.470 15.680 1.00 92.56 680 LEU A CA 1
ATOM 5122 C C . LEU A 1 680 ? -27.150 -18.303 14.463 1.00 92.56 680 LEU A C 1
ATOM 5124 O O . LEU A 1 680 ? -27.663 -18.108 13.358 1.00 92.56 680 LEU A O 1
ATOM 5128 N N . ARG A 1 681 ? -25.825 -18.350 14.656 1.00 88.75 681 ARG A N 1
ATOM 5129 C CA . ARG A 1 681 ? -24.835 -18.375 13.570 1.00 88.75 681 ARG A CA 1
ATOM 5130 C C . ARG A 1 681 ? -25.056 -19.608 12.709 1.00 88.75 681 ARG A C 1
ATOM 5132 O O . ARG A 1 681 ? -25.264 -19.468 11.506 1.00 88.75 681 ARG A O 1
ATOM 5139 N N . GLU A 1 682 ? -25.114 -20.774 13.342 1.00 87.81 682 GLU A N 1
ATOM 5140 C CA . GLU A 1 682 ? -25.307 -22.047 12.655 1.00 87.81 682 GLU A CA 1
ATOM 5141 C C . GLU A 1 682 ? -26.661 -22.118 11.943 1.00 87.81 682 GLU A C 1
ATOM 5143 O O . GLU A 1 682 ? -26.736 -22.486 10.774 1.00 87.81 682 GLU A O 1
ATOM 5148 N N . GLU A 1 683 ? -27.730 -21.677 12.608 1.00 90.12 683 GLU A N 1
ATOM 5149 C CA . GLU A 1 683 ? -29.076 -21.619 12.035 1.00 90.12 683 GLU A CA 1
ATOM 5150 C C . GLU A 1 683 ? -29.138 -20.710 10.797 1.00 90.12 683 GLU A C 1
ATOM 5152 O O . GLU A 1 683 ? -29.802 -21.045 9.812 1.00 90.12 683 GLU A O 1
ATOM 5157 N N . THR A 1 684 ? -28.457 -19.557 10.823 1.00 89.12 684 THR A N 1
ATOM 5158 C CA . THR A 1 684 ? -28.386 -18.686 9.645 1.00 89.12 684 THR A CA 1
ATOM 5159 C C . THR A 1 684 ? -27.578 -19.349 8.534 1.00 89.12 684 THR A C 1
ATOM 5161 O O . THR A 1 684 ? -28.094 -19.441 7.425 1.00 89.12 684 THR A O 1
ATOM 5164 N N . ALA A 1 685 ? -26.362 -19.827 8.820 1.00 86.31 685 ALA A N 1
ATOM 5165 C CA . ALA A 1 685 ? -25.459 -20.410 7.823 1.00 86.31 685 ALA A CA 1
ATOM 5166 C C . ALA A 1 685 ? -26.048 -21.650 7.130 1.00 86.31 685 ALA A C 1
ATOM 5168 O O . ALA A 1 685 ? -25.773 -21.885 5.958 1.00 86.31 685 ALA A O 1
ATOM 5169 N N . HIS A 1 686 ? -26.914 -22.391 7.828 1.00 87.38 686 HIS A N 1
ATOM 5170 C CA . HIS A 1 686 ? -27.545 -23.609 7.323 1.00 87.38 686 HIS A CA 1
ATOM 5171 C C . HIS A 1 686 ? -28.993 -23.417 6.860 1.00 87.38 686 HIS A C 1
ATOM 5173 O O . HIS A 1 686 ? -29.742 -24.386 6.746 1.00 87.38 686 HIS A O 1
ATOM 5179 N N . THR A 1 687 ? -29.424 -22.179 6.601 1.00 88.12 687 THR A N 1
ATOM 5180 C CA . THR A 1 687 ? -30.745 -21.924 6.015 1.00 88.12 687 THR A CA 1
ATOM 5181 C C . THR A 1 687 ? -30.713 -22.177 4.496 1.00 88.12 687 THR A C 1
ATOM 5183 O O . THR A 1 687 ? -30.050 -21.421 3.791 1.00 88.12 687 THR A O 1
ATOM 5186 N N . PRO A 1 688 ? -31.509 -23.114 3.943 1.00 88.81 688 PRO A N 1
ATOM 5187 C CA . PRO A 1 688 ? -31.689 -23.225 2.495 1.00 88.81 688 PRO A CA 1
ATOM 5188 C C . PRO A 1 688 ? -32.431 -22.009 1.922 1.00 88.81 688 PRO A C 1
ATOM 5190 O O . PRO A 1 688 ? -33.401 -21.528 2.517 1.00 88.81 688 PRO A O 1
ATOM 5193 N N . LEU A 1 689 ? -32.012 -21.532 0.750 1.00 91.44 689 LEU A N 1
ATOM 5194 C CA . LEU A 1 689 ? -32.634 -20.398 0.061 1.00 91.44 689 LEU A CA 1
ATOM 5195 C C . LEU A 1 689 ? -33.540 -20.891 -1.079 1.00 91.44 689 LEU A C 1
ATOM 5197 O O . LEU A 1 689 ? -33.106 -21.635 -1.952 1.00 91.44 689 LEU A O 1
ATOM 5201 N N . ASP A 1 690 ? -34.809 -20.473 -1.080 1.00 91.44 690 ASP A N 1
ATOM 5202 C CA . ASP A 1 690 ? -35.773 -20.824 -2.131 1.00 91.44 690 ASP A CA 1
ATOM 5203 C C . ASP A 1 690 ? -35.514 -19.975 -3.385 1.00 91.44 690 ASP A C 1
ATOM 5205 O O . ASP A 1 690 ? -35.770 -18.768 -3.392 1.00 91.44 690 ASP A O 1
ATOM 5209 N N . LEU A 1 691 ? -35.017 -20.612 -4.448 1.00 93.88 691 LEU A N 1
ATOM 5210 C CA . LEU A 1 691 ? -34.654 -19.943 -5.699 1.00 93.88 691 LEU A CA 1
ATOM 5211 C C . LEU A 1 691 ? -35.840 -19.275 -6.394 1.00 93.88 691 LEU A C 1
ATOM 5213 O O . LEU A 1 691 ? -35.673 -18.212 -6.993 1.00 93.88 691 LEU A O 1
ATOM 5217 N N . GLU A 1 692 ? -37.032 -19.862 -6.305 1.00 92.56 692 GLU A N 1
ATOM 5218 C CA . GLU A 1 692 ? -38.217 -19.354 -6.990 1.00 92.56 692 GLU A CA 1
ATOM 5219 C C . GLU A 1 692 ? -38.861 -18.199 -6.228 1.00 92.56 692 GLU A C 1
ATOM 5221 O O . GLU A 1 692 ? -39.417 -17.287 -6.845 1.00 92.56 692 GLU A O 1
ATOM 5226 N N . ARG A 1 693 ? -38.820 -18.227 -4.892 1.00 90.06 693 ARG A N 1
ATOM 5227 C CA . ARG A 1 693 ? -39.530 -17.252 -4.047 1.00 90.06 693 ARG A CA 1
ATOM 5228 C C . ARG A 1 693 ? -38.636 -16.149 -3.494 1.00 90.06 693 ARG A C 1
ATOM 5230 O O . ARG A 1 693 ? -39.114 -15.025 -3.355 1.00 90.06 693 ARG A O 1
ATOM 5237 N N . GLY A 1 694 ? -37.368 -16.445 -3.223 1.00 89.75 694 GLY A N 1
ATOM 5238 C CA . GLY A 1 694 ? -36.438 -15.527 -2.567 1.00 89.75 694 GLY A CA 1
ATOM 5239 C C . GLY A 1 694 ? -36.885 -15.101 -1.153 1.00 89.75 694 GLY A C 1
ATOM 5240 O O . GLY A 1 694 ? -37.814 -15.687 -0.590 1.00 89.75 694 GLY A O 1
ATOM 5241 N N . PRO A 1 695 ? -36.242 -14.069 -0.570 1.00 94.69 695 PRO A N 1
ATOM 5242 C CA . PRO A 1 695 ? -35.044 -13.394 -1.075 1.00 94.69 695 PRO A CA 1
ATOM 5243 C C . PRO A 1 695 ? -33.816 -14.316 -1.072 1.00 94.69 695 PRO A C 1
ATOM 5245 O O . PRO A 1 695 ? -33.708 -15.223 -0.252 1.00 94.69 695 PRO A O 1
ATOM 5248 N N . LEU A 1 696 ? -32.874 -14.058 -1.983 1.00 95.44 696 LEU A N 1
ATOM 5249 C CA . LEU A 1 696 ? -31.600 -14.793 -2.078 1.00 95.44 696 LEU A CA 1
ATOM 5250 C C . LEU A 1 696 ? -30.450 -14.120 -1.316 1.00 95.44 696 LEU A C 1
ATOM 5252 O O . LEU A 1 696 ? -29.288 -14.488 -1.467 1.00 95.44 696 LEU A O 1
ATOM 5256 N N . LEU A 1 697 ? -30.815 -13.149 -0.482 1.00 96.06 697 LEU A N 1
ATOM 5257 C CA . LEU A 1 697 ? -30.022 -12.567 0.585 1.00 96.06 697 LEU A CA 1
ATOM 5258 C C . LEU A 1 697 ? -30.842 -12.695 1.869 1.00 96.06 697 LEU A C 1
ATOM 5260 O O . LEU A 1 697 ? -31.959 -12.179 1.953 1.00 96.06 697 LEU A O 1
ATOM 5264 N N . LYS A 1 698 ? -30.286 -13.364 2.875 1.00 95.25 698 LYS A N 1
ATOM 5265 C CA . LYS A 1 698 ? -30.836 -13.412 4.227 1.00 95.25 698 LYS A CA 1
ATOM 5266 C C . LYS A 1 698 ? -29.910 -12.657 5.170 1.00 95.25 698 LYS A C 1
ATOM 5268 O O . LYS A 1 698 ? -28.703 -12.875 5.171 1.00 95.25 698 LYS A O 1
ATOM 5273 N N . VAL A 1 699 ? -30.495 -11.780 5.977 1.00 96.00 699 VAL A N 1
ATOM 5274 C CA . VAL A 1 699 ? -29.776 -10.936 6.934 1.00 96.00 699 VAL A CA 1
ATOM 5275 C C . VAL A 1 699 ? -30.300 -11.228 8.337 1.00 96.00 699 VAL A C 1
ATOM 5277 O O . VAL A 1 699 ? -31.482 -11.518 8.510 1.00 96.00 699 VAL A O 1
ATOM 5280 N N . ARG A 1 700 ? -29.440 -11.183 9.353 1.00 96.38 700 ARG A N 1
ATOM 5281 C CA . ARG A 1 700 ? -29.828 -11.220 10.772 1.00 96.38 700 ARG A CA 1
ATOM 5282 C C . ARG A 1 700 ? -28.848 -10.380 11.573 1.00 96.38 700 ARG A C 1
ATOM 5284 O O . ARG A 1 700 ? -27.649 -10.504 11.371 1.00 96.38 700 ARG A O 1
ATOM 5291 N N . LEU A 1 701 ? -29.350 -9.576 12.500 1.00 97.62 701 LEU A N 1
ATOM 5292 C CA . LEU A 1 701 ? -28.526 -8.838 13.450 1.00 97.62 701 LEU A CA 1
ATOM 5293 C C . LEU A 1 701 ? -28.714 -9.444 14.842 1.00 97.62 701 LEU A C 1
ATOM 5295 O O . LEU A 1 701 ? -29.842 -9.618 15.296 1.00 97.62 701 LEU A O 1
ATOM 5299 N N . VAL A 1 702 ? -27.626 -9.775 15.524 1.00 97.31 702 VAL A N 1
ATOM 5300 C CA . VAL A 1 702 ? -27.639 -10.288 16.898 1.00 97.31 702 VAL A CA 1
ATOM 5301 C C . VAL A 1 702 ? -26.983 -9.249 17.794 1.00 97.31 702 VAL A C 1
ATOM 5303 O O . VAL A 1 702 ? -25.859 -8.845 17.527 1.00 97.31 702 VAL A O 1
ATOM 5306 N N . ARG A 1 703 ? -27.660 -8.795 18.848 1.00 97.00 703 ARG A N 1
ATOM 5307 C CA . ARG A 1 703 ? -27.079 -7.889 19.848 1.00 97.00 703 ARG A CA 1
ATOM 5308 C C . ARG A 1 703 ? -26.566 -8.706 21.032 1.00 97.00 703 ARG A C 1
ATOM 5310 O O . ARG A 1 703 ? -27.351 -9.385 21.692 1.00 97.00 703 ARG A O 1
ATOM 5317 N N . LEU A 1 704 ? -25.264 -8.627 21.296 1.00 94.56 704 LEU A N 1
ATOM 5318 C CA . LEU A 1 704 ? -24.588 -9.305 22.408 1.00 94.56 704 LEU A CA 1
ATOM 5319 C C . LEU A 1 704 ? -24.396 -8.383 23.623 1.00 94.56 704 LEU A C 1
ATOM 5321 O O . LEU A 1 704 ? -24.422 -8.854 24.763 1.00 94.56 704 LEU A O 1
ATOM 5325 N N . GLY A 1 705 ? -24.254 -7.079 23.380 1.00 91.62 705 GLY A N 1
ATOM 5326 C CA . GLY A 1 705 ? -24.067 -6.029 24.383 1.00 91.62 705 GLY A CA 1
ATOM 5327 C C . GLY A 1 705 ? -24.641 -4.688 23.914 1.00 91.62 705 GLY A C 1
ATOM 5328 O O . GLY A 1 705 ? -25.265 -4.613 22.858 1.00 91.62 705 GLY A O 1
ATOM 5329 N N . GLU A 1 706 ? -24.441 -3.617 24.686 1.00 88.12 706 GLU A N 1
ATOM 5330 C CA . GLU A 1 706 ? -24.873 -2.269 24.269 1.00 88.12 706 GLU A CA 1
ATOM 5331 C C . GLU A 1 706 ? -24.158 -1.814 22.985 1.00 88.12 706 GLU A C 1
ATOM 5333 O O . GLU A 1 706 ? -24.801 -1.279 22.081 1.00 88.12 706 GLU A O 1
ATOM 5338 N N . GLU A 1 707 ? -22.866 -2.128 22.878 1.00 92.50 707 GLU A N 1
ATOM 5339 C CA . GLU A 1 707 ? -21.981 -1.760 21.765 1.00 92.50 707 GLU A CA 1
ATOM 5340 C C . GLU A 1 707 ? -21.379 -2.984 21.060 1.00 92.50 707 GLU A C 1
ATOM 5342 O O . GLU A 1 707 ? -20.337 -2.883 20.422 1.00 92.50 707 GLU A O 1
ATOM 5347 N N . GLU A 1 708 ? -21.985 -4.164 21.206 1.00 95.62 708 GLU A N 1
ATOM 5348 C CA . GLU A 1 708 ? -21.493 -5.384 20.565 1.00 95.62 708 GLU A CA 1
ATOM 5349 C C . GLU A 1 708 ? -22.624 -6.087 19.820 1.00 95.62 708 GLU A C 1
ATOM 5351 O O . GLU A 1 708 ? -23.619 -6.523 20.417 1.00 95.62 708 GLU A O 1
ATOM 5356 N N . HIS A 1 709 ? -22.448 -6.224 18.507 1.00 96.25 709 HIS A N 1
ATOM 5357 C CA . HIS A 1 709 ? -23.398 -6.864 17.610 1.00 96.25 709 HIS A CA 1
ATOM 5358 C C . HIS A 1 709 ? -22.698 -7.828 16.661 1.00 96.25 709 HIS A C 1
ATOM 5360 O O . HIS A 1 709 ? -21.508 -7.717 16.385 1.00 96.25 709 HIS A O 1
ATOM 5366 N N . VAL A 1 710 ? -23.469 -8.760 16.114 1.00 95.19 710 VAL A N 1
ATOM 5367 C CA . VAL A 1 710 ? -23.021 -9.670 15.067 1.00 95.19 710 VAL A CA 1
ATOM 5368 C C . VAL A 1 710 ? -24.024 -9.632 13.922 1.00 95.19 710 VAL A C 1
ATOM 5370 O O . VAL A 1 710 ? -25.204 -9.936 14.105 1.00 95.19 710 VAL A O 1
ATOM 5373 N N . LEU A 1 711 ? -23.574 -9.225 12.739 1.00 95.81 711 LEU A N 1
ATOM 5374 C CA . LEU A 1 711 ? -24.363 -9.192 11.513 1.00 95.81 711 LEU A CA 1
ATOM 5375 C C . LEU A 1 711 ? -24.092 -10.466 10.709 1.00 95.81 711 LEU A C 1
ATOM 5377 O O . LEU A 1 711 ? -22.974 -10.712 10.265 1.00 95.81 711 LEU A O 1
ATOM 5381 N N . HIS A 1 712 ? -25.123 -11.287 10.533 1.00 95.38 712 HIS A N 1
ATOM 5382 C CA . HIS A 1 712 ? -25.073 -12.495 9.719 1.00 95.38 712 HIS A CA 1
ATOM 5383 C C . HIS A 1 712 ? -25.639 -12.163 8.339 1.00 95.38 712 HIS A C 1
ATOM 5385 O O . HIS A 1 712 ? -26.767 -11.670 8.232 1.00 95.38 712 HIS A O 1
ATOM 5391 N N . LEU A 1 713 ? -24.885 -12.483 7.294 1.00 93.50 713 LEU A N 1
ATOM 5392 C CA . LEU A 1 713 ? -25.284 -12.345 5.899 1.00 93.50 713 LEU A CA 1
ATOM 5393 C C . LEU A 1 713 ? -25.184 -13.714 5.229 1.00 93.50 713 LEU A C 1
ATOM 5395 O O . LEU A 1 713 ? -24.170 -14.387 5.349 1.00 93.50 713 LEU A O 1
ATOM 5399 N N . LEU A 1 714 ? -26.235 -14.141 4.538 1.00 93.81 714 LEU A N 1
ATOM 5400 C CA . LEU A 1 714 ? -26.243 -15.367 3.746 1.00 93.81 714 LEU A CA 1
ATOM 5401 C C . LEU A 1 714 ? -26.734 -15.034 2.344 1.00 93.81 714 LEU A C 1
ATOM 5403 O O . LEU A 1 714 ? -27.907 -14.707 2.159 1.00 93.81 714 LEU A O 1
ATOM 5407 N N . PHE A 1 715 ? -25.845 -15.144 1.366 1.00 93.75 715 PHE A N 1
ATOM 5408 C CA . PHE A 1 715 ? -26.171 -14.948 -0.043 1.00 93.75 715 PHE A CA 1
ATOM 5409 C C . PHE A 1 715 ? -26.309 -16.288 -0.772 1.00 93.75 715 PHE A C 1
ATOM 5411 O O . PHE A 1 715 ? -25.745 -17.294 -0.347 1.00 93.75 715 PHE A O 1
ATOM 5418 N N . HIS A 1 716 ? -26.995 -16.295 -1.915 1.00 93.75 716 HIS A N 1
ATOM 5419 C CA . HIS A 1 716 ? -26.868 -17.357 -2.917 1.00 93.75 716 HIS A CA 1
ATOM 5420 C C . HIS A 1 716 ? -25.909 -16.923 -4.037 1.00 93.75 716 HIS A C 1
ATOM 5422 O O . HIS A 1 716 ? -26.052 -15.825 -4.576 1.00 93.75 716 HIS A O 1
ATOM 5428 N N . HIS A 1 717 ? -25.012 -17.799 -4.497 1.00 90.75 717 HIS A N 1
ATOM 5429 C CA . HIS A 1 717 ? -24.069 -17.526 -5.596 1.00 90.75 717 HIS A CA 1
ATOM 5430 C C . HIS A 1 717 ? -24.738 -17.174 -6.934 1.00 90.75 717 HIS A C 1
ATOM 5432 O O . HIS A 1 717 ? -24.079 -16.694 -7.843 1.00 90.75 717 HIS A O 1
ATOM 5438 N N . LEU A 1 718 ? -26.051 -17.386 -7.079 1.00 93.31 718 LEU A N 1
ATOM 5439 C CA . LEU A 1 718 ? -26.801 -16.946 -8.266 1.00 93.31 718 LEU A CA 1
ATOM 5440 C C . LEU A 1 718 ? -26.949 -15.418 -8.343 1.00 93.31 718 LEU A C 1
ATOM 5442 O O . LEU A 1 718 ? -27.178 -14.882 -9.431 1.00 93.31 718 LEU A O 1
ATOM 5446 N N . VAL A 1 719 ? -26.836 -14.735 -7.201 1.00 93.75 719 VAL A N 1
ATOM 5447 C CA . VAL A 1 719 ? -27.008 -13.282 -7.064 1.00 93.75 719 VAL A CA 1
ATOM 5448 C C . VAL A 1 719 ? -25.772 -12.584 -6.493 1.00 93.75 719 VAL A C 1
ATOM 5450 O O . VAL A 1 719 ? -25.781 -11.363 -6.370 1.00 93.75 719 VAL A O 1
ATOM 5453 N N . THR A 1 720 ? -24.721 -13.337 -6.154 1.00 89.44 720 THR A N 1
ATOM 5454 C CA . THR A 1 720 ? -23.474 -12.800 -5.607 1.00 89.44 720 THR A CA 1
ATOM 5455 C C . THR A 1 720 ? -22.251 -13.567 -6.098 1.00 89.44 720 THR A C 1
ATOM 5457 O O . THR A 1 720 ? -22.302 -14.766 -6.372 1.00 89.44 720 THR A O 1
ATOM 5460 N N . ASP A 1 721 ? -21.129 -12.870 -6.087 1.00 83.69 721 ASP A N 1
ATOM 5461 C CA . ASP A 1 721 ? -19.762 -13.370 -6.169 1.00 83.69 721 ASP A CA 1
ATOM 5462 C C . ASP A 1 721 ? -18.882 -12.512 -5.237 1.00 83.69 721 ASP A C 1
ATOM 5464 O O . ASP A 1 721 ? -19.395 -11.698 -4.459 1.00 83.69 721 ASP A O 1
ATOM 5468 N N . GLU A 1 722 ? -17.570 -12.686 -5.305 1.00 75.62 722 GLU A N 1
ATOM 5469 C CA . GLU A 1 722 ? -16.591 -12.027 -4.444 1.00 75.62 722 GLU A CA 1
ATOM 5470 C C . GLU A 1 722 ? -16.622 -10.500 -4.601 1.00 75.62 722 GLU A C 1
ATOM 5472 O O . GLU A 1 722 ? -16.751 -9.771 -3.616 1.00 75.62 722 GLU A O 1
ATOM 5477 N N . VAL A 1 723 ? -16.628 -10.003 -5.842 1.00 78.50 723 VAL A N 1
ATOM 5478 C CA . VAL A 1 723 ? -16.733 -8.563 -6.140 1.00 78.50 723 VAL A CA 1
ATOM 5479 C C . VAL A 1 723 ? -18.071 -7.993 -5.674 1.00 78.50 723 VAL A C 1
ATOM 5481 O O . VAL A 1 723 ? -18.120 -6.887 -5.132 1.00 78.50 723 VAL A O 1
ATOM 5484 N N . SER A 1 724 ? -19.165 -8.745 -5.835 1.00 86.38 724 SER A N 1
ATOM 5485 C CA . SER A 1 724 ? -20.494 -8.335 -5.369 1.00 86.38 724 SER A CA 1
ATOM 5486 C C . SER A 1 724 ? -20.515 -8.090 -3.863 1.00 86.38 724 SER A C 1
ATOM 5488 O O . SER A 1 724 ? -21.191 -7.168 -3.417 1.00 86.38 724 SER A O 1
ATOM 5490 N N . MET A 1 725 ? -19.770 -8.868 -3.072 1.00 84.12 725 MET A N 1
ATOM 5491 C CA . MET A 1 725 ? -19.695 -8.666 -1.622 1.00 84.12 725 MET A CA 1
ATOM 5492 C C . MET A 1 725 ? -18.963 -7.369 -1.261 1.00 84.12 725 MET A C 1
ATOM 5494 O O . MET A 1 725 ? -19.413 -6.644 -0.374 1.00 84.12 725 MET A O 1
ATOM 5498 N N . THR A 1 726 ? -17.888 -7.021 -1.969 1.00 81.38 726 THR A N 1
ATOM 5499 C CA . THR A 1 726 ? -17.209 -5.725 -1.798 1.00 81.38 726 THR A CA 1
ATOM 5500 C C . THR A 1 726 ? -18.118 -4.559 -2.179 1.00 81.38 726 THR A C 1
ATOM 5502 O O . THR A 1 726 ? -18.200 -3.576 -1.441 1.00 81.38 726 THR A O 1
ATOM 5505 N N . LEU A 1 727 ? -18.857 -4.682 -3.288 1.00 86.62 727 LEU A N 1
ATOM 5506 C CA . LEU A 1 727 ? -19.869 -3.699 -3.685 1.00 86.62 727 LEU A CA 1
ATOM 5507 C C . LEU A 1 727 ? -20.950 -3.552 -2.612 1.00 86.62 727 LEU A C 1
ATOM 5509 O O . LEU A 1 727 ? -21.292 -2.430 -2.249 1.00 86.62 727 LEU A O 1
ATOM 5513 N N . PHE A 1 728 ? -21.435 -4.671 -2.070 1.00 91.31 728 PHE A N 1
ATOM 5514 C CA . PHE A 1 728 ? -22.424 -4.675 -0.999 1.00 91.31 728 PHE A CA 1
ATOM 5515 C C . PHE A 1 728 ? -21.931 -3.894 0.221 1.00 91.31 728 PHE A C 1
ATOM 5517 O O . PHE A 1 728 ? -22.661 -3.035 0.703 1.00 91.31 728 PHE A O 1
ATOM 5524 N N . MET A 1 729 ? -20.698 -4.128 0.688 1.00 88.19 729 MET A N 1
ATOM 5525 C CA . MET A 1 729 ? -20.146 -3.404 1.844 1.00 88.19 729 MET A CA 1
ATOM 5526 C C . MET A 1 729 ? -19.975 -1.911 1.572 1.00 88.19 729 MET A C 1
ATOM 5528 O O . MET A 1 729 ? -20.387 -1.093 2.391 1.00 88.19 729 MET A O 1
ATOM 5532 N N . ARG A 1 730 ? -19.444 -1.548 0.400 1.00 86.88 730 ARG A N 1
ATOM 5533 C CA . ARG A 1 730 ? -19.263 -0.145 0.008 1.00 86.88 730 ARG A CA 1
ATOM 5534 C C . ARG A 1 730 ? -20.595 0.599 -0.055 1.00 86.88 730 ARG A C 1
ATOM 5536 O O . ARG A 1 730 ? -20.727 1.686 0.500 1.00 86.88 730 ARG A O 1
ATOM 5543 N N . GLU A 1 731 ? -21.591 0.024 -0.726 1.00 92.75 731 GLU A N 1
ATOM 5544 C CA . GLU A 1 731 ? -22.914 0.644 -0.829 1.00 92.75 731 GLU A CA 1
ATOM 5545 C C . GLU A 1 731 ? -23.623 0.678 0.533 1.00 92.75 731 GLU A C 1
ATOM 5547 O O . GLU A 1 731 ? -24.248 1.686 0.866 1.00 92.75 731 GLU A O 1
ATOM 5552 N N . LEU A 1 732 ? -23.469 -0.368 1.355 1.00 94.06 732 LEU A N 1
ATOM 5553 C CA . LEU A 1 732 ? -23.992 -0.408 2.720 1.00 94.06 732 LEU A CA 1
ATOM 5554 C C . LEU A 1 732 ? -23.415 0.727 3.578 1.00 94.06 732 LEU A C 1
ATOM 5556 O O . LEU A 1 732 ? -24.186 1.406 4.253 1.00 94.06 732 LEU A O 1
ATOM 5560 N N . SER A 1 733 ? -22.102 0.971 3.518 1.00 92.88 733 SER A N 1
ATOM 5561 C CA . SER A 1 733 ? -21.438 2.089 4.202 1.00 92.88 733 SER A CA 1
ATOM 5562 C C . SER A 1 733 ? -22.006 3.446 3.802 1.00 92.88 733 SER A C 1
ATOM 5564 O O . SER A 1 733 ? -22.374 4.244 4.667 1.00 92.88 733 SER A O 1
ATOM 5566 N N . GLU A 1 734 ? -22.123 3.705 2.498 1.00 91.81 734 GLU A N 1
ATOM 5567 C CA . GLU A 1 734 ? -22.623 4.987 1.992 1.00 91.81 734 GLU A CA 1
ATOM 5568 C C . GLU A 1 734 ? -24.080 5.240 2.402 1.00 91.81 734 GLU A C 1
ATOM 5570 O O . GLU A 1 734 ? -24.416 6.320 2.903 1.00 91.81 734 GLU A O 1
ATOM 5575 N N . PHE A 1 735 ? -24.952 4.236 2.255 1.00 94.88 735 PHE A N 1
ATOM 5576 C CA . PHE A 1 735 ? -26.353 4.363 2.658 1.00 94.88 735 PHE A CA 1
ATOM 5577 C C . PHE A 1 735 ? -26.521 4.445 4.177 1.00 94.88 735 PHE A C 1
ATOM 5579 O O . PHE A 1 735 ? -27.342 5.230 4.658 1.00 94.88 735 PHE A O 1
ATOM 5586 N N . TYR A 1 736 ? -25.729 3.700 4.950 1.00 95.00 736 TYR A N 1
ATOM 5587 C CA . TYR A 1 736 ? -25.747 3.780 6.409 1.00 95.00 736 TYR A CA 1
ATOM 5588 C C . TYR A 1 736 ? -25.349 5.174 6.894 1.00 95.00 736 TYR A C 1
ATOM 5590 O O . TYR A 1 736 ? -26.091 5.789 7.662 1.00 95.00 736 TYR A O 1
ATOM 5598 N N . ARG A 1 737 ? -24.225 5.712 6.398 1.00 92.69 737 ARG A N 1
ATOM 5599 C CA . ARG A 1 737 ? -23.728 7.047 6.760 1.00 92.69 737 ARG A CA 1
ATOM 5600 C C . ARG A 1 737 ? -24.769 8.127 6.466 1.00 92.69 737 ARG A C 1
ATOM 5602 O O . ARG A 1 737 ? -25.061 8.962 7.318 1.00 92.69 737 ARG A O 1
ATOM 5609 N N . ALA A 1 738 ? -25.387 8.074 5.287 1.00 91.75 738 ALA A N 1
ATOM 5610 C CA . ALA A 1 738 ? -26.450 9.000 4.915 1.00 91.75 738 ALA A CA 1
ATOM 5611 C C . ALA A 1 738 ? -27.644 8.953 5.880 1.00 91.75 738 ALA A C 1
ATOM 5613 O O . ALA A 1 738 ? -28.153 10.000 6.285 1.00 91.75 738 ALA A O 1
ATOM 5614 N N . ARG A 1 739 ? -28.057 7.748 6.290 1.00 93.25 739 ARG A N 1
ATOM 5615 C CA . ARG A 1 739 ? -29.170 7.552 7.227 1.00 93.25 739 ARG A CA 1
ATOM 5616 C C . ARG A 1 739 ? -28.855 8.049 8.631 1.00 93.25 739 ARG A C 1
ATOM 5618 O O . ARG A 1 739 ? -29.700 8.730 9.206 1.00 93.25 739 ARG A O 1
ATOM 5625 N N . VAL A 1 740 ? -27.660 7.764 9.149 1.00 92.56 740 VAL A N 1
ATOM 5626 C CA . VAL A 1 740 ? -27.204 8.267 10.458 1.00 92.56 740 VAL A CA 1
ATOM 5627 C C . VAL A 1 740 ? -27.180 9.797 10.480 1.00 92.56 740 VAL A C 1
ATOM 5629 O O . VAL A 1 740 ? -27.601 10.415 11.453 1.00 92.56 740 VAL A O 1
ATOM 5632 N N . GLU A 1 741 ? -26.748 10.425 9.387 1.00 90.12 741 GLU A N 1
ATOM 5633 C CA . GLU A 1 741 ? -26.684 11.885 9.272 1.00 90.12 741 GLU A CA 1
ATOM 5634 C C . GLU A 1 741 ? -28.027 12.544 8.911 1.00 90.12 741 GLU A C 1
ATOM 5636 O O . GLU A 1 741 ? -28.117 13.771 8.840 1.00 90.12 741 GLU A O 1
ATOM 5641 N N . GLY A 1 742 ? -29.079 11.759 8.656 1.00 86.81 742 GLY A N 1
ATOM 5642 C CA . GLY A 1 742 ? -30.378 12.272 8.217 1.00 86.81 742 GLY A CA 1
ATOM 5643 C C . GLY A 1 742 ? -30.339 12.967 6.850 1.00 86.81 742 GLY A C 1
ATOM 5644 O O . GLY A 1 742 ? -31.163 13.843 6.582 1.00 86.81 742 GLY A O 1
ATOM 5645 N N . ARG A 1 743 ? -29.378 12.609 5.988 1.00 86.25 743 ARG A N 1
ATOM 5646 C CA . ARG A 1 743 ? -29.260 13.125 4.620 1.00 86.25 743 ARG A CA 1
ATOM 5647 C C . ARG A 1 743 ? -29.906 12.171 3.626 1.00 86.25 743 ARG A C 1
ATOM 5649 O O . ARG A 1 743 ? -29.684 10.965 3.671 1.00 86.25 743 ARG A O 1
ATOM 5656 N N . ASP A 1 744 ? -30.595 12.732 2.638 1.00 75.00 744 ASP A N 1
ATOM 5657 C CA . ASP A 1 744 ? -30.902 11.994 1.415 1.00 75.00 744 ASP A CA 1
ATOM 5658 C C . ASP A 1 744 ? -29.604 11.800 0.619 1.00 75.00 744 ASP A C 1
ATOM 5660 O O . ASP A 1 744 ? -28.955 12.768 0.214 1.00 75.00 744 ASP A O 1
ATOM 5664 N N . HIS A 1 745 ? -29.217 10.548 0.384 1.00 73.56 745 HIS A N 1
ATOM 5665 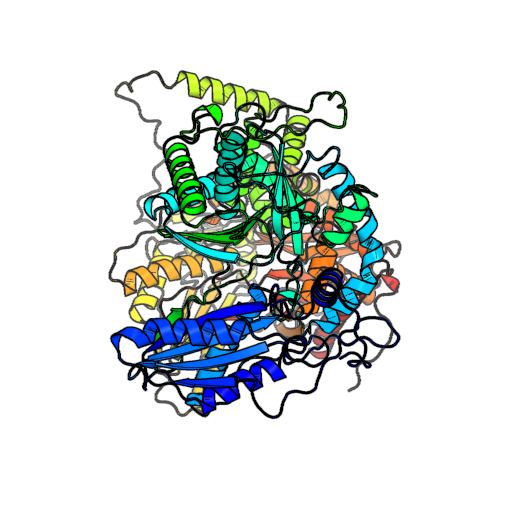C CA . HIS A 1 745 ? -28.079 10.207 -0.464 1.00 73.56 745 HIS A CA 1
ATOM 5666 C C . HIS A 1 745 ? -28.507 9.227 -1.553 1.00 73.56 745 HIS A C 1
ATOM 5668 O O . HIS A 1 745 ? -29.180 8.232 -1.289 1.00 73.56 745 HIS A O 1
ATOM 5674 N N . ARG A 1 746 ? -28.118 9.518 -2.796 1.00 71.94 746 ARG A N 1
ATOM 5675 C CA . ARG A 1 746 ? -28.337 8.642 -3.947 1.00 71.94 746 ARG A CA 1
ATOM 5676 C C . ARG A 1 746 ? -27.019 8.462 -4.677 1.00 71.94 746 ARG A C 1
ATOM 5678 O O . ARG A 1 746 ? -26.477 9.425 -5.213 1.00 71.94 746 ARG A O 1
ATOM 5685 N N . LEU A 1 747 ? -26.546 7.222 -4.714 1.00 81.56 747 LEU A N 1
ATOM 5686 C CA . LEU A 1 747 ? -25.428 6.825 -5.561 1.00 81.56 747 LEU A CA 1
ATOM 5687 C C . LEU A 1 747 ? -25.775 7.056 -7.048 1.00 81.56 747 LEU A C 1
ATOM 5689 O O . LEU A 1 747 ? -26.955 6.950 -7.414 1.00 81.56 747 LEU A O 1
ATOM 5693 N N . PRO A 1 748 ? -24.782 7.324 -7.919 1.00 81.56 748 PRO A N 1
ATOM 5694 C CA . PRO A 1 748 ? -24.998 7.475 -9.359 1.00 81.56 748 PRO A CA 1
ATOM 5695 C C . PRO A 1 748 ? -25.782 6.294 -9.957 1.00 81.56 748 PRO A C 1
ATOM 5697 O O . PRO A 1 748 ? -25.632 5.168 -9.475 1.00 81.56 748 PRO A O 1
ATOM 5700 N N . PRO A 1 749 ? -26.639 6.502 -10.972 1.00 81.06 749 PRO A N 1
ATOM 5701 C CA . PRO A 1 749 ? -27.394 5.412 -11.587 1.00 81.06 749 PRO A CA 1
ATOM 5702 C C . PRO A 1 749 ? -26.459 4.367 -12.213 1.00 81.06 749 PRO A C 1
ATOM 5704 O O . PRO A 1 749 ? -25.400 4.712 -12.729 1.00 81.06 749 PRO A O 1
ATOM 5707 N N . LEU A 1 750 ? -26.866 3.095 -12.177 1.00 85.12 750 LEU A N 1
ATOM 5708 C CA . LEU A 1 750 ? -26.132 2.000 -12.815 1.00 85.12 750 LEU A CA 1
ATOM 5709 C C . LEU A 1 750 ? -26.197 2.159 -14.342 1.00 85.12 750 LEU A C 1
ATOM 5711 O O . LEU A 1 750 ? -27.278 2.369 -14.895 1.00 85.12 750 LEU A O 1
ATOM 5715 N N . ALA A 1 751 ? -25.045 2.080 -15.010 1.00 78.12 751 ALA A N 1
ATOM 5716 C CA . ALA A 1 751 ? -24.927 2.324 -16.452 1.00 78.12 751 ALA A CA 1
ATOM 5717 C C . ALA A 1 751 ? -25.505 1.192 -17.322 1.00 78.12 751 ALA A C 1
ATOM 5719 O O . ALA A 1 751 ? -25.881 1.429 -18.468 1.00 78.12 751 ALA A O 1
ATOM 5720 N N . THR A 1 752 ? -25.582 -0.025 -16.778 1.00 83.88 752 THR A N 1
ATOM 5721 C CA . THR A 1 752 ? -26.104 -1.223 -17.445 1.00 83.88 752 THR A CA 1
ATOM 5722 C C . THR A 1 752 ? -26.932 -2.060 -16.468 1.00 83.88 752 THR A C 1
ATOM 5724 O O . THR A 1 752 ? -26.879 -1.842 -15.255 1.00 83.88 752 THR A O 1
ATOM 5727 N N . GLY A 1 753 ? -27.716 -3.001 -16.990 1.00 86.62 753 GLY A N 1
ATOM 5728 C CA . GLY A 1 753 ? -28.516 -3.943 -16.215 1.00 86.62 753 GLY A CA 1
ATOM 5729 C C . GLY A 1 753 ? -28.169 -5.395 -16.536 1.00 86.62 753 GLY A C 1
ATOM 5730 O O . GLY A 1 753 ? -27.400 -5.710 -17.445 1.00 86.62 753 GLY A O 1
ATOM 5731 N N . ILE A 1 754 ? -28.759 -6.319 -15.775 1.00 88.44 754 ILE A N 1
ATOM 5732 C CA . ILE A 1 754 ? -28.504 -7.760 -15.949 1.00 88.44 754 ILE A CA 1
ATOM 5733 C C . ILE A 1 754 ? -29.008 -8.252 -17.316 1.00 88.44 754 ILE A C 1
ATOM 5735 O O . ILE A 1 754 ? -28.408 -9.139 -17.919 1.00 88.44 754 ILE A O 1
ATOM 5739 N N . ALA A 1 755 ? -30.106 -7.681 -17.818 1.00 88.44 755 ALA A N 1
ATOM 5740 C CA . ALA A 1 755 ? -30.708 -8.098 -19.081 1.00 88.44 755 ALA A CA 1
ATOM 5741 C C . ALA A 1 755 ? -29.795 -7.829 -20.279 1.00 88.44 755 ALA A C 1
ATOM 5743 O O . ALA A 1 755 ? -29.661 -8.686 -21.153 1.00 88.44 755 ALA A O 1
ATOM 5744 N N . GLU A 1 756 ? -29.167 -6.657 -20.290 1.00 88.69 756 GLU A N 1
ATOM 5745 C CA . GLU A 1 756 ? -28.227 -6.231 -21.315 1.00 88.69 756 GLU A CA 1
ATOM 5746 C C . GLU A 1 756 ? -26.983 -7.134 -21.313 1.00 88.69 756 GLU A C 1
ATOM 5748 O O . GLU A 1 756 ? -26.665 -7.735 -22.338 1.00 88.69 756 GLU A O 1
ATOM 5753 N N . LEU A 1 757 ? -26.367 -7.358 -20.145 1.00 85.44 757 LEU A N 1
ATOM 5754 C CA . LEU A 1 757 ? -25.166 -8.200 -20.025 1.00 85.44 757 LEU A CA 1
ATOM 5755 C C . LEU A 1 757 ? -25.399 -9.661 -20.442 1.00 85.44 757 LEU A C 1
ATOM 5757 O O . LEU A 1 757 ? -24.546 -10.285 -21.079 1.00 85.44 757 LEU A O 1
ATOM 5761 N N . VAL A 1 758 ? -26.567 -10.223 -20.110 1.00 88.88 758 VAL A N 1
ATOM 5762 C CA . VAL A 1 758 ? -26.931 -11.582 -20.541 1.00 88.88 758 VAL A CA 1
ATOM 5763 C C . VAL A 1 758 ? -27.147 -11.641 -22.055 1.00 88.88 758 VAL A C 1
ATOM 5765 O O . VAL A 1 758 ? -26.774 -12.628 -22.695 1.00 88.88 758 VAL A O 1
ATOM 5768 N N . ALA A 1 759 ? -27.766 -10.620 -22.650 1.00 89.19 759 ALA A N 1
ATOM 5769 C CA . ALA A 1 759 ? -27.962 -10.572 -24.095 1.00 89.19 759 ALA A CA 1
ATOM 5770 C C . ALA A 1 759 ? -26.616 -10.511 -24.837 1.00 89.19 759 ALA A C 1
ATOM 5772 O O . ALA A 1 759 ? -26.410 -11.271 -25.791 1.00 89.19 759 ALA A O 1
ATOM 5773 N N . ASP A 1 760 ? -25.691 -9.687 -24.346 1.00 86.50 760 ASP A N 1
ATOM 5774 C CA . ASP A 1 760 ? -24.355 -9.512 -24.916 1.00 86.50 760 ASP A CA 1
ATOM 5775 C C . ASP A 1 760 ? -23.500 -10.780 -24.796 1.00 86.50 760 ASP A C 1
ATOM 5777 O O . ASP A 1 760 ? -22.873 -11.199 -25.777 1.00 86.50 760 ASP A O 1
ATOM 5781 N N . GLU A 1 761 ? -23.526 -11.460 -23.641 1.00 86.38 761 GLU A N 1
ATOM 5782 C CA . GLU A 1 761 ? -22.854 -12.755 -23.462 1.00 86.38 761 GLU A CA 1
ATOM 5783 C C . GLU A 1 761 ? -23.330 -13.765 -24.516 1.00 86.38 761 GLU A C 1
ATOM 5785 O O . GLU A 1 761 ? -22.524 -14.381 -25.220 1.00 86.38 761 GLU A O 1
ATOM 5790 N N . ARG A 1 762 ? -24.649 -13.908 -24.681 1.00 88.81 762 ARG A N 1
ATOM 5791 C CA . ARG A 1 762 ? -25.231 -14.877 -25.622 1.00 88.81 762 ARG A CA 1
ATOM 5792 C C . ARG A 1 762 ? -24.880 -14.549 -27.070 1.00 88.81 762 ARG A C 1
ATOM 5794 O O . ARG A 1 762 ? -24.585 -15.464 -27.842 1.00 88.81 762 ARG A O 1
ATOM 5801 N N . ALA A 1 763 ? -24.893 -13.269 -27.441 1.00 90.00 763 ALA A N 1
ATOM 5802 C CA . ALA A 1 763 ? -24.498 -12.827 -28.774 1.00 90.00 763 ALA A CA 1
ATOM 5803 C C . ALA A 1 763 ? -23.015 -13.130 -29.054 1.00 90.00 763 ALA A C 1
ATOM 5805 O O . ALA A 1 763 ? -22.686 -13.666 -30.115 1.00 90.00 763 ALA A O 1
ATOM 5806 N N . MET A 1 764 ? -22.129 -12.866 -28.087 1.00 89.75 764 MET A N 1
ATOM 5807 C CA . MET A 1 764 ? -20.697 -13.165 -28.194 1.00 89.75 764 MET A CA 1
ATOM 5808 C C . MET A 1 764 ? -20.435 -14.671 -28.343 1.00 89.75 764 MET A C 1
ATOM 5810 O O . MET A 1 764 ? -19.687 -15.079 -29.238 1.00 89.75 764 MET A O 1
ATOM 5814 N N . LEU A 1 765 ? -21.096 -15.501 -27.527 1.00 89.75 765 LEU A N 1
ATOM 5815 C CA . LEU A 1 765 ? -20.949 -16.961 -27.557 1.00 89.75 765 LEU A CA 1
ATOM 5816 C C . LEU A 1 765 ? -21.457 -17.591 -28.862 1.00 89.75 765 LEU A C 1
ATOM 5818 O O . LEU A 1 765 ? -20.903 -18.592 -29.317 1.00 89.75 765 LEU A O 1
ATOM 5822 N N . ALA A 1 766 ? -22.496 -17.016 -29.473 1.00 90.75 766 ALA A N 1
ATOM 5823 C CA . ALA A 1 766 ? -23.015 -17.456 -30.769 1.00 90.75 766 ALA A CA 1
ATOM 5824 C C . ALA A 1 766 ? -22.171 -16.965 -31.962 1.00 90.75 766 ALA A C 1
ATOM 5826 O O . ALA A 1 766 ? -22.298 -17.491 -33.070 1.00 90.75 766 ALA A O 1
ATOM 5827 N N . GLY A 1 767 ? -21.340 -15.943 -31.751 1.00 92.00 767 GLY A N 1
ATOM 5828 C CA . GLY A 1 767 ? -20.545 -15.299 -32.786 1.00 92.00 767 GLY A CA 1
ATOM 5829 C C . GLY A 1 767 ? -19.186 -15.961 -33.067 1.00 92.00 767 GLY A C 1
ATOM 5830 O O . GLY A 1 767 ? -18.830 -16.995 -32.495 1.00 92.00 767 GLY A O 1
ATOM 5831 N N . PRO A 1 768 ? -18.374 -15.337 -33.944 1.00 89.44 768 PRO A N 1
ATOM 5832 C CA . PRO A 1 768 ? -17.034 -15.819 -34.293 1.00 89.44 768 PRO A CA 1
ATOM 5833 C C . PRO A 1 768 ? -16.080 -15.923 -33.096 1.00 89.44 768 PRO A C 1
ATOM 5835 O O . PRO A 1 768 ? -15.192 -16.779 -33.087 1.00 89.44 768 PRO A O 1
ATOM 5838 N N . GLU A 1 769 ? -16.259 -15.058 -32.095 1.00 85.75 769 GLU A N 1
ATOM 5839 C CA . GLU A 1 769 ? -15.429 -15.038 -30.893 1.00 85.75 769 GLU A CA 1
ATOM 5840 C C . GLU A 1 769 ? -15.681 -16.265 -30.012 1.00 85.75 769 GLU A C 1
ATOM 5842 O O . GLU A 1 769 ? -14.726 -16.959 -29.659 1.00 85.75 769 GLU A O 1
ATOM 5847 N N . GLY A 1 770 ? -16.945 -16.622 -29.758 1.00 90.44 770 GLY A N 1
ATOM 5848 C CA . GLY A 1 770 ? -17.294 -17.869 -29.073 1.00 90.44 770 GLY A CA 1
ATOM 5849 C C . GLY A 1 770 ? -16.675 -19.101 -29.743 1.00 90.44 770 GLY A C 1
ATOM 5850 O O . GLY A 1 770 ? -16.073 -19.943 -29.074 1.00 90.44 770 GLY A O 1
ATOM 5851 N N . GLU A 1 771 ? -16.708 -19.178 -31.077 1.00 92.38 771 GLU A N 1
ATOM 5852 C CA . GLU A 1 771 ? -16.077 -20.273 -31.830 1.00 92.38 771 GLU A CA 1
ATOM 5853 C C . GLU A 1 771 ? -14.543 -20.273 -31.712 1.00 92.38 771 GLU A C 1
ATOM 5855 O O . GLU A 1 771 ? -13.895 -21.322 -31.640 1.00 92.38 771 GLU A O 1
ATOM 5860 N N . ARG A 1 772 ? -13.916 -19.095 -31.677 1.00 93.25 772 ARG A N 1
ATOM 5861 C CA . ARG A 1 772 ? -12.473 -18.966 -31.449 1.00 93.25 772 ARG A CA 1
ATOM 5862 C C . ARG A 1 772 ? -12.089 -19.462 -30.053 1.00 93.25 772 ARG A C 1
ATOM 5864 O O . ARG A 1 772 ? -11.139 -20.243 -29.943 1.00 93.25 772 ARG A O 1
ATOM 5871 N N . LEU A 1 773 ? -12.827 -19.049 -29.022 1.00 90.50 773 LEU A N 1
ATOM 5872 C CA . LEU A 1 773 ? -12.615 -19.478 -27.640 1.00 90.50 773 LEU A CA 1
ATOM 5873 C C . LEU A 1 773 ? -12.803 -20.995 -27.500 1.00 90.50 773 LEU A C 1
ATOM 5875 O O . LEU A 1 773 ? -11.931 -21.671 -26.954 1.00 90.50 773 LEU A O 1
ATOM 5879 N N . ARG A 1 774 ? -13.876 -21.558 -28.074 1.00 94.31 774 ARG A N 1
ATOM 5880 C CA . ARG A 1 774 ? -14.121 -23.011 -28.075 1.00 94.31 774 ARG A CA 1
ATOM 5881 C C . ARG A 1 774 ? -12.966 -23.777 -28.708 1.00 94.31 774 ARG A C 1
ATOM 5883 O O . ARG A 1 774 ? -12.458 -24.718 -28.105 1.00 94.31 774 ARG A O 1
ATOM 5890 N N . ARG A 1 775 ? -12.482 -23.355 -29.883 1.00 94.44 775 ARG A N 1
ATOM 5891 C CA . ARG A 1 775 ? -11.328 -23.997 -30.544 1.00 94.44 775 ARG A CA 1
ATOM 5892 C C . ARG A 1 775 ? -10.049 -23.923 -29.715 1.00 94.44 775 ARG A C 1
ATOM 5894 O O . ARG A 1 775 ? -9.263 -24.872 -29.751 1.00 94.44 775 ARG A O 1
ATOM 5901 N N . HIS A 1 776 ? -9.819 -22.818 -29.006 1.00 93.44 776 HIS A N 1
ATOM 5902 C CA . HIS A 1 776 ? -8.677 -22.682 -28.105 1.00 93.44 776 HIS A CA 1
ATOM 5903 C C . HIS A 1 776 ? -8.762 -23.702 -26.960 1.00 93.44 776 HIS A C 1
ATOM 5905 O O . HIS A 1 776 ? -7.872 -24.544 -26.825 1.00 93.44 776 HIS A O 1
ATOM 5911 N N . TRP A 1 777 ? -9.863 -23.692 -26.204 1.00 93.94 777 TRP A N 1
ATOM 5912 C CA . TRP A 1 777 ? -10.045 -24.575 -25.050 1.00 93.94 777 TRP A CA 1
ATOM 5913 C C . TRP A 1 777 ? -10.076 -26.051 -25.440 1.00 93.94 777 TRP A C 1
ATOM 5915 O O . TRP A 1 777 ? -9.421 -26.867 -24.792 1.00 93.94 777 TRP A O 1
ATOM 5925 N N . VAL A 1 778 ? -10.727 -26.398 -26.558 1.00 94.56 778 VAL A N 1
ATOM 5926 C CA . VAL A 1 778 ? -10.684 -27.758 -27.111 1.00 94.56 778 VAL A CA 1
ATOM 5927 C C . VAL A 1 778 ? -9.245 -28.171 -27.391 1.00 94.56 778 VAL A C 1
ATOM 5929 O O . VAL A 1 778 ? -8.823 -29.234 -26.946 1.00 94.56 778 VAL A O 1
ATOM 5932 N N . ARG A 1 779 ? -8.448 -27.338 -28.067 1.00 94.12 779 ARG A N 1
ATOM 5933 C CA . ARG A 1 779 ? -7.037 -27.650 -28.343 1.00 94.12 779 ARG A CA 1
ATOM 5934 C C . ARG A 1 779 ? -6.226 -27.841 -27.060 1.00 94.12 779 ARG A C 1
ATOM 5936 O O . ARG A 1 779 ? -5.406 -28.752 -27.005 1.00 94.12 779 ARG A O 1
ATOM 5943 N N . ARG A 1 780 ? -6.437 -26.990 -26.054 1.00 92.75 780 ARG A N 1
ATOM 5944 C CA . ARG A 1 780 ? -5.669 -26.992 -24.801 1.00 92.75 780 ARG A CA 1
ATOM 5945 C C . ARG A 1 780 ? -5.984 -28.204 -23.919 1.00 92.75 780 ARG A C 1
ATOM 5947 O O . ARG A 1 780 ? -5.080 -28.804 -23.336 1.00 92.75 780 ARG A O 1
ATOM 5954 N N . LEU A 1 781 ? -7.259 -28.570 -23.846 1.00 93.56 781 LEU A N 1
ATOM 5955 C CA . LEU A 1 781 ? -7.773 -29.591 -22.932 1.00 93.56 781 LEU A CA 1
ATOM 5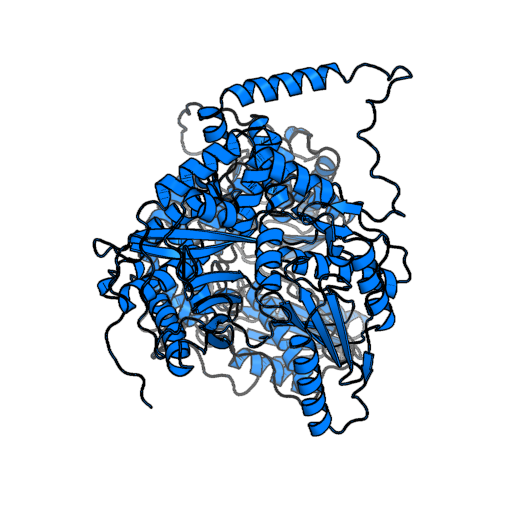956 C C . LEU A 1 781 ? -7.986 -30.951 -23.608 1.00 93.56 781 LEU A C 1
ATOM 5958 O O . LEU A 1 781 ? -8.283 -31.935 -22.934 1.00 93.56 781 LEU A O 1
ATOM 5962 N N . THR A 1 782 ? -7.806 -31.054 -24.928 1.00 91.69 782 THR A N 1
ATOM 5963 C CA . THR A 1 782 ? -7.809 -32.358 -25.602 1.00 91.69 782 THR A CA 1
ATOM 5964 C C . THR A 1 782 ? -6.723 -33.250 -25.001 1.00 91.69 782 THR A C 1
ATOM 5966 O O . THR A 1 782 ? -5.550 -32.879 -24.920 1.00 91.69 782 THR A O 1
ATOM 5969 N N . GLY A 1 783 ? -7.126 -34.447 -24.572 1.00 87.12 783 GLY A N 1
ATOM 5970 C CA . GLY A 1 783 ? -6.230 -35.399 -23.919 1.00 87.12 783 GLY A CA 1
ATOM 5971 C C . GLY A 1 783 ? -5.765 -34.960 -22.531 1.00 87.12 783 GLY A C 1
ATOM 5972 O O . GLY A 1 783 ? -4.739 -35.458 -22.080 1.00 87.12 783 GLY A O 1
ATOM 5973 N N . ALA A 1 784 ? -6.457 -34.014 -21.887 1.00 87.56 784 ALA A N 1
ATOM 5974 C CA . ALA A 1 784 ? -6.228 -33.691 -20.486 1.00 87.56 784 ALA A CA 1
ATOM 5975 C C . ALA A 1 784 ? -6.474 -34.931 -19.608 1.00 87.56 784 ALA A C 1
ATOM 5977 O O . ALA A 1 784 ? -7.469 -35.636 -19.830 1.00 87.56 784 ALA A O 1
ATOM 5978 N N . PRO A 1 785 ? -5.575 -35.229 -18.658 1.00 85.38 785 PRO A N 1
ATOM 5979 C CA . PRO A 1 785 ? -5.788 -36.306 -17.711 1.00 85.38 785 PRO A CA 1
ATOM 5980 C C . PRO A 1 785 ? -6.867 -35.914 -16.702 1.00 85.38 785 PRO A C 1
ATOM 5982 O O . PRO A 1 785 ? -7.159 -34.742 -16.472 1.00 85.38 785 PRO A O 1
ATOM 5985 N N . GLU A 1 786 ? -7.467 -36.931 -16.105 1.00 82.88 786 GLU A N 1
ATOM 5986 C CA . GLU A 1 786 ? -8.294 -36.773 -14.916 1.00 82.88 786 GLU A CA 1
ATOM 5987 C C . GLU A 1 786 ? -7.373 -36.940 -13.709 1.00 82.88 786 GLU A C 1
ATOM 5989 O O . GLU A 1 786 ? -6.733 -37.989 -13.614 1.00 82.88 786 GLU A O 1
ATOM 5994 N N . LEU A 1 787 ? -7.303 -35.944 -12.820 1.00 86.12 787 LEU A N 1
ATOM 5995 C CA . LEU A 1 787 ? -6.414 -35.985 -11.659 1.00 86.12 787 LEU A CA 1
ATOM 5996 C C . LEU A 1 787 ? -6.857 -37.107 -10.715 1.00 86.12 787 LEU A C 1
ATOM 5998 O O . LEU A 1 787 ? -7.983 -37.114 -10.195 1.00 86.12 787 LEU A O 1
ATOM 6002 N N . ARG A 1 788 ? -5.969 -38.077 -10.485 1.00 83.38 788 ARG A N 1
ATOM 6003 C CA . ARG A 1 788 ? -6.256 -39.223 -9.617 1.00 83.38 788 ARG A CA 1
ATOM 6004 C C . ARG A 1 788 ? -5.608 -39.049 -8.260 1.00 83.38 788 ARG A C 1
ATOM 6006 O O . ARG A 1 788 ? -4.429 -39.310 -8.067 1.00 83.38 788 ARG A O 1
ATOM 6013 N N . LEU A 1 789 ? -6.440 -38.658 -7.307 1.00 86.12 789 LEU A N 1
ATOM 6014 C CA . LEU A 1 789 ? -6.086 -38.633 -5.900 1.00 86.12 789 LEU A CA 1
ATOM 6015 C C . LEU A 1 789 ? -6.453 -39.970 -5.242 1.00 86.12 789 LEU A C 1
ATOM 6017 O O . LEU A 1 789 ? -7.573 -40.462 -5.424 1.00 86.12 789 LEU A O 1
ATOM 6021 N N . ASP A 1 790 ? -5.516 -40.529 -4.477 1.00 85.75 790 ASP A N 1
ATOM 6022 C CA . ASP A 1 790 ? -5.749 -41.682 -3.606 1.00 85.75 790 ASP A CA 1
ATOM 6023 C C . ASP A 1 790 ? -6.552 -41.224 -2.384 1.00 85.75 790 ASP A C 1
ATOM 6025 O O . ASP A 1 790 ? -6.003 -40.624 -1.462 1.00 85.75 790 ASP A O 1
ATOM 6029 N N . THR A 1 791 ? -7.866 -41.455 -2.417 1.00 90.12 791 THR A N 1
ATOM 6030 C CA . THR A 1 791 ? -8.815 -41.040 -1.374 1.00 90.12 791 THR A CA 1
ATOM 6031 C C . THR A 1 791 ? -8.768 -41.971 -0.162 1.00 90.12 791 THR A C 1
ATOM 6033 O O . THR A 1 791 ? -8.542 -43.173 -0.309 1.00 90.12 791 THR A O 1
ATOM 6036 N N . ASP A 1 792 ? -9.043 -41.442 1.034 1.00 92.12 792 ASP A N 1
ATOM 6037 C CA . ASP A 1 792 ? -9.115 -42.251 2.262 1.00 92.12 792 ASP A CA 1
ATOM 6038 C C . ASP A 1 792 ? -10.312 -43.211 2.244 1.00 92.12 792 ASP A C 1
ATOM 6040 O O . ASP A 1 792 ? -10.247 -44.341 2.738 1.00 92.12 792 ASP A O 1
ATOM 6044 N N . LEU A 1 793 ? -11.415 -42.755 1.647 1.00 90.62 793 LEU A N 1
ATOM 6045 C CA . LEU A 1 793 ? -12.665 -43.493 1.528 1.00 90.62 793 LEU A CA 1
ATOM 6046 C C . LEU A 1 793 ? -12.891 -43.983 0.089 1.00 90.62 793 LEU A C 1
ATOM 6048 O O . LEU A 1 793 ? -12.458 -43.342 -0.876 1.00 90.62 793 LEU A O 1
ATOM 6052 N N . PRO A 1 794 ? -13.568 -45.133 -0.097 1.00 86.06 794 PRO A N 1
ATOM 6053 C CA . PRO A 1 794 ? -13.840 -45.663 -1.423 1.00 86.06 794 PRO A CA 1
ATOM 6054 C C . PRO A 1 794 ? -14.826 -44.763 -2.167 1.00 86.06 794 PRO A C 1
ATOM 6056 O O . PRO A 1 794 ? -15.901 -44.442 -1.666 1.00 86.06 794 PRO A O 1
ATOM 6059 N N . ARG A 1 795 ? -14.503 -44.428 -3.416 1.00 86.69 795 ARG A N 1
ATOM 6060 C CA . ARG A 1 795 ? -15.398 -43.641 -4.263 1.00 86.69 795 ARG A CA 1
ATOM 6061 C C . ARG A 1 795 ? -16.643 -44.437 -4.657 1.00 86.69 795 ARG A C 1
ATOM 6063 O O . ARG A 1 795 ? -16.563 -45.407 -5.413 1.00 86.69 795 ARG A O 1
ATOM 6070 N N . THR A 1 796 ? -17.794 -43.986 -4.182 1.00 82.62 796 THR A N 1
ATOM 6071 C CA . THR A 1 796 ? -19.130 -44.473 -4.547 1.00 82.62 796 THR A CA 1
ATOM 6072 C C . THR A 1 796 ? -19.675 -43.733 -5.774 1.00 82.62 796 THR A C 1
ATOM 6074 O O . THR A 1 796 ? -19.107 -42.744 -6.231 1.00 82.62 796 THR A O 1
ATOM 6077 N N . ALA A 1 797 ? -20.784 -44.221 -6.344 1.00 73.12 797 ALA A N 1
ATOM 6078 C CA . ALA A 1 797 ? -21.468 -43.536 -7.447 1.00 73.12 797 ALA A CA 1
ATOM 6079 C C . ALA A 1 797 ? -22.101 -42.197 -7.019 1.00 73.12 797 ALA A C 1
ATOM 6081 O O . ALA A 1 797 ? -22.282 -41.323 -7.861 1.00 73.12 797 ALA A O 1
ATOM 6082 N N . ASP A 1 798 ? -22.405 -42.059 -5.728 1.00 72.69 798 ASP A N 1
ATOM 6083 C CA . ASP A 1 798 ? -22.875 -40.843 -5.073 1.00 72.69 798 ASP A CA 1
ATOM 6084 C C . ASP A 1 798 ? -21.899 -40.527 -3.938 1.00 72.69 798 ASP A C 1
ATOM 6086 O O . ASP A 1 798 ? -21.876 -41.223 -2.923 1.00 72.69 798 ASP A O 1
ATOM 6090 N N . VAL A 1 799 ? -21.008 -39.568 -4.181 1.00 73.75 799 VAL A N 1
ATOM 6091 C CA . VAL A 1 799 ? -19.935 -39.180 -3.252 1.00 73.75 799 VAL A CA 1
ATOM 6092 C C . VAL A 1 799 ? -20.470 -38.277 -2.130 1.00 73.75 799 VAL A C 1
ATOM 6094 O O . VAL A 1 799 ? -19.791 -38.077 -1.130 1.00 73.75 799 VAL A O 1
ATOM 6097 N N . GLY A 1 800 ? -21.701 -37.771 -2.259 1.00 76.75 800 GLY A N 1
ATOM 6098 C CA . GLY A 1 800 ? -22.230 -36.743 -1.373 1.00 76.75 800 GLY A CA 1
ATOM 6099 C C . GLY A 1 800 ? -21.537 -35.388 -1.562 1.00 76.75 800 GLY A C 1
ATOM 6100 O O . GLY A 1 800 ? -20.523 -35.252 -2.255 1.00 76.75 800 GLY A O 1
ATOM 6101 N N . GLN A 1 801 ? -22.123 -34.360 -0.953 1.00 79.62 801 GLN A N 1
ATOM 6102 C CA . GLN A 1 801 ? -21.572 -33.001 -0.927 1.00 79.62 801 GLN A CA 1
ATOM 6103 C C . GLN A 1 801 ? -21.233 -32.556 0.493 1.00 79.62 801 GLN A C 1
ATOM 6105 O O . GLN A 1 801 ? -21.016 -31.374 0.704 1.00 79.62 801 GLN A O 1
ATOM 6110 N N . GLU A 1 802 ? -21.202 -33.464 1.468 1.00 86.25 802 GLU A N 1
ATOM 6111 C CA . GLU A 1 802 ? -20.763 -33.135 2.824 1.00 86.25 802 GLU A CA 1
ATOM 6112 C C . GLU A 1 802 ? -19.300 -32.689 2.794 1.00 86.25 802 GLU A C 1
ATOM 6114 O O . GLU A 1 802 ? -18.467 -33.246 2.068 1.00 86.25 802 GLU A O 1
ATOM 6119 N N . GLY A 1 803 ? -19.004 -31.635 3.545 1.00 88.31 803 GLY A N 1
ATOM 6120 C CA . GLY A 1 803 ? -17.695 -31.022 3.522 1.00 88.31 803 GLY A CA 1
ATOM 6121 C C . GLY A 1 803 ? -17.304 -30.421 4.852 1.00 88.31 803 GLY A C 1
ATOM 6122 O O . GLY A 1 803 ? -18.140 -30.080 5.685 1.00 88.31 803 GLY A O 1
ATOM 6123 N N . GLU A 1 804 ? -16.003 -30.282 5.033 1.00 86.88 804 GLU A N 1
ATOM 6124 C CA . GLU A 1 804 ? -15.407 -29.672 6.208 1.00 86.88 804 GLU A CA 1
ATOM 6125 C C . GLU A 1 804 ? -14.438 -28.577 5.767 1.00 86.88 804 GLU A C 1
ATOM 6127 O O . GLU A 1 804 ? -13.720 -28.736 4.782 1.00 86.88 804 GLU A O 1
ATOM 6132 N N . PHE A 1 805 ? -14.418 -27.459 6.492 1.00 85.19 805 PHE A N 1
ATOM 6133 C CA . PHE A 1 805 ? -13.499 -26.356 6.229 1.00 85.19 805 PHE A CA 1
ATOM 6134 C C . PHE A 1 805 ? -12.371 -26.395 7.258 1.00 85.19 805 PHE A C 1
ATOM 6136 O O . PHE A 1 805 ? -12.566 -26.115 8.442 1.00 85.19 805 PHE A O 1
ATOM 6143 N N . LEU A 1 806 ? -11.190 -26.806 6.813 1.00 86.69 806 LEU A N 1
ATOM 6144 C CA . LEU A 1 806 ? -9.996 -26.930 7.640 1.00 86.69 806 LEU A CA 1
ATOM 6145 C C . LEU A 1 806 ? -9.155 -25.671 7.501 1.00 86.69 806 LEU A C 1
ATOM 6147 O O . LEU A 1 806 ? -9.069 -25.117 6.414 1.00 86.69 806 LEU A O 1
ATOM 6151 N N . GLN A 1 807 ? -8.519 -25.227 8.581 1.00 83.50 807 GLN A N 1
ATOM 6152 C CA . GLN A 1 807 ? -7.690 -24.024 8.580 1.00 83.50 807 GLN A CA 1
ATOM 6153 C C . GLN A 1 807 ? -6.302 -24.325 9.135 1.00 83.50 807 GLN A C 1
ATOM 6155 O O . GLN A 1 807 ? -6.151 -25.060 10.112 1.00 83.50 807 GLN A O 1
ATOM 6160 N N . GLY A 1 808 ? -5.303 -23.708 8.521 1.00 82.31 808 GLY A N 1
ATOM 6161 C CA . GLY A 1 808 ? -3.948 -23.564 9.020 1.00 82.31 808 GLY A CA 1
ATOM 6162 C C . GLY A 1 808 ? -3.468 -22.136 8.794 1.00 82.31 808 GLY A C 1
ATOM 6163 O O . GLY A 1 808 ? -4.084 -21.348 8.072 1.00 82.31 808 GLY A O 1
ATOM 6164 N N . TRP A 1 809 ? -2.369 -21.784 9.441 1.00 84.12 809 TRP A N 1
ATOM 6165 C CA . TRP A 1 809 ? -1.797 -20.452 9.335 1.00 84.12 809 TRP A CA 1
ATOM 6166 C C . TRP A 1 809 ? -0.276 -20.521 9.351 1.00 84.12 809 TRP A C 1
ATOM 6168 O O . TRP A 1 809 ? 0.328 -21.458 9.877 1.00 84.12 809 TRP A O 1
ATOM 6178 N N . ALA A 1 810 ? 0.333 -19.505 8.761 1.00 80.94 810 ALA A N 1
ATOM 6179 C CA . ALA A 1 810 ? 1.744 -19.211 8.874 1.00 80.94 810 ALA A CA 1
ATOM 6180 C C . ALA A 1 810 ? 1.927 -17.733 9.259 1.00 80.94 810 ALA A C 1
ATOM 6182 O O . ALA A 1 810 ? 1.057 -16.914 8.940 1.00 80.94 810 ALA A O 1
ATOM 6183 N N . PRO A 1 811 ? 3.037 -17.401 9.936 1.00 81.81 811 PRO A N 1
ATOM 6184 C CA . PRO A 1 811 ? 3.416 -16.019 10.218 1.00 81.81 811 PRO A CA 1
ATOM 6185 C C . PRO A 1 811 ? 3.475 -15.140 8.951 1.00 81.81 811 PRO A C 1
ATOM 6187 O O . PRO A 1 811 ? 3.646 -15.662 7.838 1.00 81.81 811 PRO A O 1
ATOM 6190 N N . GLY A 1 812 ? 3.277 -13.827 9.107 1.00 75.25 812 GLY A N 1
ATOM 6191 C CA . GLY A 1 812 ? 3.206 -12.851 8.008 1.00 75.25 812 GLY A CA 1
ATOM 6192 C C . GLY A 1 812 ? 4.466 -12.805 7.138 1.00 75.25 812 GLY A C 1
ATOM 6193 O O . GLY A 1 812 ? 4.379 -12.599 5.929 1.00 75.25 812 GLY A O 1
ATOM 6194 N N . GLU A 1 813 ? 5.620 -13.147 7.703 1.00 83.31 813 GLU A N 1
ATOM 6195 C CA . GLU A 1 813 ? 6.913 -13.220 7.021 1.00 83.31 813 GLU A CA 1
ATOM 6196 C C . GLU A 1 813 ? 6.894 -14.221 5.856 1.00 83.31 813 GLU A C 1
ATOM 6198 O O . GLU A 1 813 ? 7.575 -14.021 4.849 1.00 83.31 813 GLU A O 1
ATOM 6203 N N . LEU A 1 814 ? 6.076 -15.285 5.928 1.00 83.94 814 LEU A N 1
ATOM 6204 C CA . LEU A 1 814 ? 5.916 -16.199 4.792 1.00 83.94 814 LEU A CA 1
ATOM 6205 C C . LEU A 1 814 ? 5.215 -15.509 3.615 1.00 83.94 814 LEU A C 1
ATOM 6207 O O . LEU A 1 814 ? 5.577 -15.746 2.463 1.00 83.94 814 LEU A O 1
ATOM 6211 N N . PHE A 1 815 ? 4.235 -14.642 3.881 1.00 82.19 815 PHE A N 1
ATOM 6212 C CA . PHE A 1 815 ? 3.572 -13.864 2.836 1.00 82.19 815 PHE A CA 1
ATOM 6213 C C . PHE A 1 815 ? 4.511 -12.819 2.223 1.00 82.19 815 PHE A C 1
ATOM 6215 O O . PHE A 1 815 ? 4.541 -12.668 0.997 1.00 82.19 815 PHE A O 1
ATOM 6222 N N . SER A 1 816 ? 5.329 -12.150 3.032 1.00 77.50 816 SER A N 1
ATOM 6223 C CA . SER A 1 816 ? 6.347 -11.233 2.519 1.00 77.50 816 SER A CA 1
ATOM 6224 C C . SER A 1 816 ? 7.403 -11.948 1.678 1.00 77.50 816 SER A C 1
ATOM 6226 O O . SER A 1 816 ? 7.708 -11.503 0.572 1.00 77.50 816 SER A O 1
ATOM 6228 N N . ALA A 1 817 ? 7.868 -13.125 2.108 1.00 84.19 817 ALA A N 1
ATOM 6229 C CA . ALA A 1 817 ? 8.792 -13.947 1.329 1.00 84.19 817 ALA A CA 1
ATOM 6230 C C . ALA A 1 817 ? 8.167 -14.429 0.003 1.00 84.19 817 ALA A C 1
ATOM 6232 O O . ALA A 1 817 ? 8.824 -14.434 -1.041 1.00 84.19 817 ALA A O 1
ATOM 6233 N N . MET A 1 818 ? 6.875 -14.786 -0.000 1.00 83.81 818 MET A N 1
ATOM 6234 C CA . MET A 1 818 ? 6.132 -15.068 -1.237 1.00 83.81 818 MET A CA 1
ATOM 6235 C C . MET A 1 818 ? 6.052 -13.835 -2.148 1.00 83.81 818 MET A C 1
ATOM 6237 O O . MET A 1 818 ? 6.178 -13.970 -3.367 1.00 83.81 818 MET A O 1
ATOM 6241 N N . SER A 1 819 ? 5.864 -12.646 -1.573 1.00 75.75 819 SER A N 1
ATOM 6242 C CA . SER A 1 819 ? 5.809 -11.369 -2.295 1.00 75.75 819 SER A CA 1
ATOM 6243 C C . SER A 1 819 ? 7.153 -11.011 -2.921 1.00 75.75 819 SER A C 1
ATOM 6245 O O . SER A 1 819 ? 7.214 -10.660 -4.101 1.00 75.75 819 SER A O 1
ATOM 6247 N N . GLU A 1 820 ? 8.252 -11.199 -2.195 1.00 77.00 820 GLU A N 1
ATOM 6248 C CA . GLU A 1 820 ? 9.597 -11.017 -2.730 1.00 77.00 820 GLU A CA 1
ATOM 6249 C C . GLU A 1 820 ? 9.926 -12.034 -3.833 1.00 77.00 820 GLU A C 1
ATOM 6251 O O . GLU A 1 820 ? 10.465 -11.660 -4.881 1.00 77.00 820 GLU A O 1
ATOM 6256 N N . ALA A 1 821 ? 9.556 -13.307 -3.654 1.00 77.62 821 ALA A N 1
ATOM 6257 C CA . ALA A 1 821 ? 9.739 -14.338 -4.673 1.00 77.62 821 ALA A CA 1
ATOM 6258 C C . ALA A 1 821 ? 8.926 -14.042 -5.945 1.00 77.62 821 ALA A C 1
ATOM 6260 O O . ALA A 1 821 ? 9.410 -14.262 -7.060 1.00 77.62 821 ALA A O 1
ATOM 6261 N N . ALA A 1 822 ? 7.704 -13.524 -5.798 1.00 71.81 822 ALA A N 1
ATOM 6262 C CA . ALA A 1 822 ? 6.875 -13.079 -6.911 1.00 71.81 822 ALA A CA 1
ATOM 6263 C C . ALA A 1 822 ? 7.525 -11.899 -7.655 1.00 71.81 822 ALA A C 1
ATOM 6265 O O . ALA A 1 822 ? 7.693 -11.975 -8.877 1.00 71.81 822 ALA A O 1
ATOM 6266 N N . ARG A 1 823 ? 7.972 -10.872 -6.914 1.00 69.50 823 ARG A N 1
ATOM 6267 C CA . ARG A 1 823 ? 8.636 -9.661 -7.427 1.00 69.50 823 ARG A CA 1
ATOM 6268 C C . ARG A 1 823 ? 9.921 -9.985 -8.186 1.00 69.50 823 ARG A C 1
ATOM 6270 O O . ARG A 1 823 ? 10.051 -9.630 -9.355 1.00 69.50 823 ARG A O 1
ATOM 6277 N N . THR A 1 824 ? 10.840 -10.721 -7.562 1.00 70.62 824 THR A N 1
ATOM 6278 C CA . THR A 1 824 ? 12.139 -11.100 -8.150 1.00 70.62 824 THR A CA 1
ATOM 6279 C C . THR A 1 824 ? 11.972 -11.876 -9.459 1.00 70.62 824 THR A C 1
ATOM 6281 O O . THR A 1 824 ? 12.776 -11.743 -10.380 1.00 70.62 824 THR A O 1
ATOM 6284 N N . ARG A 1 825 ? 10.902 -12.670 -9.571 1.00 74.56 825 ARG A N 1
ATOM 6285 C CA . ARG A 1 825 ? 10.650 -13.559 -10.715 1.00 74.56 825 ARG A CA 1
ATOM 6286 C C . ARG A 1 825 ? 9.625 -13.001 -11.710 1.00 74.56 825 ARG A C 1
ATOM 6288 O O . ARG A 1 825 ? 9.290 -13.707 -12.658 1.00 74.56 825 ARG A O 1
ATOM 6295 N N . LYS A 1 826 ? 9.151 -11.759 -11.523 1.00 69.94 826 LYS A N 1
ATOM 6296 C CA . LYS A 1 826 ? 8.145 -11.085 -12.371 1.00 69.94 826 LYS A CA 1
ATOM 6297 C C . LYS A 1 826 ? 6.859 -11.905 -12.550 1.00 69.94 826 LYS A C 1
ATOM 6299 O O . LYS A 1 826 ? 6.391 -12.147 -13.660 1.00 69.94 826 LYS A O 1
ATOM 6304 N N . THR A 1 827 ? 6.307 -12.380 -11.440 1.00 75.94 827 THR A N 1
ATOM 6305 C CA . THR A 1 827 ? 5.025 -13.108 -11.392 1.00 75.94 827 THR A CA 1
ATOM 6306 C C . THR A 1 827 ? 4.166 -12.573 -10.246 1.00 75.94 827 THR A C 1
ATOM 6308 O O . THR A 1 827 ? 4.566 -11.634 -9.566 1.00 75.94 827 THR A O 1
ATOM 6311 N N . THR A 1 828 ? 3.000 -13.174 -10.001 1.00 74.56 828 THR A N 1
ATOM 6312 C CA . THR A 1 828 ? 2.115 -12.768 -8.899 1.00 74.56 828 THR A CA 1
ATOM 6313 C C . THR A 1 828 ? 2.278 -13.667 -7.673 1.00 74.56 828 THR A C 1
ATOM 6315 O O . THR A 1 828 ? 2.677 -14.828 -7.789 1.00 74.56 828 THR A O 1
ATOM 6318 N N . VAL A 1 829 ? 1.893 -13.170 -6.494 1.00 78.31 829 VAL A N 1
ATOM 6319 C CA . VAL A 1 829 ? 1.845 -13.983 -5.263 1.00 78.31 829 VAL A CA 1
ATOM 6320 C C . VAL A 1 829 ? 0.920 -15.193 -5.428 1.00 78.31 829 VAL A C 1
ATOM 6322 O O . VAL A 1 829 ? 1.235 -16.289 -4.964 1.00 78.31 829 VAL A O 1
ATOM 6325 N N . PHE A 1 830 ? -0.176 -15.038 -6.179 1.00 85.12 830 PHE A N 1
ATOM 6326 C CA . PHE A 1 830 ? -1.045 -16.157 -6.534 1.00 85.12 830 PHE A CA 1
ATOM 6327 C C . PHE A 1 830 ? -0.317 -17.215 -7.371 1.00 85.12 830 PHE A C 1
ATOM 6329 O O . PHE A 1 830 ? -0.499 -18.404 -7.137 1.00 85.12 830 PHE A O 1
ATOM 6336 N N . THR A 1 831 ? 0.558 -16.814 -8.297 1.00 87.38 831 THR A N 1
ATOM 6337 C CA . THR A 1 831 ? 1.386 -17.753 -9.068 1.00 87.38 831 THR A CA 1
ATOM 6338 C C . THR A 1 831 ? 2.307 -18.569 -8.158 1.00 87.38 831 THR A C 1
ATOM 6340 O O . THR A 1 831 ? 2.436 -19.773 -8.365 1.00 87.38 831 THR A O 1
ATOM 6343 N N . VAL A 1 832 ? 2.915 -17.945 -7.141 1.00 88.31 832 VAL A N 1
ATOM 6344 C CA . VAL A 1 832 ? 3.754 -18.640 -6.144 1.00 88.31 832 VAL A CA 1
ATOM 6345 C C . VAL A 1 832 ? 2.919 -19.645 -5.346 1.00 88.31 832 VAL A C 1
ATOM 6347 O O . VAL A 1 832 ? 3.294 -20.812 -5.240 1.00 88.31 832 VAL A O 1
ATOM 6350 N N . PHE A 1 833 ? 1.760 -19.212 -4.843 1.00 89.19 833 PHE A N 1
ATOM 6351 C CA . PHE A 1 833 ? 0.838 -20.060 -4.085 1.00 89.19 833 PHE A CA 1
ATOM 6352 C C . PHE A 1 833 ? 0.334 -21.254 -4.909 1.00 89.19 833 PHE A C 1
ATOM 6354 O O . PHE A 1 833 ? 0.433 -22.403 -4.478 1.00 89.19 833 PHE A O 1
ATOM 6361 N N . LEU A 1 834 ? -0.121 -21.004 -6.138 1.00 93.56 834 LEU A N 1
ATOM 6362 C CA . LEU A 1 834 ? -0.603 -22.037 -7.049 1.00 93.56 834 LEU A CA 1
ATOM 6363 C C . LEU A 1 834 ? 0.506 -23.018 -7.448 1.00 93.56 834 LEU A C 1
ATOM 6365 O O . LEU A 1 834 ? 0.262 -24.221 -7.519 1.00 93.56 834 LEU A O 1
ATOM 6369 N N . ALA A 1 835 ? 1.729 -22.530 -7.680 1.00 95.50 835 ALA A N 1
ATOM 6370 C CA . ALA A 1 835 ? 2.879 -23.387 -7.955 1.00 95.50 835 ALA A CA 1
ATOM 6371 C C . ALA A 1 835 ? 3.199 -24.302 -6.763 1.00 95.50 835 ALA A C 1
ATOM 6373 O O . ALA A 1 835 ? 3.523 -25.471 -6.974 1.00 95.50 835 ALA A O 1
ATOM 6374 N N . ALA A 1 836 ? 3.046 -23.826 -5.523 1.00 95.50 836 ALA A N 1
ATOM 6375 C CA . ALA A 1 836 ? 3.222 -24.656 -4.333 1.00 95.50 836 ALA A CA 1
ATOM 6376 C C . ALA A 1 836 ? 2.139 -25.739 -4.204 1.00 95.50 836 ALA A C 1
ATOM 6378 O O . ALA A 1 836 ? 2.472 -26.901 -3.966 1.00 95.50 836 ALA A O 1
ATOM 6379 N N . VAL A 1 837 ? 0.868 -25.398 -4.448 1.00 95.25 837 VAL A N 1
ATOM 6380 C CA . VAL A 1 837 ? -0.238 -26.375 -4.483 1.00 95.25 837 VAL A CA 1
ATOM 6381 C C . VAL A 1 837 ? -0.004 -27.429 -5.568 1.00 95.25 837 VAL A C 1
ATOM 6383 O O . VAL A 1 837 ? -0.078 -28.626 -5.296 1.00 95.25 837 VAL A O 1
ATOM 6386 N N . LEU A 1 838 ? 0.336 -27.011 -6.788 1.00 96.12 838 LEU A N 1
ATOM 6387 C CA . LEU A 1 838 ? 0.627 -27.926 -7.895 1.00 96.12 838 LEU A CA 1
ATOM 6388 C C . LEU A 1 838 ? 1.853 -28.804 -7.621 1.00 96.12 838 LEU A C 1
ATOM 6390 O O . LEU A 1 838 ? 1.838 -29.985 -7.961 1.00 96.12 838 LEU A O 1
ATOM 6394 N N . THR A 1 839 ? 2.883 -28.262 -6.967 1.00 96.38 839 THR A N 1
ATOM 6395 C CA . THR A 1 839 ? 4.052 -29.038 -6.530 1.00 96.38 839 THR A CA 1
ATOM 6396 C C . THR A 1 839 ? 3.634 -30.101 -5.521 1.00 96.38 839 THR A C 1
ATOM 6398 O O . THR A 1 839 ? 3.970 -31.268 -5.701 1.00 96.38 839 THR A O 1
ATOM 6401 N N . ALA A 1 840 ? 2.835 -29.749 -4.509 1.00 94.19 840 ALA A N 1
ATOM 6402 C CA . ALA A 1 840 ? 2.314 -30.723 -3.553 1.00 94.19 840 ALA A CA 1
ATOM 6403 C C . ALA A 1 840 ? 1.493 -31.821 -4.257 1.00 94.19 840 ALA A C 1
ATOM 6405 O O . ALA A 1 840 ? 1.739 -33.005 -4.038 1.00 94.19 840 ALA A O 1
ATOM 6406 N N . LEU A 1 841 ? 0.584 -31.461 -5.171 1.00 93.44 841 LEU A N 1
ATOM 6407 C CA . LEU A 1 841 ? -0.210 -32.430 -5.939 1.00 93.44 841 LEU A CA 1
ATOM 6408 C C . LEU A 1 841 ? 0.657 -33.349 -6.812 1.00 93.44 841 LEU A C 1
ATOM 6410 O O . LEU A 1 841 ? 0.443 -34.562 -6.816 1.00 93.44 841 LEU A O 1
ATOM 6414 N N . HIS A 1 842 ? 1.660 -32.803 -7.502 1.00 93.75 842 HIS A N 1
ATOM 6415 C CA . HIS A 1 842 ? 2.627 -33.572 -8.289 1.00 93.75 842 HIS A CA 1
ATOM 6416 C C . HIS A 1 842 ? 3.384 -34.577 -7.413 1.00 93.75 842 HIS A C 1
ATOM 6418 O O . HIS A 1 842 ? 3.492 -35.755 -7.751 1.00 93.75 842 HIS A O 1
ATOM 6424 N N . ARG A 1 843 ? 3.847 -34.144 -6.237 1.00 91.69 843 ARG A N 1
ATOM 6425 C CA . ARG A 1 843 ? 4.580 -35.001 -5.295 1.00 91.69 843 ARG A CA 1
ATOM 6426 C C . ARG A 1 843 ? 3.718 -36.095 -4.675 1.00 91.69 843 ARG A C 1
ATOM 6428 O O . ARG A 1 843 ? 4.234 -37.171 -4.379 1.00 91.69 843 ARG A O 1
ATOM 6435 N N . LEU A 1 844 ? 2.425 -35.841 -4.502 1.00 88.81 844 LEU A N 1
ATOM 6436 C CA . LEU A 1 844 ? 1.482 -36.803 -3.937 1.00 88.81 844 LEU A CA 1
ATOM 6437 C C . LEU A 1 844 ? 1.019 -37.851 -4.946 1.00 88.81 844 LEU A C 1
ATOM 6439 O O . LEU A 1 844 ? 0.893 -39.019 -4.594 1.00 88.81 844 LEU A O 1
ATOM 6443 N N . THR A 1 845 ? 0.760 -37.437 -6.182 1.00 90.06 845 THR A N 1
ATOM 6444 C CA . THR A 1 845 ? 0.191 -38.308 -7.221 1.00 90.06 845 THR A CA 1
ATOM 6445 C C . THR A 1 845 ? 1.257 -38.980 -8.083 1.00 90.06 845 THR A C 1
ATOM 6447 O O . THR A 1 845 ? 1.016 -40.041 -8.655 1.00 90.06 845 THR A O 1
ATOM 6450 N N . GLY A 1 846 ? 2.439 -38.367 -8.195 1.00 88.94 846 GLY A N 1
ATOM 6451 C CA . GLY A 1 846 ? 3.438 -38.727 -9.197 1.00 88.94 846 GLY A CA 1
ATOM 6452 C C . GLY A 1 846 ? 3.009 -38.391 -10.630 1.00 88.94 846 GLY A C 1
ATOM 6453 O O . GLY A 1 846 ? 3.659 -38.849 -11.568 1.00 88.94 846 GLY A O 1
ATOM 6454 N N . GLU A 1 847 ? 1.918 -37.639 -10.820 1.00 90.94 847 GLU A N 1
ATOM 6455 C CA . GLU A 1 847 ? 1.460 -37.204 -12.139 1.00 90.94 847 GLU A CA 1
ATOM 6456 C C . GLU A 1 847 ? 2.237 -35.965 -12.599 1.00 90.94 847 GLU A C 1
ATOM 6458 O O . GLU A 1 847 ? 2.407 -34.997 -11.857 1.00 90.94 847 GLU A O 1
ATOM 6463 N N . ASP A 1 848 ? 2.696 -35.993 -13.850 1.00 92.50 848 ASP A N 1
ATOM 6464 C CA . ASP A 1 848 ? 3.417 -34.883 -14.479 1.00 92.50 848 ASP A CA 1
ATOM 6465 C C . ASP A 1 848 ? 2.490 -33.896 -15.210 1.00 92.50 848 ASP A C 1
ATOM 6467 O O . ASP A 1 848 ? 2.925 -32.818 -15.588 1.00 92.50 848 ASP A O 1
ATOM 6471 N N . ASP A 1 849 ? 1.222 -34.236 -15.440 1.00 93.88 849 ASP A N 1
ATOM 6472 C CA . ASP A 1 849 ? 0.256 -33.403 -16.167 1.00 93.88 849 ASP A CA 1
ATOM 6473 C C . ASP A 1 849 ? -0.999 -33.268 -15.306 1.00 93.88 849 ASP A C 1
ATOM 6475 O O . ASP A 1 849 ? -1.704 -34.248 -15.077 1.00 93.88 849 ASP A O 1
ATOM 6479 N N . ILE A 1 850 ? -1.241 -32.069 -14.779 1.00 94.38 850 ILE A N 1
ATOM 6480 C CA . ILE A 1 850 ? -2.266 -31.817 -13.760 1.00 94.38 850 ILE A CA 1
ATOM 6481 C C . ILE A 1 850 ? -3.239 -30.763 -14.274 1.00 94.38 850 ILE A C 1
ATOM 6483 O O . ILE A 1 850 ? -2.827 -29.727 -14.800 1.00 94.38 850 ILE A O 1
ATOM 6487 N N . VAL A 1 851 ? -4.539 -31.003 -14.082 1.00 94.00 851 VAL A N 1
ATOM 6488 C CA . VAL A 1 851 ? -5.589 -30.001 -14.303 1.00 94.00 851 VAL A CA 1
ATOM 6489 C C . VAL A 1 851 ? -6.169 -29.567 -12.963 1.00 94.00 851 VAL A C 1
ATOM 6491 O O . VAL A 1 851 ? -6.732 -30.381 -12.232 1.00 94.00 851 VAL A O 1
ATOM 6494 N N . ILE A 1 852 ? -6.057 -28.275 -12.662 1.00 93.88 852 ILE A N 1
ATOM 6495 C CA . ILE A 1 852 ? -6.620 -27.647 -11.463 1.00 93.88 852 ILE A CA 1
ATOM 6496 C C . ILE A 1 852 ? -7.614 -26.555 -11.867 1.00 93.88 852 ILE A C 1
ATOM 6498 O O . ILE A 1 852 ? -7.411 -25.868 -12.867 1.00 93.88 852 ILE A O 1
ATOM 6502 N N . GLY A 1 853 ? -8.709 -26.404 -11.127 1.00 90.50 853 GLY A N 1
ATOM 6503 C CA . GLY A 1 853 ? -9.658 -25.318 -11.354 1.00 90.50 853 GLY A CA 1
ATOM 6504 C C . GLY A 1 853 ? -9.185 -24.023 -10.699 1.00 90.50 853 GLY A C 1
ATOM 6505 O O . GLY A 1 853 ? -8.856 -24.007 -9.514 1.00 90.50 853 GLY A O 1
ATOM 6506 N N . VAL A 1 854 ? -9.176 -22.932 -11.456 1.00 87.69 854 VAL A N 1
ATOM 6507 C CA . VAL A 1 854 ? -8.840 -21.592 -10.964 1.00 87.69 854 VAL A CA 1
ATOM 6508 C C . VAL A 1 854 ? -10.080 -20.708 -11.094 1.00 87.69 854 VAL A C 1
ATOM 6510 O O . VAL A 1 854 ? -10.456 -20.373 -12.221 1.00 87.69 854 VAL A O 1
ATOM 6513 N N . PRO A 1 855 ? -10.756 -20.370 -9.982 1.00 81.75 855 PRO A N 1
ATOM 6514 C CA . PRO A 1 855 ? -11.838 -19.395 -9.988 1.00 81.75 855 PRO A CA 1
ATOM 6515 C C . PRO A 1 855 ? -11.349 -18.047 -10.531 1.00 81.75 855 PRO A C 1
ATOM 6517 O O . PRO A 1 855 ? -10.231 -17.621 -10.239 1.00 81.75 855 PRO A O 1
ATOM 6520 N N . CYS A 1 856 ? -12.162 -17.388 -11.352 1.00 74.06 856 CYS A N 1
ATOM 6521 C CA . CYS A 1 856 ? -11.846 -16.081 -11.910 1.00 74.06 856 CYS A CA 1
ATOM 6522 C C . CYS A 1 856 ? -13.094 -15.210 -12.063 1.00 74.06 856 CYS A C 1
ATOM 6524 O O . CYS A 1 856 ? -14.215 -15.692 -12.262 1.00 74.06 856 CYS A O 1
ATOM 6526 N N . GLU A 1 857 ? -12.876 -13.902 -12.031 1.00 71.88 857 GLU A N 1
ATOM 6527 C CA . GLU A 1 857 ? -13.920 -12.911 -12.249 1.00 71.88 857 GLU A CA 1
ATOM 6528 C C . GLU A 1 857 ? -14.141 -12.698 -13.747 1.00 71.88 857 GLU A C 1
ATOM 6530 O O . GLU A 1 857 ? -13.286 -12.155 -14.446 1.00 71.88 857 GLU A O 1
ATOM 6535 N N . ASN A 1 858 ? -15.309 -13.077 -14.264 1.00 73.25 858 ASN A N 1
ATOM 6536 C CA . ASN A 1 858 ? -15.648 -12.881 -15.674 1.00 73.25 858 ASN A CA 1
ATOM 6537 C C . ASN A 1 858 ? -16.382 -11.546 -15.911 1.00 73.25 858 ASN A C 1
ATOM 6539 O O . ASN A 1 858 ? -17.387 -11.481 -16.620 1.00 73.25 858 ASN A O 1
ATOM 6543 N N . ARG A 1 859 ? -15.889 -10.464 -15.298 1.00 75.69 859 ARG A N 1
ATOM 6544 C CA . ARG A 1 859 ? -16.472 -9.108 -15.366 1.00 75.69 859 ARG A CA 1
ATOM 6545 C C . ARG A 1 859 ? -15.835 -8.266 -16.473 1.00 75.69 859 ARG A C 1
ATOM 6547 O O . ARG A 1 859 ? -15.473 -7.118 -16.265 1.00 75.69 859 ARG A O 1
ATOM 6554 N N . THR A 1 860 ? -15.678 -8.851 -17.658 1.00 69.00 860 THR A N 1
ATOM 6555 C CA . THR A 1 860 ? -14.986 -8.222 -18.798 1.00 69.00 860 THR A CA 1
ATOM 6556 C C . THR A 1 860 ? -15.921 -7.407 -19.701 1.00 69.00 860 THR A C 1
ATOM 6558 O O . THR A 1 860 ? -15.639 -7.295 -20.889 1.00 69.00 860 THR A O 1
ATOM 6561 N N . GLN A 1 861 ? -17.101 -7.016 -19.216 1.00 73.50 861 GLN A N 1
ATOM 6562 C CA . GLN A 1 861 ? -18.092 -6.261 -19.990 1.00 73.50 861 GLN A CA 1
ATOM 6563 C C . GLN A 1 861 ? -18.267 -4.872 -19.359 1.00 73.50 861 GLN A C 1
ATOM 6565 O O . GLN A 1 861 ? -18.222 -4.781 -18.125 1.00 73.50 861 GLN A O 1
ATOM 6570 N N . PRO A 1 862 ? -18.544 -3.814 -20.145 1.00 70.69 862 PRO A N 1
ATOM 6571 C CA . PRO A 1 862 ? -18.669 -2.464 -19.610 1.00 70.69 862 PRO A CA 1
ATOM 6572 C C . PRO A 1 862 ? -19.783 -2.371 -18.561 1.00 70.69 862 PRO A C 1
ATOM 6574 O O . PRO A 1 862 ? -20.905 -2.830 -18.783 1.00 70.69 862 PRO A O 1
ATOM 6577 N N . GLY A 1 863 ? -19.485 -1.762 -17.412 1.00 73.38 863 GLY A N 1
ATOM 6578 C CA . GLY A 1 863 ? -20.438 -1.562 -16.316 1.00 73.38 863 GLY A CA 1
ATOM 6579 C C . GLY A 1 863 ? -20.745 -2.812 -15.483 1.00 73.38 863 GLY A C 1
ATOM 6580 O O . GLY A 1 863 ? -21.479 -2.713 -14.496 1.00 73.38 863 GLY A O 1
ATOM 6581 N N . ALA A 1 864 ? -20.189 -3.979 -15.830 1.00 80.81 864 ALA A N 1
ATOM 6582 C CA . ALA A 1 864 ? -20.343 -5.190 -15.027 1.00 80.81 864 ALA A CA 1
ATOM 6583 C C . ALA A 1 864 ? -19.673 -5.055 -13.652 1.00 80.81 864 ALA A C 1
ATOM 6585 O O . ALA A 1 864 ? -20.140 -5.655 -12.696 1.00 80.81 864 ALA A O 1
ATOM 6586 N N . ASP A 1 865 ? -18.622 -4.248 -13.519 1.00 75.31 865 ASP A N 1
ATOM 6587 C CA . ASP A 1 865 ? -17.899 -3.942 -12.277 1.00 75.31 865 ASP A CA 1
ATOM 6588 C C . ASP A 1 865 ? -18.751 -3.242 -11.201 1.00 75.31 865 ASP A C 1
ATOM 6590 O O . ASP A 1 865 ? -18.390 -3.268 -10.027 1.00 75.31 865 ASP A O 1
ATOM 6594 N N . GLN A 1 866 ? -19.896 -2.660 -11.574 1.00 82.88 866 GLN A N 1
ATOM 6595 C CA . GLN A 1 866 ? -20.807 -1.949 -10.663 1.00 82.88 866 GLN A CA 1
ATOM 6596 C C . GLN A 1 866 ? -22.026 -2.780 -10.234 1.00 82.88 866 GLN A C 1
ATOM 6598 O O . GLN A 1 866 ? -22.805 -2.342 -9.381 1.00 82.88 866 GLN A O 1
ATOM 6603 N N . LEU A 1 867 ? -22.218 -3.962 -10.828 1.00 89.50 867 LEU A N 1
ATOM 6604 C CA . LEU A 1 867 ? -23.400 -4.792 -10.616 1.00 89.50 867 LEU A CA 1
ATOM 6605 C C . LEU A 1 867 ? -23.125 -5.959 -9.677 1.00 89.50 867 LEU A C 1
ATOM 6607 O O . LEU A 1 867 ? -22.165 -6.708 -9.845 1.00 89.50 867 LEU A O 1
ATOM 6611 N N . MET A 1 868 ? -24.029 -6.190 -8.732 1.00 92.38 868 MET A N 1
ATOM 6612 C CA . MET A 1 868 ? -24.068 -7.471 -8.033 1.00 92.38 868 MET A CA 1
ATOM 6613 C C . MET A 1 868 ? -24.603 -8.572 -8.959 1.00 92.38 868 MET A C 1
ATOM 6615 O O . MET A 1 868 ? -25.485 -8.322 -9.783 1.00 92.38 868 MET A O 1
ATOM 6619 N N . GLY A 1 869 ? -24.082 -9.794 -8.831 1.00 89.50 869 GLY A N 1
ATOM 6620 C CA . GLY A 1 869 ? -24.520 -10.941 -9.627 1.00 89.50 869 GLY A CA 1
ATOM 6621 C C . GLY A 1 869 ? -23.529 -12.106 -9.636 1.00 89.50 869 GLY A C 1
ATOM 6622 O O . GLY A 1 869 ? -22.521 -12.087 -8.939 1.00 89.50 869 GLY A O 1
ATOM 6623 N N . CYS A 1 870 ? -23.831 -13.130 -10.438 1.00 88.06 870 CYS A N 1
ATOM 6624 C CA . CYS A 1 870 ? -22.991 -14.317 -10.608 1.00 88.06 870 CYS A CA 1
ATOM 6625 C C . CYS A 1 870 ? -22.096 -14.189 -11.851 1.00 88.06 870 CYS A C 1
ATOM 6627 O O . CYS A 1 870 ? -22.460 -14.659 -12.934 1.00 88.06 870 CYS A O 1
ATOM 6629 N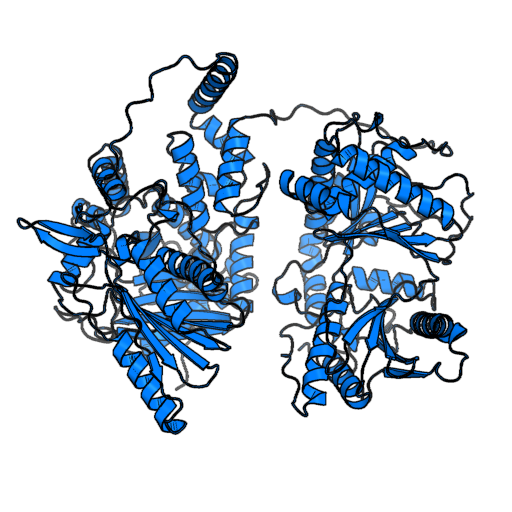 N . PHE A 1 871 ? -20.924 -13.571 -11.699 1.00 82.25 871 PHE A N 1
ATOM 6630 C CA . PHE A 1 871 ? -19.941 -13.435 -12.784 1.00 82.25 871 PHE A CA 1
ATOM 6631 C C . PHE A 1 871 ? -18.770 -14.412 -12.653 1.00 82.25 871 PHE A C 1
ATOM 6633 O O . PHE A 1 871 ? -17.822 -14.359 -13.433 1.00 82.25 871 PHE A O 1
ATOM 6640 N N . LEU A 1 872 ? -18.827 -15.314 -11.676 1.00 77.06 872 LEU A N 1
ATOM 6641 C CA . LEU A 1 872 ? -17.788 -16.302 -11.438 1.00 77.06 872 LEU A CA 1
ATOM 6642 C C . LEU A 1 872 ? -17.687 -17.288 -12.612 1.00 77.06 872 LEU A C 1
ATOM 6644 O O . LEU A 1 872 ? -18.677 -17.907 -13.013 1.00 77.06 872 LEU A O 1
ATOM 6648 N N . ASN A 1 873 ? -16.471 -17.486 -13.116 1.00 84.44 873 ASN A N 1
ATOM 6649 C CA . ASN A 1 873 ? -16.115 -18.629 -13.952 1.00 84.44 873 ASN A CA 1
ATOM 6650 C C . ASN A 1 873 ? -15.000 -19.429 -13.260 1.00 84.44 873 ASN A C 1
ATOM 6652 O O . ASN A 1 873 ? -14.309 -18.915 -12.385 1.00 84.44 873 ASN A O 1
ATOM 6656 N N . VAL A 1 874 ? -14.824 -20.698 -13.627 1.00 85.06 874 VAL A N 1
ATOM 6657 C CA . VAL A 1 874 ? -13.738 -21.532 -13.089 1.00 85.06 874 VAL A CA 1
ATOM 6658 C C . VAL A 1 874 ? -12.949 -22.112 -14.251 1.00 85.06 874 VAL A C 1
ATOM 6660 O O . VAL A 1 874 ? -13.451 -22.945 -15.008 1.00 85.06 874 VAL A O 1
ATOM 6663 N N . LEU A 1 875 ? -11.708 -21.654 -14.402 1.00 89.62 875 LEU A N 1
ATOM 6664 C CA . LEU A 1 875 ? -10.858 -21.988 -15.536 1.00 89.62 875 LEU A CA 1
ATOM 6665 C C . LEU A 1 875 ? -10.094 -23.292 -15.273 1.00 89.62 875 LEU A C 1
ATOM 6667 O O . LEU A 1 875 ? -9.371 -23.385 -14.280 1.00 89.62 875 LEU A O 1
ATOM 6671 N N . PRO A 1 876 ? -10.202 -24.303 -16.152 1.00 92.12 876 PRO A N 1
ATOM 6672 C CA . PRO A 1 876 ? -9.395 -25.517 -16.067 1.00 92.12 876 PRO A CA 1
ATOM 6673 C C . PRO A 1 876 ? -7.944 -25.229 -16.488 1.00 92.12 876 PRO A C 1
ATOM 6675 O O . PRO A 1 876 ? -7.614 -25.169 -17.677 1.00 92.12 876 PRO A O 1
ATOM 6678 N N . LEU A 1 877 ? -7.051 -25.075 -15.516 1.00 94.38 877 LEU A N 1
ATOM 6679 C CA . LEU A 1 877 ? -5.635 -24.828 -15.746 1.00 94.38 877 LEU A CA 1
ATOM 6680 C C . LEU A 1 877 ? -4.864 -26.150 -15.849 1.00 94.38 877 LEU A C 1
ATOM 6682 O O . LEU A 1 877 ? -4.572 -26.791 -14.843 1.00 94.38 877 LEU A O 1
ATOM 6686 N N . ARG A 1 878 ? -4.503 -26.544 -17.077 1.00 94.81 878 ARG A N 1
ATOM 6687 C CA . ARG A 1 878 ? -3.630 -27.701 -17.344 1.00 94.81 878 ARG A CA 1
ATOM 6688 C C . ARG A 1 878 ? -2.154 -27.296 -17.319 1.00 94.81 878 ARG A C 1
ATOM 6690 O O . ARG A 1 878 ? -1.737 -26.486 -18.160 1.00 94.81 878 ARG A O 1
ATOM 6697 N N . VAL A 1 879 ? -1.372 -27.882 -16.417 1.00 94.12 879 VAL A N 1
ATOM 6698 C CA . VAL A 1 879 ? 0.050 -27.575 -16.186 1.00 94.12 879 VAL A CA 1
ATOM 6699 C C . VAL A 1 879 ? 0.903 -28.842 -16.283 1.00 94.12 879 VAL A C 1
ATOM 6701 O O . VAL A 1 879 ? 0.493 -29.905 -15.834 1.00 94.12 879 VAL A O 1
ATOM 6704 N N . ASP A 1 880 ? 2.089 -28.699 -16.880 1.00 94.12 880 ASP A N 1
ATOM 6705 C CA . ASP A 1 880 ? 3.080 -29.763 -17.076 1.00 94.12 880 ASP A CA 1
ATOM 6706 C C . ASP A 1 880 ? 4.265 -29.599 -16.102 1.00 94.12 880 ASP A C 1
ATOM 6708 O O . ASP A 1 880 ? 5.038 -28.632 -16.184 1.00 94.12 880 ASP A O 1
ATOM 6712 N N . CYS A 1 881 ? 4.385 -30.558 -15.189 1.00 93.75 881 CYS A N 1
ATOM 6713 C CA . CYS A 1 881 ? 5.414 -30.706 -14.164 1.00 93.75 881 CYS A CA 1
ATOM 6714 C C . CYS A 1 881 ? 6.608 -31.560 -14.636 1.00 93.75 881 CYS A C 1
ATOM 6716 O O . CYS A 1 881 ? 7.580 -31.697 -13.895 1.00 93.75 881 CYS A O 1
ATOM 6718 N N . SER A 1 882 ? 6.573 -32.123 -15.852 1.00 92.19 882 SER A N 1
ATOM 6719 C CA . SER A 1 882 ? 7.610 -33.044 -16.330 1.00 92.19 882 SER A CA 1
ATOM 6720 C C . SER A 1 882 ? 8.998 -32.396 -16.453 1.00 92.19 882 SER A C 1
ATOM 6722 O O . SER A 1 882 ? 9.158 -31.182 -16.659 1.00 92.19 882 SER A O 1
ATOM 6724 N N . GLY A 1 883 ? 10.025 -33.247 -16.364 1.00 92.19 883 GLY A N 1
ATOM 6725 C CA . GLY A 1 883 ? 11.432 -32.862 -16.509 1.00 92.19 883 GLY A CA 1
ATOM 6726 C C . GLY A 1 883 ? 12.108 -32.382 -15.225 1.00 92.19 883 GLY A C 1
ATOM 6727 O O . GLY A 1 883 ? 13.241 -31.926 -15.312 1.00 92.19 883 GLY A O 1
ATOM 6728 N N . ASP A 1 884 ? 11.429 -32.503 -14.079 1.00 93.69 884 ASP A N 1
ATOM 6729 C CA . ASP A 1 884 ? 11.910 -32.095 -12.750 1.00 93.69 884 ASP A CA 1
ATOM 6730 C C . ASP A 1 884 ? 12.480 -30.661 -12.720 1.00 93.69 884 ASP A C 1
ATOM 6732 O O . ASP A 1 884 ? 13.646 -30.462 -12.372 1.00 93.69 884 ASP A O 1
ATOM 6736 N N . PRO A 1 885 ? 11.690 -29.653 -13.150 1.00 96.31 885 PRO A N 1
ATOM 6737 C CA . PRO A 1 885 ? 12.155 -28.271 -13.186 1.00 96.31 885 PRO A CA 1
ATOM 6738 C C . PRO A 1 885 ? 12.475 -27.750 -11.782 1.00 96.31 885 PRO A C 1
ATOM 6740 O O . PRO A 1 885 ? 11.980 -28.271 -10.779 1.00 96.31 885 PRO A O 1
ATOM 6743 N N . THR A 1 886 ? 13.244 -26.666 -11.700 1.00 96.38 886 THR A N 1
ATOM 6744 C CA . THR A 1 886 ? 13.334 -25.922 -10.434 1.00 96.38 886 THR A CA 1
ATOM 6745 C C . THR A 1 886 ? 11.996 -25.261 -10.103 1.00 96.38 886 THR A C 1
ATOM 6747 O O . THR A 1 886 ? 11.164 -25.027 -10.988 1.00 96.38 886 THR A O 1
ATOM 6750 N N . PHE A 1 887 ? 11.764 -24.917 -8.835 1.00 96.06 887 PHE A N 1
ATOM 6751 C CA . PHE A 1 887 ? 10.542 -24.209 -8.449 1.00 96.06 887 PHE A CA 1
ATOM 6752 C C . PHE A 1 887 ? 10.380 -22.890 -9.217 1.00 96.06 887 PHE A C 1
ATOM 6754 O O . PHE A 1 887 ? 9.282 -22.578 -9.672 1.00 96.06 887 PHE A O 1
ATOM 6761 N N . ALA A 1 888 ? 11.461 -22.133 -9.423 1.00 93.12 888 ALA A N 1
ATOM 6762 C CA . ALA A 1 888 ? 11.431 -20.889 -10.188 1.00 93.12 888 ALA A CA 1
ATOM 6763 C C . ALA A 1 888 ? 11.057 -21.122 -11.665 1.00 93.12 888 ALA A C 1
ATOM 6765 O O . ALA A 1 888 ? 10.248 -20.379 -12.229 1.00 93.12 888 ALA A O 1
ATOM 6766 N N . GLU A 1 889 ? 11.586 -22.174 -12.295 1.00 94.19 889 GLU A N 1
ATOM 6767 C CA . GLU A 1 889 ? 11.199 -22.561 -13.655 1.00 94.19 889 GLU A CA 1
ATOM 6768 C C . GLU A 1 889 ? 9.728 -22.980 -13.726 1.00 94.19 889 GLU A C 1
ATOM 6770 O O . GLU A 1 889 ? 9.004 -22.563 -14.637 1.00 94.19 889 GLU A O 1
ATOM 6775 N N . PHE A 1 890 ? 9.273 -23.775 -12.756 1.00 96.00 890 PHE A N 1
ATOM 6776 C CA . PHE A 1 890 ? 7.895 -24.237 -12.676 1.00 96.00 890 PHE A CA 1
ATOM 6777 C C . PHE A 1 890 ? 6.916 -23.085 -12.439 1.00 96.00 890 PHE A C 1
ATOM 6779 O O . PHE A 1 890 ? 5.914 -22.979 -13.143 1.00 96.00 890 PHE A O 1
ATOM 6786 N N . GLN A 1 891 ? 7.242 -22.159 -11.540 1.00 91.50 891 GLN A N 1
ATOM 6787 C CA . GLN A 1 891 ? 6.481 -20.936 -11.291 1.00 91.50 891 GLN A CA 1
ATOM 6788 C C . GLN A 1 891 ? 6.281 -20.122 -12.577 1.00 91.50 891 GLN A C 1
ATOM 6790 O O . GLN A 1 891 ? 5.169 -19.664 -12.844 1.00 91.50 891 GLN A O 1
ATOM 6795 N N . ARG A 1 892 ? 7.310 -19.990 -13.430 1.00 87.94 892 ARG A N 1
ATOM 6796 C CA . ARG A 1 892 ? 7.151 -19.346 -14.747 1.00 87.94 892 ARG A CA 1
ATOM 6797 C C . ARG A 1 892 ? 6.222 -20.132 -15.671 1.00 87.94 892 ARG A C 1
ATOM 6799 O O . ARG A 1 892 ? 5.362 -19.522 -16.300 1.00 87.94 892 ARG A O 1
ATOM 6806 N N . ARG A 1 893 ? 6.339 -21.469 -15.724 1.00 93.56 893 ARG A N 1
ATOM 6807 C CA . ARG A 1 893 ? 5.415 -22.317 -16.508 1.00 93.56 893 ARG A CA 1
ATOM 6808 C C . ARG A 1 893 ? 3.969 -22.123 -16.049 1.00 93.56 893 ARG A C 1
ATOM 6810 O O . ARG A 1 893 ? 3.083 -21.995 -16.890 1.00 93.56 893 ARG A O 1
ATOM 6817 N N . VAL A 1 894 ? 3.730 -22.083 -14.738 1.00 91.69 894 VAL A N 1
ATOM 6818 C CA . VAL A 1 894 ? 2.409 -21.823 -14.147 1.00 91.69 894 VAL A CA 1
ATOM 6819 C C . VAL A 1 894 ? 1.911 -20.432 -14.542 1.00 91.69 894 VAL A C 1
ATOM 6821 O O . VAL A 1 894 ? 0.776 -20.315 -14.999 1.00 91.69 894 VAL A O 1
ATOM 6824 N N . SER A 1 895 ? 2.765 -19.405 -14.452 1.00 85.62 895 SER A N 1
ATOM 6825 C CA . SER A 1 895 ? 2.451 -18.038 -14.898 1.00 85.62 895 SER A CA 1
ATOM 6826 C C . SER A 1 895 ? 1.995 -18.014 -16.359 1.00 85.62 895 SER A C 1
ATOM 6828 O O . SER A 1 895 ? 0.901 -17.546 -16.666 1.00 85.62 895 SER A O 1
ATOM 6830 N N . ASP A 1 896 ? 2.769 -18.626 -17.260 1.00 85.12 896 ASP A N 1
ATOM 6831 C CA . ASP A 1 896 ? 2.448 -18.698 -18.687 1.00 85.12 896 ASP A CA 1
ATOM 6832 C C . ASP A 1 896 ? 1.089 -19.349 -18.964 1.00 85.12 896 ASP A C 1
ATOM 6834 O O . ASP A 1 896 ? 0.377 -18.937 -19.885 1.00 85.12 896 ASP A O 1
ATOM 6838 N N . ARG A 1 897 ? 0.730 -20.383 -18.190 1.00 89.75 897 ARG A N 1
ATOM 6839 C CA . ARG A 1 897 ? -0.563 -21.065 -18.330 1.00 89.75 897 ARG A CA 1
ATOM 6840 C C . ARG A 1 897 ? -1.713 -20.251 -17.773 1.00 89.75 897 ARG A C 1
ATOM 6842 O O . ARG A 1 897 ? -2.774 -20.257 -18.389 1.00 89.75 897 ARG A O 1
ATOM 6849 N N . LEU A 1 898 ? -1.510 -19.560 -16.656 1.00 84.25 898 LEU A N 1
ATOM 6850 C CA . LEU A 1 898 ? -2.524 -18.680 -16.082 1.00 84.25 898 LEU A CA 1
ATOM 6851 C C . LEU A 1 898 ? -2.863 -17.534 -17.039 1.00 84.25 898 LEU A C 1
ATOM 6853 O O . LEU A 1 898 ? -4.038 -17.277 -17.275 1.00 84.25 898 LEU A O 1
ATOM 6857 N N . LEU A 1 899 ? -1.856 -16.904 -17.648 1.00 80.00 899 LEU A N 1
ATOM 6858 C CA . LEU A 1 899 ? -2.071 -15.823 -18.616 1.00 80.00 899 LEU A CA 1
ATOM 6859 C C . LEU A 1 899 ? -2.855 -16.294 -19.846 1.00 80.00 899 LEU A C 1
ATOM 6861 O O . LEU A 1 899 ? -3.822 -15.650 -20.240 1.00 80.00 899 LEU A O 1
ATOM 6865 N N . ASP A 1 900 ? -2.497 -17.455 -20.405 1.00 86.25 900 ASP A N 1
ATOM 6866 C CA . ASP A 1 900 ? -3.230 -18.065 -21.525 1.00 86.25 900 ASP A CA 1
ATOM 6867 C C . ASP A 1 900 ? -4.686 -18.397 -21.151 1.00 86.25 900 ASP A C 1
ATOM 6869 O O . ASP A 1 900 ? -5.595 -18.193 -21.954 1.00 86.25 900 ASP A O 1
ATOM 6873 N N . ALA A 1 901 ? -4.929 -18.863 -19.922 1.00 83.31 901 ALA A N 1
ATOM 6874 C CA . ALA A 1 901 ? -6.275 -19.128 -19.425 1.00 83.31 901 ALA A CA 1
ATOM 6875 C C . ALA A 1 901 ? -7.101 -17.836 -19.291 1.00 83.31 901 ALA A C 1
ATOM 6877 O O . ALA A 1 901 ? -8.240 -17.791 -19.765 1.00 83.31 901 ALA A O 1
ATOM 6878 N N . TYR A 1 902 ? -6.530 -16.776 -18.710 1.00 79.44 902 TYR A N 1
ATOM 6879 C CA . TYR A 1 902 ? -7.208 -15.487 -18.559 1.00 79.44 902 TYR A CA 1
ATOM 6880 C C . TYR A 1 902 ? -7.525 -14.819 -19.908 1.00 79.44 902 TYR A C 1
ATOM 6882 O O . TYR A 1 902 ? -8.622 -14.288 -20.076 1.00 79.44 902 TYR A O 1
ATOM 6890 N N . ASP A 1 903 ? -6.659 -14.958 -20.920 1.00 79.12 903 ASP A N 1
ATOM 6891 C CA . ASP A 1 903 ? -6.906 -14.491 -22.302 1.00 79.12 903 ASP A CA 1
ATOM 6892 C C . ASP A 1 903 ? -8.140 -15.117 -22.966 1.00 79.12 903 ASP A C 1
ATOM 6894 O O . ASP A 1 903 ? -8.638 -14.637 -23.995 1.00 79.12 903 ASP A O 1
ATOM 6898 N N . HIS A 1 904 ? -8.611 -16.232 -22.410 1.00 86.19 904 HIS A N 1
ATOM 6899 C CA . HIS A 1 904 ? -9.713 -17.022 -22.935 1.00 86.19 904 HIS A CA 1
ATOM 6900 C C . HIS A 1 904 ? -10.824 -17.243 -21.891 1.00 86.19 904 HIS A C 1
ATOM 6902 O O . HIS A 1 904 ? -11.712 -18.069 -22.120 1.00 86.19 904 HIS A O 1
ATOM 6908 N N . GLN A 1 905 ? -10.827 -16.480 -20.787 1.00 83.88 905 GLN A N 1
ATOM 6909 C CA . GLN A 1 905 ? -11.729 -16.677 -19.641 1.00 83.88 905 GLN A CA 1
ATOM 6910 C C . GLN A 1 905 ? -13.213 -16.428 -19.928 1.00 83.88 905 GLN A C 1
ATOM 6912 O O . GLN A 1 905 ? -14.072 -16.911 -19.195 1.00 83.88 905 GLN A O 1
ATOM 6917 N N . ARG A 1 906 ? -13.521 -15.712 -21.018 1.00 85.62 906 ARG A N 1
ATOM 6918 C CA . ARG A 1 906 ? -14.893 -15.348 -21.408 1.00 85.62 906 ARG A CA 1
ATOM 6919 C C . ARG A 1 906 ? -15.754 -16.531 -21.844 1.00 85.62 906 ARG A C 1
ATOM 6921 O O . ARG A 1 906 ? -16.958 -16.359 -21.999 1.00 85.62 906 ARG A O 1
ATOM 6928 N N . LEU A 1 907 ? -15.162 -17.706 -22.082 1.00 88.38 907 LEU A N 1
ATOM 6929 C CA . LEU A 1 907 ? -15.929 -18.917 -22.357 1.00 88.38 907 LEU A CA 1
ATOM 6930 C C . LEU A 1 907 ? -16.312 -19.588 -21.030 1.00 88.38 907 LEU A C 1
ATOM 6932 O O . LEU A 1 907 ? -15.415 -19.994 -20.292 1.00 88.38 907 LEU A O 1
ATOM 6936 N N . PRO A 1 908 ? -17.604 -19.762 -20.724 1.00 87.12 908 PRO A N 1
ATOM 6937 C CA . PRO A 1 908 ? -18.036 -20.468 -19.524 1.00 87.12 908 PRO A CA 1
ATOM 6938 C C . PRO A 1 908 ? -17.538 -21.915 -19.512 1.00 87.12 908 PRO A C 1
ATOM 6940 O O . PRO A 1 908 ? -17.522 -22.592 -20.546 1.00 87.12 908 PRO A O 1
ATOM 6943 N N . VAL A 1 909 ? -17.197 -22.441 -18.333 1.00 85.44 909 VAL A N 1
ATOM 6944 C CA . VAL A 1 909 ? -16.770 -23.845 -18.197 1.00 85.44 909 VAL A CA 1
ATOM 6945 C C . VAL A 1 909 ? -17.831 -24.835 -18.714 1.00 85.44 909 VAL A C 1
ATOM 6947 O O . VAL A 1 909 ? -17.489 -25.903 -19.220 1.00 85.44 909 VAL A O 1
ATOM 6950 N N . ALA A 1 910 ? -19.118 -24.466 -18.683 1.00 81.12 910 ALA A N 1
ATOM 6951 C CA . ALA A 1 910 ? -20.215 -25.233 -19.289 1.00 81.12 910 ALA A CA 1
ATOM 6952 C C . ALA A 1 910 ? -20.000 -25.481 -20.782 1.00 81.12 910 ALA A C 1
ATOM 6954 O O . ALA A 1 910 ? -20.056 -26.622 -21.243 1.00 81.12 910 ALA A O 1
ATOM 6955 N N . ASP A 1 911 ? -19.727 -24.403 -21.515 1.00 87.19 911 ASP A N 1
ATOM 6956 C CA . ASP A 1 911 ? -19.468 -24.429 -22.946 1.00 87.19 911 ASP A CA 1
ATOM 6957 C C . ASP A 1 911 ? -18.172 -25.190 -23.252 1.00 87.19 911 ASP A C 1
ATOM 6959 O O . ASP A 1 911 ? -18.107 -25.914 -24.246 1.00 87.19 911 ASP A O 1
ATOM 6963 N N . MET A 1 912 ? -17.155 -25.096 -22.383 1.00 90.12 912 MET A N 1
ATOM 6964 C CA . MET A 1 912 ? -15.935 -25.905 -22.513 1.00 90.12 912 MET A CA 1
ATOM 6965 C C . MET A 1 912 ? -16.240 -27.403 -22.404 1.00 90.12 912 MET A C 1
ATOM 6967 O O . MET A 1 912 ? -15.792 -28.190 -23.238 1.00 90.12 912 MET A O 1
ATOM 6971 N N . VAL A 1 913 ? -17.019 -27.804 -21.394 1.00 86.50 913 VAL A N 1
ATOM 6972 C CA . VAL A 1 913 ? -17.421 -29.202 -21.179 1.00 86.50 913 VAL A CA 1
ATOM 6973 C C . VAL A 1 913 ? -18.271 -29.712 -22.341 1.00 86.50 913 VAL A C 1
ATOM 6975 O O . VAL A 1 913 ? -18.049 -30.833 -22.803 1.00 86.50 913 VAL A O 1
ATOM 6978 N N . ASP A 1 914 ? -19.222 -28.917 -22.834 1.00 86.19 914 ASP A N 1
ATOM 6979 C CA . ASP A 1 914 ? -20.063 -29.311 -23.969 1.00 86.19 914 ASP A CA 1
ATOM 6980 C C . ASP A 1 914 ? -19.255 -29.458 -25.268 1.00 86.19 914 ASP A C 1
ATOM 6982 O O . ASP A 1 914 ? -19.446 -30.425 -26.010 1.00 86.19 914 ASP A O 1
ATOM 6986 N N . ALA A 1 915 ? -18.288 -28.565 -25.505 1.00 88.50 915 ALA A N 1
ATOM 6987 C CA . ALA A 1 915 ? -17.405 -28.630 -26.668 1.00 88.50 915 ALA A CA 1
ATOM 6988 C C . ALA A 1 915 ? -16.424 -29.816 -26.608 1.00 88.50 915 ALA A C 1
ATOM 6990 O O . ALA A 1 915 ? -16.198 -30.482 -27.619 1.00 88.50 915 ALA A O 1
ATOM 6991 N N . LEU A 1 916 ? -15.850 -30.104 -25.433 1.00 88.00 916 LEU A N 1
ATOM 6992 C CA . LEU A 1 916 ? -14.894 -31.203 -25.235 1.00 88.00 916 LEU A CA 1
ATOM 6993 C C . LEU A 1 916 ? -15.556 -32.579 -25.181 1.00 88.00 916 LEU A C 1
ATOM 6995 O O . LEU A 1 916 ? -14.928 -33.573 -25.546 1.00 88.00 916 LEU A O 1
ATOM 6999 N N . ARG A 1 917 ? -16.799 -32.644 -24.688 1.00 84.94 917 ARG A N 1
ATOM 7000 C CA . ARG A 1 917 ? -17.527 -33.887 -24.389 1.00 84.94 917 ARG A CA 1
ATOM 7001 C C . ARG A 1 917 ? -16.657 -34.906 -23.635 1.00 84.94 917 ARG A C 1
ATOM 7003 O O . ARG A 1 917 ? -16.508 -36.041 -24.101 1.00 84.94 917 ARG A O 1
ATOM 7010 N N . PRO A 1 918 ? -16.068 -34.527 -22.482 1.00 81.12 918 PRO A N 1
ATOM 7011 C CA . PRO A 1 918 ? -15.238 -35.440 -21.710 1.00 81.12 918 PRO A CA 1
ATOM 7012 C C . PRO A 1 918 ? -16.059 -36.655 -21.268 1.00 81.12 918 PRO A C 1
ATOM 7014 O O . PRO A 1 918 ? -17.292 -36.603 -21.166 1.00 81.12 918 PRO A O 1
ATOM 7017 N N . LYS A 1 919 ? -15.377 -37.774 -20.999 1.00 75.75 919 LYS A N 1
ATOM 7018 C CA . LYS A 1 919 ? -16.039 -38.966 -20.461 1.00 75.75 919 LYS A CA 1
ATOM 7019 C C . LYS A 1 919 ? -16.705 -38.589 -19.140 1.00 75.75 919 LYS A C 1
ATOM 7021 O O . LYS A 1 919 ? -16.027 -38.263 -18.175 1.00 75.75 919 LYS A O 1
ATOM 7026 N N . ARG A 1 920 ? -18.037 -38.624 -19.105 1.00 68.50 920 ARG A N 1
ATOM 7027 C CA . ARG A 1 920 ? -18.789 -38.323 -17.886 1.00 68.50 920 ARG A CA 1
ATOM 7028 C C . ARG A 1 920 ? -18.599 -39.452 -16.881 1.00 68.50 920 ARG A C 1
ATOM 7030 O O . ARG A 1 920 ? -18.838 -40.615 -17.204 1.00 68.50 920 ARG A O 1
ATOM 7037 N N . SER A 1 921 ? -18.211 -39.083 -15.670 1.00 69.56 921 SER A N 1
ATOM 7038 C CA . SER A 1 921 ? -18.237 -39.940 -14.492 1.00 69.56 921 SER A CA 1
ATOM 7039 C C . SER A 1 921 ? -19.380 -39.478 -13.592 1.00 69.56 921 SER A C 1
ATOM 7041 O O . SER A 1 921 ? -19.616 -38.280 -13.469 1.00 69.56 921 SER A O 1
ATOM 7043 N N . GLY A 1 922 ? -20.115 -40.411 -12.983 1.00 66.38 922 GLY A N 1
ATOM 7044 C CA . GLY A 1 922 ? -21.171 -40.060 -12.024 1.00 66.38 922 GLY A CA 1
ATOM 7045 C C . GLY A 1 922 ? -20.622 -39.478 -10.717 1.00 66.38 922 GLY A C 1
ATOM 7046 O O . GLY A 1 922 ? -21.321 -38.743 -10.038 1.00 66.38 922 GLY A O 1
ATOM 7047 N N . SER A 1 923 ? -19.357 -39.769 -10.405 1.00 73.69 923 SER A N 1
ATOM 7048 C CA . SER A 1 923 ? -18.730 -39.508 -9.106 1.00 73.69 923 SER A CA 1
ATOM 7049 C C . SER A 1 923 ? -17.562 -38.517 -9.173 1.00 73.69 923 SER A C 1
ATOM 7051 O O . SER A 1 923 ? -16.785 -38.434 -8.221 1.00 73.69 923 SER A O 1
ATOM 7053 N N . ARG A 1 924 ? -17.335 -37.868 -10.324 1.00 77.69 924 ARG A N 1
ATOM 7054 C CA . ARG A 1 924 ? -16.229 -36.921 -10.548 1.00 77.69 924 ARG A CA 1
ATOM 7055 C C . ARG A 1 924 ? -16.674 -35.777 -11.449 1.00 77.69 924 ARG A C 1
ATOM 7057 O O . ARG A 1 924 ? -17.418 -35.981 -12.408 1.00 77.69 924 ARG A O 1
ATOM 7064 N N . GLN A 1 925 ? -16.165 -34.588 -11.149 1.00 77.69 925 GLN A N 1
ATOM 7065 C CA . GLN A 1 925 ? -16.325 -33.422 -12.008 1.00 77.69 925 GLN A CA 1
ATOM 7066 C C . GLN A 1 925 ? -15.559 -33.625 -13.332 1.00 77.69 925 GLN A C 1
ATOM 7068 O O . GLN A 1 925 ? -14.504 -34.261 -13.336 1.00 77.69 925 GLN A O 1
ATOM 7073 N N . PRO A 1 926 ? -16.074 -33.113 -14.463 1.00 74.56 926 PRO A N 1
ATOM 7074 C CA . PRO A 1 926 ? -15.623 -33.505 -15.800 1.00 74.56 926 PRO A CA 1
ATOM 7075 C C . PRO A 1 926 ? -14.251 -32.971 -16.245 1.00 74.56 926 PRO A C 1
ATOM 7077 O O . PRO A 1 926 ? -13.744 -33.469 -17.248 1.00 74.56 926 PRO A O 1
ATOM 7080 N N . LEU A 1 927 ? -13.668 -31.968 -15.572 1.00 84.44 927 LEU A N 1
ATOM 7081 C CA . LEU A 1 927 ? -12.402 -31.339 -15.996 1.00 84.44 927 LEU A CA 1
ATOM 7082 C C . LEU A 1 927 ? -11.333 -31.251 -14.900 1.00 84.44 927 LEU A C 1
ATOM 7084 O O . LEU A 1 927 ? -10.157 -31.374 -15.214 1.00 84.44 927 LEU A O 1
ATOM 7088 N N . PHE A 1 928 ? -11.716 -31.046 -13.642 1.00 89.38 928 PHE A N 1
ATOM 7089 C CA . PHE A 1 928 ? -10.791 -30.935 -12.512 1.00 89.38 928 PHE A CA 1
ATOM 7090 C C . PHE A 1 928 ? -11.490 -31.341 -11.216 1.00 89.38 928 PHE A C 1
ATOM 7092 O O . PHE A 1 928 ? -12.711 -31.233 -11.100 1.00 89.38 928 PHE A O 1
ATOM 7099 N N . GLN A 1 929 ? -10.708 -31.816 -10.251 1.00 89.62 929 GLN A N 1
ATOM 7100 C CA . GLN A 1 929 ? -11.188 -32.310 -8.955 1.00 89.62 929 GLN A CA 1
ATOM 7101 C C . GLN A 1 929 ? -10.771 -31.405 -7.793 1.00 89.62 929 GLN A C 1
ATOM 7103 O O . GLN A 1 929 ? -11.382 -31.467 -6.728 1.00 89.62 929 GLN A O 1
ATOM 7108 N N . VAL A 1 930 ? -9.748 -30.578 -8.018 1.00 92.75 930 VAL A N 1
ATOM 7109 C CA . VAL A 1 930 ? -9.176 -29.650 -7.046 1.00 92.75 930 VAL A CA 1
ATOM 7110 C C . VAL A 1 930 ? -9.301 -28.233 -7.582 1.00 92.75 930 VAL A C 1
ATOM 7112 O O . VAL A 1 930 ? -9.103 -28.019 -8.783 1.00 92.75 930 VAL A O 1
ATOM 7115 N N . THR A 1 931 ? -9.600 -27.275 -6.710 1.00 92.31 931 THR A N 1
ATOM 7116 C CA . THR A 1 931 ? -9.519 -25.844 -7.026 1.00 92.31 931 THR A CA 1
ATOM 7117 C C . THR A 1 931 ? -8.515 -25.122 -6.137 1.00 92.31 931 THR A C 1
ATOM 7119 O O . THR A 1 931 ? -8.140 -25.613 -5.072 1.00 92.31 931 THR A O 1
ATOM 7122 N N . CYS A 1 932 ? -8.044 -23.964 -6.597 1.00 88.69 932 CYS A N 1
ATOM 7123 C CA . CYS A 1 932 ? -7.123 -23.121 -5.846 1.00 88.69 932 CYS A CA 1
ATOM 7124 C C . CYS A 1 932 ? -7.414 -21.640 -6.094 1.00 88.69 932 CYS A C 1
ATOM 7126 O O . CYS A 1 932 ? -7.466 -21.200 -7.243 1.00 88.69 932 CYS A O 1
ATOM 7128 N N . GLU A 1 933 ? -7.505 -20.874 -5.013 1.00 81.00 933 GLU A N 1
ATOM 7129 C CA . GLU A 1 933 ? -7.655 -19.420 -5.021 1.00 81.00 933 GLU A CA 1
ATOM 7130 C C . GLU A 1 933 ? -6.830 -18.763 -3.904 1.00 81.00 933 GLU A C 1
ATOM 7132 O O . GLU A 1 933 ? -6.459 -19.405 -2.919 1.00 81.00 933 GLU A O 1
ATOM 7137 N N . LEU A 1 934 ? -6.526 -17.474 -4.067 1.00 71.19 934 LEU A N 1
ATOM 7138 C CA . LEU A 1 934 ? -5.835 -16.651 -3.072 1.00 71.19 934 LEU A CA 1
ATOM 7139 C C . LEU A 1 934 ? -6.496 -15.269 -3.008 1.00 71.19 934 LEU A C 1
ATOM 7141 O O . LEU A 1 934 ? -6.519 -14.551 -4.006 1.00 71.19 934 LEU A O 1
ATOM 7145 N N . GLN A 1 935 ? -6.976 -14.891 -1.826 1.00 63.72 935 GLN A N 1
ATOM 7146 C CA . GLN A 1 935 ? -7.559 -13.588 -1.514 1.00 63.72 935 GLN A CA 1
ATOM 7147 C C . GLN A 1 935 ? -6.552 -12.734 -0.722 1.00 63.72 935 GLN A C 1
ATOM 7149 O O . GLN A 1 935 ? -5.912 -13.208 0.218 1.00 63.72 935 GLN A O 1
ATOM 7154 N N . LEU A 1 936 ? -6.403 -11.455 -1.071 1.00 53.72 936 LEU A N 1
ATOM 7155 C CA . LEU A 1 936 ? -5.592 -10.496 -0.306 1.00 53.72 936 LEU A CA 1
ATOM 7156 C C . LEU A 1 936 ? -6.517 -9.738 0.664 1.00 53.72 936 LEU A C 1
ATOM 7158 O O . LEU A 1 936 ? -7.572 -9.261 0.260 1.00 53.72 936 LEU A O 1
ATOM 7162 N N . ALA A 1 937 ? -6.170 -9.643 1.950 1.00 41.84 937 ALA A N 1
ATOM 7163 C CA . ALA A 1 937 ? -7.111 -9.303 3.028 1.00 41.84 937 ALA A CA 1
ATOM 7164 C C . ALA A 1 937 ? -7.644 -7.859 3.071 1.00 41.84 937 ALA A C 1
ATOM 7166 O O . ALA A 1 937 ? -8.493 -7.562 3.913 1.00 41.84 937 ALA A O 1
ATOM 7167 N N . MET A 1 938 ? -7.205 -6.979 2.170 1.00 41.50 938 MET A N 1
ATOM 7168 C CA . MET A 1 938 ? -7.638 -5.574 2.095 1.00 41.50 938 MET A CA 1
ATOM 7169 C C . MET A 1 938 ? -8.984 -5.369 1.365 1.00 41.50 938 MET A C 1
ATOM 7171 O O . MET A 1 938 ? -9.365 -4.242 1.071 1.00 41.50 938 MET A O 1
ATOM 7175 N N . TRP A 1 939 ? -9.717 -6.437 1.039 1.00 50.16 939 TRP A N 1
ATOM 7176 C CA . TRP A 1 939 ? -10.730 -6.402 -0.029 1.00 50.16 939 TRP A CA 1
ATOM 7177 C C . TRP A 1 939 ? -12.149 -5.953 0.392 1.00 50.16 939 TRP A C 1
ATOM 7179 O O . TRP A 1 939 ? -13.002 -5.729 -0.465 1.00 50.16 939 TRP A O 1
ATOM 7189 N N . MET A 1 940 ? -12.468 -5.810 1.684 1.00 62.66 940 MET A N 1
ATOM 7190 C CA . MET A 1 940 ? -13.844 -5.492 2.120 1.00 62.66 940 MET A CA 1
ATOM 7191 C C . MET A 1 940 ? -13.902 -4.283 3.064 1.00 62.66 940 MET A C 1
ATOM 7193 O O . MET A 1 940 ? -13.983 -4.463 4.279 1.00 62.66 940 MET A O 1
ATOM 7197 N N . PRO A 1 941 ? -13.870 -3.047 2.532 1.00 64.12 941 PRO A N 1
ATOM 7198 C CA . PRO A 1 941 ? -14.018 -1.847 3.343 1.00 64.12 941 PRO A CA 1
ATOM 7199 C C . PRO A 1 941 ? -15.465 -1.732 3.838 1.00 64.12 941 PRO A C 1
ATOM 7201 O O . PRO A 1 941 ? -16.390 -1.571 3.042 1.00 64.12 941 PRO A O 1
ATOM 7204 N N . LEU A 1 942 ? -15.656 -1.809 5.154 1.00 79.31 942 LEU A N 1
ATOM 7205 C CA . LEU A 1 942 ? -16.910 -1.455 5.810 1.00 79.31 942 LEU A CA 1
ATOM 7206 C C . LEU A 1 942 ? -16.638 -0.304 6.778 1.00 79.31 942 LEU A C 1
ATOM 7208 O O . LEU A 1 942 ? -16.075 -0.500 7.851 1.00 79.31 942 LEU A O 1
ATOM 7212 N N . ASP A 1 943 ? -17.041 0.895 6.376 1.00 81.25 943 ASP A N 1
ATOM 7213 C CA . ASP A 1 943 ? -17.009 2.100 7.199 1.00 81.25 943 ASP A CA 1
ATOM 7214 C C . ASP A 1 943 ? -18.413 2.403 7.731 1.00 81.25 943 ASP A C 1
ATOM 7216 O O . ASP A 1 943 ? -19.333 2.723 6.972 1.00 81.25 943 ASP A O 1
ATOM 7220 N N . LEU A 1 944 ? -18.580 2.263 9.040 1.00 88.19 944 LEU A N 1
ATOM 7221 C CA . LEU A 1 944 ? -19.782 2.625 9.775 1.00 88.19 944 LEU A CA 1
ATOM 7222 C C . LEU A 1 944 ? -19.334 3.617 10.859 1.00 88.19 944 LEU A C 1
ATOM 7224 O O . LEU A 1 944 ? -18.563 3.220 11.732 1.00 88.19 944 LEU A O 1
ATOM 7228 N N . PRO A 1 945 ? -19.774 4.892 10.843 1.00 84.81 945 PRO A N 1
ATOM 7229 C CA . PRO A 1 945 ? -19.275 5.899 11.778 1.00 84.81 945 PRO A CA 1
ATOM 7230 C C . PRO A 1 945 ? -19.305 5.440 13.243 1.00 84.81 945 PRO A C 1
ATOM 7232 O O . PRO A 1 945 ? -20.366 5.133 13.785 1.00 84.81 945 PRO A O 1
ATOM 7235 N N . GLY A 1 946 ? -18.128 5.400 13.875 1.00 82.00 946 GLY A N 1
ATOM 7236 C CA . GLY A 1 946 ? -17.951 4.986 15.271 1.00 82.00 946 GLY A CA 1
ATOM 7237 C C . GLY A 1 946 ? -17.976 3.474 15.525 1.00 82.00 946 GLY A C 1
ATOM 7238 O O . GLY A 1 946 ? -17.792 3.074 16.669 1.00 82.00 946 GLY A O 1
ATOM 7239 N N . VAL A 1 947 ? -18.171 2.632 14.507 1.00 89.81 947 VAL A N 1
ATOM 7240 C CA . VAL A 1 947 ? -18.260 1.171 14.640 1.00 89.81 947 VAL A CA 1
ATOM 7241 C C . VAL A 1 947 ? -17.079 0.506 13.940 1.00 89.81 947 VAL A C 1
ATOM 7243 O O . VAL A 1 947 ? -16.838 0.726 12.756 1.00 89.81 947 VAL A O 1
ATOM 7246 N N . THR A 1 948 ? -16.357 -0.352 14.655 1.00 83.44 948 THR A N 1
ATOM 7247 C CA . THR A 1 948 ? -15.349 -1.234 14.061 1.00 83.44 948 THR A CA 1
ATOM 7248 C C . THR A 1 948 ? -15.994 -2.544 13.621 1.00 83.44 948 THR A C 1
ATOM 7250 O O . THR A 1 948 ? -16.915 -3.044 14.270 1.00 83.44 948 THR A O 1
ATOM 7253 N N . ALA A 1 949 ? -15.529 -3.095 12.500 1.00 82.69 949 ALA A N 1
ATOM 7254 C CA . ALA A 1 949 ? -16.059 -4.324 11.927 1.00 82.69 949 ALA A CA 1
ATOM 7255 C C . ALA A 1 949 ? -14.947 -5.349 11.690 1.00 82.69 949 ALA A C 1
ATOM 7257 O O . ALA A 1 949 ? -13.928 -5.044 11.072 1.00 82.69 949 ALA A O 1
ATOM 7258 N N . GLU A 1 950 ? -15.172 -6.580 12.137 1.00 75.62 950 GLU A N 1
ATOM 7259 C CA . GLU A 1 950 ? -14.321 -7.735 11.848 1.00 75.62 950 GLU A CA 1
ATOM 7260 C C . GLU A 1 950 ? -15.136 -8.779 11.088 1.00 75.62 950 GLU A C 1
ATOM 7262 O O . GLU A 1 950 ? -16.240 -9.122 11.511 1.00 75.62 950 GLU A O 1
ATOM 7267 N N . TYR A 1 951 ? -14.609 -9.291 9.974 1.00 75.06 951 TYR A N 1
ATOM 7268 C CA . TYR A 1 951 ? -15.306 -10.261 9.130 1.00 75.06 951 TYR A CA 1
ATOM 7269 C C . TYR A 1 951 ? -14.740 -11.679 9.282 1.00 75.06 951 TYR A C 1
ATOM 7271 O O . TYR A 1 951 ? -13.532 -11.884 9.426 1.00 75.06 951 TYR A O 1
ATOM 7279 N N . GLU A 1 952 ? -15.625 -12.667 9.182 1.00 70.19 952 GLU A N 1
ATOM 7280 C CA . GLU A 1 952 ? -15.298 -14.090 9.174 1.00 70.19 952 GLU A CA 1
ATOM 7281 C C . GLU A 1 952 ? -16.145 -14.814 8.113 1.00 70.19 952 GLU A C 1
ATOM 7283 O O . GLU A 1 952 ? -17.371 -14.666 8.065 1.00 70.19 952 GLU A O 1
ATOM 7288 N N . LEU A 1 953 ? -15.492 -15.615 7.265 1.00 65.56 953 LEU A N 1
ATOM 7289 C CA . LEU A 1 953 ? -16.170 -16.570 6.384 1.00 65.56 953 LEU A CA 1
ATOM 7290 C C . LEU A 1 953 ? -16.557 -17.804 7.196 1.00 65.56 953 LEU A C 1
ATOM 7292 O O . LEU A 1 953 ? -15.732 -18.379 7.906 1.00 65.56 953 LEU A O 1
ATOM 7296 N N . VAL A 1 954 ? -17.817 -18.214 7.085 1.00 70.25 954 VAL A N 1
ATOM 7297 C CA . VAL A 1 954 ? -18.358 -19.346 7.840 1.00 70.25 954 VAL A CA 1
ATOM 7298 C C . VAL A 1 954 ? -18.468 -20.556 6.910 1.00 70.25 954 VAL A C 1
ATOM 7300 O O . VAL A 1 954 ? -18.801 -20.420 5.740 1.00 70.25 954 VAL A O 1
ATOM 7303 N N . SER A 1 955 ? -18.188 -21.759 7.406 1.00 71.31 955 SER A N 1
ATOM 7304 C CA . SER A 1 955 ? -18.483 -22.979 6.646 1.00 71.31 955 SER A CA 1
ATOM 7305 C C . SER A 1 955 ? -19.982 -23.281 6.702 1.00 71.31 955 SER A C 1
ATOM 7307 O O . SER A 1 955 ? -20.592 -23.165 7.761 1.00 71.31 955 SER A O 1
ATOM 7309 N N . HIS A 1 956 ? -20.566 -23.708 5.584 1.00 71.62 956 HIS A N 1
ATOM 7310 C CA . HIS A 1 956 ? -21.923 -24.272 5.523 1.00 71.62 956 HIS A CA 1
ATOM 7311 C C . HIS A 1 956 ? -21.910 -25.814 5.452 1.00 71.62 956 HIS A C 1
ATOM 7313 O O . HIS A 1 956 ? -22.879 -26.426 5.002 1.00 71.62 956 HIS A O 1
ATOM 7319 N N . GLY A 1 957 ? -20.785 -26.451 5.812 1.00 79.12 957 GLY A N 1
ATOM 7320 C CA . GLY A 1 957 ? -20.683 -27.908 5.967 1.00 79.12 957 GLY A CA 1
ATOM 7321 C C . GLY A 1 957 ? -20.813 -28.724 4.676 1.00 79.12 957 GLY A C 1
ATOM 7322 O O . GLY A 1 957 ? -21.109 -29.919 4.728 1.00 79.12 957 GLY A O 1
ATOM 7323 N N . THR A 1 958 ? -20.621 -28.108 3.505 1.00 83.88 958 THR A N 1
ATOM 7324 C CA . THR A 1 958 ? -20.636 -28.818 2.216 1.00 83.88 958 THR A CA 1
ATOM 7325 C C . THR A 1 958 ? -19.362 -28.554 1.429 1.00 83.88 958 THR A C 1
ATOM 7327 O O . THR A 1 958 ? -18.748 -27.521 1.647 1.00 83.88 958 THR A O 1
ATOM 7330 N N . ALA A 1 959 ? -19.015 -29.433 0.489 1.00 84.31 959 ALA A N 1
ATOM 7331 C CA . ALA A 1 959 ? -17.899 -29.272 -0.437 1.00 84.31 959 ALA A CA 1
ATOM 7332 C C . ALA A 1 959 ? -18.353 -29.457 -1.891 1.00 84.31 959 ALA A C 1
ATOM 7334 O O . ALA A 1 959 ? -19.002 -30.451 -2.239 1.00 84.31 959 ALA A O 1
ATOM 7335 N N . ARG A 1 960 ? -17.992 -28.508 -2.766 1.00 79.50 960 ARG A N 1
ATOM 7336 C CA . ARG A 1 960 ? -18.322 -28.582 -4.205 1.00 79.50 960 ARG A CA 1
ATOM 7337 C C . ARG A 1 960 ? -17.361 -29.484 -4.983 1.00 79.50 960 ARG A C 1
ATOM 7339 O O . ARG A 1 960 ? -17.771 -30.153 -5.939 1.00 79.50 960 ARG A O 1
ATOM 7346 N N . TYR A 1 961 ? -16.095 -29.476 -4.583 1.00 86.81 961 TYR A N 1
ATOM 7347 C CA . TYR A 1 961 ? -14.997 -30.214 -5.206 1.00 86.81 961 TYR A CA 1
ATOM 7348 C C . TYR A 1 961 ? -14.429 -31.250 -4.232 1.00 86.81 961 TYR A C 1
ATOM 7350 O O . TYR A 1 961 ? -14.888 -31.359 -3.098 1.00 86.81 961 TYR A O 1
ATOM 7358 N N . GLU A 1 962 ? -13.462 -32.061 -4.669 1.00 90.88 962 GLU A N 1
ATOM 7359 C CA . GLU A 1 962 ? -12.834 -33.034 -3.763 1.00 90.88 962 GLU A CA 1
ATOM 7360 C C . GLU A 1 962 ? -11.964 -32.325 -2.718 1.00 90.88 962 GLU A C 1
ATOM 7362 O O . GLU A 1 962 ? -11.954 -32.727 -1.555 1.00 90.88 962 GLU A O 1
ATOM 7367 N N . MET A 1 963 ? -11.271 -31.266 -3.148 1.00 91.62 963 MET A N 1
ATOM 7368 C CA . MET A 1 963 ? -10.513 -30.327 -2.323 1.00 91.62 963 MET A CA 1
ATOM 7369 C C . MET A 1 963 ? -10.574 -28.928 -2.948 1.00 91.62 963 MET A C 1
ATOM 7371 O O . MET A 1 963 ? -10.358 -28.796 -4.153 1.00 91.62 963 MET A O 1
ATOM 7375 N N . SER A 1 964 ? -10.776 -27.893 -2.141 1.00 91.12 964 SER A N 1
ATOM 7376 C CA . SER A 1 964 ? -10.662 -26.495 -2.571 1.00 91.12 964 SER A CA 1
ATOM 7377 C C . SER A 1 964 ? -9.666 -25.776 -1.663 1.00 91.12 964 SER A C 1
ATOM 7379 O O . SER A 1 964 ? -9.882 -25.672 -0.456 1.00 91.12 964 SER A O 1
ATOM 7381 N N . PHE A 1 965 ? -8.547 -25.317 -2.223 1.00 90.19 965 PHE A N 1
ATOM 7382 C CA . PHE A 1 965 ? -7.544 -24.547 -1.491 1.00 90.19 965 PHE A CA 1
ATOM 7383 C C . PHE A 1 965 ? -7.887 -23.059 -1.521 1.00 90.19 965 PHE A C 1
ATOM 7385 O O . PHE A 1 965 ? -7.968 -22.466 -2.597 1.00 90.19 965 PHE A O 1
ATOM 7392 N N . HIS A 1 966 ? -8.011 -22.457 -0.341 1.00 83.94 966 HIS A N 1
ATOM 7393 C CA . HIS A 1 966 ? -8.296 -21.038 -0.158 1.00 83.94 966 HIS A CA 1
ATOM 7394 C C . HIS A 1 966 ? -7.144 -20.386 0.609 1.00 83.94 966 HIS A C 1
ATOM 7396 O O . HIS A 1 966 ? -6.917 -20.695 1.777 1.00 83.94 966 HIS A O 1
ATOM 7402 N N . GLY A 1 967 ? -6.394 -19.489 -0.021 1.00 75.56 967 GLY A N 1
ATOM 7403 C CA . GLY A 1 967 ? -5.419 -18.655 0.680 1.00 75.56 967 GLY A CA 1
ATOM 7404 C C . GLY A 1 967 ? -6.023 -17.309 1.079 1.00 75.56 967 GLY A C 1
ATOM 7405 O O . GLY A 1 967 ? -6.740 -16.703 0.288 1.00 75.56 967 GLY A O 1
ATOM 7406 N N . GLN A 1 968 ? -5.687 -16.801 2.261 1.00 71.81 968 GLN A N 1
ATOM 7407 C CA . GLN A 1 968 ? -5.936 -15.418 2.659 1.00 71.81 968 GLN A CA 1
ATOM 7408 C C . GLN A 1 968 ? -4.653 -14.806 3.221 1.00 71.81 968 GLN A C 1
ATOM 7410 O O . GLN A 1 968 ? -4.121 -15.283 4.222 1.00 71.81 968 GLN A O 1
ATOM 7415 N N . ALA A 1 969 ? -4.167 -13.733 2.605 1.00 60.84 969 ALA A N 1
ATOM 7416 C CA . ALA A 1 969 ? -2.963 -13.045 3.059 1.00 60.84 969 ALA A CA 1
ATOM 7417 C C . ALA A 1 969 ? -3.287 -11.737 3.784 1.00 60.84 969 ALA A C 1
ATOM 7419 O O . ALA A 1 969 ? -3.958 -10.872 3.222 1.00 60.84 969 ALA A O 1
ATOM 7420 N N . ARG A 1 970 ? -2.776 -11.589 5.007 1.00 58.78 970 ARG A N 1
ATOM 7421 C CA . ARG A 1 970 ? -2.777 -10.365 5.817 1.00 58.78 970 ARG A CA 1
ATOM 7422 C C . ARG A 1 970 ? -1.330 -9.960 6.127 1.00 58.78 970 ARG A C 1
ATOM 7424 O O . ARG A 1 970 ? -0.465 -10.834 6.104 1.00 58.78 970 ARG A O 1
ATOM 7431 N N . PRO A 1 971 ? -1.064 -8.686 6.470 1.00 53.22 971 PRO A N 1
ATOM 7432 C CA . PRO A 1 971 ? 0.272 -8.257 6.889 1.00 53.22 971 PRO A CA 1
ATOM 7433 C C . PRO A 1 971 ? 0.842 -9.078 8.059 1.00 53.22 971 PRO A C 1
ATOM 7435 O O . PRO A 1 971 ? 2.035 -9.335 8.095 1.00 53.22 971 PRO A O 1
ATOM 7438 N N . ASP A 1 972 ? -0.013 -9.535 8.981 1.00 55.06 972 ASP A N 1
ATOM 7439 C CA . ASP A 1 972 ? 0.358 -10.298 10.182 1.00 55.06 972 ASP A CA 1
ATOM 7440 C C . ASP A 1 972 ? 0.377 -11.824 9.980 1.00 55.06 972 ASP A C 1
ATOM 7442 O O . ASP A 1 972 ? 0.899 -12.554 10.820 1.00 55.06 972 ASP A O 1
ATOM 7446 N N . ARG A 1 973 ? -0.239 -12.348 8.910 1.00 73.75 973 ARG A N 1
ATOM 7447 C CA . ARG A 1 973 ? -0.386 -13.802 8.711 1.00 73.75 973 ARG A CA 1
ATOM 7448 C C . ARG A 1 973 ? -0.760 -14.201 7.290 1.00 73.75 973 ARG A C 1
ATOM 7450 O O . ARG A 1 973 ? -1.605 -13.578 6.648 1.00 73.75 973 ARG A O 1
ATOM 7457 N N . LEU A 1 974 ? -0.269 -15.363 6.868 1.00 78.62 974 LEU A N 1
ATOM 7458 C CA . LEU A 1 974 ? -0.839 -16.124 5.759 1.00 78.62 974 LEU A CA 1
ATOM 7459 C C . LEU A 1 974 ? -1.778 -17.194 6.320 1.00 78.62 974 LEU A C 1
ATOM 7461 O O . LEU A 1 974 ? -1.334 -18.176 6.911 1.00 78.62 974 LEU A O 1
ATOM 7465 N N . SER A 1 975 ? -3.081 -17.022 6.132 1.00 78.56 975 SER A N 1
ATOM 7466 C CA . SER A 1 975 ? -4.068 -18.058 6.442 1.00 78.56 975 SER A CA 1
ATOM 7467 C C . SER A 1 975 ? -4.285 -18.940 5.218 1.00 78.56 975 SER A C 1
ATOM 7469 O O . SER A 1 975 ? -4.380 -18.453 4.093 1.00 78.56 975 SER A O 1
ATOM 7471 N N . MET A 1 976 ? -4.374 -20.245 5.429 1.00 84.44 976 MET A N 1
ATOM 7472 C CA . MET A 1 976 ? -4.686 -21.213 4.389 1.00 84.44 976 MET A CA 1
ATOM 7473 C C . MET A 1 976 ? -5.821 -22.090 4.884 1.00 84.44 976 MET A C 1
ATOM 7475 O O . MET A 1 976 ? -5.735 -22.686 5.956 1.00 84.44 976 MET A O 1
ATOM 7479 N N . ALA A 1 977 ? -6.878 -22.186 4.097 1.00 83.75 977 ALA A N 1
ATOM 7480 C CA . ALA A 1 977 ? -7.979 -23.079 4.355 1.00 83.75 977 ALA A CA 1
ATOM 7481 C C . ALA A 1 977 ? -8.132 -24.117 3.245 1.00 83.75 977 ALA A C 1
ATOM 7483 O O . ALA A 1 977 ? -7.743 -23.905 2.095 1.00 83.75 977 ALA A O 1
ATOM 7484 N N . LEU A 1 978 ? -8.691 -25.257 3.623 1.00 89.31 978 LEU A N 1
ATOM 7485 C CA . LEU A 1 978 ? -9.012 -26.358 2.737 1.00 89.31 978 LEU A CA 1
ATOM 7486 C C . LEU A 1 978 ? -10.467 -26.749 2.966 1.00 89.31 978 LEU A C 1
ATOM 7488 O O . LEU A 1 978 ? -10.805 -27.282 4.024 1.00 89.31 978 LEU A O 1
ATOM 7492 N N . GLU A 1 979 ? -11.313 -26.501 1.974 1.00 89.75 979 GLU A N 1
ATOM 7493 C CA . GLU A 1 979 ? -12.623 -27.139 1.893 1.00 89.75 979 GLU A CA 1
ATOM 7494 C C . GLU A 1 979 ? -12.409 -28.579 1.413 1.00 89.75 979 GLU A C 1
ATOM 7496 O O . GLU A 1 979 ? -11.813 -28.816 0.360 1.00 89.75 979 GLU A O 1
ATOM 7501 N N . LEU A 1 980 ? -12.853 -29.550 2.203 1.00 91.38 980 LEU A N 1
ATOM 7502 C CA . LEU A 1 980 ? -12.574 -30.965 2.000 1.00 91.38 980 LEU A CA 1
ATOM 7503 C C . LEU A 1 980 ? -13.881 -31.749 1.901 1.00 91.38 980 LEU A C 1
ATOM 7505 O O . LEU A 1 980 ? -14.708 -31.654 2.804 1.00 91.38 980 LEU A O 1
ATOM 7509 N N . ASN A 1 981 ? -14.056 -32.568 0.858 1.00 91.81 981 ASN A N 1
ATOM 7510 C CA . ASN A 1 981 ? -15.213 -33.465 0.770 1.00 91.81 981 ASN A CA 1
ATOM 7511 C C . ASN A 1 981 ? -15.042 -34.664 1.717 1.00 91.81 981 ASN A C 1
ATOM 7513 O O . ASN A 1 981 ? -14.207 -35.547 1.487 1.00 91.81 981 ASN A O 1
ATOM 7517 N N . THR A 1 982 ? -15.856 -34.712 2.768 1.00 91.50 982 THR A N 1
ATOM 7518 C CA . THR A 1 982 ? -15.764 -35.724 3.834 1.00 91.50 982 THR A CA 1
ATOM 7519 C C . THR A 1 982 ? -16.275 -37.099 3.402 1.00 91.50 982 THR A C 1
ATOM 7521 O O . THR A 1 982 ? -15.988 -38.096 4.062 1.00 91.50 982 THR A O 1
ATOM 7524 N N . GLY A 1 983 ? -16.961 -37.192 2.258 1.00 89.62 983 GLY A N 1
ATOM 7525 C CA . GLY A 1 983 ? -17.294 -38.460 1.607 1.00 89.62 983 GLY A CA 1
ATOM 7526 C C . GLY A 1 983 ? -16.087 -39.158 0.967 1.00 89.62 983 GLY A C 1
ATOM 7527 O O . GLY A 1 983 ? -16.158 -40.348 0.655 1.00 89.62 983 GLY A O 1
ATOM 7528 N N . LEU A 1 984 ? -14.967 -38.447 0.786 1.00 90.81 984 LEU A N 1
ATOM 7529 C CA . LEU A 1 984 ? -13.734 -38.974 0.188 1.00 90.81 984 LEU A CA 1
ATOM 7530 C C . LEU A 1 984 ? -12.541 -38.980 1.147 1.00 90.81 984 LEU A C 1
ATOM 7532 O O . LEU A 1 984 ? -11.660 -39.832 1.007 1.00 90.81 984 LEU A O 1
ATOM 7536 N N . TRP A 1 985 ? -12.495 -38.045 2.093 1.00 92.69 985 TRP A N 1
ATOM 7537 C CA . TRP A 1 985 ? -11.289 -37.742 2.858 1.00 92.69 985 TRP A CA 1
ATOM 7538 C C . TRP A 1 985 ? -11.546 -37.670 4.358 1.00 92.69 985 TRP A C 1
ATOM 7540 O O . TRP A 1 985 ? -12.592 -37.205 4.810 1.00 92.69 985 TRP A O 1
ATOM 7550 N N . HIS A 1 986 ? -10.547 -38.078 5.134 1.00 93.31 986 HIS A N 1
ATOM 7551 C CA . HIS A 1 986 ? -10.496 -37.835 6.566 1.00 93.31 986 HIS A CA 1
ATOM 7552 C C . HIS A 1 986 ? -9.890 -36.462 6.871 1.00 93.31 986 HIS A C 1
ATOM 7554 O O . HIS A 1 986 ? -9.017 -35.963 6.153 1.00 93.31 986 HIS A O 1
ATOM 7560 N N . ARG A 1 987 ? -10.324 -35.872 7.990 1.00 92.44 987 ARG A N 1
ATOM 7561 C CA . ARG A 1 987 ? -9.836 -34.583 8.492 1.00 92.44 987 ARG A CA 1
ATOM 7562 C C . ARG A 1 987 ? -8.312 -34.550 8.616 1.00 92.44 987 ARG A C 1
ATOM 7564 O O . ARG A 1 987 ? -7.684 -33.560 8.245 1.00 92.44 987 ARG A O 1
ATOM 7571 N N . GLU A 1 988 ? -7.709 -35.625 9.121 1.00 92.50 988 GLU A N 1
ATOM 7572 C CA . GLU A 1 988 ? -6.261 -35.735 9.315 1.00 92.50 988 GLU A CA 1
ATOM 7573 C C . GLU A 1 988 ? -5.497 -35.618 7.992 1.00 92.50 988 GLU A C 1
ATOM 7575 O O . GLU A 1 988 ? -4.463 -34.950 7.932 1.00 92.50 988 GLU A O 1
ATOM 7580 N N . THR A 1 989 ? -6.027 -36.215 6.922 1.00 91.31 989 THR A N 1
ATOM 7581 C CA . THR A 1 989 ? -5.443 -36.118 5.582 1.00 91.31 989 THR A CA 1
ATOM 7582 C C . THR A 1 989 ? -5.534 -34.692 5.057 1.00 91.31 989 THR A C 1
ATOM 7584 O O . THR A 1 989 ? -4.545 -34.173 4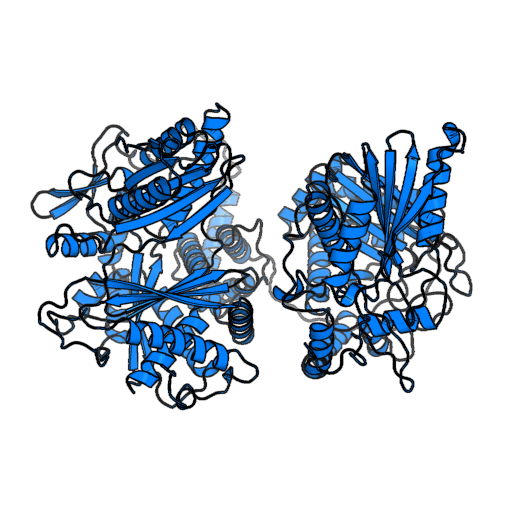.545 1.00 91.31 989 THR A O 1
ATOM 7587 N N . GLY A 1 990 ? -6.674 -34.021 5.240 1.00 90.75 990 GLY A N 1
ATOM 7588 C CA . GLY A 1 990 ? -6.831 -32.620 4.851 1.00 90.75 990 GLY A CA 1
ATOM 7589 C C . GLY A 1 990 ? -5.863 -31.673 5.570 1.00 90.75 990 GLY A C 1
ATOM 7590 O O . GLY A 1 990 ? -5.211 -30.855 4.922 1.00 90.75 990 GLY A O 1
ATOM 7591 N N . LEU A 1 991 ? -5.690 -31.820 6.888 1.00 89.94 991 LEU A N 1
ATOM 7592 C CA . LEU A 1 991 ? -4.707 -31.036 7.652 1.00 89.94 991 LEU A CA 1
ATOM 7593 C C . LEU A 1 991 ? -3.273 -31.286 7.164 1.00 89.94 991 LEU A C 1
ATOM 7595 O O . LEU A 1 991 ? -2.495 -30.343 7.032 1.00 89.94 991 LEU A O 1
ATOM 7599 N N . ALA A 1 992 ? -2.935 -32.535 6.827 1.00 90.44 992 ALA A N 1
ATOM 7600 C CA . ALA A 1 992 ? -1.634 -32.855 6.247 1.00 90.44 992 ALA A CA 1
ATOM 7601 C C . ALA A 1 992 ? -1.416 -32.160 4.891 1.00 90.44 992 ALA A C 1
ATOM 7603 O O . ALA A 1 992 ? -0.315 -31.687 4.628 1.00 90.44 992 ALA A O 1
ATOM 7604 N N . ARG A 1 993 ? -2.453 -32.032 4.049 1.00 92.44 993 ARG A N 1
ATOM 7605 C CA . ARG A 1 993 ? -2.363 -31.295 2.774 1.00 92.44 993 ARG A CA 1
ATOM 7606 C C . ARG A 1 993 ? -2.100 -29.803 2.962 1.00 92.44 993 ARG A C 1
ATOM 7608 O O . ARG A 1 993 ? -1.354 -29.234 2.170 1.00 92.44 993 ARG A O 1
ATOM 7615 N N . ILE A 1 994 ? -2.672 -29.179 3.994 1.00 91.12 994 ILE A N 1
ATOM 7616 C CA . ILE A 1 994 ? -2.359 -27.783 4.341 1.00 91.12 994 ILE A CA 1
ATOM 7617 C C . ILE A 1 994 ? -0.874 -27.656 4.703 1.00 91.12 994 ILE A C 1
ATOM 7619 O O . ILE A 1 994 ? -0.170 -26.824 4.133 1.00 91.12 994 ILE A O 1
ATOM 7623 N N . GLU A 1 995 ? -0.374 -28.520 5.590 1.00 90.75 995 GLU A N 1
ATOM 7624 C CA . GLU A 1 995 ? 1.040 -28.506 5.983 1.00 90.75 995 GLU A CA 1
ATOM 7625 C C . GLU A 1 995 ? 1.990 -28.804 4.819 1.00 90.75 995 GLU A C 1
ATOM 7627 O O . GLU A 1 995 ? 3.042 -28.177 4.727 1.00 90.75 995 GLU A O 1
ATOM 7632 N N . ASP A 1 996 ? 1.622 -29.700 3.899 1.00 92.25 996 ASP A N 1
ATOM 7633 C CA . ASP A 1 996 ? 2.426 -29.990 2.708 1.00 92.25 996 ASP A CA 1
ATOM 7634 C C . ASP A 1 996 ? 2.625 -28.727 1.852 1.00 92.25 996 ASP A C 1
ATOM 7636 O O . ASP A 1 996 ? 3.748 -28.420 1.452 1.00 92.25 996 ASP A O 1
ATOM 7640 N N . VAL A 1 997 ? 1.560 -27.954 1.609 1.00 93.50 997 VAL A N 1
ATOM 7641 C CA . VAL A 1 997 ? 1.641 -26.702 0.837 1.00 93.50 997 VAL A CA 1
ATOM 7642 C C . VAL A 1 997 ? 2.441 -25.642 1.591 1.00 93.50 997 VAL A C 1
ATOM 7644 O O . VAL A 1 997 ? 3.323 -25.018 1.000 1.00 93.50 997 VAL A O 1
ATOM 7647 N N . LEU A 1 998 ? 2.196 -25.461 2.894 1.00 92.25 998 LEU A N 1
ATOM 7648 C CA . LEU A 1 998 ? 2.969 -24.523 3.714 1.00 92.25 998 LEU A CA 1
ATOM 7649 C C . LEU A 1 998 ? 4.456 -24.903 3.761 1.00 92.25 998 LEU A C 1
ATOM 7651 O O . LEU A 1 998 ? 5.316 -24.025 3.725 1.00 92.25 998 LEU A O 1
ATOM 7655 N N . ALA A 1 999 ? 4.786 -26.195 3.800 1.00 92.12 999 ALA A N 1
ATOM 7656 C CA . ALA A 1 999 ? 6.162 -26.677 3.752 1.00 92.12 999 ALA A CA 1
ATOM 7657 C C . ALA A 1 999 ? 6.829 -26.383 2.403 1.00 92.12 999 ALA A C 1
ATOM 7659 O O . ALA A 1 999 ? 7.970 -25.918 2.389 1.00 92.12 999 ALA A O 1
ATOM 7660 N N . VAL A 1 1000 ? 6.123 -26.599 1.286 1.00 94.88 1000 VAL A N 1
ATOM 7661 C CA . VAL A 1 1000 ? 6.621 -26.220 -0.045 1.00 94.88 1000 VAL A CA 1
ATOM 7662 C C . VAL A 1 1000 ? 6.859 -24.716 -0.118 1.00 94.88 1000 VAL A C 1
ATOM 7664 O O . VAL A 1 1000 ? 7.931 -24.312 -0.555 1.00 94.88 1000 VAL A O 1
ATOM 7667 N N . LEU A 1 1001 ? 5.919 -23.891 0.356 1.00 93.50 1001 LEU A N 1
ATOM 7668 C CA . LEU A 1 1001 ? 6.070 -22.433 0.369 1.00 93.50 1001 LEU A CA 1
ATOM 7669 C C . LEU A 1 1001 ? 7.308 -22.008 1.160 1.00 93.50 1001 LEU A C 1
ATOM 7671 O O . LEU A 1 1001 ? 8.171 -21.339 0.601 1.00 93.50 1001 LEU A O 1
ATOM 7675 N N . ARG A 1 1002 ? 7.449 -22.473 2.410 1.00 93.31 1002 ARG A N 1
ATOM 7676 C CA . ARG A 1 1002 ? 8.611 -22.164 3.263 1.00 93.31 1002 ARG A CA 1
ATOM 7677 C C . ARG A 1 1002 ? 9.935 -22.542 2.595 1.00 93.31 1002 ARG A C 1
ATOM 7679 O O . ARG A 1 1002 ? 10.897 -21.791 2.690 1.00 93.31 1002 ARG A O 1
ATOM 7686 N N . GLN A 1 1003 ? 9.998 -23.698 1.930 1.00 93.00 1003 GLN A N 1
ATOM 7687 C CA . GLN A 1 1003 ? 11.207 -24.140 1.227 1.00 93.00 1003 GLN A CA 1
ATOM 7688 C C . GLN A 1 1003 ? 11.469 -23.315 -0.037 1.00 93.00 1003 GLN A C 1
ATOM 7690 O O . GLN A 1 1003 ? 12.603 -22.927 -0.284 1.00 93.00 1003 GLN A O 1
ATOM 7695 N N . ALA A 1 1004 ? 10.435 -23.028 -0.827 1.00 92.31 1004 ALA A N 1
ATOM 7696 C CA . ALA A 1 1004 ? 10.556 -22.369 -2.125 1.00 92.31 1004 ALA A CA 1
ATOM 7697 C C . ALA A 1 1004 ? 10.885 -20.869 -2.029 1.00 92.31 1004 ALA A C 1
ATOM 7699 O O . ALA A 1 1004 ? 11.415 -20.290 -2.988 1.00 92.31 1004 ALA A O 1
ATOM 7700 N N . THR A 1 1005 ? 10.548 -20.235 -0.902 1.00 89.88 1005 THR A N 1
ATOM 7701 C CA . THR A 1 1005 ? 10.781 -18.805 -0.649 1.00 89.88 1005 THR A CA 1
ATOM 7702 C C . THR A 1 1005 ? 11.993 -18.527 0.243 1.00 89.88 1005 THR A C 1
ATOM 7704 O O . THR A 1 1005 ? 12.331 -17.366 0.439 1.00 89.88 1005 THR A O 1
ATOM 7707 N N . ALA A 1 1006 ? 12.666 -19.550 0.781 1.00 86.69 1006 ALA A N 1
ATOM 7708 C CA . ALA A 1 1006 ? 13.849 -19.374 1.624 1.00 86.69 1006 ALA A CA 1
ATOM 7709 C C . ALA A 1 1006 ? 15.142 -19.344 0.793 1.00 86.69 1006 ALA A C 1
ATOM 7711 O O . ALA A 1 1006 ? 15.489 -20.353 0.185 1.00 86.69 1006 ALA A O 1
ATOM 7712 N N . GLY A 1 1007 ? 15.888 -18.231 0.812 1.00 80.44 1007 GLY A N 1
ATOM 7713 C CA . GLY A 1 1007 ? 17.206 -18.114 0.162 1.00 80.44 1007 GLY A CA 1
ATOM 7714 C C . GLY A 1 1007 ? 17.207 -18.614 -1.292 1.00 80.44 1007 GLY A C 1
ATOM 7715 O O . GLY A 1 1007 ? 16.405 -18.162 -2.108 1.00 80.44 1007 GLY A O 1
ATOM 7716 N N . ASP A 1 1008 ? 18.046 -19.612 -1.587 1.00 79.75 1008 ASP A N 1
ATOM 7717 C CA . ASP A 1 1008 ? 18.175 -20.257 -2.908 1.00 79.75 1008 ASP A CA 1
ATOM 7718 C C . ASP A 1 1008 ? 17.039 -21.263 -3.218 1.00 79.75 1008 ASP A C 1
ATOM 7720 O O . ASP A 1 1008 ? 17.100 -22.033 -4.176 1.00 79.75 1008 ASP A O 1
ATOM 7724 N N . GLY A 1 1009 ? 15.969 -21.283 -2.418 1.00 82.75 1009 GLY A N 1
ATOM 7725 C CA . GLY A 1 1009 ? 14.837 -22.209 -2.523 1.00 82.75 1009 GLY A CA 1
ATOM 7726 C C . GLY A 1 1009 ? 14.154 -22.238 -3.893 1.00 82.75 1009 GLY A C 1
ATOM 7727 O O . GLY A 1 1009 ? 13.589 -23.257 -4.288 1.00 82.75 1009 GLY A O 1
ATOM 7728 N N . GLY A 1 1010 ? 14.275 -21.155 -4.668 1.00 87.25 1010 GLY A N 1
ATOM 7729 C CA . GLY A 1 1010 ? 13.826 -21.096 -6.061 1.00 87.25 1010 GLY A CA 1
ATOM 7730 C C . GLY A 1 1010 ? 14.525 -22.076 -7.000 1.00 87.25 1010 GLY A C 1
ATOM 7731 O O . GLY A 1 1010 ? 13.895 -22.550 -7.945 1.00 87.25 1010 GLY A O 1
ATOM 7732 N N . ASP A 1 1011 ? 15.782 -22.416 -6.721 1.00 92.94 1011 ASP A N 1
ATOM 7733 C CA . ASP A 1 1011 ? 16.600 -23.317 -7.540 1.00 92.94 1011 ASP A CA 1
ATOM 7734 C C . ASP A 1 1011 ? 16.436 -24.790 -7.137 1.00 92.94 1011 ASP A C 1
ATOM 7736 O O . ASP A 1 1011 ? 17.024 -25.686 -7.743 1.00 92.94 1011 ASP A O 1
ATOM 7740 N N . THR A 1 1012 ? 15.595 -25.064 -6.136 1.00 93.81 1012 THR A N 1
ATOM 7741 C CA . THR A 1 1012 ? 15.289 -26.425 -5.690 1.00 93.81 1012 THR A CA 1
ATOM 7742 C C . THR A 1 1012 ? 14.438 -27.147 -6.749 1.00 93.81 1012 THR A C 1
ATOM 7744 O O . THR A 1 1012 ? 13.400 -26.610 -7.151 1.00 93.81 1012 THR A O 1
ATOM 7747 N N . PRO A 1 1013 ? 14.829 -28.350 -7.218 1.00 95.12 1013 PRO A N 1
ATOM 7748 C CA . PRO A 1 1013 ? 14.018 -29.166 -8.128 1.00 95.12 1013 PRO A CA 1
ATOM 7749 C C . PRO A 1 1013 ? 12.705 -29.621 -7.486 1.00 95.12 1013 PRO A C 1
ATOM 7751 O O . PRO A 1 1013 ? 12.688 -29.928 -6.290 1.00 95.12 1013 PRO A O 1
ATOM 7754 N N . LEU A 1 1014 ? 11.625 -29.742 -8.268 1.00 93.81 1014 LEU A N 1
ATOM 7755 C CA . LEU A 1 1014 ? 10.315 -30.182 -7.762 1.00 93.81 1014 LEU A CA 1
ATOM 7756 C C . LEU A 1 1014 ? 10.405 -31.493 -6.965 1.00 93.81 1014 LEU A C 1
ATOM 7758 O O . LEU A 1 1014 ? 9.794 -31.613 -5.907 1.00 93.81 1014 LEU A O 1
ATOM 7762 N N . SER A 1 1015 ? 11.214 -32.454 -7.415 1.00 91.31 1015 SER A N 1
ATOM 7763 C CA . SER A 1 1015 ? 11.415 -33.757 -6.770 1.00 91.31 1015 SER A CA 1
ATOM 7764 C C . SER A 1 1015 ? 12.034 -33.688 -5.371 1.00 91.31 1015 SER A C 1
ATOM 7766 O O . SER A 1 1015 ? 11.878 -34.628 -4.581 1.00 91.31 1015 SER A O 1
ATOM 7768 N N . SER A 1 1016 ? 12.724 -32.585 -5.070 1.00 90.31 1016 SER A N 1
ATOM 7769 C CA . SER A 1 1016 ? 13.385 -32.331 -3.787 1.00 90.31 1016 SER A CA 1
ATOM 7770 C C . SER A 1 1016 ? 12.427 -31.742 -2.754 1.00 90.31 1016 SER A C 1
ATOM 7772 O O . SER A 1 1016 ? 12.683 -31.855 -1.554 1.00 90.31 1016 SER A O 1
ATOM 7774 N N . PHE A 1 1017 ? 11.289 -31.199 -3.196 1.00 88.19 1017 PHE A N 1
ATOM 7775 C CA . PHE A 1 1017 ? 10.207 -30.825 -2.300 1.00 88.19 1017 PHE A CA 1
ATOM 7776 C C . PHE A 1 1017 ? 9.531 -32.084 -1.773 1.00 88.19 1017 PHE A C 1
ATOM 7778 O O . PHE A 1 1017 ? 8.966 -32.894 -2.509 1.00 88.19 1017 PHE A O 1
ATOM 7785 N N . MET A 1 1018 ? 9.623 -32.238 -0.459 1.00 74.25 1018 MET A N 1
ATOM 7786 C CA . MET A 1 1018 ? 9.093 -33.343 0.338 1.00 74.25 1018 MET A CA 1
ATOM 7787 C C . MET A 1 1018 ? 9.526 -34.730 -0.178 1.00 74.25 1018 MET A C 1
ATOM 7789 O O . MET A 1 1018 ? 8.907 -35.331 -1.067 1.00 74.25 1018 MET A O 1
ATOM 7793 N N . PRO A 1 1019 ? 10.590 -35.297 0.431 1.00 52.31 1019 PRO A N 1
ATOM 7794 C CA . PRO A 1 1019 ? 10.329 -36.281 1.490 1.00 52.31 1019 PRO A CA 1
ATOM 7795 C C . PRO A 1 1019 ? 11.334 -36.316 2.672 1.00 52.31 1019 PRO A C 1
ATOM 7797 O O . PRO A 1 1019 ? 12.537 -36.489 2.492 1.00 52.31 1019 PRO A O 1
ATOM 7800 N N . GLY A 1 1020 ? 10.778 -36.321 3.897 1.00 40.00 1020 GLY A N 1
ATOM 7801 C CA . GLY A 1 1020 ? 11.431 -36.596 5.190 1.00 40.00 1020 GLY A CA 1
ATOM 7802 C C . GLY A 1 1020 ? 10.413 -36.639 6.352 1.00 40.00 1020 GLY A C 1
ATOM 7803 O O . GLY A 1 1020 ? 10.281 -35.671 7.084 1.00 40.00 1020 GLY A O 1
ATOM 7804 N N . ARG A 1 1021 ? 9.657 -37.752 6.445 1.00 49.31 1021 ARG A N 1
ATOM 7805 C CA . ARG A 1 1021 ? 8.544 -38.128 7.379 1.00 49.31 1021 ARG A CA 1
ATOM 7806 C C . ARG A 1 1021 ? 8.865 -37.957 8.889 1.00 49.31 1021 ARG A C 1
ATOM 7808 O O . ARG A 1 1021 ? 10.044 -37.819 9.194 1.00 49.31 1021 ARG A O 1
ATOM 7815 N N . PRO A 1 1022 ? 7.967 -38.263 9.865 1.00 34.09 1022 PRO A N 1
ATOM 7816 C CA . PRO A 1 1022 ? 6.493 -38.309 9.952 1.00 34.09 1022 PRO A CA 1
ATOM 7817 C C . PRO A 1 1022 ? 5.941 -37.290 10.989 1.00 34.09 1022 PRO A C 1
ATOM 7819 O O . PRO A 1 1022 ? 6.649 -36.907 11.917 1.00 34.09 1022 PRO A O 1
ATOM 7822 N N . LEU A 1 1023 ? 4.661 -36.911 10.909 1.00 29.23 1023 LEU A N 1
ATOM 7823 C CA . LEU A 1 1023 ? 3.993 -36.183 12.000 1.00 29.23 1023 LEU A CA 1
ATOM 7824 C C . LEU A 1 1023 ? 3.936 -37.078 13.252 1.00 29.23 1023 LEU A C 1
ATOM 7826 O O . LEU A 1 1023 ? 3.385 -38.182 13.219 1.00 29.23 1023 LEU A O 1
ATOM 7830 N N . ALA A 1 1024 ? 4.570 -36.629 14.336 1.00 27.67 1024 ALA A N 1
ATOM 7831 C CA . ALA A 1 1024 ? 4.452 -37.259 15.643 1.00 27.67 1024 ALA A CA 1
ATOM 7832 C C . ALA A 1 1024 ? 3.013 -37.090 16.158 1.00 27.67 1024 ALA A C 1
ATOM 7834 O O . ALA A 1 1024 ? 2.422 -36.026 15.999 1.00 27.67 1024 ALA A O 1
ATOM 7835 N N . ARG A 1 1025 ? 2.480 -38.186 16.709 1.00 31.78 1025 ARG A N 1
ATOM 7836 C CA . ARG A 1 1025 ? 1.127 -38.325 17.266 1.00 31.78 1025 ARG A CA 1
ATOM 7837 C C . ARG A 1 1025 ? 0.801 -37.331 18.368 1.00 31.78 1025 ARG A C 1
ATOM 7839 O O . ARG A 1 1025 ? 1.716 -37.074 19.183 1.00 31.78 1025 ARG A O 1
#

Radius of gyration: 32.69 Å; chains: 1; bounding box: 82×84×78 Å

Foldseek 3Di:
DDPCLAFFAAALALVVLVVVCVVPPLALAQKDKWKKKWFADDDPVLLWVLQLVLCQQAQLQQWAWDQDPNRTGIHGDHRDPTHLEAEEEPAVPPLVCLVVVLLVVLQVVQSGGAHRHPDSQKHWYWYHSYDRIIMIMIMGGLSRADLLLLLLSVVSSLQSSQCVVVVHHRPDDRAPDHVSVVSNVLVVCVVVCVVVLLVLLLVQCPVADDDQDQFQDFDFPQAADWFKWKDKDFLALVLQVLLCVLCLVQVHDSLLLLVLLLVLLSCQQAVDQKAKAKEKAQQCPFLSCSNYGGNRIAIWIFIAGQPPQAFSSVSSNRSRVSVVSRNVSRSHHPVVSQCSNQPVHADGSRAHGRHQEYRYEDPDSDDDQDRNRIGIDIDDHIDRTADHQWYKYWHRDNSGTMIMIMHRCSRDDPVRVVVSSNLSSQSSVVCSVPRRDTSNNGPHDHRPDDDDDDDDDDDDDDDDDDPPQPLLVVLQVLLCVLLVRSTADQARFCVVSVHDPQSLLQSQLVSCVVQVHQDFSVLCLVQRGSNSSSVVCCVVPVVSSVVSVVVVVVVVVPPPDDDDPDDDDPDDPPDPDLQDKDWAAAAPLLVVVVVVCVVVPQDLAQKFKKKKKKFFQDDPVLLQVLLQVLCQQFQLQQWAWDQDPNGIIIIGHSHDRADAEEAECCPPDPVVLVVVVVVVSLVLLSDGAHRHPDSQWHWYWYHSHNGIIMIMIMHGLQFADLLLQQLSQVSSQQSSVCVVVVHDDDDDHQPDHPRVVRVVLVVCCVDPNVVVLLVLLLVVCVVADEQDDPFPADQDLDLFFFKDKAKDWDWLVLLSLLVVLCVVLSHDSLLLLVLLLVLLSCLRRVDQKAWAWEKDFQQSDPSSSNHGGNRIAIFTQIFGLPPQAFSSVRSVRSRVSVSSRSSSVSHHVSSNCVSNVADDRSRADRRYQEYEDEAEAVRHDRDNVGMDMDMDTDDNRTHPGQKYWYWYRDSGIIMIMIIHSPSGHDPVVRVVSVVLSVQLSVQCSPDCSRRHGSNNRDDDDDDDD

Sequence (1025 aa):
MHPDQERLPLTPVQAQLWFAETMEPGRTLYTECGGLRLTGPVDREALGRALLAVIARHEALRTVVPTVDGVPVMRVLPPPDKAPLGFASVLGIPPEHREEATRAAATDFVERPVDLAEGPLLRALLIDADAGTSVFVLACHHVVCDATSASLVLGEIVRDYEAFTEGRISGVPEPELQFGDFAVWERDTRDAVEGAELAHWQEALRGVPGVLDLRAGRPRPARKGTAGARAEFPLGDDLADPLLALARRHRTSGYVTALAAFAGLVARRTGREDFVLGTMVPGRDMPELEQVVGQFANTVPVRLDASADPSFEELIGRAGRAVSAAAGHGRISLGRIVETVLPGGGRSDSRNALLQHLFLPRISPVSAPAFGAATAEPFEVDRTRGRLDTITEIDLAPGRLRAWVEYDTELFTADEIGLLLAEYAAVLRAWTGDPALPLSALPVTAVDLPDEDADGAGADTGPAPDADSMLLSLIREVWAQELEVPEVGPDDDFFVMGGHSMLSAKLVGRIGETFAIRLPLRTLFENPTPALLTAEIQRTHPEIDELVRSVAQLTDSLTDLEPAPGQAPEAAPKAPAADTVRLVPLASSQLQIWLSEQKNPGTLTHTVPMLLTLRGPLDTAALQGAVGDVVARQEALRSTFVEVDAEPRQRIVPHLDVPVPLVDLTGTGPEERALEAARLREETAHTPLDLERGPLLKVRLVRLGEEEHVLHLLFHHLVTDEVSMTLFMRELSEFYRARVEGRDHRLPPLATGIAELVADERAMLAGPEGERLRRHWVRRLTGAPELRLDTDLPRTADVGQEGEFLQGWAPGELFSAMSEAARTRKTTVFTVFLAAVLTALHRLTGEDDIVIGVPCENRTQPGADQLMGCFLNVLPLRVDCSGDPTFAEFQRRVSDRLLDAYDHQRLPVADMVDALRPKRSGSRQPLFQVTCELQLAMWMPLDLPGVTAEYELVSHGTARYEMSFHGQARPDRLSMALELNTGLWHRETGLARIEDVLAVLRQATAGDGGDTPLSSFMPGRPLAR

Secondary structure (DSSP, 8-state):
--S-TTSBPPPHHHHHHHHHHHHSTT--TTEEEEEEEEES---HHHHHHHHHHHHHH-GGGGEE--EETTEE-BEEPPPPSS--EEEEE-TTS-GGGHHHHHHHHHHHHHTS---TTT--SEEEEEEEEETTEEEEEEEEETTT--HHHHHHHHHHHHHHHHHHHTTPPP-PPPPSS-HHHHHHHHHHHHHHHHHHHHHHHHHHTTT--S-----SSPPPPSS---BEEEEEEE--GGGHHHHHHHHHHTT--HHHHHHHHHHHHHHHHH--SEEEEEEEE----SGGGTT--S---EEEEEEEE-TT---HHHHHHHHHHHHHHHHHTTTS-HHHHHHHHSTT----SSS-SS-SEEEEE-------SEETTEEEEEEPPP--B-SSSEEEEEEEETTEEEEEEEEETTT--HHHHHHHHHHHHHHHHHHHH-TT--GGGSS-----PPP----------PPPPPTT-HHHHHHHHHHHHHTT-S---TT--TTTTT--HHHHHHHHHHHHHHTT----HHHHHHS-SHHHHHHHHHHH-THHHHHHHHHHHHHHTSTT----S------------TTS-EEEEPPHHHHHHHHHHHHSTT-STTEEEEEEEEES---HHHHHHHHHHHHHH-GGGGEEEEEETTEEEEEE-S-------EEE-TTS-HHHHHHHHHHHHHHHHTPPP-TTT--SEEEEEEE-SSSEEEEEEEEETTT--HHHHHHHHHHHHHHHHHHHTT----PPPPS--HHHHHHHHHHHHHSHHHHHHHHHHHHHHTTPPPP----SS---S----BEEEEEEEEEHHHHHHHHHHHHHTTS-HHHHHHHHHHHHHHHHH--SEEEEEEEEE---STTGGG--S--EEEEEEEEE-TT--BHHHHHHHHHHHHHHHHTTTTS-HHHHHHHH----BTTB-SS-SEEEEEEETT-----BTTBEEEEEEPP-SB-SSSEEEEEEEETTEEEEEEEEETTT--HHHHHHHHHHHHHHHHHHTSGGGGGSBGGGS--------